Protein 3ON2 (pdb70)

Secondary structure (DSSP, 8-state):
---TT-PPPHHHHHHHHHHHHHHHH-GGG--HHHHHHHT----SSSSHHHHHHHHHHHHHHHHHHHHHHHHHHS-SSHHHHHHHHHHHHHHHHHHSHHHHH--TTTTSTT--HHHHHHHHH--HHHHHHHHHHHTTSB--S-HHHHHHHHHHHHHHHHHHHHT--TT--HHHHHHHHHHHHHHHHB-/---TT-PPPHHHHHHHHHHHHHHHH-GGG--HHHHHTTTT-BTTB---SSSSHHHHHHHHHHHHHHHHHHHHHHHHHHS-SSHHHHHHHHHHHHHHHHHHSHHHHH--HHHHSTT--HHHHHHHHH--HHHHHHHHHHHTTSB-SS-HHHHHHHHHHHHHHHHHHHHT--TT--HHHHHHHHHHHHHHHHB-/--TTS---HHHHHHHHHHHHHHHHTGGG--HHHHHHHTT--SSS---SSSSHHHHHHHHHHHHHHHHHHHHHHHHHHS-SSHHHHHHHHHHHHHHHHHHSHHHHH--HHHHSTT--HHHHHHHHH--HHHHHHHHHHHTTSS--S-HHHHHHHHHHHHHHHHHHHHT--TT--HHHHHHHHHHHHHHHH--/---TTS---HHHHHHHHHHHHHHHH-GGG--HHHHHHHTT-BTTB---SSSSHHHHHHHHHHHHHHHHHHHHHHHHHHS-SSHHHHHHHHHHHHHHHHHHSHHHHH--HHHHSTT--HHHHHHHHH--HHHHHHHHHHHTTSS--S-HHHHHHHHHHHHHHHHHHHHT--TT--HHHHHHHHHHHHHHHHH-

Structure (mmCIF, N/CA/C/O backbone):
data_3ON2
#
_entry.id   3ON2
#
_cell.length_a   37.889
_cell.length_b   86.863
_cell.length_c   115.255
_cell.angle_alpha   90.00
_cell.angle_beta   95.51
_cell.angle_gamma   90.00
#
_symmetry.space_group_name_H-M   'P 1 21 1'
#
loop_
_entity.id
_entity.type
_entity.pdbx_description
1 polymer 'Probable transcriptional regulator'
2 non-polymer 'SULFATE ION'
3 non-polymer 1-(2-METHOXY-ETHOXY)-2-{2-[2-(2-METHOXY-ETHOXY]-ETHOXY}-ETHANE
4 water water
#
loop_
_atom_site.group_PDB
_atom_site.id
_atom_site.type_symbol
_atom_site.label_atom_id
_atom_site.label_alt_id
_atom_site.label_comp_id
_atom_site.label_asym_id
_atom_site.label_entity_id
_atom_site.label_seq_id
_atom_site.pdbx_PDB_ins_code
_atom_site.Cartn_x
_atom_site.Cartn_y
_atom_site.Cartn_z
_atom_site.occupancy
_atom_site.B_iso_or_equiv
_atom_site.auth_seq_id
_atom_site.auth_comp_id
_atom_site.auth_asym_id
_atom_site.auth_atom_id
_atom_site.pdbx_PDB_model_num
ATOM 1 N N . ALA A 1 4 ? 35.990 -5.606 -82.234 1.00 47.15 4 ALA A N 1
ATOM 2 C CA . ALA A 1 4 ? 35.320 -5.233 -83.520 1.00 46.99 4 ALA A CA 1
ATOM 3 C C . ALA A 1 4 ? 34.025 -4.436 -83.288 1.00 46.57 4 ALA A C 1
ATOM 4 O O . ALA A 1 4 ? 34.052 -3.393 -82.620 1.00 46.79 4 ALA A O 1
ATOM 6 N N . GLU A 1 5 ? 32.913 -4.913 -83.860 1.00 45.63 5 GLU A N 1
ATOM 7 C CA . GLU A 1 5 ? 31.581 -4.335 -83.627 1.00 44.28 5 GLU A CA 1
ATOM 8 C C . GLU A 1 5 ? 31.255 -4.366 -82.135 1.00 42.49 5 GLU A C 1
ATOM 9 O O . GLU A 1 5 ? 30.908 -3.331 -81.543 1.00 42.63 5 GLU A O 1
ATOM 15 N N A GLN A 1 6 ? 31.366 -5.572 -81.577 0.50 41.27 6 GLN A N 1
ATOM 16 N N B GLN A 1 6 ? 31.400 -5.537 -81.510 0.50 41.23 6 GLN A N 1
ATOM 17 C CA A GLN A 1 6 ? 31.166 -5.855 -80.156 0.50 39.51 6 GLN A CA 1
ATOM 18 C CA B GLN A 1 6 ? 31.171 -5.702 -80.059 0.50 39.42 6 GLN A CA 1
ATOM 19 C C A GLN A 1 6 ? 29.833 -5.325 -79.604 0.50 38.37 6 GLN A C 1
ATOM 20 C C B GLN A 1 6 ? 29.781 -5.254 -79.589 0.50 38.30 6 GLN A C 1
ATOM 21 O O A GLN A 1 6 ? 29.815 -4.419 -78.766 0.50 38.19 6 GLN A O 1
ATOM 22 O O B GLN A 1 6 ? 29.679 -4.333 -78.775 0.50 38.12 6 GLN A O 1
ATOM 33 N N . PRO A 1 7 ? 28.718 -5.929 -80.058 1.00 37.44 7 PRO A N 1
ATOM 34 C CA . PRO A 1 7 ? 27.348 -5.447 -79.798 1.00 36.52 7 PRO A CA 1
ATOM 35 C C . PRO A 1 7 ? 26.902 -5.407 -78.317 1.00 35.29 7 PRO A C 1
ATOM 36 O O . PRO A 1 7 ? 25.885 -4.777 -78.010 1.00 35.44 7 PRO A O 1
ATOM 40 N N . TYR A 1 8 ? 27.648 -6.064 -77.426 1.00 33.69 8 TYR A N 1
ATOM 41 C CA . TYR A 1 8 ? 27.282 -6.173 -76.004 1.00 32.50 8 TYR A CA 1
ATOM 42 C C . TYR A 1 8 ? 28.381 -5.674 -75.058 1.00 32.09 8 TYR A C 1
ATOM 43 O O . TYR A 1 8 ? 28.410 -6.038 -73.877 1.00 31.56 8 TYR A O 1
ATOM 52 N N . HIS A 1 9 ? 29.271 -4.826 -75.574 1.00 31.83 9 HIS A N 1
ATOM 53 C CA . HIS A 1 9 ? 30.288 -4.182 -74.749 1.00 32.04 9 HIS A CA 1
ATOM 54 C C . HIS A 1 9 ? 30.237 -2.678 -74.851 1.00 32.22 9 HIS A C 1
ATOM 55 O O . HIS A 1 9 ? 31.284 -2.004 -74.786 1.00 32.95 9 HIS A O 1
ATOM 62 N N . HIS A 1 10 ? 29.019 -2.154 -75.000 1.00 31.58 10 HIS A N 1
ATOM 63 C CA . HIS A 1 10 ? 28.813 -0.707 -75.098 1.00 31.45 10 HIS A CA 1
ATOM 64 C C . HIS A 1 10 ? 28.336 -0.146 -73.769 1.00 29.90 10 HIS A C 1
ATOM 65 O O . HIS A 1 10 ? 27.432 -0.713 -73.174 1.00 29.39 10 HIS A O 1
ATOM 72 N N . GLY A 1 11 ? 28.942 0.955 -73.312 1.00 29.16 11 GLY A N 1
ATOM 73 C CA . GLY A 1 11 ? 28.346 1.787 -72.241 1.00 27.83 11 GLY A CA 1
ATOM 74 C C . GLY A 1 11 ? 27.133 2.563 -72.766 1.00 27.02 11 GLY A C 1
ATOM 75 O O . GLY A 1 11 ? 26.929 2.643 -73.983 1.00 26.85 11 GLY A O 1
ATOM 76 N N . SER A 1 12 ? 26.324 3.154 -71.885 1.00 25.96 12 SER A N 1
ATOM 77 C CA . SER A 1 12 ? 25.188 3.957 -72.383 1.00 24.87 12 SER A CA 1
ATOM 78 C C . SER A 1 12 ? 25.716 5.219 -73.054 1.00 24.47 12 SER A C 1
ATOM 79 O O . SER A 1 12 ? 26.714 5.780 -72.606 1.00 24.02 12 SER A O 1
ATOM 82 N N . LEU A 1 13 ? 25.052 5.648 -74.123 1.00 24.30 13 LEU A N 1
ATOM 83 C CA . LEU A 1 13 ? 25.406 6.906 -74.790 1.00 24.42 13 LEU A CA 1
ATOM 84 C C . LEU A 1 13 ? 25.402 8.087 -73.810 1.00 23.22 13 LEU A C 1
ATOM 85 O O . LEU A 1 13 ? 26.279 8.940 -73.846 1.00 22.88 13 LEU A O 1
ATOM 90 N N . ARG A 1 14 ? 24.411 8.119 -72.924 1.00 22.34 14 ARG A N 1
ATOM 91 C CA . ARG A 1 14 ? 24.317 9.189 -71.950 1.00 21.30 14 ARG A CA 1
ATOM 92 C C . ARG A 1 14 ? 25.584 9.278 -71.106 1.00 21.30 14 ARG A C 1
ATOM 93 O O . ARG A 1 14 ? 26.174 10.349 -70.958 1.00 20.23 14 ARG A O 1
ATOM 101 N N A ARG A 1 15 ? 25.996 8.153 -70.534 0.50 21.09 15 ARG A N 1
ATOM 102 N N B ARG A 1 15 ? 25.986 8.135 -70.563 0.50 21.19 15 ARG A N 1
ATOM 103 C CA A ARG A 1 15 ? 27.162 8.159 -69.653 0.50 21.22 15 ARG A CA 1
ATOM 104 C CA B ARG A 1 15 ? 27.130 8.054 -69.662 0.50 21.47 15 ARG A CA 1
ATOM 105 C C A ARG A 1 15 ? 28.439 8.482 -70.422 0.50 20.58 15 ARG A C 1
ATOM 106 C C B ARG A 1 15 ? 28.438 8.398 -70.383 0.50 20.72 15 ARG A C 1
ATOM 107 O O A ARG A 1 15 ? 29.245 9.289 -69.971 0.50 19.84 15 ARG A O 1
ATOM 108 O O B ARG A 1 15 ? 29.260 9.142 -69.865 0.50 20.06 15 ARG A O 1
ATOM 123 N N . VAL A 1 16 ? 28.603 7.860 -71.589 1.00 20.37 16 VAL A N 1
ATOM 124 C CA . VAL A 1 16 ? 29.821 8.046 -72.387 1.00 21.02 16 VAL A CA 1
ATOM 125 C C . VAL A 1 16 ? 29.933 9.516 -72.796 1.00 20.24 16 VAL A C 1
ATOM 126 O O . VAL A 1 16 ? 30.981 10.121 -72.660 1.00 19.62 16 VAL A O 1
ATOM 130 N N . LEU A 1 17 ? 28.833 10.073 -73.304 1.00 20.10 17 LEU A N 1
ATOM 131 C CA . LEU A 1 17 ? 28.829 11.485 -73.731 1.00 20.22 17 LEU A CA 1
ATOM 132 C C . LEU A 1 17 ? 29.080 12.444 -72.592 1.00 19.50 17 LEU A C 1
ATOM 133 O O . LEU A 1 17 ? 29.794 13.412 -72.774 1.00 19.66 17 LEU A O 1
ATOM 138 N N . LEU A 1 18 ? 28.512 12.168 -71.422 1.00 19.07 18 LEU A N 1
ATOM 139 C CA . LEU A 1 18 ? 28.746 13.027 -70.265 1.00 18.94 18 LEU A CA 1
ATOM 140 C C . LEU A 1 18 ? 30.204 12.989 -69.803 1.00 18.61 18 LEU A C 1
ATOM 141 O O . LEU A 1 18 ? 30.748 14.022 -69.417 1.00 17.40 18 LEU A O 1
ATOM 146 N N . ALA A 1 19 ? 30.831 11.818 -69.825 1.00 19.31 19 ALA A N 1
ATOM 147 C CA . ALA A 1 19 ? 32.252 11.733 -69.431 1.00 20.45 19 ALA A CA 1
ATOM 148 C C . ALA A 1 19 ? 33.179 12.498 -70.416 1.00 21.23 19 ALA A C 1
ATOM 149 O O . ALA A 1 19 ? 34.094 13.231 -70.016 1.00 21.54 19 ALA A O 1
ATOM 151 N N . ARG A 1 20 ? 32.932 12.315 -71.706 1.00 21.71 20 ARG A N 1
ATOM 152 C CA . ARG A 1 20 ? 33.636 13.074 -72.746 1.00 22.76 20 ARG A CA 1
ATOM 153 C C . ARG A 1 20 ? 33.392 14.591 -72.646 1.00 22.01 20 ARG A C 1
ATOM 154 O O . ARG A 1 20 ? 34.342 15.381 -72.753 1.00 21.73 20 ARG A O 1
ATOM 162 N N . ALA A 1 21 ? 32.128 15.001 -72.442 1.00 20.77 21 ALA A N 1
ATOM 163 C CA . ALA A 1 21 ? 31.785 16.425 -72.333 1.00 20.21 21 ALA A CA 1
ATOM 164 C C . ALA A 1 21 ? 32.510 17.082 -71.184 1.00 20.51 21 ALA A C 1
ATOM 165 O O . ALA A 1 21 ? 33.002 18.209 -71.322 1.00 19.51 21 ALA A O 1
ATOM 167 N N . GLU A 1 22 ? 32.581 16.373 -70.053 1.00 20.90 22 GLU A N 1
ATOM 168 C CA . GLU A 1 22 ? 33.248 16.911 -68.863 1.00 22.31 22 GLU A CA 1
ATOM 169 C C . GLU A 1 22 ? 34.734 17.082 -69.158 1.00 22.78 22 GLU A C 1
ATOM 170 O O . GLU A 1 22 ? 35.317 18.101 -68.795 1.00 23.30 22 GLU A O 1
ATOM 176 N N . SER A 1 23 ? 35.326 16.109 -69.852 1.00 22.71 23 SER A N 1
ATOM 177 C CA . SER A 1 23 ? 36.752 16.196 -70.211 1.00 23.98 23 SER A CA 1
ATOM 178 C C . SER A 1 23 ? 37.050 17.418 -71.118 1.00 23.74 23 SER A C 1
ATOM 179 O O . SER A 1 23 ? 38.001 18.153 -70.894 1.00 24.43 23 SER A O 1
ATOM 182 N N . THR A 1 24 ? 36.218 17.638 -72.126 1.00 23.36 24 THR A N 1
ATOM 183 C CA . THR A 1 24 ? 36.332 18.818 -72.972 1.00 23.49 24 THR A CA 1
ATOM 184 C C . THR A 1 24 ? 36.055 20.125 -72.219 1.00 23.38 24 THR A C 1
ATOM 185 O O . THR A 1 24 ? 36.742 21.141 -72.429 1.00 22.88 24 THR A O 1
ATOM 189 N N . LEU A 1 25 ? 35.053 20.103 -71.342 1.00 22.82 25 LEU A N 1
ATOM 190 C CA . LEU A 1 25 ? 34.721 21.278 -70.536 1.00 23.69 25 LEU A CA 1
ATOM 191 C C . LEU A 1 25 ? 35.952 21.736 -69.781 1.00 24.44 25 LEU A C 1
ATOM 192 O O . LEU A 1 25 ? 36.277 22.922 -69.789 1.00 24.64 25 LEU A O 1
ATOM 197 N N . GLU A 1 26 ? 36.627 20.791 -69.123 1.00 25.88 26 GLU A N 1
ATOM 198 C CA . GLU A 1 26 ? 37.758 21.131 -68.264 1.00 27.49 26 GLU A CA 1
ATOM 199 C C . GLU A 1 26 ? 38.964 21.577 -69.074 1.00 29.21 26 GLU A C 1
ATOM 200 O O . GLU A 1 26 ? 39.713 22.426 -68.619 1.00 29.91 26 GLU A O 1
ATOM 206 N N . LYS A 1 27 ? 39.132 21.033 -70.278 1.00 31.47 27 LYS A N 1
ATOM 207 C CA . LYS A 1 27 ? 40.205 21.478 -71.179 1.00 33.22 27 LYS A CA 1
ATOM 208 C C . LYS A 1 27 ? 39.923 22.795 -71.912 1.00 33.83 27 LYS A C 1
ATOM 209 O O . LYS A 1 27 ? 40.771 23.699 -71.924 1.00 33.91 27 LYS A O 1
ATOM 215 N N . ASP A 1 28 ? 38.738 22.905 -72.510 1.00 34.35 28 ASP A N 1
ATOM 216 C CA . ASP A 1 28 ? 38.446 23.980 -73.456 1.00 35.17 28 ASP A CA 1
ATOM 217 C C . ASP A 1 28 ? 37.391 24.989 -72.979 1.00 34.77 28 ASP A C 1
ATOM 218 O O . ASP A 1 28 ? 37.183 26.015 -73.626 1.00 35.15 28 ASP A O 1
ATOM 223 N N . GLY A 1 29 ? 36.713 24.710 -71.869 1.00 34.23 29 GLY A N 1
ATOM 224 C CA . GLY A 1 29 ? 35.619 25.573 -71.424 1.00 33.87 29 GLY A CA 1
ATOM 225 C C . GLY A 1 29 ? 34.274 25.256 -72.068 1.00 33.78 29 GLY A C 1
ATOM 226 O O . GLY A 1 29 ? 34.196 24.501 -73.034 1.00 33.36 29 GLY A O 1
ATOM 227 N N . VAL A 1 30 ? 33.206 25.837 -71.529 1.00 34.33 30 VAL A N 1
ATOM 228 C CA . VAL A 1 30 ? 31.833 25.567 -72.010 1.00 34.95 30 VAL A CA 1
ATOM 229 C C . VAL A 1 30 ? 31.622 25.872 -73.509 1.00 35.51 30 VAL A C 1
ATOM 230 O O . VAL A 1 30 ? 30.857 25.179 -74.189 1.00 35.70 30 VAL A O 1
ATOM 234 N N . ASP A 1 31 ? 32.324 26.873 -74.032 1.00 36.11 31 ASP A N 1
ATOM 235 C CA . ASP A 1 31 ? 32.214 27.226 -75.461 1.00 36.39 31 ASP A CA 1
ATOM 236 C C . ASP A 1 31 ? 32.922 26.214 -76.375 1.00 35.93 31 ASP A C 1
ATOM 237 O O . ASP A 1 31 ? 32.656 26.174 -77.579 1.00 36.23 31 ASP A O 1
ATOM 242 N N . GLY A 1 32 ? 33.802 25.390 -75.802 1.00 34.82 32 GLY A N 1
ATOM 243 C CA . GLY A 1 32 ? 34.372 24.255 -76.532 1.00 33.67 32 GLY A CA 1
ATOM 244 C C . GLY A 1 32 ? 33.470 23.019 -76.562 1.00 32.85 32 GLY A C 1
ATOM 245 O O . GLY A 1 32 ? 33.836 21.979 -77.135 1.00 33.11 32 GLY A O 1
ATOM 246 N N . LEU A 1 33 ? 32.292 23.119 -75.947 1.00 31.58 33 LEU A N 1
ATOM 247 C CA . LEU A 1 33 ? 31.358 21.992 -75.922 1.00 30.08 33 LEU A CA 1
ATOM 248 C C . LEU A 1 33 ? 30.437 21.971 -77.115 1.00 28.93 33 LEU A C 1
ATOM 249 O O . LEU A 1 33 ? 29.679 22.923 -77.355 1.00 29.23 33 LEU A O 1
ATOM 254 N N . SER A 1 34 ? 30.476 20.858 -77.839 1.00 26.52 34 SER A N 1
ATOM 255 C CA . SER A 1 34 ? 29.531 20.641 -78.918 1.00 24.79 34 SER A CA 1
ATOM 256 C C . SER A 1 34 ? 28.949 19.240 -78.843 1.00 22.99 34 SER A C 1
ATOM 257 O O . SER A 1 34 ? 29.689 18.253 -78.845 1.00 22.22 34 SER A O 1
ATOM 260 N N . LEU A 1 35 ? 27.627 19.149 -78.792 1.00 21.61 35 LEU A N 1
ATOM 261 C CA . LEU A 1 35 ? 26.979 17.838 -78.747 1.00 20.84 35 LEU A CA 1
ATOM 262 C C . LEU A 1 35 ? 27.282 17.062 -80.026 1.00 21.05 35 LEU A C 1
ATOM 263 O O . LEU A 1 35 ? 27.613 15.876 -79.992 1.00 20.73 35 LEU A O 1
ATOM 268 N N . ARG A 1 36 ? 27.213 17.752 -81.154 1.00 20.97 36 ARG A N 1
ATOM 269 C CA . ARG A 1 36 ? 27.507 17.121 -82.421 1.00 21.97 36 ARG A CA 1
ATOM 270 C C . ARG A 1 36 ? 28.938 16.599 -82.462 1.00 22.36 36 ARG A C 1
ATOM 271 O O . ARG A 1 36 ? 29.162 15.484 -82.883 1.00 22.61 36 ARG A O 1
ATOM 279 N N . GLN A 1 37 ? 29.911 17.376 -82.011 1.00 23.35 37 GLN A N 1
ATOM 280 C CA . GLN A 1 37 ? 31.281 16.874 -81.995 1.00 25.57 37 GLN A CA 1
ATOM 281 C C . GLN A 1 37 ? 31.463 15.683 -81.040 1.00 26.36 37 GLN A C 1
ATOM 282 O O . GLN A 1 37 ? 32.150 14.700 -81.364 1.00 26.44 37 GLN A O 1
ATOM 288 N N . LEU A 1 38 ? 30.842 15.765 -79.866 1.00 26.80 38 LEU A N 1
ATOM 289 C CA . LEU A 1 38 ? 31.040 14.735 -78.848 1.00 27.54 38 LEU A CA 1
ATOM 290 C C . LEU A 1 38 ? 30.475 13.421 -79.346 1.00 28.14 38 LEU A C 1
ATOM 291 O O . LEU A 1 38 ? 31.078 12.373 -79.149 1.00 27.84 38 LEU A O 1
ATOM 296 N N . ALA A 1 39 ? 29.333 13.495 -80.015 1.00 29.41 39 ALA A N 1
ATOM 297 C CA . ALA A 1 39 ? 28.700 12.319 -80.587 1.00 31.93 39 ALA A CA 1
ATOM 298 C C . ALA A 1 39 ? 29.587 11.639 -81.645 1.00 33.88 39 ALA A C 1
ATOM 299 O O . ALA A 1 39 ? 29.651 10.414 -81.694 1.00 33.95 39 ALA A O 1
ATOM 301 N N . ARG A 1 40 ? 30.271 12.422 -82.481 1.00 36.74 40 ARG A N 1
ATOM 302 C CA . ARG A 1 40 ? 31.116 11.832 -83.533 1.00 39.55 40 ARG A CA 1
ATOM 303 C C . ARG A 1 40 ? 32.377 11.264 -82.897 1.00 41.27 40 ARG A C 1
ATOM 304 O O . ARG A 1 40 ? 32.867 10.222 -83.309 1.00 41.96 40 ARG A O 1
ATOM 312 N N . GLU A 1 41 ? 32.900 11.974 -81.901 1.00 43.35 41 GLU A N 1
ATOM 313 C CA . GLU A 1 41 ? 34.056 11.527 -81.123 1.00 45.41 41 GLU A CA 1
ATOM 314 C C . GLU A 1 41 ? 33.809 10.200 -80.406 1.00 46.42 41 GLU A C 1
ATOM 315 O O . GLU A 1 41 ? 34.745 9.431 -80.203 1.00 46.82 41 GLU A O 1
ATOM 321 N N . ALA A 1 42 ? 32.552 9.936 -80.034 1.00 47.60 42 ALA A N 1
ATOM 322 C CA . ALA A 1 42 ? 32.167 8.674 -79.368 1.00 48.52 42 ALA A CA 1
ATOM 323 C C . ALA A 1 42 ? 31.756 7.585 -80.369 1.00 49.19 42 ALA A C 1
ATOM 324 O O . ALA A 1 42 ? 31.158 6.569 -79.984 1.00 49.41 42 ALA A O 1
ATOM 326 N N . GLY A 1 43 ? 32.084 7.814 -81.646 1.00 49.76 43 GLY A N 1
ATOM 327 C CA . GLY A 1 43 ? 31.908 6.829 -82.717 1.00 50.31 43 GLY A CA 1
ATOM 328 C C . GLY A 1 43 ? 30.487 6.318 -82.873 1.00 50.87 43 GLY A C 1
ATOM 329 O O . GLY A 1 43 ? 30.099 5.852 -83.948 1.00 51.07 43 GLY A O 1
ATOM 330 N N . PRO A 1 49 ? 22.591 6.828 -85.424 1.00 39.74 49 PRO A N 1
ATOM 331 C CA . PRO A 1 49 ? 22.816 8.286 -85.406 1.00 39.18 49 PRO A CA 1
ATOM 332 C C . PRO A 1 49 ? 22.542 9.016 -84.062 1.00 38.24 49 PRO A C 1
ATOM 333 O O . PRO A 1 49 ? 22.785 10.232 -83.971 1.00 38.46 49 PRO A O 1
ATOM 337 N N . SER A 1 50 ? 22.068 8.302 -83.033 1.00 36.66 50 SER A N 1
ATOM 338 C CA . SER A 1 50 ? 21.625 8.969 -81.794 1.00 34.60 50 SER A CA 1
ATOM 339 C C . SER A 1 50 ? 22.771 9.652 -81.020 1.00 32.62 50 SER A C 1
ATOM 340 O O . SER A 1 50 ? 23.877 9.107 -80.920 1.00 32.47 50 SER A O 1
ATOM 343 N N . LYS A 1 51 ? 22.478 10.857 -80.522 1.00 30.04 51 LYS A N 1
ATOM 344 C CA . LYS A 1 51 ? 23.365 11.646 -79.668 1.00 27.53 51 LYS A CA 1
ATOM 345 C C . LYS A 1 51 ? 22.859 11.529 -78.223 1.00 25.31 51 LYS A C 1
ATOM 346 O O . LYS A 1 51 ? 23.399 12.173 -77.326 1.00 24.12 51 LYS A O 1
ATOM 352 N N . HIS A 1 52 ? 21.825 10.702 -78.031 1.00 23.45 52 HIS A N 1
ATOM 353 C CA . HIS A 1 52 ? 21.039 10.584 -76.788 1.00 21.95 52 HIS A CA 1
ATOM 354 C C . HIS A 1 52 ? 20.292 11.855 -76.389 1.00 20.62 52 HIS A C 1
ATOM 355 O O . HIS A 1 52 ? 19.064 11.862 -76.319 1.00 19.83 52 HIS A O 1
ATOM 362 N N . PHE A 1 53 ? 21.041 12.920 -76.106 1.00 19.32 53 PHE A N 1
ATOM 363 C CA . PHE A 1 53 ? 20.467 14.178 -75.660 1.00 18.85 53 PHE A CA 1
ATOM 364 C C . PHE A 1 53 ? 19.691 14.857 -76.774 1.00 18.97 53 PHE A C 1
ATOM 365 O O . PHE A 1 53 ? 20.104 14.840 -77.915 1.00 18.99 53 PHE A O 1
ATOM 373 N N . ARG A 1 54 ? 18.570 15.460 -76.425 1.00 19.45 54 ARG A N 1
ATOM 374 C CA . ARG A 1 54 ? 17.674 16.114 -77.389 1.00 21.10 54 ARG A CA 1
ATOM 375 C C . ARG A 1 54 ? 18.373 17.306 -78.051 1.00 20.97 54 ARG A C 1
ATOM 376 O O . ARG A 1 54 ? 18.176 17.564 -79.233 1.00 21.91 54 ARG A O 1
ATOM 384 N N . ASP A 1 55 ? 19.169 18.040 -77.276 1.00 20.60 55 ASP A N 1
ATOM 385 C CA . ASP A 1 55 ? 19.894 19.213 -77.773 1.00 20.76 55 ASP A CA 1
ATOM 386 C C . ASP A 1 55 ? 21.015 19.561 -76.802 1.00 19.92 55 ASP A C 1
ATOM 387 O O . ASP A 1 55 ? 21.164 18.920 -75.750 1.00 19.30 55 ASP A O 1
ATOM 392 N N . ARG A 1 56 ? 21.801 20.567 -77.161 1.00 19.10 56 ARG A N 1
ATOM 393 C CA . ARG A 1 56 ? 22.919 21.005 -76.355 1.00 18.47 56 ARG A CA 1
ATOM 394 C C . ARG A 1 56 ? 22.481 21.347 -74.945 1.00 17.37 56 ARG A C 1
ATOM 395 O O . ARG A 1 56 ? 23.174 21.008 -73.985 1.00 17.01 56 ARG A O 1
ATOM 403 N N . GLN A 1 57 ? 21.370 22.070 -74.818 1.00 17.14 57 GLN A N 1
ATOM 404 C CA . GLN A 1 57 ? 20.901 22.458 -73.485 1.00 17.68 57 GLN A CA 1
ATOM 405 C C . GLN A 1 57 ? 20.611 21.244 -72.587 1.00 17.08 57 GLN A C 1
ATOM 406 O O . GLN A 1 57 ? 20.873 21.303 -71.406 1.00 17.22 57 GLN A O 1
ATOM 412 N N . ALA A 1 58 ? 20.097 20.148 -73.153 1.00 17.03 58 ALA A N 1
ATOM 413 C CA . ALA A 1 58 ? 19.849 18.951 -72.349 1.00 17.03 58 ALA A CA 1
ATOM 414 C C . ALA A 1 58 ? 21.183 18.375 -71.832 1.00 16.58 58 ALA A C 1
ATOM 415 O O . ALA A 1 58 ? 21.282 17.949 -70.688 1.00 16.81 58 ALA A O 1
ATOM 417 N N . LEU A 1 59 ? 22.209 18.391 -72.676 1.00 16.12 59 LEU A N 1
ATOM 418 C CA . LEU A 1 59 ? 23.557 18.011 -72.239 1.00 15.07 59 LEU A CA 1
ATOM 419 C C . LEU A 1 59 ? 24.100 18.883 -71.079 1.00 15.03 59 LEU A C 1
ATOM 420 O O . LEU A 1 59 ? 24.634 18.356 -70.061 1.00 13.96 59 LEU A O 1
ATOM 425 N N . LEU A 1 60 ? 23.961 20.202 -71.218 1.00 14.64 60 LEU A N 1
ATOM 426 C CA . LEU A 1 60 ? 24.499 21.122 -70.199 1.00 15.08 60 LEU A CA 1
ATOM 427 C C . LEU A 1 60 ? 23.758 20.973 -68.875 1.00 15.26 60 LEU A C 1
ATOM 428 O O . LEU A 1 60 ? 24.386 21.020 -67.804 1.00 13.64 60 LEU A O 1
ATOM 433 N N . ASP A 1 61 ? 22.430 20.810 -68.960 1.00 15.71 61 ASP A N 1
ATOM 434 C CA . ASP A 1 61 ? 21.587 20.595 -67.782 1.00 15.85 61 ASP A CA 1
ATOM 435 C C . ASP A 1 61 ? 22.020 19.303 -67.062 1.00 15.65 61 ASP A C 1
ATOM 436 O O . ASP A 1 61 ? 22.083 19.276 -65.834 1.00 14.84 61 ASP A O 1
ATOM 441 N N . ALA A 1 62 ? 22.300 18.248 -67.837 1.00 15.49 62 ALA A N 1
ATOM 442 C CA . ALA A 1 62 ? 22.769 16.963 -67.305 1.00 15.86 62 ALA A CA 1
ATOM 443 C C . ALA A 1 62 ? 24.128 17.076 -66.610 1.00 15.84 62 ALA A C 1
ATOM 444 O O . ALA A 1 62 ? 24.302 16.513 -65.535 1.00 15.84 62 ALA A O 1
ATOM 446 N N . LEU A 1 63 ? 25.068 17.807 -67.212 1.00 15.67 63 LEU A N 1
ATOM 447 C CA . LEU A 1 63 ? 26.380 18.069 -66.602 1.00 15.82 63 LEU A CA 1
ATOM 448 C C . LEU A 1 63 ? 26.264 18.846 -65.300 1.00 16.11 63 LEU A C 1
ATOM 449 O O . LEU A 1 63 ? 26.875 18.493 -64.280 1.00 15.65 63 LEU A O 1
ATOM 454 N N . ALA A 1 64 ? 25.436 19.887 -65.337 1.00 16.36 64 ALA A N 1
ATOM 455 C CA . ALA A 1 64 ? 25.182 20.725 -64.160 1.00 16.94 64 ALA A CA 1
ATOM 456 C C . ALA A 1 64 ? 24.532 19.905 -63.038 1.00 17.35 64 ALA A C 1
ATOM 457 O O . ALA A 1 64 ? 24.950 19.988 -61.880 1.00 17.20 64 ALA A O 1
ATOM 459 N N . GLU A 1 65 ? 23.505 19.129 -63.369 1.00 18.19 65 GLU A N 1
ATOM 460 C CA . GLU A 1 65 ? 22.835 18.266 -62.373 1.00 18.94 65 GLU A CA 1
ATOM 461 C C . GLU A 1 65 ? 23.807 17.258 -61.754 1.00 18.93 65 GLU A C 1
ATOM 462 O O . GLU A 1 65 ? 23.880 17.116 -60.533 1.00 19.00 65 GLU A O 1
ATOM 468 N N . SER A 1 66 ? 24.570 16.592 -62.613 1.00 18.69 66 SER A N 1
ATOM 469 C CA . SER A 1 66 ? 25.586 15.647 -62.187 1.00 19.50 66 SER A CA 1
ATOM 470 C C . SER A 1 66 ? 26.650 16.291 -61.281 1.00 18.35 66 SER A C 1
ATOM 471 O O . SER A 1 66 ? 27.130 15.652 -60.325 1.00 17.65 66 SER A O 1
ATOM 474 N N . GLY A 1 67 ? 27.032 17.524 -61.606 1.00 16.64 67 GLY A N 1
ATOM 475 C CA . GLY A 1 67 ? 27.967 18.285 -60.788 1.00 15.85 67 GLY A CA 1
ATOM 476 C C . GLY A 1 67 ? 27.478 18.520 -59.365 1.00 15.61 67 GLY A C 1
ATOM 477 O O . GLY A 1 67 ? 28.210 18.314 -58.403 1.00 14.94 67 GLY A O 1
ATOM 478 N N . PHE A 1 68 ? 26.234 18.954 -59.225 1.00 15.65 68 PHE A N 1
ATOM 479 C CA . PHE A 1 68 ? 25.659 19.131 -57.906 1.00 16.25 68 PHE A CA 1
ATOM 480 C C . PHE A 1 68 ? 25.527 17.819 -57.166 1.00 16.23 68 PHE A C 1
ATOM 481 O O . PHE A 1 68 ? 25.870 17.741 -55.986 1.00 15.73 68 PHE A O 1
ATOM 489 N N . LEU A 1 69 ? 25.059 16.776 -57.855 1.00 17.32 69 LEU A N 1
ATOM 490 C CA . LEU A 1 69 ? 24.919 15.455 -57.209 1.00 17.64 69 LEU A CA 1
ATOM 491 C C . LEU A 1 69 ? 26.256 14.997 -56.627 1.00 17.62 69 LEU A C 1
ATOM 492 O O . LEU A 1 69 ? 26.335 14.514 -55.472 1.00 18.12 69 LEU A O 1
ATOM 497 N N . ARG A 1 70 ? 27.314 15.188 -57.405 1.00 16.80 70 ARG A N 1
ATOM 498 C CA . ARG A 1 70 ? 28.668 14.821 -56.993 1.00 17.27 70 ARG A CA 1
ATOM 499 C C . ARG A 1 70 ? 29.219 15.710 -55.887 1.00 16.49 70 ARG A C 1
ATOM 500 O O . ARG A 1 70 ? 29.951 15.226 -55.012 1.00 16.44 70 ARG A O 1
ATOM 508 N N . LEU A 1 71 ? 28.872 16.996 -55.916 1.00 16.09 71 LEU A N 1
ATOM 509 C CA . LEU A 1 71 ? 29.277 17.898 -54.834 1.00 15.98 71 LEU A CA 1
ATOM 510 C C . LEU A 1 71 ? 28.605 17.495 -53.523 1.00 16.26 71 LEU A C 1
ATOM 511 O O . LEU A 1 71 ? 29.258 17.448 -52.472 1.00 14.69 71 LEU A O 1
ATOM 516 N N . THR A 1 72 ? 27.303 17.211 -53.582 1.00 16.60 72 THR A N 1
ATOM 517 C CA . THR A 1 72 ? 26.605 16.708 -52.400 1.00 17.56 72 THR A CA 1
ATOM 518 C C . THR A 1 72 ? 27.254 15.408 -51.877 1.00 17.29 72 THR A C 1
ATOM 519 O O . THR A 1 72 ? 27.524 15.277 -50.686 1.00 17.84 72 THR A O 1
ATOM 523 N N . ALA A 1 73 ? 27.510 14.457 -52.773 1.00 16.87 73 ALA A N 1
ATOM 524 C CA . ALA A 1 73 ? 28.206 13.226 -52.423 1.00 16.53 73 ALA A CA 1
ATOM 525 C C . ALA A 1 73 ? 29.541 13.499 -51.691 1.00 15.87 73 ALA A C 1
ATOM 526 O O . ALA A 1 73 ? 29.807 12.897 -50.651 1.00 15.71 73 ALA A O 1
ATOM 528 N N . ALA A 1 74 ? 30.338 14.443 -52.197 1.00 14.86 74 ALA A N 1
ATOM 529 C CA . ALA A 1 74 ? 31.621 14.808 -51.606 1.00 14.74 74 ALA A CA 1
ATOM 530 C C . ALA A 1 74 ? 31.486 15.420 -50.215 1.00 15.06 74 ALA A C 1
ATOM 531 O O . ALA A 1 74 ? 32.273 15.108 -49.306 1.00 15.38 74 ALA A O 1
ATOM 533 N N . LEU A 1 75 ? 30.504 16.292 -50.040 1.00 14.77 75 LEU A N 1
ATOM 534 C CA . LEU A 1 75 ? 30.249 16.866 -48.706 1.00 14.98 75 LEU A CA 1
ATOM 535 C C . LEU A 1 75 ? 29.801 15.767 -47.711 1.00 14.97 75 LEU A C 1
ATOM 536 O O . LEU A 1 75 ? 30.260 15.722 -46.572 1.00 14.33 75 LEU A O 1
ATOM 541 N N . GLU A 1 76 ? 28.906 14.885 -48.142 1.00 15.60 76 GLU A N 1
ATOM 542 C CA . GLU A 1 76 ? 28.447 13.774 -47.259 1.00 17.27 76 GLU A CA 1
ATOM 543 C C . GLU A 1 76 ? 29.601 12.843 -46.838 1.00 17.37 76 GLU A C 1
ATOM 544 O O . GLU A 1 76 ? 29.670 12.404 -45.679 1.00 18.15 76 GLU A O 1
ATOM 550 N N A ARG A 1 77 ? 30.504 12.542 -47.764 0.50 16.68 77 ARG A N 1
ATOM 551 N N B ARG A 1 77 ? 30.496 12.543 -47.773 0.50 17.13 77 ARG A N 1
ATOM 552 C CA A ARG A 1 77 ? 31.696 11.762 -47.419 0.50 16.81 77 ARG A CA 1
ATOM 553 C CA B ARG A 1 77 ? 31.697 11.760 -47.461 0.50 17.72 77 ARG A CA 1
ATOM 554 C C A ARG A 1 77 ? 32.608 12.490 -46.431 0.50 16.84 77 ARG A C 1
ATOM 555 C C B ARG A 1 77 ? 32.633 12.480 -46.473 0.50 17.37 77 ARG A C 1
ATOM 556 O O A ARG A 1 77 ? 33.176 11.881 -45.510 0.50 16.84 77 ARG A O 1
ATOM 557 O O B ARG A 1 77 ? 33.234 11.852 -45.587 0.50 17.41 77 ARG A O 1
ATOM 572 N N . ALA A 1 78 ? 32.744 13.794 -46.616 1.00 17.06 78 ALA A N 1
ATOM 573 C CA . ALA A 1 78 ? 33.550 14.584 -45.711 1.00 17.61 78 ALA A CA 1
ATOM 574 C C . ALA A 1 78 ? 32.996 14.484 -44.293 1.00 18.02 78 ALA A C 1
ATOM 575 O O . ALA A 1 78 ? 33.753 14.330 -43.338 1.00 17.98 78 ALA A O 1
ATOM 577 N N . VAL A 1 79 ? 31.679 14.606 -44.163 1.00 18.90 79 VAL A N 1
ATOM 578 C CA . VAL A 1 79 ? 31.012 14.448 -42.862 1.00 20.80 79 VAL A CA 1
ATOM 579 C C . VAL A 1 79 ? 31.247 13.032 -42.265 1.00 21.88 79 VAL A C 1
ATOM 580 O O . VAL A 1 79 ? 31.687 12.896 -41.126 1.00 23.07 79 VAL A O 1
ATOM 584 N N . GLU A 1 80 ? 31.002 11.992 -43.052 1.00 22.44 80 GLU A N 1
ATOM 585 C CA . GLU A 1 80 ? 31.291 10.615 -42.637 1.00 23.36 80 GLU A CA 1
ATOM 586 C C . GLU A 1 80 ? 32.745 10.364 -42.196 1.00 22.42 80 GLU A C 1
ATOM 587 O O . GLU A 1 80 ? 32.989 9.585 -41.275 1.00 21.92 80 GLU A O 1
ATOM 593 N N . GLU A 1 81 ? 33.712 10.966 -42.889 1.00 21.64 81 GLU A N 1
ATOM 594 C CA . GLU A 1 81 ? 35.130 10.780 -42.552 1.00 20.56 81 GLU A CA 1
ATOM 595 C C . GLU A 1 81 ? 35.474 11.399 -41.184 1.00 20.59 81 GLU A C 1
ATOM 596 O O . GLU A 1 81 ? 36.325 10.887 -40.453 1.00 19.93 81 GLU A O 1
ATOM 602 N N . ALA A 1 82 ? 34.828 12.524 -40.872 1.00 20.81 82 ALA A N 1
ATOM 603 C CA . ALA A 1 82 ? 35.192 13.359 -39.740 1.00 21.06 82 ALA A CA 1
ATOM 604 C C . ALA A 1 82 ? 34.543 12.864 -38.458 1.00 21.72 82 ALA A C 1
ATOM 605 O O . ALA A 1 82 ? 33.537 12.137 -38.474 1.00 21.14 82 ALA A O 1
ATOM 607 N N . GLU A 1 83 ? 35.131 13.276 -37.348 1.00 23.47 83 GLU A N 1
ATOM 608 C CA . GLU A 1 83 ? 34.520 13.094 -36.037 1.00 25.33 83 GLU A CA 1
ATOM 609 C C . GLU A 1 83 ? 33.078 13.599 -35.996 1.00 26.14 83 GLU A C 1
ATOM 610 O O . GLU A 1 83 ? 32.689 14.477 -36.773 1.00 25.00 83 GLU A O 1
ATOM 616 N N . SER A 1 84 ? 32.295 12.990 -35.104 1.00 27.86 84 SER A N 1
ATOM 617 C CA . SER A 1 84 ? 30.885 13.320 -34.892 1.00 29.47 84 SER A CA 1
ATOM 618 C C . SER A 1 84 ? 30.759 14.417 -33.864 1.00 29.44 84 SER A C 1
ATOM 619 O O . SER A 1 84 ? 30.161 14.207 -32.794 1.00 31.04 84 SER A O 1
ATOM 622 N N . HIS A 1 85 ? 31.350 15.566 -34.149 1.00 28.12 85 HIS A N 1
ATOM 623 C CA . HIS A 1 85 ? 31.072 16.761 -33.389 1.00 27.55 85 HIS A CA 1
ATOM 624 C C . HIS A 1 85 ? 31.103 17.945 -34.357 1.00 26.08 85 HIS A C 1
ATOM 625 O O . HIS A 1 85 ? 31.792 17.893 -35.373 1.00 24.80 85 HIS A O 1
ATOM 632 N N . ALA A 1 86 ? 30.313 18.974 -34.049 1.00 24.55 86 ALA A N 1
ATOM 633 C CA . ALA A 1 86 ? 30.063 20.080 -34.977 1.00 24.06 86 ALA A CA 1
ATOM 634 C C . ALA A 1 86 ? 31.330 20.772 -35.468 1.00 23.66 86 ALA A C 1
ATOM 635 O O . ALA A 1 86 ? 31.462 21.026 -36.670 1.00 23.60 86 ALA A O 1
ATOM 637 N N . ARG A 1 87 ? 32.264 21.071 -34.567 1.00 23.24 87 ARG A N 1
ATOM 638 C CA . ARG A 1 87 ? 33.465 21.801 -34.985 1.00 22.84 87 ARG A CA 1
ATOM 639 C C . ARG A 1 87 ? 34.232 21.046 -36.068 1.00 21.83 87 ARG A C 1
ATOM 640 O O . ARG A 1 87 ? 34.681 21.651 -37.046 1.00 21.83 87 ARG A O 1
ATOM 648 N N . ALA A 1 88 ? 34.349 19.727 -35.902 1.00 21.20 88 ALA A N 1
ATOM 649 C CA . ALA A 1 88 ? 34.991 18.838 -36.901 1.00 20.14 88 ALA A CA 1
ATOM 650 C C . ALA A 1 88 ? 34.233 18.775 -38.228 1.00 20.07 88 ALA A C 1
ATOM 651 O O . ALA A 1 88 ? 34.846 18.773 -39.296 1.00 19.44 88 ALA A O 1
ATOM 653 N N . ARG A 1 89 ? 32.906 18.724 -38.150 1.00 19.83 89 ARG A N 1
ATOM 654 C CA . ARG A 1 89 ? 32.085 18.665 -39.351 1.00 19.87 89 ARG A CA 1
ATOM 655 C C . ARG A 1 89 ? 32.168 19.952 -40.145 1.00 18.92 89 ARG A C 1
ATOM 656 O O . ARG A 1 89 ? 32.207 19.909 -41.368 1.00 18.94 89 ARG A O 1
ATOM 664 N N . PHE A 1 90 ? 32.132 21.092 -39.453 1.00 18.18 90 PHE A N 1
ATOM 665 C CA . PHE A 1 90 ? 32.235 22.403 -40.120 1.00 17.80 90 PHE A CA 1
ATOM 666 C C . PHE A 1 90 ? 33.559 22.496 -40.845 1.00 17.16 90 PHE A C 1
ATOM 667 O O . PHE A 1 90 ? 33.601 22.883 -42.003 1.00 17.07 90 PHE A O 1
ATOM 675 N N . ALA A 1 91 ? 34.639 22.137 -40.152 1.00 17.12 91 ALA A N 1
ATOM 676 C CA . ALA A 1 91 ? 35.968 22.104 -40.750 1.00 17.56 91 ALA A CA 1
ATOM 677 C C . ALA A 1 91 ? 36.054 21.149 -41.951 1.00 17.19 91 ALA A C 1
ATOM 678 O O . ALA A 1 91 ? 36.622 21.501 -42.993 1.00 17.32 91 ALA A O 1
ATOM 680 N N . ALA A 1 92 ? 35.488 19.953 -41.825 1.00 16.53 92 ALA A N 1
ATOM 681 C CA . ALA A 1 92 ? 35.539 18.991 -42.929 1.00 15.84 92 ALA A CA 1
ATOM 682 C C . ALA A 1 92 ? 34.753 19.447 -44.153 1.00 15.52 92 ALA A C 1
ATOM 683 O O . ALA A 1 92 ? 35.208 19.241 -45.283 1.00 15.25 92 ALA A O 1
ATOM 685 N N . LEU A 1 93 ? 33.569 20.026 -43.940 1.00 15.21 93 LEU A N 1
ATOM 686 C CA . LEU A 1 93 ? 32.764 20.517 -45.056 1.00 15.05 93 LEU A CA 1
ATOM 687 C C . LEU A 1 93 ? 33.494 21.612 -45.810 1.00 15.20 93 LEU A C 1
ATOM 688 O O . LEU A 1 93 ? 33.446 21.642 -47.028 1.00 16.19 93 LEU A O 1
ATOM 693 N N . ALA A 1 94 ? 34.138 22.526 -45.088 1.00 14.02 94 ALA A N 1
ATOM 694 C CA . ALA A 1 94 ? 34.826 23.646 -45.740 1.00 14.91 94 ALA A CA 1
ATOM 695 C C . ALA A 1 94 ? 35.945 23.156 -46.623 1.00 14.87 94 ALA A C 1
ATOM 696 O O . ALA A 1 94 ? 36.029 23.542 -47.773 1.00 15.36 94 ALA A O 1
ATOM 698 N N . GLY A 1 95 ? 36.822 22.337 -46.056 1.00 14.86 95 GLY A N 1
ATOM 699 C CA . GLY A 1 95 ? 37.939 21.745 -46.790 1.00 14.13 95 GLY A CA 1
ATOM 700 C C . GLY A 1 95 ? 37.482 20.946 -48.002 1.00 13.74 95 GLY A C 1
ATOM 701 O O . GLY A 1 95 ? 38.078 21.066 -49.074 1.00 13.51 95 GLY A O 1
ATOM 702 N N . ALA A 1 96 ? 36.420 20.147 -47.846 1.00 13.44 96 ALA A N 1
ATOM 703 C CA . ALA A 1 96 ? 35.855 19.396 -48.980 1.00 13.13 96 ALA A CA 1
ATOM 704 C C . ALA A 1 96 ? 35.273 20.290 -50.069 1.00 13.07 96 ALA A C 1
ATOM 705 O O . ALA A 1 96 ? 35.391 19.987 -51.264 1.00 13.31 96 ALA A O 1
ATOM 707 N N . TYR A 1 97 ? 34.604 21.362 -49.679 1.00 12.26 97 TYR A N 1
ATOM 708 C CA . TYR A 1 97 ? 34.092 22.293 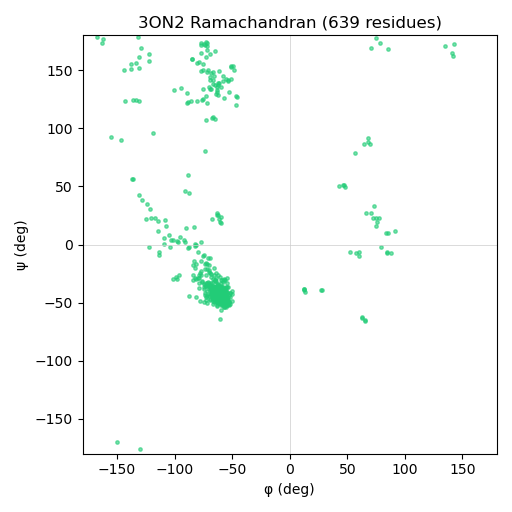-50.695 1.00 12.27 97 TYR A CA 1
ATOM 709 C C . TYR A 1 97 ? 35.212 22.915 -51.550 1.00 12.39 97 TYR A C 1
ATOM 710 O O . TYR A 1 97 ? 35.125 22.964 -52.783 1.00 11.88 97 TYR A O 1
ATOM 719 N N . VAL A 1 98 ? 36.230 23.448 -50.879 1.00 12.83 98 VAL A N 1
ATOM 720 C CA . VAL A 1 98 ? 37.325 24.114 -51.580 1.00 13.52 98 VAL A CA 1
ATOM 721 C C . VAL A 1 98 ? 38.060 23.115 -52.480 1.00 13.93 98 VAL A C 1
ATOM 722 O O . VAL A 1 98 ? 38.335 23.423 -53.642 1.00 14.18 98 VAL A O 1
ATOM 726 N N . SER A 1 99 ? 38.334 21.915 -51.979 1.00 14.77 99 SER A N 1
ATOM 727 C CA . SER A 1 99 ? 38.953 20.875 -52.825 1.00 15.79 99 SER A CA 1
ATOM 728 C C . SER A 1 99 ? 38.128 20.523 -54.053 1.00 15.50 99 SER A C 1
ATOM 729 O O . SER A 1 99 ? 38.697 20.334 -55.152 1.00 15.35 99 SER A O 1
ATOM 732 N N . PHE A 1 100 ? 36.807 20.411 -53.869 1.00 14.87 100 PHE A N 1
ATOM 733 C CA . PHE A 1 100 ? 35.924 20.136 -55.004 1.00 15.29 100 PHE A CA 1
ATOM 734 C C . PHE A 1 100 ? 36.009 21.226 -56.076 1.00 15.36 100 PHE A C 1
ATOM 735 O O . PHE A 1 100 ? 36.125 20.941 -57.281 1.00 14.93 100 PHE A O 1
ATOM 743 N N . ALA A 1 101 ? 35.884 22.469 -55.616 1.00 15.71 101 ALA A N 1
ATOM 744 C CA . ALA A 1 101 ? 35.919 23.644 -56.466 1.00 16.20 101 ALA A CA 1
ATOM 745 C C . ALA A 1 101 ? 37.213 23.699 -57.279 1.00 17.04 101 ALA A C 1
ATOM 746 O O . ALA A 1 101 ? 37.189 23.960 -58.495 1.00 16.78 101 ALA A O 1
ATOM 748 N N . LEU A 1 102 ? 38.346 23.430 -56.627 1.00 17.47 102 LEU A N 1
ATOM 749 C CA . LEU A 1 102 ? 39.622 23.544 -57.310 1.00 18.64 102 LEU A CA 1
ATOM 750 C C . LEU A 1 102 ? 39.898 22.352 -58.233 1.00 18.89 102 LEU A C 1
ATOM 751 O O . LEU A 1 102 ? 40.593 22.487 -59.247 1.00 18.99 102 LEU A O 1
ATOM 756 N N . ALA A 1 103 ? 39.302 21.200 -57.927 1.00 18.17 103 ALA A N 1
ATOM 757 C CA . ALA A 1 103 ? 39.412 20.043 -58.806 1.00 18.35 103 ALA A CA 1
ATOM 758 C C . ALA A 1 103 ? 38.454 20.061 -59.988 1.00 18.01 103 ALA A C 1
ATOM 759 O O . ALA A 1 103 ? 38.650 19.292 -60.930 1.00 18.16 103 ALA A O 1
ATOM 761 N N . HIS A 1 104 ? 37.411 20.887 -59.934 1.00 17.57 104 HIS A N 1
ATOM 762 C CA . HIS A 1 104 ? 36.370 20.885 -60.961 1.00 17.42 104 HIS A CA 1
ATOM 763 C C . HIS A 1 104 ? 35.979 22.318 -61.303 1.00 17.45 104 HIS A C 1
ATOM 764 O O . HIS A 1 104 ? 34.802 22.694 -61.223 1.00 17.21 104 HIS A O 1
ATOM 771 N N A ARG A 1 105 ? 36.964 23.111 -61.699 0.50 17.34 105 ARG A N 1
ATOM 772 N N B ARG A 1 105 ? 36.979 23.114 -61.680 0.50 17.54 105 ARG A N 1
ATOM 773 C CA A ARG A 1 105 ? 36.759 24.552 -61.881 0.50 16.93 105 ARG A CA 1
ATOM 774 C CA B ARG A 1 105 ? 36.796 24.561 -61.897 0.50 17.34 105 ARG A CA 1
ATOM 775 C C A ARG A 1 105 ? 35.765 24.917 -62.975 0.50 16.79 105 ARG A C 1
ATOM 776 C C B ARG A 1 105 ? 35.747 24.874 -62.956 0.50 17.05 105 ARG A C 1
ATOM 777 O O A ARG A 1 105 ? 34.873 25.732 -62.742 0.50 16.46 105 ARG A O 1
ATOM 778 O O B ARG A 1 105 ? 34.800 25.606 -62.679 0.50 16.76 105 ARG A O 1
ATOM 793 N N . GLU A 1 106 ? 35.922 24.338 -64.165 1.00 16.72 106 GLU A N 1
ATOM 794 C CA . GLU A 1 106 ? 34.972 24.604 -65.270 1.00 17.19 106 GLU A CA 1
ATOM 795 C C . GLU A 1 106 ? 33.589 23.974 -64.999 1.00 15.86 106 GLU A C 1
ATOM 796 O O . GLU A 1 106 ? 32.562 24.557 -65.346 1.00 16.08 106 GLU A O 1
ATOM 802 N N A LEU A 1 107 ? 33.555 22.796 -64.380 0.50 15.24 107 LEU A N 1
ATOM 803 N N B LEU A 1 107 ? 33.580 22.803 -64.367 0.50 15.80 107 LEU A N 1
ATOM 804 C CA A LEU A 1 107 ? 32.258 22.189 -64.054 0.50 14.50 107 LEU A CA 1
ATOM 805 C CA B LEU A 1 107 ? 32.325 22.127 -64.020 0.50 15.60 107 LEU A CA 1
ATOM 806 C C A LEU A 1 107 ? 31.510 23.045 -63.030 0.50 14.70 107 LEU A C 1
ATOM 807 C C B LEU A 1 107 ? 31.528 22.945 -62.988 0.50 15.37 107 LEU A C 1
ATOM 808 O O A LEU A 1 107 ? 30.319 23.297 -63.176 0.50 14.11 107 LEU A O 1
ATOM 809 O O B LEU A 1 107 ? 30.318 23.087 -63.101 0.50 14.90 107 LEU A O 1
ATOM 818 N N . LEU A 1 108 ? 32.228 23.527 -62.018 1.00 15.06 108 LEU A N 1
ATOM 819 C CA . LEU A 1 108 ? 31.603 24.348 -61.004 1.00 15.35 108 LEU A CA 1
ATOM 820 C C . LEU A 1 108 ? 31.041 25.670 -61.579 1.00 15.72 108 LEU A C 1
ATOM 821 O O . LEU A 1 108 ? 29.890 26.063 -61.258 1.00 15.17 108 LEU A O 1
ATOM 826 N N . ALA A 1 109 ? 31.823 26.344 -62.437 1.00 16.10 109 ALA A N 1
ATOM 827 C CA . ALA A 1 109 ? 31.302 27.516 -63.174 1.00 16.72 109 ALA A CA 1
ATOM 828 C C . ALA A 1 109 ? 30.008 27.184 -63.939 1.00 16.89 109 ALA A C 1
ATOM 829 O O . ALA A 1 109 ? 29.031 27.967 -63.890 1.00 17.52 109 ALA A O 1
ATOM 831 N N . LEU A 1 110 ? 29.990 26.039 -64.636 1.00 16.76 110 LEU A N 1
ATOM 832 C CA . LEU A 1 110 ? 28.800 25.609 -65.363 1.00 16.86 110 LEU A CA 1
ATOM 833 C C . LEU A 1 110 ? 27.617 25.357 -64.409 1.00 17.30 110 LEU A C 1
ATOM 834 O O . LEU A 1 110 ? 26.494 25.800 -64.666 1.00 17.26 110 LEU A O 1
ATOM 847 N N . TYR A 1 112 ? 26.922 26.596 -61.400 1.00 18.83 112 TYR A N 1
ATOM 848 C CA . TYR A 1 112 ? 26.358 27.847 -60.906 1.00 19.34 112 TYR A CA 1
ATOM 849 C C . TYR A 1 112 ? 25.715 28.727 -61.988 1.00 20.09 112 TYR A C 1
ATOM 850 O O . TYR A 1 112 ? 24.676 29.323 -61.745 1.00 20.52 112 TYR A O 1
ATOM 859 N N . GLY A 1 113 ? 26.319 28.778 -63.172 1.00 20.60 113 GLY A N 1
ATOM 860 C CA . GLY A 1 113 ? 25.802 29.567 -64.290 1.00 21.51 113 GLY A CA 1
ATOM 861 C C . GLY A 1 113 ? 24.486 29.000 -64.790 1.00 22.40 113 GLY A C 1
ATOM 862 O O . GLY A 1 113 ? 23.575 29.744 -65.141 1.00 23.13 113 GLY A O 1
ATOM 863 N N . ASN A 1 114 ? 24.392 27.676 -64.805 1.00 22.91 114 ASN A N 1
ATOM 864 C CA . ASN A 1 114 ? 23.234 26.981 -65.342 1.00 23.55 114 ASN A CA 1
ATOM 865 C C . ASN A 1 114 ? 22.083 27.106 -64.350 1.00 24.25 114 ASN A C 1
ATOM 866 O O . ASN A 1 114 ? 20.973 27.502 -64.726 1.00 24.21 114 ASN A O 1
ATOM 871 N N . LYS A 1 115 ? 22.375 26.793 -63.083 1.00 24.90 115 LYS A N 1
ATOM 872 C CA . LYS A 1 115 ? 21.397 26.830 -61.997 1.00 26.60 115 LYS A CA 1
ATOM 873 C C . LYS A 1 115 ? 20.673 28.165 -61.876 1.00 28.08 115 LYS A C 1
ATOM 874 O O . LYS A 1 115 ? 19.481 28.189 -61.535 1.00 28.38 115 LYS A O 1
ATOM 880 N N . HIS A 1 116 ? 21.382 29.269 -62.125 1.00 29.46 116 HIS A N 1
ATOM 881 C CA . HIS A 1 116 ? 20.768 30.595 -61.986 1.00 30.90 116 HIS A CA 1
ATOM 882 C C . HIS A 1 116 ? 20.474 31.312 -63.311 1.00 31.70 116 HIS A C 1
ATOM 883 O O . HIS A 1 116 ? 20.229 32.523 -63.316 1.00 32.41 116 HIS A O 1
ATOM 890 N N . ALA A 1 117 ? 20.487 30.584 -64.429 1.00 31.96 117 ALA A N 1
ATOM 891 C CA . ALA A 1 117 ? 20.070 31.174 -65.708 1.00 32.38 117 ALA A CA 1
ATOM 892 C C . ALA A 1 117 ? 18.539 31.249 -65.741 1.00 32.87 117 ALA A C 1
ATOM 893 O O . ALA A 1 117 ? 17.863 30.416 -65.102 1.00 33.05 117 ALA A O 1
ATOM 895 N N . PRO A 1 118 ? 17.988 32.262 -66.458 0.70 33.07 118 PRO A N 1
ATOM 896 C CA . PRO A 1 118 ? 16.551 32.342 -66.726 0.70 33.06 118 PRO A CA 1
ATOM 897 C C . PRO A 1 118 ? 16.045 30.993 -67.204 0.70 32.85 118 PRO A C 1
ATOM 898 O O . PRO A 1 118 ? 16.628 30.427 -68.125 0.70 32.96 118 PRO A O 1
ATOM 902 N N . GLY A 1 119 ? 14.998 30.472 -66.570 1.00 32.86 119 GLY A N 1
ATOM 903 C CA . GLY A 1 119 ? 14.367 29.225 -67.024 1.00 32.57 119 GLY A CA 1
ATOM 904 C C . GLY A 1 119 ? 15.149 27.953 -66.721 1.00 32.67 119 GLY A C 1
ATOM 905 O O . GLY A 1 119 ? 14.941 26.923 -67.375 1.00 33.23 119 GLY A O 1
ATOM 906 N N . ALA A 1 120 ? 16.030 28.008 -65.717 1.00 32.04 120 ALA A N 1
ATOM 907 C CA . ALA A 1 120 ? 16.881 26.872 -65.348 1.00 31.39 120 ALA A CA 1
ATOM 908 C C . ALA A 1 120 ? 16.045 25.618 -65.096 1.00 31.00 120 ALA A C 1
ATOM 909 O O . ALA A 1 120 ? 14.960 25.701 -64.528 1.00 30.66 120 ALA A O 1
ATOM 911 N N . ALA A 1 121 ? 16.532 24.456 -65.521 1.00 30.62 121 ALA A N 1
ATOM 912 C CA . ALA A 1 121 ? 15.749 23.236 -65.330 1.00 30.47 121 ALA A CA 1
ATOM 913 C C . ALA A 1 121 ? 15.573 22.887 -63.844 1.00 30.12 121 ALA A C 1
ATOM 914 O O . ALA A 1 121 ? 16.504 23.003 -63.038 1.00 29.96 121 ALA A O 1
ATOM 916 N N . SER A 1 122 ? 14.356 22.480 -63.496 1.00 30.05 122 SER A N 1
ATOM 917 C CA . SER A 1 122 ? 14.004 22.121 -62.118 1.00 29.82 122 SER A CA 1
ATOM 918 C C . SER A 1 122 ? 14.918 21.045 -61.501 1.00 28.78 122 SER A C 1
ATOM 919 O O . SER A 1 122 ? 15.234 21.112 -60.311 1.00 28.19 122 SER A O 1
ATOM 922 N N . GLN A 1 123 ? 15.358 20.065 -62.295 1.00 27.69 123 GLN A N 1
ATOM 923 C CA . GLN A 1 123 ? 16.220 19.022 -61.729 1.00 26.97 123 GLN A CA 1
ATOM 924 C C . GLN A 1 123 ? 17.592 19.581 -61.338 1.00 26.62 123 GLN A C 1
ATOM 925 O O . GLN A 1 123 ? 18.183 19.128 -60.350 1.00 26.59 123 GLN A O 1
ATOM 931 N N . VAL A 1 124 ? 18.076 20.576 -62.094 1.00 25.90 124 VAL A N 1
ATOM 932 C CA . VAL A 1 124 ? 19.307 21.288 -61.722 1.00 25.14 124 VAL A CA 1
ATOM 933 C C . VAL A 1 124 ? 19.070 22.093 -60.437 1.00 26.03 124 VAL A C 1
ATOM 934 O O . VAL A 1 124 ? 19.866 22.002 -59.477 1.00 25.93 124 VAL A O 1
ATOM 938 N N . VAL A 1 125 ? 17.996 22.890 -60.429 1.00 26.34 125 VAL A N 1
ATOM 939 C CA . VAL A 1 125 ? 17.647 23.697 -59.252 1.00 27.11 125 VAL A CA 1
ATOM 940 C C . VAL A 1 125 ? 17.562 22.817 -57.996 1.00 27.51 125 VAL A C 1
ATOM 941 O O . VAL A 1 125 ? 18.150 23.163 -56.968 1.00 27.69 125 VAL A O 1
ATOM 945 N N . GLU A 1 126 ? 16.862 21.678 -58.093 1.00 27.85 126 GLU A N 1
ATOM 946 C CA . GLU A 1 126 ? 16.685 20.746 -56.946 1.00 28.30 126 GLU A CA 1
ATOM 947 C C . GLU A 1 126 ? 17.991 20.122 -56.449 1.00 27.31 126 GLU A C 1
ATOM 948 O O . GLU A 1 126 ? 18.208 19.982 -55.241 1.00 26.62 126 GLU A O 1
ATOM 954 N N . ALA A 1 127 ? 18.840 19.720 -57.393 1.00 26.55 127 ALA A N 1
ATOM 955 C CA . ALA A 1 127 ? 20.162 19.184 -57.081 1.00 25.84 127 ALA A CA 1
ATOM 956 C C . ALA A 1 127 ? 21.030 20.222 -56.337 1.00 25.82 127 ALA A C 1
ATOM 957 O O . ALA A 1 127 ? 21.697 19.874 -55.363 1.00 25.59 127 ALA A O 1
ATOM 959 N N . GLY A 1 128 ? 21.008 21.480 -56.792 1.00 25.66 128 GLY A N 1
ATOM 960 C CA . GLY A 1 128 ? 21.754 22.581 -56.151 1.00 26.07 128 GLY A CA 1
ATOM 961 C C . GLY A 1 128 ? 21.270 22.863 -54.729 1.00 26.98 128 GLY A C 1
ATOM 962 O O . GLY A 1 128 ? 22.080 23.091 -53.788 1.00 27.00 128 GLY A O 1
ATOM 963 N N A HIS A 1 129 ? 19.954 22.827 -54.546 0.50 26.77 129 HIS A N 1
ATOM 964 N N B HIS A 1 129 ? 19.947 22.834 -54.592 0.50 26.89 129 HIS A N 1
ATOM 965 C CA A HIS A 1 129 ? 19.364 23.021 -53.221 0.50 27.25 129 HIS A CA 1
ATOM 966 C CA B HIS A 1 129 ? 19.247 22.941 -53.318 0.50 27.49 129 HIS A CA 1
ATOM 967 C C A HIS A 1 129 ? 19.722 21.901 -52.242 0.50 26.94 129 HIS A C 1
ATOM 968 C C B HIS A 1 129 ? 19.770 21.930 -52.300 0.50 27.06 129 HIS A C 1
ATOM 969 O O A HIS A 1 129 ? 19.809 22.142 -51.039 0.50 27.17 129 HIS A O 1
ATOM 970 O O B HIS A 1 129 ? 20.015 22.277 -51.144 0.50 27.21 129 HIS A O 1
ATOM 983 N N . ALA A 1 130 ? 19.961 20.693 -52.751 1.00 26.69 130 ALA A N 1
ATOM 984 C CA . ALA A 1 130 ? 20.378 19.571 -51.884 1.00 26.22 130 ALA A CA 1
ATOM 985 C C . ALA A 1 130 ? 21.736 19.759 -51.203 1.00 25.64 130 ALA A C 1
ATOM 986 O O . ALA A 1 130 ? 21.889 19.418 -50.023 1.00 25.20 130 ALA A O 1
ATOM 988 N N . SER A 1 131 ? 22.715 20.285 -51.950 1.00 25.13 131 SER A N 1
ATOM 989 C CA . SER A 1 131 ? 24.044 20.565 -51.410 1.00 25.07 131 SER A CA 1
ATOM 990 C C . SER A 1 131 ? 23.890 21.566 -50.254 1.00 24.36 131 SER A C 1
ATOM 991 O O . SER A 1 131 ? 24.473 21.398 -49.173 1.00 23.93 131 SER A O 1
ATOM 1002 N N . ASP A 1 133 ? 21.051 22.311 -48.479 1.00 25.06 133 ASP A N 1
ATOM 1003 C CA . ASP A 1 133 ? 20.253 21.654 -47.412 1.00 24.92 133 ASP A CA 1
ATOM 1004 C C . ASP A 1 133 ? 21.103 20.836 -46.451 1.00 23.95 133 ASP A C 1
ATOM 1005 O O . ASP A 1 133 ? 20.926 20.917 -45.229 1.00 23.00 133 ASP A O 1
ATOM 1010 N N A LEU A 1 134 ? 22.027 20.057 -47.016 0.50 23.51 134 LEU A N 1
ATOM 1011 N N B LEU A 1 134 ? 22.031 20.051 -46.995 0.50 23.84 134 LEU A N 1
ATOM 1012 C CA A LEU A 1 134 ? 23.029 19.306 -46.250 0.50 23.28 134 LEU A CA 1
ATOM 1013 C CA B LEU A 1 134 ? 22.979 19.293 -46.171 0.50 23.86 134 LEU A CA 1
ATOM 1014 C C A LEU A 1 134 ? 23.742 20.210 -45.232 0.50 23.10 134 LEU A C 1
ATOM 1015 C C B LEU A 1 134 ? 23.685 20.185 -45.141 0.50 23.77 134 LEU A C 1
ATOM 1016 O O A LEU A 1 134 ? 23.782 19.921 -44.034 0.50 22.99 134 LEU A O 1
ATOM 1017 O O B LEU A 1 134 ? 23.687 19.901 -43.942 0.50 23.67 134 LEU A O 1
ATOM 1026 N N A THR A 1 135 ? 24.279 21.322 -45.720 0.50 22.86 135 THR A N 1
ATOM 1027 N N B THR A 1 135 ? 24.267 21.279 -45.614 0.50 23.67 135 THR A N 1
ATOM 1028 C CA A THR A 1 135 ? 24.975 22.283 -44.876 0.50 22.28 135 THR A CA 1
ATOM 1029 C CA B THR A 1 135 ? 24.988 22.182 -44.732 0.50 23.25 135 THR A CA 1
ATOM 1030 C C A THR A 1 135 ? 24.065 22.863 -43.798 0.50 22.66 135 THR A C 1
ATOM 1031 C C B THR A 1 135 ? 24.057 22.883 -43.748 0.50 23.19 135 THR A C 1
ATOM 1032 O O A THR A 1 135 ? 24.459 22.958 -42.638 0.50 22.26 135 THR A O 1
ATOM 1033 O O B THR A 1 135 ? 24.429 23.078 -42.593 0.50 22.77 135 THR A O 1
ATOM 1040 N N . VAL A 1 136 ? 22.858 23.267 -44.199 1.00 23.14 136 VAL A N 1
ATOM 1041 C CA . VAL A 1 136 ? 21.864 23.872 -43.282 1.00 24.19 136 VAL A CA 1
ATOM 1042 C C . VAL A 1 136 ? 21.522 22.876 -42.147 1.00 25.02 136 VAL A C 1
ATOM 1043 O O . VAL A 1 136 ? 21.405 23.270 -40.987 1.00 24.88 136 VAL A O 1
ATOM 1047 N N . ARG A 1 137 ? 21.399 21.589 -42.492 1.00 25.98 137 ARG A N 1
ATOM 1048 C CA . ARG A 1 137 ? 21.096 20.514 -41.518 1.00 27.00 137 ARG A CA 1
ATOM 1049 C C . ARG A 1 137 ? 22.219 20.342 -40.494 1.00 26.50 137 ARG A C 1
ATOM 1050 O O . ARG A 1 137 ? 21.941 20.252 -39.309 1.00 26.90 137 ARG A O 1
ATOM 1058 N N . ILE A 1 138 ? 23.474 20.366 -40.952 1.00 25.98 138 ILE A N 1
ATOM 1059 C CA . ILE A 1 138 ? 24.661 20.296 -40.093 1.00 25.20 138 ILE A CA 1
ATOM 1060 C C . ILE A 1 138 ? 24.737 21.490 -39.125 1.00 24.65 138 ILE A C 1
ATOM 1061 O O . ILE A 1 138 ? 25.112 21.319 -37.963 1.00 24.23 138 ILE A O 1
ATOM 1066 N N . VAL A 1 139 ? 24.414 22.690 -39.617 1.00 23.84 139 VAL A N 1
ATOM 1067 C CA . VAL A 1 139 ? 24.332 23.903 -38.764 1.00 23.11 139 VAL A CA 1
ATOM 1068 C C . VAL A 1 139 ? 23.192 23.748 -37.735 1.00 24.08 139 VAL A C 1
ATOM 1069 O O . VAL A 1 139 ? 23.393 24.007 -36.552 1.00 23.32 139 VAL A O 1
ATOM 1073 N N . THR A 1 140 ? 22.010 23.326 -38.196 1.00 25.41 140 THR A N 1
ATOM 1074 C CA . THR A 1 140 ? 20.835 23.124 -37.315 1.00 27.08 140 THR A CA 1
ATOM 1075 C C . THR A 1 140 ? 21.156 22.112 -36.221 1.00 28.14 140 THR A C 1
ATOM 1076 O O . THR A 1 140 ? 20.869 22.364 -35.050 1.00 29.21 140 THR A O 1
ATOM 1080 N N . GLU A 1 141 ? 21.777 20.995 -36.595 1.00 29.37 141 GLU A N 1
ATOM 1081 C CA . GLU A 1 141 ? 22.212 19.967 -35.632 1.00 30.61 141 GLU A CA 1
ATOM 1082 C C . GLU A 1 141 ? 23.210 20.535 -34.639 1.00 29.82 141 GLU A C 1
ATOM 1083 O O . GLU A 1 141 ? 23.193 20.172 -33.462 1.00 29.84 141 GLU A O 1
ATOM 1089 N N . ALA A 1 142 ? 24.074 21.433 -35.102 1.00 29.26 142 ALA A N 1
ATOM 1090 C CA . ALA A 1 142 ? 25.054 22.083 -34.217 1.00 28.48 142 ALA A CA 1
ATOM 1091 C C . ALA A 1 142 ? 24.368 22.986 -33.207 1.00 28.56 142 ALA A C 1
ATOM 1092 O O . ALA A 1 142 ? 24.806 23.108 -32.055 1.00 28.31 142 ALA A O 1
ATOM 1094 N N . GLN A 1 143 ? 23.291 23.630 -33.639 1.00 28.73 143 GLN A N 1
ATOM 1095 C CA . GLN A 1 143 ? 22.523 24.476 -32.732 1.00 29.49 143 GLN A CA 1
ATOM 1096 C C . GLN A 1 143 ? 21.730 23.638 -31.735 1.00 30.46 143 GLN A C 1
ATOM 1097 O O . GLN A 1 143 ? 21.524 24.073 -30.614 1.00 31.30 143 GLN A O 1
ATOM 1103 N N . ALA A 1 144 ? 21.270 22.459 -32.155 1.00 31.61 144 ALA A N 1
ATOM 1104 C CA . ALA A 1 144 ? 20.540 21.537 -31.271 1.00 32.43 144 ALA A CA 1
ATOM 1105 C C . ALA A 1 144 ? 21.470 20.873 -30.263 1.00 33.09 144 ALA A C 1
ATOM 1106 O O . ALA A 1 144 ? 21.089 20.634 -29.115 1.00 33.46 144 ALA A O 1
ATOM 1108 N N . ALA A 1 145 ? 22.699 20.582 -30.678 1.00 33.58 145 ALA A N 1
ATOM 1109 C CA . ALA A 1 145 ? 23.710 20.100 -29.742 1.00 34.18 145 ALA A CA 1
ATOM 1110 C C . ALA A 1 145 ? 24.183 21.205 -28.781 1.00 34.56 145 ALA A C 1
ATOM 1111 O O . ALA A 1 145 ? 24.877 20.920 -27.797 1.00 35.35 145 ALA A O 1
ATOM 1113 N N . GLY A 1 146 ? 23.813 22.456 -29.059 1.00 34.13 146 GLY A N 1
ATOM 1114 C CA . GLY A 1 146 ? 24.219 23.579 -28.216 1.00 33.41 146 GLY A CA 1
ATOM 1115 C C . GLY A 1 146 ? 25.663 24.017 -28.383 1.00 33.14 146 GLY A C 1
ATOM 1116 O O . GLY A 1 146 ? 26.210 24.690 -27.507 1.00 32.77 146 GLY A O 1
ATOM 1117 N N . ASP A 1 147 ? 26.288 23.645 -29.505 1.00 33.18 147 ASP A N 1
ATOM 1118 C CA . ASP A 1 147 ? 27.699 24.003 -29.769 1.00 33.08 147 ASP A CA 1
ATOM 1119 C C . ASP A 1 147 ? 27.830 25.445 -30.257 1.00 32.02 147 ASP A C 1
ATOM 1120 O O . ASP A 1 147 ? 28.820 26.131 -29.975 1.00 31.93 147 ASP A O 1
ATOM 1125 N N . ILE A 1 148 ? 26.824 25.899 -30.993 1.00 30.95 148 ILE A N 1
ATOM 1126 C CA . ILE A 1 148 ? 26.811 27.262 -31.484 1.00 30.09 148 ILE A CA 1
ATOM 1127 C C . ILE A 1 148 ? 25.567 28.006 -31.011 1.00 29.82 148 ILE A C 1
ATOM 1128 O O . ILE A 1 148 ? 24.589 27.387 -30.592 1.00 30.23 148 ILE A O 1
ATOM 1133 N N . GLY A 1 149 ? 25.607 29.329 -31.106 1.00 29.14 149 GLY A N 1
ATOM 1134 C CA . GLY A 1 149 ? 24.504 30.188 -30.672 1.00 29.60 149 GLY A CA 1
ATOM 1135 C C . GLY A 1 149 ? 23.319 30.237 -31.617 1.00 29.56 149 GLY A C 1
ATOM 1136 O O . GLY A 1 149 ? 23.372 29.696 -32.723 1.00 29.56 149 GLY A O 1
ATOM 1137 N N . PRO A 1 150 ? 22.234 30.897 -31.186 1.00 29.78 150 PRO A N 1
ATOM 1138 C CA . PRO A 1 150 ? 20.950 30.935 -31.909 1.00 29.58 150 PRO A CA 1
ATOM 1139 C C . PRO A 1 150 ? 21.040 31.732 -33.196 1.00 28.53 150 PRO A C 1
ATOM 1140 O O . PRO A 1 150 ? 21.986 32.504 -33.388 1.00 29.19 150 PRO A O 1
ATOM 1144 N N . GLY A 1 151 ? 20.063 31.559 -34.072 1.00 27.16 151 GLY A N 1
ATOM 1145 C CA . GLY A 1 151 ? 20.087 32.259 -35.336 1.00 25.60 151 GLY A CA 1
ATOM 1146 C C . GLY A 1 151 ? 19.594 31.447 -36.506 1.00 24.32 151 GLY A C 1
ATOM 1147 O O . GLY A 1 151 ? 19.518 30.232 -36.435 1.00 24.47 151 GLY A O 1
ATOM 1148 N N . ASP A 1 152 ? 19.257 32.141 -37.584 1.00 23.02 152 ASP A N 1
ATOM 1149 C CA . ASP A 1 152 ? 18.744 31.497 -38.783 1.00 22.62 152 ASP A CA 1
ATOM 1150 C C . ASP A 1 152 ? 19.821 30.637 -39.425 1.00 21.90 152 ASP A C 1
ATOM 1151 O O . ASP A 1 152 ? 20.793 31.147 -39.985 1.00 21.16 152 ASP A O 1
ATOM 1156 N N . ALA A 1 153 ? 19.636 29.324 -39.348 1.00 21.87 153 ALA A N 1
ATOM 1157 C CA . ALA A 1 153 ? 20.646 28.393 -39.824 1.00 21.35 153 ALA A CA 1
ATOM 1158 C C . ALA A 1 153 ? 20.943 28.568 -41.316 1.00 21.33 153 ALA A C 1
ATOM 1159 O O . ALA A 1 153 ? 22.045 28.258 -41.766 1.00 20.12 153 ALA A O 1
ATOM 1161 N N . SER A 1 154 ? 19.968 29.044 -42.086 1.00 21.54 154 SER A N 1
ATOM 1162 C CA . SER A 1 154 ? 20.199 29.217 -43.529 1.00 21.42 154 SER A CA 1
ATOM 1163 C C . SER A 1 154 ? 21.061 30.452 -43.831 1.00 20.15 154 SER A C 1
ATOM 1164 O O . SER A 1 154 ? 21.842 30.445 -44.787 1.00 19.77 154 SER A O 1
ATOM 1167 N N . ARG A 1 155 ? 20.958 31.493 -43.006 1.00 19.51 155 ARG A N 1
ATOM 1168 C CA . ARG A 1 155 ? 21.871 32.641 -43.107 1.00 19.00 155 ARG A CA 1
ATOM 1169 C C . ARG A 1 155 ? 23.296 32.263 -42.663 1.00 18.76 155 ARG A C 1
ATOM 1170 O O . ARG A 1 155 ? 24.288 32.729 -43.272 1.00 18.86 155 ARG A O 1
ATOM 1178 N N . ILE A 1 156 ? 23.390 31.436 -41.614 1.00 18.01 156 ILE A N 1
ATOM 1179 C CA . ILE A 1 156 ? 24.682 30.945 -41.114 1.00 17.40 156 ILE A CA 1
ATOM 1180 C C . ILE A 1 156 ? 25.351 30.125 -42.215 1.00 17.13 156 ILE A C 1
ATOM 1181 O O . ILE A 1 156 ? 26.524 30.343 -42.558 1.00 17.42 156 ILE A O 1
ATOM 1186 N N . ALA A 1 157 ? 24.594 29.201 -42.787 1.00 16.24 157 ALA A N 1
ATOM 1187 C CA . ALA A 1 157 ? 25.093 28.382 -43.882 1.00 16.20 157 ALA A CA 1
ATOM 1188 C C . ALA A 1 157 ? 25.520 29.237 -45.080 1.00 15.81 157 ALA A C 1
ATOM 1189 O O . ALA A 1 157 ? 26.527 28.936 -45.729 1.00 15.59 157 ALA A O 1
ATOM 1191 N N . LEU A 1 158 ? 24.757 30.293 -45.366 1.00 15.36 158 LEU A N 1
ATOM 1192 C CA . LEU A 1 158 ? 25.034 31.188 -46.472 1.00 16.08 158 LEU A CA 1
ATOM 1193 C C . LEU A 1 158 ? 26.342 31.973 -46.264 1.00 16.29 158 LEU A C 1
ATOM 1194 O O . LEU A 1 158 ? 27.131 32.147 -47.213 1.00 16.77 158 LEU A O 1
ATOM 1199 N N . VAL A 1 159 ? 26.589 32.423 -45.032 1.00 15.98 159 VAL A N 1
ATOM 1200 C CA . VAL A 1 159 ? 27.847 33.104 -44.736 1.00 15.48 159 VAL A CA 1
ATOM 1201 C C . VAL A 1 159 ? 29.014 32.130 -44.927 1.00 15.33 159 VAL A C 1
ATOM 1202 O O . VAL A 1 159 ? 30.040 32.498 -45.518 1.00 15.49 159 VAL A O 1
ATOM 1206 N N . ALA A 1 160 ? 28.835 30.885 -44.475 1.00 14.87 160 ALA A N 1
ATOM 1207 C CA . ALA A 1 160 ? 29.866 29.852 -44.674 1.00 14.83 160 ALA A CA 1
ATOM 1208 C C . ALA A 1 160 ? 30.156 29.602 -46.167 1.00 14.34 160 ALA A C 1
ATOM 1209 O O . ALA A 1 160 ? 31.323 29.505 -46.579 1.00 14.48 160 ALA A O 1
ATOM 1211 N N . PHE A 1 161 ? 29.099 29.469 -46.965 1.00 13.52 161 PHE A N 1
ATOM 1212 C CA . PHE A 1 161 ? 29.239 29.258 -48.413 1.00 13.37 161 PHE A CA 1
ATOM 1213 C C . PHE A 1 161 ? 29.989 30.415 -49.085 1.00 12.63 161 PHE A C 1
ATOM 1214 O O . PHE A 1 161 ? 30.901 30.171 -49.857 1.00 11.96 161 PHE A O 1
ATOM 1222 N N . ALA A 1 162 ? 29.631 31.652 -48.741 1.00 11.98 162 ALA A N 1
ATOM 1223 C CA . ALA A 1 162 ? 30.287 32.831 -49.297 1.00 12.79 162 ALA A CA 1
ATOM 1224 C C . ALA A 1 162 ? 31.759 32.828 -48.914 1.00 12.97 162 ALA A C 1
ATOM 1225 O O . ALA A 1 162 ? 32.623 33.141 -49.750 1.00 13.69 162 ALA A O 1
ATOM 1227 N N . THR A 1 163 ? 32.029 32.513 -47.654 1.00 11.94 163 THR A N 1
ATOM 1228 C CA . THR A 1 163 ? 33.404 32.448 -47.173 1.00 12.35 163 THR A CA 1
ATOM 1229 C C . THR A 1 163 ? 34.245 31.462 -47.972 1.00 12.01 163 THR A C 1
ATOM 1230 O O . THR A 1 163 ? 35.314 31.834 -48.489 1.00 12.11 163 THR A O 1
ATOM 1234 N N . PHE A 1 164 ? 33.781 30.223 -48.081 1.00 11.79 164 PHE A N 1
ATOM 1235 C CA . PHE A 1 164 ? 34.608 29.198 -48.731 1.00 12.02 164 PHE A CA 1
ATOM 1236 C C . PHE A 1 164 ? 34.545 29.235 -50.258 1.00 11.53 164 PHE A C 1
ATOM 1237 O O . PHE A 1 164 ? 35.545 28.910 -50.925 1.00 11.57 164 PHE A O 1
ATOM 1245 N N . HIS A 1 165 ? 33.419 29.668 -50.827 1.00 10.59 165 HIS A N 1
ATOM 1246 C CA . HIS A 1 165 ? 33.436 29.991 -52.248 1.00 11.41 165 HIS A CA 1
ATOM 1247 C C . HIS A 1 165 ? 34.356 31.191 -52.546 1.00 11.04 165 HIS A C 1
ATOM 1248 O O . HIS A 1 165 ? 34.983 31.239 -53.603 1.00 11.46 165 HIS A O 1
ATOM 1255 N N . GLY A 1 166 ? 34.393 32.171 -51.647 1.00 10.44 166 GLY A N 1
ATOM 1256 C CA . GLY A 1 166 ? 35.340 33.290 -51.772 1.00 11.14 166 GLY A CA 1
ATOM 1257 C C . GLY A 1 166 ? 36.797 32.831 -51.773 1.00 11.36 166 GLY A C 1
ATOM 1258 O O . GLY A 1 166 ? 37.562 33.247 -52.620 1.00 12.18 166 GLY A O 1
ATOM 1259 N N . ILE A 1 167 ? 37.166 31.954 -50.837 1.00 11.65 167 ILE A N 1
ATOM 1260 C CA . ILE A 1 167 ? 38.503 31.349 -50.827 1.00 12.19 167 ILE A CA 1
ATOM 1261 C C . ILE A 1 167 ? 38.822 30.605 -52.151 1.00 12.61 167 ILE A C 1
ATOM 1262 O O . ILE A 1 167 ? 39.884 30.840 -52.769 1.00 13.41 167 ILE A O 1
ATOM 1267 N N . ALA A 1 168 ? 37.921 29.729 -52.595 1.00 12.81 168 ALA A N 1
ATOM 1268 C CA . ALA A 1 168 ? 38.116 29.002 -53.858 1.00 13.51 168 ALA A CA 1
ATOM 1269 C C . ALA A 1 168 ? 38.267 29.966 -55.063 1.00 13.92 168 ALA A C 1
ATOM 1270 O O . ALA A 1 168 ? 39.114 29.754 -55.949 1.00 13.84 168 ALA A O 1
ATOM 1272 N N . THR A 1 169 ? 37.467 31.035 -55.069 1.00 13.64 169 THR A N 1
ATOM 1273 C CA . THR A 1 169 ? 37.528 32.065 -56.099 1.00 14.06 169 THR A CA 1
ATOM 1274 C C . THR A 1 169 ? 38.896 32.798 -56.094 1.00 14.29 169 THR A C 1
ATOM 1275 O O . THR A 1 169 ? 39.540 32.970 -57.164 1.00 14.59 169 THR A O 1
ATOM 1279 N N . LEU A 1 170 ? 39.374 33.172 -54.906 1.00 13.86 170 LEU A N 1
ATOM 1280 C CA . LEU A 1 170 ? 40.681 33.811 -54.792 1.00 14.84 170 LEU A CA 1
ATOM 1281 C C . LEU A 1 170 ? 41.772 32.864 -55.280 1.00 15.49 170 LEU A C 1
ATOM 1282 O O . LEU A 1 170 ? 42.700 33.289 -55.990 1.00 16.21 170 LEU A O 1
ATOM 1287 N N . ALA A 1 171 ? 41.662 31.594 -54.903 1.00 15.41 171 ALA A N 1
ATOM 1288 C CA . ALA A 1 171 ? 42.671 30.606 -55.255 1.00 17.38 171 ALA A CA 1
ATOM 1289 C C . ALA A 1 171 ? 42.695 30.416 -56.772 1.00 18.91 171 ALA A C 1
ATOM 1290 O O . ALA A 1 171 ? 43.763 30.479 -57.398 1.00 19.39 171 ALA A O 1
ATOM 1292 N N . ALA A 1 172 ? 41.518 30.271 -57.384 1.00 19.70 172 ALA A N 1
ATOM 1293 C CA . ALA A 1 172 ? 41.445 30.093 -58.839 1.00 21.14 172 ALA A CA 1
ATOM 1294 C C . ALA A 1 172 ? 41.962 31.328 -59.588 1.00 22.00 172 ALA A C 1
ATOM 1295 O O . ALA A 1 172 ? 42.417 31.214 -60.744 1.00 22.47 172 ALA A O 1
ATOM 1297 N N . GLY A 1 173 ? 41.911 32.490 -58.933 1.00 21.63 173 GLY A N 1
ATOM 1298 C CA . GLY A 1 173 ? 42.281 33.747 -59.563 1.00 22.55 173 GLY A CA 1
ATOM 1299 C C . GLY A 1 173 ? 43.705 34.185 -59.282 1.00 22.94 173 GLY A C 1
ATOM 1300 O O . GLY A 1 173 ? 44.119 35.258 -59.701 1.00 22.96 173 GLY A O 1
ATOM 1301 N N . GLY A 1 174 ? 44.441 33.360 -58.543 1.00 23.73 174 GLY A N 1
ATOM 1302 C CA . GLY A 1 174 ? 45.808 33.649 -58.164 1.00 23.40 174 GLY A CA 1
ATOM 1303 C C . GLY A 1 174 ? 45.940 34.780 -57.169 1.00 24.23 174 GLY A C 1
ATOM 1304 O O . GLY A 1 174 ? 46.951 35.468 -57.169 1.00 24.22 174 GLY A O 1
ATOM 1321 N N . LEU A 1 176 ? 45.786 34.667 -53.679 1.00 23.75 176 LEU A N 1
ATOM 1322 C CA . LEU A 1 176 ? 46.173 34.310 -52.309 1.00 23.90 176 LEU A CA 1
ATOM 1323 C C . LEU A 1 176 ? 47.572 34.802 -51.969 1.00 24.18 176 LEU A C 1
ATOM 1324 O O . LEU A 1 176 ? 47.988 34.735 -50.818 1.00 23.56 176 LEU A O 1
ATOM 1329 N N . ASP A 1 177 ? 48.281 35.282 -52.990 1.00 25.17 177 ASP A N 1
ATOM 1330 C CA . ASP A 1 177 ? 49.639 35.819 -52.869 1.00 25.66 177 ASP A CA 1
ATOM 1331 C C . ASP A 1 177 ? 50.586 34.929 -52.078 1.00 25.14 177 ASP A C 1
ATOM 1332 O O . ASP A 1 177 ? 51.248 35.392 -51.157 1.00 25.07 177 ASP A O 1
ATOM 1337 N N . GLY A 1 178 ? 50.628 33.648 -52.424 1.00 24.77 178 GLY A N 1
ATOM 1338 C CA . GLY A 1 178 ? 51.502 32.698 -51.746 1.00 24.58 178 GLY A CA 1
ATOM 1339 C C . GLY A 1 178 ? 51.012 32.056 -50.447 1.00 24.82 178 GLY A C 1
ATOM 1340 O O . GLY A 1 178 ? 51.698 31.178 -49.913 1.00 24.16 178 GLY A O 1
ATOM 1341 N N . ALA A 1 179 ? 49.853 32.482 -49.915 1.00 23.96 179 ALA A N 1
ATOM 1342 C CA . ALA A 1 179 ? 49.309 31.831 -48.715 1.00 23.83 179 ALA A CA 1
ATOM 1343 C C . ALA A 1 179 ? 48.722 30.485 -49.146 1.00 23.97 179 ALA A C 1
ATOM 1344 O O . ALA A 1 179 ? 47.918 30.440 -50.087 1.00 23.57 179 ALA A O 1
ATOM 1346 N N . PRO A 1 180 ? 49.169 29.383 -48.511 1.00 23.60 180 PRO A N 1
ATOM 1347 C CA . PRO A 1 180 ? 48.723 28.078 -48.961 1.00 23.35 180 PRO A CA 1
ATOM 1348 C C . PRO A 1 180 ? 47.198 27.986 -48.758 1.00 22.65 180 PRO A C 1
ATOM 1349 O O . PRO A 1 180 ? 46.684 28.366 -47.704 1.00 22.57 180 PRO A O 1
ATOM 1353 N N . VAL A 1 181 ? 46.468 27.552 -49.770 1.00 21.88 181 VAL A N 1
ATOM 1354 C CA . VAL A 1 181 ? 45.004 27.517 -49.637 1.00 21.57 181 VAL A CA 1
ATOM 1355 C C . VAL A 1 181 ? 44.542 26.784 -48.358 1.00 21.07 181 VAL A C 1
ATOM 1356 O O . VAL A 1 181 ? 43.623 27.242 -47.677 1.00 20.22 181 VAL A O 1
ATOM 1360 N N . ASP A 1 182 ? 45.180 25.662 -48.041 1.00 20.40 182 ASP A N 1
ATOM 1361 C CA . ASP A 1 182 ? 44.807 24.859 -46.868 1.00 21.09 182 ASP A CA 1
ATOM 1362 C C . ASP A 1 182 ? 44.872 25.694 -45.571 1.00 20.01 182 ASP A C 1
ATOM 1363 O O . ASP A 1 182 ? 43.996 25.575 -44.701 1.00 18.71 182 ASP A O 1
ATOM 1368 N N . GLU A 1 183 ? 45.893 26.550 -45.456 1.00 19.49 183 GLU A N 1
ATOM 1369 C CA . GLU A 1 183 ? 46.058 27.430 -44.286 1.00 18.49 183 GLU A CA 1
ATOM 1370 C C . GLU A 1 183 ? 44.993 28.522 -44.222 1.00 17.40 183 GLU A C 1
ATOM 1371 O O . GLU A 1 183 ? 44.570 28.908 -43.145 1.00 17.62 183 GLU A O 1
ATOM 1377 N N . VAL A 1 184 ? 44.567 29.019 -45.376 1.00 16.04 184 VAL A N 1
ATOM 1378 C CA . VAL A 1 184 ? 43.554 30.085 -45.431 1.00 14.91 184 VAL A CA 1
ATOM 1379 C C . VAL A 1 184 ? 42.180 29.493 -45.093 1.00 14.81 184 VAL A C 1
ATOM 1380 O O . VAL A 1 184 ? 41.421 30.087 -44.327 1.00 14.62 184 VAL A O 1
ATOM 1384 N N . VAL A 1 185 ? 41.868 28.328 -45.653 1.00 13.76 185 VAL A N 1
ATOM 1385 C CA . VAL A 1 185 ? 40.633 27.603 -45.280 1.00 14.58 185 VAL A CA 1
ATOM 1386 C C . VAL A 1 185 ? 40.545 27.386 -43.754 1.00 14.95 185 VAL A C 1
ATOM 1387 O O . VAL A 1 185 ? 39.523 27.689 -43.123 1.00 14.31 185 VAL A O 1
ATOM 1391 N N . THR A 1 186 ? 41.634 26.900 -43.167 1.00 15.53 186 THR A N 1
ATOM 1392 C CA . THR A 1 186 ? 41.679 26.620 -41.713 1.00 16.24 186 THR A CA 1
ATOM 1393 C C . THR A 1 186 ? 41.503 27.875 -40.889 1.00 15.58 186 THR A C 1
ATOM 1394 O O . THR A 1 186 ? 40.718 27.872 -39.938 1.00 14.85 186 THR A O 1
ATOM 1398 N N . ALA A 1 187 ? 42.172 28.968 -41.286 1.00 15.43 187 ALA A N 1
ATOM 1399 C CA . ALA A 1 187 ? 42.026 30.216 -40.541 1.00 14.79 187 ALA A CA 1
ATOM 1400 C C . ALA A 1 187 ? 40.573 30.701 -40.635 1.00 14.52 187 ALA A C 1
ATOM 1401 O O . ALA A 1 187 ? 39.982 31.120 -39.631 1.00 15.03 187 ALA A O 1
ATOM 1403 N N . ALA A 1 188 ? 39.994 30.627 -41.830 1.00 13.40 188 ALA A N 1
ATOM 1404 C CA . ALA A 1 188 ? 38.593 31.026 -42.029 1.00 13.79 188 ALA A CA 1
ATOM 1405 C C . ALA A 1 188 ? 37.623 30.142 -41.201 1.00 13.91 188 ALA A C 1
ATOM 1406 O O . ALA A 1 188 ? 36.656 30.649 -40.600 1.00 13.66 188 ALA A O 1
ATOM 1408 N N . SER A 1 189 ? 37.880 28.838 -41.172 1.00 14.73 189 SER A N 1
ATOM 1409 C CA . SER A 1 189 ? 37.080 27.898 -40.337 1.00 15.88 189 SER A CA 1
ATOM 1410 C C . SER A 1 189 ? 37.155 28.168 -38.850 1.00 16.86 189 SER A C 1
ATOM 1411 O O . SER A 1 189 ? 36.112 28.146 -38.183 1.00 17.78 189 SER A O 1
ATOM 1414 N N . ASP A 1 190 ? 38.366 28.403 -38.328 1.00 17.04 190 ASP A N 1
ATOM 1415 C CA . ASP A 1 190 ? 38.543 28.737 -36.903 1.00 17.99 190 ASP A CA 1
ATOM 1416 C C . ASP A 1 190 ? 37.847 30.049 -36.524 1.00 17.70 190 ASP A C 1
ATOM 1417 O O . ASP A 1 190 ? 37.208 30.148 -35.473 1.00 17.57 190 ASP A O 1
ATOM 1422 N N . THR A 1 191 ? 37.960 31.057 -37.385 1.00 16.85 191 THR A N 1
ATOM 1423 C CA . THR A 1 191 ? 37.386 32.359 -37.084 1.00 17.24 191 THR A CA 1
ATOM 1424 C C . THR A 1 191 ? 35.849 32.279 -37.141 1.00 16.68 191 THR A C 1
ATOM 1425 O O . THR A 1 191 ? 35.161 32.820 -36.270 1.00 17.16 191 THR A O 1
ATOM 1429 N N . PHE A 1 192 ? 35.329 31.611 -38.170 1.00 15.99 192 PHE A N 1
ATOM 1430 C CA . PHE A 1 192 ? 33.898 31.334 -38.305 1.00 16.67 192 PHE A CA 1
ATOM 1431 C C . PHE A 1 192 ? 33.391 30.588 -37.063 1.00 16.88 192 PHE A C 1
ATOM 1432 O O . PHE A 1 192 ? 32.416 31.003 -36.437 1.00 17.43 192 PHE A O 1
ATOM 1440 N N . TRP A 1 193 ? 34.075 29.516 -36.684 1.00 17.59 193 TRP A N 1
ATOM 1441 C CA . TRP A 1 193 ? 33.609 28.695 -35.545 1.00 18.56 193 TRP A CA 1
ATOM 1442 C C . TRP A 1 193 ? 33.534 29.567 -34.284 1.00 18.77 193 TRP A C 1
ATOM 1443 O O . TRP A 1 193 ? 32.508 29.580 -33.571 1.00 18.97 193 TRP A O 1
ATOM 1454 N N . ARG A 1 194 ? 34.606 30.313 -34.023 1.00 18.62 194 ARG A N 1
ATOM 1455 C CA . ARG A 1 194 ? 34.656 31.238 -32.875 1.00 19.34 194 ARG A CA 1
ATOM 1456 C C . ARG A 1 194 ? 33.550 32.293 -32.887 1.00 19.14 194 ARG A C 1
ATOM 1457 O O . ARG A 1 194 ? 32.971 32.623 -31.833 1.00 18.85 194 ARG A O 1
ATOM 1465 N N . GLY A 1 195 ? 33.246 32.816 -34.069 1.00 18.75 195 GLY A N 1
ATOM 1466 C CA . GLY A 1 195 ? 32.205 33.838 -34.204 1.00 19.23 195 GLY A CA 1
ATOM 1467 C C . GLY A 1 195 ? 30.800 33.298 -33.980 1.00 20.44 195 GLY A C 1
ATOM 1468 O O . GLY A 1 195 ? 29.881 34.059 -33.668 1.00 20.07 195 GLY A O 1
ATOM 1469 N N . LEU A 1 196 ? 30.627 31.986 -34.148 1.00 21.12 196 LEU A N 1
ATOM 1470 C CA . LEU A 1 196 ? 29.332 31.361 -33.888 1.00 23.29 196 LEU A CA 1
ATOM 1471 C C . LEU A 1 196 ? 29.242 30.697 -32.529 1.00 25.44 196 LEU A C 1
ATOM 1472 O O . LEU A 1 196 ? 28.148 30.590 -32.006 1.00 26.34 196 LEU A O 1
ATOM 1477 N N . ALA A 1 197 ? 30.374 30.246 -31.986 1.00 28.12 197 ALA A N 1
ATOM 1478 C CA . ALA A 1 197 ? 30.411 29.315 -30.846 1.00 31.34 197 ALA A CA 1
ATOM 1479 C C . ALA A 1 197 ? 29.767 29.878 -29.580 1.00 33.59 197 ALA A C 1
ATOM 1480 O O . ALA A 1 197 ? 29.779 31.092 -29.356 1.00 33.99 197 ALA A O 1
ATOM 1482 N N . GLN A 1 198 ? 29.194 28.978 -28.774 1.00 36.32 198 GLN A N 1
ATOM 1483 C CA . GLN A 1 198 ? 28.644 29.323 -27.460 1.00 38.32 198 GLN A CA 1
ATOM 1484 C C . GLN A 1 198 ? 29.726 29.119 -26.396 1.00 39.05 198 GLN A C 1
ATOM 1485 O O . GLN A 1 198 ? 30.489 28.145 -26.452 1.00 39.94 198 GLN A O 1
ATOM 1491 N N . ALA B 1 4 ? 28.066 67.995 -29.589 1.00 43.51 4 ALA B N 1
ATOM 1492 C CA . ALA B 1 4 ? 29.087 68.925 -28.999 1.00 43.20 4 ALA B CA 1
ATOM 1493 C C . ALA B 1 4 ? 29.489 68.559 -27.551 1.00 42.90 4 ALA B C 1
ATOM 1494 O O . ALA B 1 4 ? 28.753 67.854 -26.831 1.00 42.81 4 ALA B O 1
ATOM 1496 N N A GLU B 1 5 ? 30.656 69.033 -27.123 0.50 42.49 5 GLU B N 1
ATOM 1497 N N B GLU B 1 5 ? 30.664 69.040 -27.156 0.50 42.49 5 GLU B N 1
ATOM 1498 C CA A GLU B 1 5 ? 31.091 68.806 -25.747 0.50 42.18 5 GLU B CA 1
ATOM 1499 C CA B GLU B 1 5 ? 31.156 68.887 -25.797 0.50 42.19 5 GLU B CA 1
ATOM 1500 C C A GLU B 1 5 ? 31.403 70.114 -25.030 0.50 41.51 5 GLU B C 1
ATOM 1501 C C B GLU B 1 5 ? 31.113 70.240 -25.095 0.50 41.47 5 GLU B C 1
ATOM 1502 O O A GLU B 1 5 ? 32.003 71.025 -25.608 0.50 41.72 5 GLU B O 1
ATOM 1503 O O B GLU B 1 5 ? 31.186 71.290 -25.739 0.50 41.56 5 GLU B O 1
ATOM 1514 N N . GLN B 1 6 ? 30.969 70.203 -23.775 1.00 40.99 6 GLN B N 1
ATOM 1515 C CA . GLN B 1 6 ? 31.223 71.375 -22.939 1.00 39.25 6 GLN B CA 1
ATOM 1516 C C . GLN B 1 6 ? 32.567 71.123 -22.231 1.00 37.30 6 GLN B C 1
ATOM 1517 O O . GLN B 1 6 ? 32.641 70.338 -21.256 1.00 36.95 6 GLN B O 1
ATOM 1523 N N . PRO B 1 7 ? 33.628 71.798 -22.720 1.00 35.69 7 PRO B N 1
ATOM 1524 C CA . PRO B 1 7 ? 35.037 71.467 -22.446 1.00 34.66 7 PRO B CA 1
ATOM 1525 C C . PRO B 1 7 ? 35.419 71.383 -20.966 1.00 33.61 7 PRO B C 1
ATOM 1526 O O . PRO B 1 7 ? 36.341 70.640 -20.623 1.00 33.39 7 PRO B O 1
ATOM 1530 N N . TYR B 1 8 ? 34.731 72.133 -20.109 1.00 32.13 8 TYR B N 1
ATOM 1531 C CA . TYR B 1 8 ? 35.095 72.209 -18.691 1.00 31.98 8 TYR B CA 1
ATOM 1532 C C . TYR B 1 8 ? 34.007 71.684 -17.753 1.00 31.67 8 TYR B C 1
ATOM 1533 O O . TYR B 1 8 ? 33.971 72.038 -16.585 1.00 31.18 8 TYR B O 1
ATOM 1542 N N . HIS B 1 9 ? 33.124 70.834 -18.273 1.00 32.07 9 HIS B N 1
ATOM 1543 C CA . HIS B 1 9 ? 32.132 70.148 -17.432 1.00 32.86 9 HIS B CA 1
ATOM 1544 C C . HIS B 1 9 ? 32.202 68.616 -17.498 1.00 32.71 9 HIS B C 1
ATOM 1545 O O . HIS B 1 9 ? 31.177 67.940 -17.332 1.00 33.30 9 HIS B O 1
ATOM 1552 N N . HIS B 1 10 ? 33.405 68.086 -17.732 1.00 32.03 10 HIS B N 1
ATOM 1553 C CA . HIS B 1 10 ? 33.642 66.632 -17.790 1.00 31.18 10 HIS B CA 1
ATOM 1554 C C . HIS B 1 10 ? 34.102 66.096 -16.432 1.00 29.44 10 HIS B C 1
ATOM 1555 O O . HIS B 1 10 ? 34.973 66.688 -15.809 1.00 27.49 10 HIS B O 1
ATOM 1562 N N . GLY B 1 11 ? 33.524 64.973 -15.984 1.00 28.45 11 GLY B N 1
ATOM 1563 C CA . GLY B 1 11 ? 34.131 64.173 -14.902 1.00 26.65 11 GLY B CA 1
ATOM 1564 C C . GLY B 1 11 ? 35.367 63.457 -15.443 1.00 25.78 11 GLY B C 1
ATOM 1565 O O . GLY B 1 11 ? 35.609 63.460 -16.665 1.00 25.71 11 GLY B O 1
ATOM 1566 N N . SER B 1 12 ? 36.157 62.830 -14.568 1.00 24.53 12 SER B N 1
ATOM 1567 C CA . SER B 1 12 ? 37.294 62.037 -15.058 1.00 23.87 12 SER B CA 1
ATOM 1568 C C . SER B 1 12 ? 36.788 60.797 -15.808 1.00 23.97 12 SER B C 1
ATOM 1569 O O . SER B 1 12 ? 35.737 60.250 -15.463 1.00 23.37 12 SER B O 1
ATOM 1572 N N . LEU B 1 13 ? 37.529 60.353 -16.822 1.00 24.36 13 LEU B N 1
ATOM 1573 C CA . LEU B 1 13 ? 37.158 59.111 -17.510 1.00 25.01 13 LEU B CA 1
ATOM 1574 C C . LEU B 1 13 ? 37.086 57.933 -16.536 1.00 24.51 13 LEU B C 1
ATOM 1575 O O . LEU B 1 13 ? 36.156 57.130 -16.583 1.00 24.53 13 LEU B O 1
ATOM 1580 N N . ARG B 1 14 ? 38.067 57.854 -15.639 1.00 24.16 14 ARG B N 1
ATOM 1581 C CA . ARG B 1 14 ? 38.131 56.775 -14.658 1.00 23.92 14 ARG B CA 1
ATOM 1582 C C . ARG B 1 14 ? 36.839 56.686 -13.851 1.00 24.02 14 ARG B C 1
ATOM 1583 O O . ARG B 1 14 ? 36.234 55.615 -13.719 1.00 23.32 14 ARG B O 1
ATOM 1591 N N . ARG B 1 15 ? 36.425 57.821 -13.307 1.00 24.42 15 ARG B N 1
ATOM 1592 C CA . ARG B 1 15 ? 35.299 57.844 -12.388 1.00 24.86 15 ARG B CA 1
ATOM 1593 C C . ARG B 1 15 ? 33.977 57.603 -13.118 1.00 23.90 15 ARG B C 1
ATOM 1594 O O . ARG B 1 15 ? 33.071 56.933 -12.578 1.00 22.83 15 ARG B O 1
ATOM 1602 N N A VAL B 1 16 ? 33.846 58.130 -14.332 0.50 23.63 16 VAL B N 1
ATOM 1603 N N B VAL B 1 16 ? 33.884 58.149 -14.330 0.50 23.37 16 VAL B N 1
ATOM 1604 C CA A VAL B 1 16 ? 32.589 57.932 -15.064 0.50 23.77 16 VAL B CA 1
ATOM 1605 C CA B VAL B 1 16 ? 32.699 57.995 -15.181 0.50 23.36 16 VAL B CA 1
ATOM 1606 C C A VAL B 1 16 ? 32.472 56.483 -15.591 0.50 23.04 16 VAL B C 1
ATOM 1607 C C B VAL B 1 16 ? 32.514 56.511 -15.538 0.50 22.82 16 VAL B C 1
ATOM 1608 O O A VAL B 1 16 ? 31.386 55.907 -15.588 0.50 22.82 16 VAL B O 1
ATOM 1609 O O B VAL B 1 16 ? 31.438 55.943 -15.360 0.50 22.65 16 VAL B O 1
ATOM 1616 N N . LEU B 1 17 ? 33.593 55.898 -16.014 1.00 22.66 17 LEU B N 1
ATOM 1617 C CA . LEU B 1 17 ? 33.606 54.494 -16.457 1.00 21.97 17 LEU B CA 1
ATOM 1618 C C . LEU B 1 17 ? 33.315 53.537 -15.316 1.00 21.71 17 LEU B C 1
ATOM 1619 O O . LEU B 1 17 ? 32.594 52.564 -15.519 1.00 21.42 17 LEU B O 1
ATOM 1624 N N . LEU B 1 18 ? 33.861 53.821 -14.124 1.00 21.34 18 LEU B N 1
ATOM 1625 C CA . LEU B 1 18 ? 33.620 52.970 -12.944 1.00 20.79 18 LEU B CA 1
ATOM 1626 C C . LEU B 1 18 ? 32.160 52.979 -12.502 1.00 20.35 18 LEU B C 1
ATOM 1627 O O . LEU B 1 18 ? 31.643 51.960 -12.069 1.00 19.47 18 LEU B O 1
ATOM 1632 N N . ALA B 1 19 ? 31.494 54.126 -12.611 1.00 20.70 19 ALA B N 1
ATOM 1633 C CA . ALA B 1 19 ? 30.099 54.210 -12.176 1.00 21.62 19 ALA B CA 1
ATOM 1634 C C . ALA B 1 19 ? 29.201 53.494 -13.193 1.00 21.91 19 ALA B C 1
ATOM 1635 O O . ALA B 1 19 ? 28.200 52.851 -12.847 1.00 21.47 19 ALA B O 1
ATOM 1637 N N . ARG B 1 20 ? 29.574 53.622 -14.456 1.00 22.16 20 ARG B N 1
ATOM 1638 C CA . ARG B 1 20 ? 28.864 52.949 -15.524 1.00 22.77 20 ARG B CA 1
ATOM 1639 C C . ARG B 1 20 ? 29.112 51.441 -15.448 1.00 22.35 20 ARG B C 1
ATOM 1640 O O . ARG B 1 20 ? 28.179 50.656 -15.611 1.00 22.01 20 ARG B O 1
ATOM 1648 N N . ALA B 1 21 ? 30.361 51.047 -15.192 1.00 21.52 21 ALA B N 1
ATOM 1649 C CA . ALA B 1 21 ? 30.691 49.640 -14.994 1.00 21.84 21 ALA B CA 1
ATOM 1650 C C . ALA B 1 21 ? 29.880 48.998 -13.864 1.00 22.26 21 ALA B C 1
ATOM 1651 O O . ALA B 1 21 ? 29.342 47.884 -14.025 1.00 22.35 21 ALA B O 1
ATOM 1653 N N . GLU B 1 22 ? 29.805 49.684 -12.723 1.00 22.52 22 GLU B N 1
ATOM 1654 C CA . GLU B 1 22 ? 29.130 49.126 -11.553 1.00 23.22 22 GLU B CA 1
ATOM 1655 C C . GLU B 1 22 ? 27.635 48.955 -11.824 1.00 23.83 22 GLU B C 1
ATOM 1656 O O . GLU B 1 22 ? 27.008 47.973 -11.385 1.00 23.81 22 GLU B O 1
ATOM 1662 N N . SER B 1 23 ? 27.077 49.914 -12.556 1.00 23.50 23 SER B N 1
ATOM 1663 C CA . SER B 1 23 ? 25.688 49.852 -12.960 1.00 24.52 23 SER B CA 1
ATOM 1664 C C . SER B 1 23 ? 25.395 48.627 -13.847 1.00 24.27 23 SER B C 1
ATOM 1665 O O . SER B 1 23 ? 24.456 47.889 -13.594 1.00 24.03 23 SER B O 1
ATOM 1668 N N . THR B 1 24 ? 26.211 48.421 -14.873 1.00 24.12 24 THR B N 1
ATOM 1669 C CA . THR B 1 24 ? 26.111 47.249 -15.734 1.00 24.20 24 THR B CA 1
ATOM 1670 C C . THR B 1 24 ? 26.413 45.953 -14.961 1.00 23.81 24 THR B C 1
ATOM 1671 O O . THR B 1 24 ? 25.740 44.930 -15.163 1.00 23.63 24 THR B O 1
ATOM 1675 N N . LEU B 1 25 ? 27.411 45.984 -14.085 1.00 22.96 25 LEU B N 1
ATOM 1676 C CA . LEU B 1 25 ? 27.759 44.806 -13.276 1.00 23.14 25 LEU B CA 1
ATOM 1677 C C . LEU B 1 25 ? 26.536 44.289 -12.533 1.00 23.82 25 LEU B C 1
ATOM 1678 O O . LEU B 1 25 ? 26.225 43.098 -12.597 1.00 24.00 25 LEU B O 1
ATOM 1683 N N . GLU B 1 26 ? 25.854 45.186 -11.821 1.00 25.20 26 GLU B N 1
ATOM 1684 C CA . GLU B 1 26 ? 24.680 44.817 -11.016 1.00 26.97 26 GLU B CA 1
ATOM 1685 C C . GLU B 1 26 ? 23.444 44.404 -11.850 1.00 28.42 26 GLU B C 1
ATOM 1686 O O . GLU B 1 26 ? 22.600 43.664 -11.365 1.00 29.05 26 GLU B O 1
ATOM 1692 N N . LYS B 1 27 ? 23.351 44.876 -13.093 1.00 30.21 27 LYS B N 1
ATOM 1693 C CA . LYS B 1 27 ? 22.289 44.461 -14.022 1.00 31.79 27 LYS B CA 1
ATOM 1694 C C . LYS B 1 27 ? 22.596 43.132 -14.705 1.00 32.27 27 LYS B C 1
ATOM 1695 O O . LYS B 1 27 ? 21.724 42.257 -14.812 1.00 32.49 27 LYS B O 1
ATOM 1701 N N . ASP B 1 28 ? 23.834 42.990 -15.174 1.00 32.47 28 ASP B N 1
ATOM 1702 C CA . ASP B 1 28 ? 24.183 41.980 -16.178 1.00 32.86 28 ASP B CA 1
ATOM 1703 C C . ASP B 1 28 ? 25.268 40.987 -15.782 1.00 32.42 28 ASP B C 1
ATOM 1704 O O . ASP B 1 28 ? 25.588 40.074 -16.550 1.00 32.70 28 ASP B O 1
ATOM 1709 N N . GLY B 1 29 ? 25.831 41.156 -14.594 1.00 31.63 29 GLY B N 1
ATOM 1710 C CA . GLY B 1 29 ? 26.910 40.287 -14.162 1.00 31.03 29 GLY B CA 1
ATOM 1711 C C . GLY B 1 29 ? 28.238 40.670 -14.785 1.00 30.48 29 GLY B C 1
ATOM 1712 O O . GLY B 1 29 ? 28.303 41.533 -15.661 1.00 29.59 29 GLY B O 1
ATOM 1713 N N . VAL B 1 30 ? 29.293 40.012 -14.332 1.00 30.64 30 VAL B N 1
ATOM 1714 C CA . VAL B 1 30 ? 30.661 40.326 -14.755 1.00 31.55 30 VAL B CA 1
ATOM 1715 C C . VAL B 1 30 ? 30.922 40.122 -16.257 1.00 32.09 30 VAL B C 1
ATOM 1716 O O . VAL B 1 30 ? 31.669 40.878 -16.857 1.00 32.18 30 VAL B O 1
ATOM 1720 N N . ASP B 1 31 ? 30.284 39.118 -16.850 1.00 32.83 31 ASP B N 1
ATOM 1721 C CA . ASP B 1 31 ? 30.369 38.859 -18.292 1.00 33.75 31 ASP B CA 1
ATOM 1722 C C . ASP B 1 31 ? 29.617 39.898 -19.136 1.00 33.46 31 ASP B C 1
ATOM 1723 O O . ASP B 1 31 ? 29.842 40.002 -20.340 1.00 33.96 31 ASP B O 1
ATOM 1728 N N . GLY B 1 32 ? 28.725 40.663 -18.505 1.00 32.59 32 GLY B N 1
ATOM 1729 C CA . GLY B 1 32 ? 28.088 41.805 -19.161 1.00 31.78 32 GLY B CA 1
ATOM 1730 C C . GLY B 1 32 ? 28.992 43.025 -19.297 1.00 31.24 32 GLY B C 1
ATOM 1731 O O . GLY B 1 32 ? 28.641 43.986 -19.991 1.00 31.40 32 GLY B O 1
ATOM 1732 N N . LEU B 1 33 ? 30.154 42.994 -18.640 1.00 30.56 33 LEU B N 1
ATOM 1733 C CA . LEU B 1 33 ? 31.090 44.120 -18.675 1.00 29.40 33 LEU B CA 1
ATOM 1734 C C . LEU B 1 33 ? 32.030 44.099 -19.863 1.00 29.09 33 LEU B C 1
ATOM 1735 O O . LEU B 1 33 ? 32.780 43.140 -20.049 1.00 29.72 33 LEU B O 1
ATOM 1740 N N . SER B 1 34 ? 32.013 45.189 -20.631 1.00 28.08 34 SER B N 1
ATOM 1741 C CA . SER B 1 34 ? 32.975 45.415 -21.705 1.00 27.79 34 SER B CA 1
ATOM 1742 C C . SER B 1 34 ? 33.597 46.820 -21.617 1.00 27.01 34 SER B C 1
ATOM 1743 O O . SER B 1 34 ? 32.883 47.818 -21.605 1.00 26.33 34 SER B O 1
ATOM 1746 N N . LEU B 1 35 ? 34.921 46.894 -21.549 1.00 27.04 35 LEU B N 1
ATOM 1747 C CA . LEU B 1 35 ? 35.586 48.196 -21.431 1.00 28.05 35 LEU B CA 1
ATOM 1748 C C . LEU B 1 35 ? 35.284 49.074 -22.661 1.00 29.23 35 LEU B C 1
ATOM 1749 O O . LEU B 1 35 ? 34.917 50.250 -22.522 1.00 28.69 35 LEU B O 1
ATOM 1754 N N . ARG B 1 36 ? 35.390 48.491 -23.852 1.00 30.78 36 ARG B N 1
ATOM 1755 C CA . ARG B 1 36 ? 35.111 49.236 -25.085 1.00 32.93 36 ARG B CA 1
ATOM 1756 C C . ARG B 1 36 ? 33.660 49.706 -25.206 1.00 33.50 36 ARG B C 1
ATOM 1757 O O . ARG B 1 36 ? 33.407 50.851 -25.602 1.00 34.33 36 ARG B O 1
ATOM 1765 N N A GLN B 1 37 ? 32.712 48.849 -24.838 0.50 33.81 37 GLN B N 1
ATOM 1766 N N B GLN B 1 37 ? 32.719 48.829 -24.864 0.50 33.75 37 GLN B N 1
ATOM 1767 C CA A GLN B 1 37 ? 31.297 49.209 -24.906 0.50 34.29 37 GLN B CA 1
ATOM 1768 C CA B GLN B 1 37 ? 31.300 49.170 -24.871 0.50 34.22 37 GLN B CA 1
ATOM 1769 C C A GLN B 1 37 ? 30.927 50.284 -23.872 0.50 34.55 37 GLN B C 1
ATOM 1770 C C B GLN B 1 37 ? 30.993 50.312 -23.901 0.50 34.48 37 GLN B C 1
ATOM 1771 O O A GLN B 1 37 ? 30.120 51.173 -24.164 0.50 34.52 37 GLN B O 1
ATOM 1772 O O B GLN B 1 37 ? 30.298 51.271 -24.262 0.50 34.40 37 GLN B O 1
ATOM 1783 N N . LEU B 1 38 ? 31.528 50.205 -22.681 1.00 34.50 38 LEU B N 1
ATOM 1784 C CA . LEU B 1 38 ? 31.360 51.239 -21.632 1.00 35.05 38 LEU B CA 1
ATOM 1785 C C . LEU B 1 38 ? 31.953 52.596 -22.020 1.00 35.75 38 LEU B C 1
ATOM 1786 O O . LEU B 1 38 ? 31.345 53.642 -21.754 1.00 35.22 38 LEU B O 1
ATOM 1791 N N . ALA B 1 39 ? 33.154 52.552 -22.602 1.00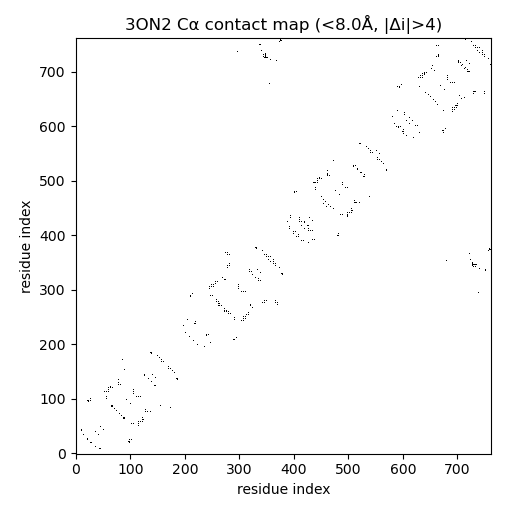 37.23 39 ALA B N 1
ATOM 1792 C CA . ALA B 1 39 ? 33.832 53.723 -23.142 1.00 39.50 39 ALA B CA 1
ATOM 1793 C C . ALA B 1 39 ? 32.976 54.400 -24.216 1.00 41.10 39 ALA B C 1
ATOM 1794 O O . ALA B 1 39 ? 32.769 55.623 -24.171 1.00 41.50 39 ALA B O 1
ATOM 1796 N N A ARG B 1 40 ? 32.457 53.602 -25.151 0.50 41.87 40 ARG B N 1
ATOM 1797 N N B ARG B 1 40 ? 32.485 53.606 -25.166 0.50 41.82 40 ARG B N 1
ATOM 1798 C CA A ARG B 1 40 ? 31.644 54.114 -26.254 0.50 42.95 40 ARG B CA 1
ATOM 1799 C CA B ARG B 1 40 ? 31.655 54.113 -26.251 0.50 42.84 40 ARG B CA 1
ATOM 1800 C C A ARG B 1 40 ? 30.141 54.144 -25.957 0.50 43.83 40 ARG B C 1
ATOM 1801 C C B ARG B 1 40 ? 30.359 54.738 -25.738 0.50 43.65 40 ARG B C 1
ATOM 1802 O O A ARG B 1 40 ? 29.321 54.111 -26.875 0.50 43.95 40 ARG B O 1
ATOM 1803 O O B ARG B 1 40 ? 29.894 55.735 -26.287 0.50 43.58 40 ARG B O 1
ATOM 1818 N N . GLU B 1 41 ? 29.806 54.166 -24.668 1.00 44.69 41 GLU B N 1
ATOM 1819 C CA . GLU B 1 41 ? 28.488 54.563 -24.153 1.00 46.37 41 GLU B CA 1
ATOM 1820 C C . GLU B 1 41 ? 28.629 55.932 -23.511 1.00 47.80 41 GLU B C 1
ATOM 1821 O O . GLU B 1 41 ? 27.695 56.741 -23.524 1.00 48.12 41 GLU B O 1
ATOM 1827 N N . ALA B 1 42 ? 29.821 56.182 -22.965 1.00 49.12 42 ALA B N 1
ATOM 1828 C CA . ALA B 1 42 ? 30.177 57.459 -22.345 1.00 50.50 42 ALA B CA 1
ATOM 1829 C C . ALA B 1 42 ? 30.633 58.493 -23.388 1.00 51.53 42 ALA B C 1
ATOM 1830 O O . ALA B 1 42 ? 31.239 59.511 -23.039 1.00 51.58 42 ALA B O 1
ATOM 1832 N N . GLY B 1 43 ? 30.347 58.215 -24.662 1.00 52.74 43 GLY B N 1
ATOM 1833 C CA . GLY B 1 43 ? 30.669 59.118 -25.768 1.00 54.16 43 GLY B CA 1
ATOM 1834 C C . GLY B 1 43 ? 32.140 59.236 -26.164 1.00 55.23 43 GLY B C 1
ATOM 1835 O O . GLY B 1 43 ? 32.539 60.245 -26.758 1.00 55.38 43 GLY B O 1
ATOM 1836 N N . VAL B 1 44 ? 32.953 58.224 -25.840 1.00 56.08 44 VAL B N 1
ATOM 1837 C CA . VAL B 1 44 ? 34.349 58.159 -26.330 1.00 56.79 44 VAL B CA 1
ATOM 1838 C C . VAL B 1 44 ? 34.381 58.021 -27.878 1.00 57.14 44 VAL B C 1
ATOM 1839 O O . VAL B 1 44 ? 33.695 57.161 -28.452 1.00 56.92 44 VAL B O 1
ATOM 1843 N N . SER B 1 45 ? 35.176 58.878 -28.530 1.00 57.55 45 SER B N 1
ATOM 1844 C CA . SER B 1 45 ? 35.121 59.067 -29.994 1.00 57.73 45 SER B CA 1
ATOM 1845 C C . SER B 1 45 ? 36.481 59.476 -30.620 1.00 57.55 45 SER B C 1
ATOM 1846 O O . SER B 1 45 ? 37.506 59.424 -29.931 1.00 57.63 45 SER B O 1
ATOM 1849 N N . HIS B 1 46 ? 36.481 59.875 -31.904 1.00 57.05 46 HIS B N 1
ATOM 1850 C CA . HIS B 1 46 ? 37.727 60.213 -32.651 1.00 56.81 46 HIS B CA 1
ATOM 1851 C C . HIS B 1 46 ? 38.588 61.316 -32.016 1.00 56.13 46 HIS B C 1
ATOM 1852 O O . HIS B 1 46 ? 39.824 61.219 -32.030 1.00 56.29 46 HIS B O 1
ATOM 1859 N N . ALA B 1 47 ? 37.937 62.348 -31.471 1.00 55.15 47 ALA B N 1
ATOM 1860 C CA . ALA B 1 47 ? 38.639 63.533 -30.931 1.00 54.04 47 ALA B CA 1
ATOM 1861 C C . ALA B 1 47 ? 39.364 63.319 -29.590 1.00 53.02 47 ALA B C 1
ATOM 1862 O O . ALA B 1 47 ? 40.270 64.088 -29.238 1.00 53.20 47 ALA B O 1
ATOM 1864 N N . ALA B 1 48 ? 38.950 62.282 -28.855 1.00 51.31 48 ALA B N 1
ATOM 1865 C CA . ALA B 1 48 ? 39.652 61.802 -27.660 1.00 49.60 48 ALA B CA 1
ATOM 1866 C C . ALA B 1 48 ? 39.314 60.315 -27.441 1.00 47.87 48 ALA B C 1
ATOM 1867 O O . ALA B 1 48 ? 38.303 59.990 -26.809 1.00 47.79 48 ALA B O 1
ATOM 1869 N N . PRO B 1 49 ? 40.154 59.411 -27.985 1.00 45.96 49 PRO B N 1
ATOM 1870 C CA . PRO B 1 49 ? 39.855 57.966 -28.051 1.00 44.28 49 PRO B CA 1
ATOM 1871 C C . PRO B 1 49 ? 40.153 57.143 -26.782 1.00 42.27 49 PRO B C 1
ATOM 1872 O O . PRO B 1 49 ? 39.892 55.931 -26.775 1.00 42.28 49 PRO B O 1
ATOM 1876 N N . SER B 1 50 ? 40.680 57.782 -25.732 1.00 39.34 50 SER B N 1
ATOM 1877 C CA . SER B 1 50 ? 41.083 57.068 -24.510 1.00 36.41 50 SER B CA 1
ATOM 1878 C C . SER B 1 50 ? 39.932 56.361 -23.769 1.00 34.19 50 SER B C 1
ATOM 1879 O O . SER B 1 50 ? 38.827 56.887 -23.664 1.00 33.79 50 SER B O 1
ATOM 1882 N N . LYS B 1 51 ? 40.214 55.154 -23.291 1.00 31.81 51 LYS B N 1
ATOM 1883 C CA . LYS B 1 51 ? 39.313 54.410 -22.404 1.00 29.79 51 LYS B CA 1
ATOM 1884 C C . LYS B 1 51 ? 39.842 54.457 -20.963 1.00 27.68 51 LYS B C 1
ATOM 1885 O O . LYS B 1 51 ? 39.321 53.768 -20.081 1.00 27.26 51 LYS B O 1
ATOM 1891 N N . HIS B 1 52 ? 40.872 55.274 -20.745 1.00 25.54 52 HIS B N 1
ATOM 1892 C CA . HIS B 1 52 ? 41.584 55.389 -19.465 1.00 23.63 52 HIS B CA 1
ATOM 1893 C C . HIS B 1 52 ? 42.271 54.107 -19.031 1.00 22.25 52 HIS B C 1
ATOM 1894 O O . HIS B 1 52 ? 43.474 54.077 -18.886 1.00 21.96 52 HIS B O 1
ATOM 1901 N N . PHE B 1 53 ? 41.492 53.061 -18.799 1.00 21.41 53 PHE B N 1
ATOM 1902 C CA . PHE B 1 53 ? 42.022 51.765 -18.371 1.00 20.70 53 PHE B CA 1
ATOM 1903 C C . PHE B 1 53 ? 42.820 51.081 -19.472 1.00 21.32 53 PHE B C 1
ATOM 1904 O O . PHE B 1 53 ? 42.396 51.059 -20.613 1.00 21.45 53 PHE B O 1
ATOM 1912 N N . ARG B 1 54 ? 43.989 50.562 -19.117 1.00 22.31 54 ARG B N 1
ATOM 1913 C CA . ARG B 1 54 ? 44.854 49.779 -20.006 1.00 24.12 54 ARG B CA 1
ATOM 1914 C C . ARG B 1 54 ? 44.076 48.634 -20.677 1.00 24.02 54 ARG B C 1
ATOM 1915 O O . ARG B 1 54 ? 44.264 48.348 -21.856 1.00 24.24 54 ARG B O 1
ATOM 1923 N N . ASP B 1 55 ? 43.223 47.968 -19.907 1.00 23.31 55 ASP B N 1
ATOM 1924 C CA . ASP B 1 55 ? 42.465 46.822 -20.408 1.00 23.46 55 ASP B CA 1
ATOM 1925 C C . ASP B 1 55 ? 41.356 46.467 -19.423 1.00 22.73 55 ASP B C 1
ATOM 1926 O O . ASP B 1 55 ? 41.201 47.098 -18.364 1.00 21.72 55 ASP B O 1
ATOM 1931 N N . ARG B 1 56 ? 40.588 45.452 -19.797 1.00 22.28 56 ARG B N 1
ATOM 1932 C CA . ARG B 1 56 ? 39.497 44.972 -19.000 1.00 22.07 56 ARG B CA 1
ATOM 1933 C C . ARG B 1 56 ? 39.958 44.599 -17.594 1.00 21.20 56 ARG B C 1
ATOM 1934 O O . ARG B 1 56 ? 39.315 44.976 -16.625 1.00 20.33 56 ARG B O 1
ATOM 1942 N N . GLN B 1 57 ? 41.059 43.865 -17.466 1.00 21.05 57 GLN B N 1
ATOM 1943 C CA . GLN B 1 57 ? 41.506 43.491 -16.127 1.00 20.76 57 GLN B CA 1
ATOM 1944 C C . GLN B 1 57 ? 41.796 44.701 -15.236 1.00 20.08 57 GLN B C 1
ATOM 1945 O O . GLN B 1 57 ? 41.578 44.639 -14.037 1.00 19.13 57 GLN B O 1
ATOM 1951 N N . ALA B 1 58 ? 42.268 45.803 -15.816 1.00 19.02 58 ALA B N 1
ATOM 1952 C CA . ALA B 1 58 ? 42.550 46.993 -15.002 1.00 18.96 58 ALA B CA 1
ATOM 1953 C C . ALA B 1 58 ? 41.236 47.609 -14.508 1.00 18.17 58 ALA B C 1
ATOM 1954 O O . ALA B 1 58 ? 41.167 48.144 -13.414 1.00 17.86 58 ALA B O 1
ATOM 1956 N N . LEU B 1 59 ? 40.194 47.504 -15.322 1.00 18.12 59 LEU B N 1
ATOM 1957 C CA . LEU B 1 59 ? 38.861 47.945 -14.915 1.00 17.85 59 LEU B CA 1
ATOM 1958 C C . LEU B 1 59 ? 38.290 47.072 -13.781 1.00 17.68 59 LEU B C 1
ATOM 1959 O O . LEU B 1 59 ? 37.772 47.611 -12.775 1.00 16.83 59 LEU B O 1
ATOM 1964 N N . LEU B 1 60 ? 38.404 45.751 -13.935 1.00 17.11 60 LEU B N 1
ATOM 1965 C CA . LEU B 1 60 ? 37.888 44.807 -12.928 1.00 17.49 60 LEU B CA 1
ATOM 1966 C C . LEU B 1 60 ? 38.618 44.967 -11.587 1.00 17.29 60 LEU B C 1
ATOM 1967 O O . LEU B 1 60 ? 37.991 44.915 -10.533 1.00 16.63 60 LEU B O 1
ATOM 1972 N N . ASP B 1 61 ? 39.937 45.166 -11.644 1.00 17.41 61 ASP B N 1
ATOM 1973 C CA . ASP B 1 61 ? 40.735 45.415 -10.445 1.00 17.61 61 ASP B CA 1
ATOM 1974 C C . ASP B 1 61 ? 40.330 46.714 -9.738 1.00 16.67 61 ASP B C 1
ATOM 1975 O O . ASP B 1 61 ? 40.291 46.746 -8.504 1.00 15.30 61 ASP B O 1
ATOM 1980 N N . ALA B 1 62 ? 40.052 47.781 -10.500 1.00 16.25 62 ALA B N 1
ATOM 1981 C CA . ALA B 1 62 ? 39.700 49.066 -9.873 1.00 15.94 62 ALA B CA 1
ATOM 1982 C C . ALA B 1 62 ? 38.304 48.978 -9.239 1.00 16.01 62 ALA B C 1
ATOM 1983 O O . ALA B 1 62 ? 38.058 49.560 -8.200 1.00 15.86 62 ALA B O 1
ATOM 1985 N N A LEU B 1 63 ? 37.426 48.193 -9.857 0.50 16.16 63 LEU B N 1
ATOM 1986 N N B LEU B 1 63 ? 37.403 48.219 -9.860 0.50 15.82 63 LEU B N 1
ATOM 1987 C CA A LEU B 1 63 ? 36.079 47.959 -9.352 0.50 16.69 63 LEU B CA 1
ATOM 1988 C CA B LEU B 1 63 ? 36.083 47.967 -9.283 0.50 16.03 63 LEU B CA 1
ATOM 1989 C C A LEU B 1 63 ? 36.100 47.114 -8.049 0.50 16.68 63 LEU B C 1
ATOM 1990 C C B LEU B 1 63 ? 36.192 47.182 -7.969 0.50 16.31 63 LEU B C 1
ATOM 1991 O O A LEU B 1 63 ? 35.361 47.396 -7.107 0.50 16.74 63 LEU B O 1
ATOM 1992 O O B LEU B 1 63 ? 35.597 47.548 -6.955 0.50 16.33 63 LEU B O 1
ATOM 2001 N N . ALA B 1 64 ? 36.974 46.109 -7.995 1.00 16.82 64 ALA B N 1
ATOM 2002 C CA . ALA B 1 64 ? 37.146 45.259 -6.815 1.00 17.05 64 ALA B CA 1
ATOM 2003 C C . ALA B 1 64 ? 37.772 46.112 -5.700 1.00 17.18 64 ALA B C 1
ATOM 2004 O O . ALA B 1 64 ? 37.302 46.080 -4.552 1.00 17.14 64 ALA B O 1
ATOM 2006 N N . GLU B 1 65 ? 38.787 46.905 -6.045 1.00 17.09 65 GLU B N 1
ATOM 2007 C CA . GLU B 1 65 ? 39.460 47.789 -5.052 1.00 17.56 65 GLU B CA 1
ATOM 2008 C C . GLU B 1 65 ? 38.502 48.831 -4.471 1.00 17.60 65 GLU B C 1
ATOM 2009 O O . GLU B 1 65 ? 38.466 49.062 -3.257 1.00 17.74 65 GLU B O 1
ATOM 2015 N N . SER B 1 66 ? 37.715 49.451 -5.335 1.00 17.75 66 SER B N 1
ATOM 2016 C CA . SER B 1 66 ? 36.693 50.404 -4.900 1.00 18.88 66 SER B CA 1
ATOM 2017 C C . SER B 1 66 ? 35.694 49.763 -3.922 1.00 18.30 66 SER B C 1
ATOM 2018 O O . SER B 1 66 ? 35.287 50.396 -2.927 1.00 18.22 66 SER B O 1
ATOM 2021 N N . GLY B 1 67 ? 35.296 48.525 -4.226 1.00 16.92 67 GLY B N 1
ATOM 2022 C CA . GLY B 1 67 ? 34.346 47.774 -3.389 1.00 16.15 67 GLY B CA 1
ATOM 2023 C C . GLY B 1 67 ? 34.873 47.538 -1.983 1.00 15.83 67 GLY B C 1
ATOM 2024 O O . GLY B 1 67 ? 34.142 47.691 -0.994 1.00 14.84 67 GLY B O 1
ATOM 2025 N N . PHE B 1 68 ? 36.139 47.159 -1.878 1.00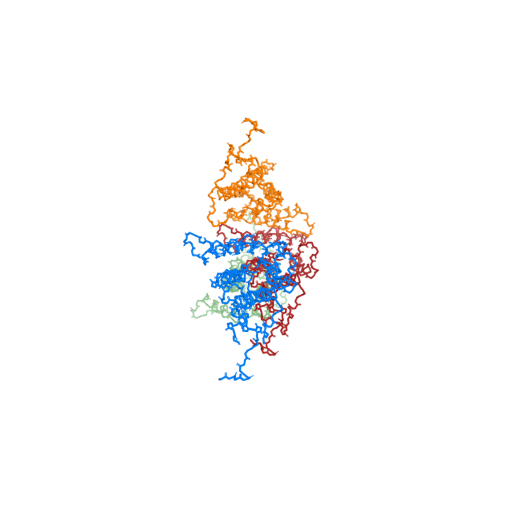 15.76 68 PHE B N 1
ATOM 2026 C CA . PHE B 1 68 ? 36.714 46.930 -0.546 1.00 16.88 68 PHE B CA 1
ATOM 2027 C C . PHE B 1 68 ? 36.842 48.212 0.239 1.00 16.90 68 PHE B C 1
ATOM 2028 O O . PHE B 1 68 ? 36.563 48.231 1.435 1.00 16.81 68 PHE B O 1
ATOM 2036 N N . LEU B 1 69 ? 37.238 49.297 -0.430 1.00 17.74 69 LEU B N 1
ATOM 2037 C CA . LEU B 1 69 ? 37.316 50.619 0.236 1.00 17.91 69 LEU B CA 1
ATOM 2038 C C . LEU B 1 69 ? 35.943 51.061 0.764 1.00 18.00 69 LEU B C 1
ATOM 2039 O O . LEU B 1 69 ? 35.821 51.521 1.907 1.00 18.16 69 LEU B O 1
ATOM 2044 N N . ARG B 1 70 ? 34.908 50.860 -0.034 1.00 17.12 70 ARG B N 1
ATOM 2045 C CA . ARG B 1 70 ? 33.538 51.207 0.377 1.00 17.64 70 ARG B CA 1
ATOM 2046 C C . ARG B 1 70 ? 32.990 50.331 1.509 1.00 17.12 70 ARG B C 1
ATOM 2047 O O . ARG B 1 70 ? 32.311 50.838 2.415 1.00 16.64 70 ARG B O 1
ATOM 2055 N N . LEU B 1 71 ? 33.311 49.036 1.471 1.00 16.61 71 LEU B N 1
ATOM 2056 C CA . LEU B 1 71 ? 32.959 48.147 2.566 1.00 16.31 71 LEU B CA 1
ATOM 2057 C C . LEU B 1 71 ? 33.662 48.574 3.865 1.00 16.25 71 LEU B C 1
ATOM 2058 O O . LEU B 1 71 ? 33.037 48.651 4.907 1.00 15.48 71 LEU B O 1
ATOM 2063 N N . THR B 1 72 ? 34.957 48.865 3.798 1.00 16.41 72 THR B N 1
ATOM 2064 C CA . THR B 1 72 ? 35.657 49.329 4.990 1.00 17.03 72 THR B CA 1
ATOM 2065 C C . THR B 1 72 ? 35.014 50.600 5.503 1.00 16.64 72 THR B C 1
ATOM 2066 O O . THR B 1 72 ? 34.785 50.745 6.696 1.00 17.61 72 THR B O 1
ATOM 2070 N N . ALA B 1 73 ? 34.683 51.511 4.595 1.00 16.93 73 ALA B N 1
ATOM 2071 C CA . ALA B 1 73 ? 34.021 52.732 4.998 1.00 17.24 73 ALA B CA 1
ATOM 2072 C C . ALA B 1 73 ? 32.669 52.460 5.682 1.00 16.73 73 ALA B C 1
ATOM 2073 O O . ALA B 1 73 ? 32.379 53.079 6.717 1.00 16.94 73 ALA B O 1
ATOM 2075 N N . ALA B 1 74 ? 31.869 51.526 5.142 1.00 16.09 74 ALA B N 1
ATOM 2076 C CA . ALA B 1 74 ? 30.568 51.157 5.742 1.00 15.82 74 ALA B CA 1
ATOM 2077 C C . ALA B 1 74 ? 30.743 50.528 7.115 1.00 15.98 74 ALA B C 1
ATOM 2078 O O . ALA B 1 74 ? 29.950 50.795 8.021 1.00 16.29 74 ALA B O 1
ATOM 2080 N N . LEU B 1 75 ? 31.761 49.685 7.267 1.00 14.86 75 LEU B N 1
ATOM 2081 C CA . LEU B 1 75 ? 32.049 49.093 8.586 1.00 15.29 75 LEU B CA 1
ATOM 2082 C C . LEU B 1 75 ? 32.482 50.165 9.611 1.00 15.54 75 LEU B C 1
ATOM 2083 O O . LEU B 1 75 ? 32.021 50.160 10.753 1.00 14.79 75 LEU B O 1
ATOM 2088 N N . GLU B 1 76 ? 33.377 51.069 9.201 1.00 16.39 76 GLU B N 1
ATOM 2089 C CA . GLU B 1 76 ? 33.798 52.203 10.069 1.00 17.51 76 GLU B CA 1
ATOM 2090 C C . GLU B 1 76 ? 32.616 53.065 10.522 1.00 17.47 76 GLU B C 1
ATOM 2091 O O . GLU B 1 76 ? 32.543 53.451 11.692 1.00 17.37 76 GLU B O 1
ATOM 2097 N N A ARG B 1 77 ? 31.690 53.365 9.614 0.50 17.40 77 ARG B N 1
ATOM 2098 N N B ARG B 1 77 ? 31.700 53.362 9.597 0.50 17.39 77 ARG B N 1
ATOM 2099 C CA A ARG B 1 77 ? 30.527 54.194 9.975 0.50 17.54 77 ARG B CA 1
ATOM 2100 C CA B ARG B 1 77 ? 30.502 54.154 9.920 0.50 17.56 77 ARG B CA 1
ATOM 2101 C C A ARG B 1 77 ? 29.547 53.462 10.908 0.50 17.21 77 ARG B C 1
ATOM 2102 C C B ARG B 1 77 ? 29.648 53.441 10.965 0.50 17.15 77 ARG B C 1
ATOM 2103 O O A ARG B 1 77 ? 28.883 54.093 11.743 0.50 17.23 77 ARG B O 1
ATOM 2104 O O B ARG B 1 77 ? 29.185 54.055 11.936 0.50 17.19 77 ARG B O 1
ATOM 2119 N N . ALA B 1 78 ? 29.440 52.144 10.758 1.00 16.86 78 ALA B N 1
ATOM 2120 C CA . ALA B 1 78 ? 28.646 51.335 11.677 1.00 17.05 78 ALA B CA 1
ATOM 2121 C C . ALA B 1 78 ? 29.232 51.408 13.092 1.00 17.32 78 ALA B C 1
ATOM 2122 O O . ALA B 1 78 ? 28.490 51.539 14.080 1.00 16.77 78 ALA B O 1
ATOM 2124 N N . VAL B 1 79 ? 30.557 51.308 13.185 1.00 18.02 79 VAL B N 1
ATOM 2125 C CA . VAL B 1 79 ? 31.230 51.409 14.493 1.00 19.50 79 VAL B CA 1
ATOM 2126 C C . VAL B 1 79 ? 30.998 52.805 15.098 1.00 20.09 79 VAL B C 1
ATOM 2127 O O . VAL B 1 79 ? 30.699 52.920 16.299 1.00 20.84 79 VAL B O 1
ATOM 2131 N N A GLU B 1 80 ? 31.122 53.861 14.286 0.50 19.99 80 GLU B N 1
ATOM 2132 N N B GLU B 1 80 ? 31.092 53.837 14.264 0.50 20.02 80 GLU B N 1
ATOM 2133 C CA A GLU B 1 80 ? 30.908 55.239 14.773 0.50 20.15 80 GLU B CA 1
ATOM 2134 C CA B GLU B 1 80 ? 30.936 55.216 14.719 0.50 20.21 80 GLU B CA 1
ATOM 2135 C C A GLU B 1 80 ? 29.486 55.467 15.293 0.50 19.47 80 GLU B C 1
ATOM 2136 C C B GLU B 1 80 ? 29.497 55.549 15.187 0.50 19.56 80 GLU B C 1
ATOM 2137 O O A GLU B 1 80 ? 29.275 56.235 16.232 0.50 19.16 80 GLU B O 1
ATOM 2138 O O B GLU B 1 80 ? 29.293 56.427 16.030 0.50 19.14 80 GLU B O 1
ATOM 2149 N N . GLU B 1 81 ? 28.517 54.832 14.640 1.00 19.17 81 GLU B N 1
ATOM 2150 C CA . GLU B 1 81 ? 27.098 55.027 14.944 1.00 18.41 81 GLU B CA 1
ATOM 2151 C C . GLU B 1 81 ? 26.720 54.399 16.304 1.00 18.01 81 GLU B C 1
ATOM 2152 O O . GLU B 1 81 ? 25.862 54.901 17.006 1.00 17.82 81 GLU B O 1
ATOM 2158 N N . ALA B 1 82 ? 27.370 53.298 16.656 1.00 17.97 82 ALA B N 1
ATOM 2159 C CA . ALA B 1 82 ? 26.982 52.466 17.786 1.00 19.01 82 ALA B CA 1
ATOM 2160 C C . ALA B 1 82 ? 27.575 52.989 19.096 1.00 19.81 82 ALA B C 1
ATOM 2161 O O . ALA B 1 82 ? 28.580 53.704 19.093 1.00 19.59 82 ALA B O 1
ATOM 2163 N N . GLU B 1 83 ? 26.968 52.576 20.208 1.00 21.18 83 GLU B N 1
ATOM 2164 C CA . GLU B 1 83 ? 27.552 52.742 21.533 1.00 22.23 83 GLU B CA 1
ATOM 2165 C C . GLU B 1 83 ? 28.997 52.249 21.481 1.00 23.23 83 GLU B C 1
ATOM 2166 O O . GLU B 1 83 ? 29.320 51.364 20.697 1.00 22.63 83 GLU B O 1
ATOM 2172 N N . SER B 1 84 ? 29.851 52.839 22.307 1.00 24.36 84 SER B N 1
ATOM 2173 C CA . SER B 1 84 ? 31.287 52.653 22.214 1.00 26.55 84 SER B CA 1
ATOM 2174 C C . SER B 1 84 ? 31.731 51.503 23.076 1.00 26.57 84 SER B C 1
ATOM 2175 O O . SER B 1 84 ? 32.652 51.674 23.856 1.00 28.22 84 SER B O 1
ATOM 2178 N N . HIS B 1 85 ? 31.038 50.372 23.009 1.00 25.57 85 HIS B N 1
ATOM 2179 C CA . HIS B 1 85 ? 31.471 49.174 23.709 1.00 24.95 85 HIS B CA 1
ATOM 2180 C C . HIS B 1 85 ? 31.294 47.967 22.797 1.00 24.01 85 HIS B C 1
ATOM 2181 O O . HIS B 1 85 ? 30.474 47.993 21.854 1.00 22.83 85 HIS B O 1
ATOM 2188 N N . ALA B 1 86 ? 32.083 46.939 23.085 1.00 22.44 86 ALA B N 1
ATOM 2189 C CA . ALA B 1 86 ? 32.247 45.777 22.217 1.00 21.55 86 ALA B CA 1
ATOM 2190 C C . ALA B 1 86 ? 30.940 45.112 21.767 1.00 20.54 86 ALA B C 1
ATOM 2191 O O . ALA B 1 86 ? 30.755 44.877 20.579 1.00 20.17 86 ALA B O 1
ATOM 2193 N N . ARG B 1 87 ? 30.047 44.790 22.700 1.00 20.19 87 ARG B N 1
ATOM 2194 C CA . ARG B 1 87 ? 28.817 44.086 22.325 1.00 19.61 87 ARG B CA 1
ATOM 2195 C C . ARG B 1 87 ? 28.023 44.896 21.285 1.00 18.80 87 ARG B C 1
ATOM 2196 O O . ARG B 1 87 ? 27.586 44.324 20.288 1.00 18.69 87 ARG B O 1
ATOM 2204 N N . ALA B 1 88 ? 27.878 46.215 21.493 1.00 18.06 88 ALA B N 1
ATOM 2205 C CA . ALA B 1 88 ? 27.213 47.107 20.511 1.00 18.19 88 ALA B CA 1
ATOM 2206 C C . ALA B 1 88 ? 27.934 47.170 19.146 1.00 18.43 88 ALA B C 1
ATOM 2207 O O . ALA B 1 88 ? 27.298 47.127 18.090 1.00 18.25 88 ALA B O 1
ATOM 2209 N N . ARG B 1 89 ? 29.257 47.278 19.183 1.00 18.74 89 ARG B N 1
ATOM 2210 C CA . ARG B 1 89 ? 30.071 47.325 17.968 1.00 18.47 89 ARG B CA 1
ATOM 2211 C C . ARG B 1 89 ? 30.011 46.013 17.194 1.00 17.43 89 ARG B C 1
ATOM 2212 O O . ARG B 1 89 ? 29.932 46.038 15.966 1.00 17.19 89 ARG B O 1
ATOM 2220 N N . PHE B 1 90 ? 30.064 44.873 17.892 1.00 16.59 90 PHE B N 1
ATOM 2221 C CA . PHE B 1 90 ? 29.954 43.551 17.223 1.00 16.84 90 PHE B CA 1
ATOM 2222 C C . PHE B 1 90 ? 28.641 43.420 16.447 1.00 16.51 90 PHE B C 1
ATOM 2223 O O . PHE B 1 90 ? 28.623 42.943 15.316 1.00 16.58 90 PHE B O 1
ATOM 2231 N N . ALA B 1 91 ? 27.544 43.836 17.077 1.00 17.08 91 ALA B N 1
ATOM 2232 C CA . ALA B 1 91 ? 26.226 43.767 16.479 1.00 17.74 91 ALA B CA 1
ATOM 2233 C C . ALA B 1 91 ? 26.154 44.713 15.283 1.00 17.45 91 ALA B C 1
ATOM 2234 O O . ALA B 1 91 ? 25.564 44.379 14.253 1.00 17.00 91 ALA B O 1
ATOM 2236 N N . ALA B 1 92 ? 26.721 45.911 15.436 1.00 16.73 92 ALA B N 1
ATOM 2237 C CA . ALA B 1 92 ? 26.642 46.897 14.351 1.00 15.14 92 ALA B CA 1
ATOM 2238 C C . ALA B 1 92 ? 27.425 46.456 13.130 1.00 14.43 92 ALA B C 1
ATOM 2239 O O . ALA B 1 92 ? 26.989 46.701 11.998 1.00 13.89 92 ALA B O 1
ATOM 2241 N N . LEU B 1 93 ? 28.583 45.832 13.358 1.00 14.20 93 LEU B N 1
ATOM 2242 C CA . LEU B 1 93 ? 29.449 45.369 12.272 1.00 14.73 93 LEU B CA 1
ATOM 2243 C C . LEU B 1 93 ? 28.746 44.278 11.462 1.00 14.41 93 LEU B C 1
ATOM 2244 O O . LEU B 1 93 ? 28.747 44.315 10.226 1.00 15.03 93 LEU B O 1
ATOM 2249 N N . ALA B 1 94 ? 28.109 43.332 12.153 1.00 14.07 94 ALA B N 1
ATOM 2250 C CA . ALA B 1 94 ? 27.444 42.199 11.482 1.00 13.98 94 ALA B CA 1
ATOM 2251 C C . ALA B 1 94 ? 26.316 42.728 10.621 1.00 13.72 94 ALA B C 1
ATOM 2252 O O . ALA B 1 94 ? 26.212 42.391 9.448 1.00 14.17 94 ALA B O 1
ATOM 2254 N N . GLY B 1 95 ? 25.476 43.578 11.217 1.00 13.48 95 GLY B N 1
ATOM 2255 C CA . GLY B 1 95 ? 24.352 44.179 10.500 1.00 13.76 95 GLY B CA 1
ATOM 2256 C C . GLY B 1 95 ? 24.807 44.945 9.276 1.00 13.28 95 GLY B C 1
ATOM 2257 O O . GLY B 1 95 ? 24.212 44.802 8.190 1.00 13.71 95 GLY B O 1
ATOM 2258 N N . ALA B 1 96 ? 25.860 45.742 9.439 1.00 12.93 96 ALA B N 1
ATOM 2259 C CA . ALA B 1 96 ? 26.395 46.531 8.327 1.00 13.10 96 ALA B CA 1
ATOM 2260 C C . ALA B 1 96 ? 26.989 45.654 7.235 1.00 12.82 96 ALA B C 1
ATOM 2261 O O . ALA B 1 96 ? 26.830 45.955 6.062 1.00 12.53 96 ALA B O 1
ATOM 2263 N N . TYR B 1 97 ? 27.736 44.621 7.617 1.00 12.43 97 TYR B N 1
ATOM 2264 C CA . TYR B 1 97 ? 28.236 43.661 6.623 1.00 11.91 97 TYR B CA 1
ATOM 2265 C C . TYR B 1 97 ? 27.124 43.044 5.771 1.00 12.77 97 TYR B C 1
ATOM 2266 O O . TYR B 1 97 ? 27.189 43.055 4.520 1.00 13.08 97 TYR B O 1
ATOM 2275 N N . VAL B 1 98 ? 26.119 42.469 6.442 1.00 12.43 98 VAL B N 1
ATOM 2276 C CA . VAL B 1 98 ? 25.009 41.853 5.725 1.00 13.70 98 VAL B CA 1
ATOM 2277 C C . VAL B 1 98 ? 24.287 42.865 4.806 1.00 13.93 98 VAL B C 1
ATOM 2278 O O . VAL B 1 98 ? 23.979 42.543 3.665 1.00 14.00 98 VAL B O 1
ATOM 2282 N N . SER B 1 99 ? 24.038 44.074 5.295 1.00 14.39 99 SER B N 1
ATOM 2283 C CA . SER B 1 99 ? 23.373 45.110 4.491 1.00 15.61 99 SER B CA 1
ATOM 2284 C C . SER B 1 99 ? 24.189 45.485 3.263 1.00 15.38 99 SER B C 1
ATOM 2285 O O . SER B 1 99 ? 23.635 45.658 2.169 1.00 15.31 99 SER B O 1
ATOM 2288 N N . PHE B 1 100 ? 25.501 45.605 3.440 1.00 14.87 100 PHE B N 1
ATOM 2289 C CA . PHE B 1 100 ? 26.373 45.864 2.298 1.00 14.98 100 PHE B CA 1
ATOM 2290 C C . PHE B 1 100 ? 26.317 44.742 1.236 1.00 15.09 100 PHE B C 1
ATOM 2291 O O . PHE B 1 100 ? 26.190 45.008 0.035 1.00 14.36 100 PHE B O 1
ATOM 2299 N N . ALA B 1 101 ? 26.451 43.493 1.705 1.00 14.81 101 ALA B N 1
ATOM 2300 C CA . ALA B 1 101 ? 26.424 42.306 0.858 1.00 15.04 101 ALA B CA 1
ATOM 2301 C C . ALA B 1 101 ? 25.126 42.243 0.069 1.00 16.10 101 ALA B C 1
ATOM 2302 O O . ALA B 1 101 ? 25.144 41.998 -1.146 1.00 17.55 101 ALA B O 1
ATOM 2304 N N . LEU B 1 102 ? 24.002 42.527 0.725 1.00 16.44 102 LEU B N 1
ATOM 2305 C CA . LEU B 1 102 ? 22.723 42.408 0.045 1.00 17.91 102 LEU B CA 1
ATOM 2306 C C . LEU B 1 102 ? 22.459 43.586 -0.876 1.00 18.10 102 LEU B C 1
ATOM 2307 O O . LEU B 1 102 ? 21.746 43.443 -1.874 1.00 19.05 102 LEU B O 1
ATOM 2312 N N . ALA B 1 103 ? 23.087 44.725 -0.590 1.00 17.75 103 ALA B N 1
ATOM 2313 C CA . ALA B 1 103 ? 22.974 45.904 -1.446 1.00 18.28 103 ALA B CA 1
ATOM 2314 C C . ALA B 1 103 ? 23.902 45.924 -2.667 1.00 18.30 103 ALA B C 1
ATOM 2315 O O . ALA B 1 103 ? 23.637 46.681 -3.619 1.00 19.19 103 ALA B O 1
ATOM 2317 N N . HIS B 1 104 ? 24.980 45.135 -2.642 1.00 17.69 104 HIS B N 1
ATOM 2318 C CA . HIS B 1 104 ? 25.994 45.144 -3.707 1.00 17.76 104 HIS B CA 1
ATOM 2319 C C . HIS B 1 104 ? 26.390 43.716 -4.100 1.00 17.89 104 HIS B C 1
ATOM 2320 O O . HIS B 1 104 ? 27.569 43.339 -4.018 1.00 17.41 104 HIS B O 1
ATOM 2327 N N A ARG B 1 105 ? 25.406 42.930 -4.535 0.50 17.73 105 ARG B N 1
ATOM 2328 N N B ARG B 1 105 ? 25.404 42.934 -4.533 0.50 18.10 105 ARG B N 1
ATOM 2329 C CA A ARG B 1 105 ? 25.587 41.482 -4.698 0.50 18.05 105 ARG B CA 1
ATOM 2330 C CA B ARG B 1 105 ? 25.586 41.493 -4.697 0.50 18.80 105 ARG B CA 1
ATOM 2331 C C A ARG B 1 105 ? 26.603 41.093 -5.766 0.50 18.17 105 ARG B C 1
ATOM 2332 C C B ARG B 1 105 ? 26.621 41.121 -5.753 0.50 18.61 105 ARG B C 1
ATOM 2333 O O A ARG B 1 105 ? 27.473 40.257 -5.507 0.50 18.44 105 ARG B O 1
ATOM 2334 O O B ARG B 1 105 ? 27.518 40.321 -5.474 0.50 18.87 105 ARG B O 1
ATOM 2349 N N . GLU B 1 106 ? 26.501 41.687 -6.956 1.00 18.30 106 GLU B N 1
ATOM 2350 C CA . GLU B 1 106 ? 27.480 41.394 -8.030 1.00 18.81 106 GLU B CA 1
ATOM 2351 C C . GLU B 1 106 ? 28.849 42.006 -7.732 1.00 18.04 106 GLU B C 1
ATOM 2352 O O . GLU B 1 106 ? 29.891 41.391 -8.026 1.00 18.10 106 GLU B O 1
ATOM 2358 N N . LEU B 1 107 ? 28.851 43.209 -7.150 1.00 16.97 107 LEU B N 1
ATOM 2359 C CA . LEU B 1 107 ? 30.109 43.832 -6.754 1.00 16.86 107 LEU B CA 1
ATOM 2360 C C . LEU B 1 107 ? 30.848 42.992 -5.701 1.00 16.52 107 LEU B C 1
ATOM 2361 O O . LEU B 1 107 ? 32.044 42.769 -5.806 1.00 15.71 107 LEU B O 1
ATOM 2366 N N . LEU B 1 108 ? 30.135 42.525 -4.685 1.00 16.91 108 LEU B N 1
ATOM 2367 C CA . LEU B 1 108 ? 30.774 41.646 -3.689 1.00 17.19 108 LEU B CA 1
ATOM 2368 C C . LEU B 1 108 ? 31.317 40.338 -4.288 1.00 16.95 108 LEU B C 1
ATOM 2369 O O . LEU B 1 108 ? 32.405 39.870 -3.907 1.00 17.28 108 LEU B O 1
ATOM 2374 N N . ALA B 1 109 ? 30.563 39.735 -5.200 1.00 17.18 109 ALA B N 1
ATOM 2375 C CA . ALA B 1 109 ? 31.049 38.544 -5.910 1.00 17.56 109 ALA B CA 1
ATOM 2376 C C . ALA B 1 109 ? 32.368 38.848 -6.659 1.00 17.60 109 ALA B C 1
ATOM 2377 O O . ALA B 1 109 ? 33.356 38.066 -6.594 1.00 17.73 109 ALA B O 1
ATOM 2379 N N . LEU B 1 110 ? 32.399 39.984 -7.354 1.00 17.27 110 LEU B N 1
ATOM 2380 C CA . LEU B 1 110 ? 33.629 40.419 -8.044 1.00 17.68 110 LEU B CA 1
ATOM 2381 C C . LEU B 1 110 ? 34.804 40.694 -7.073 1.00 17.67 110 LEU B C 1
ATOM 2382 O O . LEU B 1 110 ? 35.960 40.257 -7.296 1.00 17.12 110 LEU B O 1
ATOM 2395 N N . TYR B 1 112 ? 35.441 39.436 -4.089 1.00 17.85 112 TYR B N 1
ATOM 2396 C CA . TYR B 1 112 ? 35.996 38.204 -3.525 1.00 19.25 112 TYR B CA 1
ATOM 2397 C C . TYR B 1 112 ? 36.667 37.327 -4.562 1.00 20.06 112 TYR B C 1
ATOM 2398 O O . TYR B 1 112 ? 37.709 36.758 -4.287 1.00 21.49 112 TYR B O 1
ATOM 2407 N N . GLY B 1 113 ? 36.068 37.245 -5.749 1.00 20.93 113 GLY B N 1
ATOM 2408 C CA . GLY B 1 113 ? 36.618 36.503 -6.872 1.00 22.97 113 GLY B CA 1
ATOM 2409 C C . GLY B 1 113 ? 37.957 37.052 -7.344 1.00 24.22 113 GLY B C 1
ATOM 2410 O O . GLY B 1 113 ? 38.929 36.301 -7.526 1.00 24.77 113 GLY B O 1
ATOM 2411 N N . ASN B 1 114 ? 38.000 38.364 -7.538 1.00 25.01 114 ASN B N 1
ATOM 2412 C CA . ASN B 1 114 ? 39.196 39.071 -7.952 1.00 25.53 114 ASN B CA 1
ATOM 2413 C C . ASN B 1 114 ? 40.293 38.942 -6.885 1.00 26.63 114 ASN B C 1
ATOM 2414 O O . ASN B 1 114 ? 41.414 38.521 -7.194 1.00 26.49 114 ASN B O 1
ATOM 2419 N N . LYS B 1 115 ? 39.963 39.268 -5.632 1.00 27.78 115 LYS B N 1
ATOM 2420 C CA . LYS B 1 115 ? 40.959 39.267 -4.550 1.00 29.49 115 LYS B CA 1
ATOM 2421 C C . LYS B 1 115 ? 41.673 37.923 -4.395 1.00 30.79 115 LYS B C 1
ATOM 2422 O O . LYS B 1 115 ? 42.829 37.885 -3.972 1.00 30.92 115 LYS B O 1
ATOM 2428 N N . HIS B 1 116 ? 40.991 36.826 -4.722 1.00 32.19 116 HIS B N 1
ATOM 2429 C CA . HIS B 1 116 ? 41.582 35.511 -4.485 1.00 33.89 116 HIS B CA 1
ATOM 2430 C C . HIS B 1 116 ? 42.000 34.744 -5.750 1.00 34.85 116 HIS B C 1
ATOM 2431 O O . HIS B 1 116 ? 42.450 33.594 -5.665 1.00 35.24 116 HIS B O 1
ATOM 2438 N N . ALA B 1 117 ? 41.888 35.393 -6.911 1.00 35.72 117 ALA B N 1
ATOM 2439 C CA . ALA B 1 117 ? 42.375 34.814 -8.168 1.00 36.85 117 ALA B CA 1
ATOM 2440 C C . ALA B 1 117 ? 43.906 34.710 -8.136 1.00 37.98 117 ALA B C 1
ATOM 2441 O O . ALA B 1 117 ? 44.569 35.538 -7.488 1.00 38.17 117 ALA B O 1
ATOM 2443 N N . PRO B 1 118 ? 44.468 33.683 -8.819 1.00 38.97 118 PRO B N 1
ATOM 2444 C CA . PRO B 1 118 ? 45.913 33.568 -9.027 1.00 39.48 118 PRO B CA 1
ATOM 2445 C C . PRO B 1 118 ? 46.525 34.897 -9.490 1.00 39.57 118 PRO B C 1
ATOM 2446 O O . PRO B 1 118 ? 46.131 35.424 -10.536 1.00 40.22 118 PRO B O 1
ATOM 2450 N N . GLY B 1 119 ? 47.459 35.442 -8.714 1.00 39.65 119 GLY B N 1
ATOM 2451 C CA . GLY B 1 119 ? 48.142 36.690 -9.096 1.00 39.34 119 GLY B CA 1
ATOM 2452 C C . GLY B 1 119 ? 47.299 37.951 -8.967 1.00 39.11 119 GLY B C 1
ATOM 2453 O O . GLY B 1 119 ? 47.450 38.899 -9.750 1.00 38.91 119 GLY B O 1
ATOM 2454 N N . ALA B 1 120 ? 46.412 37.969 -7.972 1.00 38.80 120 ALA B N 1
ATOM 2455 C CA . ALA B 1 120 ? 45.585 39.148 -7.678 1.00 38.16 120 ALA B CA 1
ATOM 2456 C C . ALA B 1 120 ? 46.451 40.398 -7.497 1.00 37.74 120 ALA B C 1
ATOM 2457 O O . ALA B 1 120 ? 47.552 40.336 -6.924 1.00 37.61 120 ALA B O 1
ATOM 2459 N N . ALA B 1 121 ? 45.969 41.530 -8.000 1.00 37.21 121 ALA B N 1
ATOM 2460 C CA . ALA B 1 121 ? 46.733 42.773 -7.893 1.00 36.68 121 ALA B CA 1
ATOM 2461 C C . ALA B 1 121 ? 46.854 43.230 -6.435 1.00 36.21 121 ALA B C 1
ATOM 2462 O O . ALA B 1 121 ? 45.902 43.118 -5.652 1.00 35.71 121 ALA B O 1
ATOM 2464 N N . SER B 1 122 ? 48.035 43.751 -6.099 1.00 35.65 122 SER B N 1
ATOM 2465 C CA . SER B 1 122 ? 48.394 44.137 -4.731 1.00 34.77 122 SER B CA 1
ATOM 2466 C C . SER B 1 122 ? 47.444 45.161 -4.080 1.00 34.08 122 SER B C 1
ATOM 2467 O O . SER B 1 122 ? 47.155 45.032 -2.885 1.00 33.77 122 SER B O 1
ATOM 2470 N N . GLN B 1 123 ? 46.954 46.150 -4.847 1.00 33.31 123 GLN B N 1
ATOM 2471 C CA . GLN B 1 123 ? 45.931 47.116 -4.338 1.00 32.69 123 GLN B CA 1
ATOM 2472 C C . GLN B 1 123 ? 44.651 46.432 -3.868 1.00 31.53 123 GLN B C 1
ATOM 2473 O O . GLN B 1 123 ? 44.030 46.871 -2.894 1.00 31.62 123 GLN B O 1
ATOM 2479 N N . VAL B 1 124 ? 44.211 45.416 -4.614 1.00 29.96 124 VAL B N 1
ATOM 2480 C CA . VAL B 1 124 ? 42.965 44.715 -4.280 1.00 28.53 124 VAL B CA 1
ATOM 2481 C C . VAL B 1 124 ? 43.192 43.921 -2.989 1.00 28.16 124 VAL B C 1
ATOM 2482 O O . VAL B 1 124 ? 42.380 43.961 -2.063 1.00 27.53 124 VAL B O 1
ATOM 2486 N N . VAL B 1 125 ? 44.307 43.204 -2.958 1.00 27.79 125 VAL B N 1
ATOM 2487 C CA . VAL B 1 125 ? 44.711 42.433 -1.792 1.00 27.93 125 VAL B CA 1
ATOM 2488 C C . VAL B 1 125 ? 44.785 43.292 -0.528 1.00 27.56 125 VAL B C 1
ATOM 2489 O O . VAL B 1 125 ? 44.204 42.921 0.484 1.00 27.64 125 VAL B O 1
ATOM 2493 N N A GLU B 1 126 ? 45.476 44.428 -0.594 0.50 27.67 126 GLU B N 1
ATOM 2494 N N B GLU B 1 126 ? 45.481 44.433 -0.612 0.50 27.77 126 GLU B N 1
ATOM 2495 C CA A GLU B 1 126 ? 45.652 45.306 0.577 0.50 27.57 126 GLU B CA 1
ATOM 2496 C CA B GLU B 1 126 ? 45.673 45.360 0.529 0.50 27.72 126 GLU B CA 1
ATOM 2497 C C A GLU B 1 126 ? 44.344 45.953 1.067 0.50 27.39 126 GLU B C 1
ATOM 2498 C C B GLU B 1 126 ? 44.361 45.967 1.053 0.50 27.47 126 GLU B C 1
ATOM 2499 O O A GLU B 1 126 ? 44.125 46.088 2.278 0.50 27.23 126 GLU B O 1
ATOM 2500 O O B GLU B 1 126 ? 44.155 46.078 2.268 0.50 27.33 126 GLU B O 1
ATOM 2511 N N . ALA B 1 127 ? 43.476 46.329 0.128 1.00 27.33 127 ALA B N 1
ATOM 2512 C CA . ALA B 1 127 ? 42.155 46.870 0.460 1.00 26.60 127 ALA B CA 1
ATOM 2513 C C . ALA B 1 127 ? 41.255 45.818 1.133 1.00 26.32 127 ALA B C 1
ATOM 2514 O O . ALA B 1 127 ? 40.557 46.137 2.076 1.00 25.79 127 ALA B O 1
ATOM 2516 N N . GLY B 1 128 ? 41.277 44.576 0.650 1.00 26.13 128 GLY B N 1
ATOM 2517 C CA . GLY B 1 128 ? 40.550 43.472 1.310 1.00 26.72 128 GLY B CA 1
ATOM 2518 C C . GLY B 1 128 ? 41.023 43.226 2.743 1.00 27.04 128 GLY B C 1
ATOM 2519 O O . GLY B 1 128 ? 40.198 43.001 3.680 1.00 26.83 128 GLY B O 1
ATOM 2520 N N A HIS B 1 129 ? 42.342 43.277 2.928 0.50 26.59 129 HIS B N 1
ATOM 2521 N N B HIS B 1 129 ? 42.345 43.286 2.894 0.50 26.70 129 HIS B N 1
ATOM 2522 C CA A HIS B 1 129 ? 42.957 43.132 4.247 0.50 26.49 129 HIS B CA 1
ATOM 2523 C CA B HIS B 1 129 ? 43.055 43.201 4.164 0.50 26.75 129 HIS B CA 1
ATOM 2524 C C A HIS B 1 129 ? 42.479 44.192 5.225 0.50 25.96 129 HIS B C 1
ATOM 2525 C C B HIS B 1 129 ? 42.530 44.192 5.189 0.50 26.13 129 HIS B C 1
ATOM 2526 O O A HIS B 1 129 ? 42.299 43.902 6.412 0.50 25.56 129 HIS B O 1
ATOM 2527 O O B HIS B 1 129 ? 42.357 43.851 6.363 0.50 25.78 129 HIS B O 1
ATOM 2540 N N . ALA B 1 130 ? 42.262 45.415 4.737 1.00 25.80 130 ALA B N 1
ATOM 2541 C CA . ALA B 1 130 ? 41.852 46.511 5.629 1.00 24.83 130 ALA B CA 1
ATOM 2542 C C . ALA B 1 130 ? 40.488 46.306 6.275 1.00 23.94 130 ALA B C 1
ATOM 2543 O O . ALA B 1 130 ? 40.314 46.619 7.449 1.00 22.71 130 ALA B O 1
ATOM 2545 N N . SER B 1 131 ? 39.537 45.744 5.526 1.00 24.03 131 SER B N 1
ATOM 2546 C CA . SER B 1 131 ? 38.216 45.443 6.083 1.00 24.13 131 SER B CA 1
ATOM 2547 C C . SER B 1 131 ? 38.393 44.433 7.231 1.00 23.36 131 SER B C 1
ATOM 2548 O O . SER B 1 131 ? 37.822 44.598 8.309 1.00 22.64 131 SER B O 1
ATOM 2559 N N . ASP B 1 133 ? 41.130 43.805 9.023 1.00 22.83 133 ASP B N 1
ATOM 2560 C CA . ASP B 1 133 ? 41.927 44.444 10.072 1.00 22.69 133 ASP B CA 1
ATOM 2561 C C . ASP B 1 133 ? 41.095 45.217 11.048 1.00 21.82 133 ASP B C 1
ATOM 2562 O O . ASP B 1 133 ? 41.322 45.154 12.253 1.00 22.15 133 ASP B O 1
ATOM 2567 N N A LEU B 1 134 ? 40.140 45.983 10.539 0.50 21.66 134 LEU B N 1
ATOM 2568 N N B LEU B 1 134 ? 40.132 45.957 10.505 0.50 21.62 134 LEU B N 1
ATOM 2569 C CA A LEU B 1 134 ? 39.238 46.728 11.405 0.50 21.36 134 LEU B CA 1
ATOM 2570 C CA B LEU B 1 134 ? 39.158 46.714 11.282 0.50 21.29 134 LEU B CA 1
ATOM 2571 C C A LEU B 1 134 ? 38.501 45.748 12.322 0.50 21.22 134 LEU B C 1
ATOM 2572 C C B LEU B 1 134 ? 38.431 45.789 12.256 0.50 21.30 134 LEU B C 1
ATOM 2573 O O A LEU B 1 134 ? 38.422 45.950 13.535 0.50 20.99 134 LEU B O 1
ATOM 2574 O O B LEU B 1 134 ? 38.311 46.097 13.444 0.50 21.18 134 LEU B O 1
ATOM 2583 N N A THR B 1 135 ? 37.9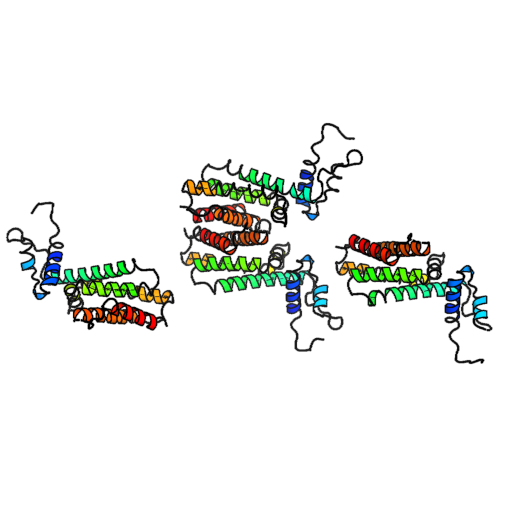92 44.664 11.738 0.50 20.74 135 THR B N 1
ATOM 2584 N N B THR B 1 135 ? 37.970 44.640 11.760 0.50 20.91 135 THR B N 1
ATOM 2585 C CA A THR B 1 135 ? 37.275 43.668 12.514 0.50 20.27 135 THR B CA 1
ATOM 2586 C CA B THR B 1 135 ? 37.246 43.713 12.618 0.50 20.58 135 THR B CA 1
ATOM 2587 C C A THR B 1 135 ? 38.148 43.108 13.628 0.50 20.31 135 THR B C 1
ATOM 2588 C C B THR B 1 135 ? 38.150 43.079 13.667 0.50 20.47 135 THR B C 1
ATOM 2589 O O A THR B 1 135 ? 37.728 43.058 14.776 0.50 20.30 135 THR B O 1
ATOM 2590 O O B THR B 1 135 ? 37.754 42.952 14.818 0.50 20.49 135 THR B O 1
ATOM 2597 N N . VAL B 1 136 ? 39.366 42.706 13.272 1.00 20.22 136 VAL B N 1
ATOM 2598 C CA . VAL B 1 136 ? 40.339 42.142 14.214 1.00 20.83 136 VAL B CA 1
ATOM 2599 C C . VAL B 1 136 ? 40.643 43.123 15.357 1.00 22.11 136 VAL B C 1
ATOM 2600 O O . VAL B 1 136 ? 40.725 42.694 16.521 1.00 22.17 136 VAL B O 1
ATOM 2604 N N A ARG B 1 137 ? 40.769 44.409 15.015 0.50 22.44 137 ARG B N 1
ATOM 2605 N N B ARG B 1 137 ? 40.790 44.418 15.046 0.50 22.47 137 ARG B N 1
ATOM 2606 C CA A ARG B 1 137 ? 41.034 45.481 15.992 0.50 23.23 137 ARG B CA 1
ATOM 2607 C CA B ARG B 1 137 ? 41.059 45.421 16.104 0.50 23.22 137 ARG B CA 1
ATOM 2608 C C A ARG B 1 137 ? 39.894 45.623 16.993 0.50 23.07 137 ARG B C 1
ATOM 2609 C C B ARG B 1 137 ? 39.875 45.567 17.045 0.50 23.07 137 ARG B C 1
ATOM 2610 O O A ARG B 1 137 ? 40.131 45.785 18.186 0.50 23.39 137 ARG B O 1
ATOM 2611 O O B ARG B 1 137 ? 40.062 45.692 18.253 0.50 23.34 137 ARG B O 1
ATOM 2626 N N . ILE B 1 138 ? 38.662 45.547 16.491 1.00 23.04 138 ILE B N 1
ATOM 2627 C CA . ILE B 1 138 ? 37.447 45.600 17.318 1.00 22.84 138 ILE B CA 1
ATOM 2628 C C . ILE B 1 138 ? 37.410 44.409 18.304 1.00 21.94 138 ILE B C 1
ATOM 2629 O O . ILE B 1 138 ? 37.086 44.587 19.479 1.00 21.63 138 ILE B O 1
ATOM 2634 N N . VAL B 1 139 ? 37.788 43.220 17.828 1.00 21.70 139 VAL B N 1
ATOM 2635 C CA . VAL B 1 139 ? 37.859 42.003 18.673 1.00 20.93 139 VAL B CA 1
ATOM 2636 C C . VAL B 1 139 ? 38.959 42.170 19.734 1.00 21.76 139 VAL B C 1
ATOM 2637 O O . VAL B 1 139 ? 38.755 41.868 20.930 1.00 21.43 139 VAL B O 1
ATOM 2641 N N . THR B 1 140 ? 40.115 42.653 19.293 1.00 22.20 140 THR B N 1
ATOM 2642 C CA . THR B 1 140 ? 41.265 42.855 20.201 1.00 23.92 140 THR B CA 1
ATOM 2643 C C . THR B 1 140 ? 40.913 43.850 21.309 1.00 24.24 140 THR B C 1
ATOM 2644 O O . THR B 1 140 ? 41.218 43.607 22.461 1.00 24.66 140 THR B O 1
ATOM 2648 N N . GLU B 1 141 ? 40.254 44.949 20.961 1.00 25.58 141 GLU B N 1
ATOM 2649 C CA . GLU B 1 141 ? 39.782 45.923 21.966 1.00 26.74 141 GLU B CA 1
ATOM 2650 C C . GLU B 1 141 ? 38.755 45.342 22.928 1.00 26.06 141 GLU B C 1
ATOM 2651 O O . GLU B 1 141 ? 38.724 45.727 24.102 1.00 26.86 141 GLU B O 1
ATOM 2657 N N . ALA B 1 142 ? 37.918 44.433 22.434 1.00 25.22 142 ALA B N 1
ATOM 2658 C CA . ALA B 1 142 ? 36.967 43.698 23.264 1.00 24.95 142 ALA B CA 1
ATOM 2659 C C . ALA B 1 142 ? 37.652 42.805 24.294 1.00 24.90 142 ALA B C 1
ATOM 2660 O O . ALA B 1 142 ? 37.218 42.726 25.450 1.00 24.84 142 ALA B O 1
ATOM 2662 N N . GLN B 1 143 ? 38.704 42.110 23.866 1.00 25.02 143 GLN B N 1
ATOM 2663 C CA . GLN B 1 143 ? 39.501 41.292 24.787 1.00 25.55 143 GLN B CA 1
ATOM 2664 C C . GLN B 1 143 ? 40.224 42.174 25.809 1.00 26.69 143 GLN B C 1
ATOM 2665 O O . GLN B 1 143 ? 40.281 41.834 26.975 1.00 26.87 143 GLN B O 1
ATOM 2671 N N . ALA B 1 144 ? 40.756 43.308 25.353 1.00 28.05 144 ALA B N 1
ATOM 2672 C CA . ALA B 1 144 ? 41.435 44.288 26.221 1.00 28.72 144 ALA B CA 1
ATOM 2673 C C . ALA B 1 144 ? 40.515 44.923 27.260 1.00 29.18 144 ALA B C 1
ATOM 2674 O O . ALA B 1 144 ? 40.962 45.252 28.354 1.00 29.31 144 ALA B O 1
ATOM 2676 N N . ALA B 1 145 ? 39.238 45.078 26.917 1.00 29.55 145 ALA B N 1
ATOM 2677 C CA . ALA B 1 145 ? 38.224 45.587 27.843 1.00 29.87 145 ALA B CA 1
ATOM 2678 C C . ALA B 1 145 ? 37.734 44.504 28.814 1.00 29.62 145 ALA B C 1
ATOM 2679 O O . ALA B 1 145 ? 36.992 44.793 29.756 1.00 29.92 145 ALA B O 1
ATOM 2681 N N . GLY B 1 146 ? 38.176 43.268 28.590 1.00 29.09 146 GLY B N 1
ATOM 2682 C CA . GLY B 1 146 ? 37.759 42.106 29.386 1.00 28.61 146 GLY B CA 1
ATOM 2683 C C . GLY B 1 146 ? 36.347 41.629 29.079 1.00 28.32 146 GLY B C 1
ATOM 2684 O O . GLY B 1 146 ? 35.756 40.862 29.850 1.00 28.72 146 GLY B O 1
ATOM 2685 N N . ASP B 1 147 ? 35.799 42.072 27.950 1.00 27.57 147 ASP B N 1
ATOM 2686 C CA . ASP B 1 147 ? 34.414 41.766 27.605 1.00 26.88 147 ASP B CA 1
ATOM 2687 C C . ASP B 1 147 ? 34.262 40.349 27.056 1.00 25.76 147 ASP B C 1
ATOM 2688 O O . ASP B 1 147 ? 33.275 39.659 27.334 1.00 25.63 147 ASP B O 1
ATOM 2693 N N . ILE B 1 148 ? 35.253 39.920 26.288 1.00 24.70 148 ILE B N 1
ATOM 2694 C CA . ILE B 1 148 ? 35.297 38.548 25.759 1.00 23.75 148 ILE B CA 1
ATOM 2695 C C . ILE B 1 148 ? 36.580 37.863 26.208 1.00 23.15 148 ILE B C 1
ATOM 2696 O O . ILE B 1 148 ? 37.556 38.531 26.543 1.00 22.87 148 ILE B O 1
ATOM 2701 N N . GLY B 1 149 ? 36.578 36.540 26.209 1.00 22.79 149 GLY B N 1
ATOM 2702 C CA . GLY B 1 149 ? 37.719 35.779 26.709 1.00 24.05 149 GLY B CA 1
ATOM 2703 C C . GLY B 1 149 ? 38.954 35.818 25.817 1.00 24.47 149 GLY B C 1
ATOM 2704 O O . GLY B 1 149 ? 38.896 36.318 24.689 1.00 24.54 149 GLY B O 1
ATOM 2705 N N . PRO B 1 150 ? 40.075 35.251 26.306 1.00 25.19 150 PRO B N 1
ATOM 2706 C CA . PRO B 1 150 ? 41.339 35.188 25.561 1.00 25.29 150 PRO B CA 1
ATOM 2707 C C . PRO B 1 150 ? 41.267 34.328 24.301 1.00 25.26 150 PRO B C 1
ATOM 2708 O O . PRO B 1 150 ? 40.318 33.567 24.103 1.00 25.96 150 PRO B O 1
ATOM 2712 N N . GLY B 1 151 ? 42.275 34.465 23.451 1.00 24.87 151 GLY B N 1
ATOM 2713 C CA . GLY B 1 151 ? 42.343 33.705 22.223 1.00 24.49 151 GLY B CA 1
ATOM 2714 C C . GLY B 1 151 ? 42.729 34.569 21.035 1.00 23.70 151 GLY B C 1
ATOM 2715 O O . GLY B 1 151 ? 42.763 35.799 21.120 1.00 23.59 151 GLY B O 1
ATOM 2716 N N . ASP B 1 152 ? 43.001 33.903 19.920 1.00 22.76 152 ASP B N 1
ATOM 2717 C CA . ASP B 1 152 ? 43.508 34.552 18.729 1.00 22.20 152 ASP B CA 1
ATOM 2718 C C . ASP B 1 152 ? 42.407 35.383 18.048 1.00 21.56 152 ASP B C 1
ATOM 2719 O O . ASP B 1 152 ? 41.511 34.830 17.424 1.00 20.51 152 ASP B O 1
ATOM 2724 N N . ALA B 1 153 ? 42.511 36.709 18.154 1.00 21.69 153 ALA B N 1
ATOM 2725 C CA . ALA B 1 153 ? 41.553 37.647 17.550 1.00 21.39 153 ALA B CA 1
ATOM 2726 C C . ALA B 1 153 ? 41.332 37.450 16.051 1.00 21.30 153 ALA B C 1
ATOM 2727 O O . ALA B 1 153 ? 40.246 37.703 15.556 1.00 21.37 153 ALA B O 1
ATOM 2729 N N A SER B 1 154 ? 42.359 37.025 15.325 0.50 20.97 154 SER B N 1
ATOM 2730 N N B SER B 1 154 ? 42.361 37.029 15.333 0.50 20.89 154 SER B N 1
ATOM 2731 C CA A SER B 1 154 ? 42.190 36.812 13.887 0.50 20.96 154 SER B CA 1
ATOM 2732 C CA B SER B 1 154 ? 42.197 36.796 13.905 0.50 20.83 154 SER B CA 1
ATOM 2733 C C A SER B 1 154 ? 41.292 35.601 13.579 0.50 20.25 154 SER B C 1
ATOM 2734 C C B SER B 1 154 ? 41.253 35.627 13.617 0.50 20.18 154 SER B C 1
ATOM 2735 O O A SER B 1 154 ? 40.571 35.599 12.580 0.50 20.25 154 SER B O 1
ATOM 2736 O O B SER B 1 154 ? 40.455 35.686 12.684 0.50 20.24 154 SER B O 1
ATOM 2741 N N . ARG B 1 155 ? 41.336 34.582 14.435 1.00 19.94 155 ARG B N 1
ATOM 2742 C CA . ARG B 1 155 ? 40.457 33.424 14.299 1.00 19.12 155 ARG B CA 1
ATOM 2743 C C . ARG B 1 155 ? 39.018 33.733 14.734 1.00 18.52 155 ARG B C 1
ATOM 2744 O O . ARG B 1 155 ? 38.043 33.293 14.083 1.00 18.57 155 ARG B O 1
ATOM 2752 N N . ILE B 1 156 ? 38.882 34.470 15.835 1.00 17.46 156 ILE B N 1
ATOM 2753 C CA . ILE B 1 156 ? 37.573 34.968 16.269 1.00 16.10 156 ILE B CA 1
ATOM 2754 C C . ILE B 1 156 ? 36.943 35.807 15.160 1.00 16.25 156 ILE B C 1
ATOM 2755 O O . ILE B 1 156 ? 35.787 35.600 14.795 1.00 15.94 156 ILE B O 1
ATOM 2760 N N . ALA B 1 157 ? 37.693 36.769 14.631 1.00 16.16 157 ALA B N 1
ATOM 2761 C CA . ALA B 1 157 ? 37.181 37.581 13.529 1.00 15.70 157 ALA B CA 1
ATOM 2762 C C . ALA B 1 157 ? 36.820 36.735 12.292 1.00 15.56 157 ALA B C 1
ATOM 2763 O O . ALA B 1 157 ? 35.831 37.027 11.609 1.00 15.54 157 ALA B O 1
ATOM 2765 N N . LEU B 1 158 ? 37.620 35.703 11.990 1.00 14.36 158 LEU B N 1
ATOM 2766 C CA . LEU B 1 158 ? 37.318 34.817 10.859 1.00 14.49 158 LEU B CA 1
ATOM 2767 C C . LEU B 1 158 ? 35.992 34.024 11.029 1.00 14.57 158 LEU B C 1
ATOM 2768 O O . LEU B 1 158 ? 35.219 33.884 10.054 1.00 14.15 158 LEU B O 1
ATOM 2773 N N . VAL B 1 159 ? 35.729 33.518 12.247 1.00 13.66 159 VAL B N 1
ATOM 2774 C CA . VAL B 1 159 ? 34.451 32.836 12.533 1.00 13.83 159 VAL B CA 1
ATOM 2775 C C . VAL B 1 159 ? 33.272 33.827 12.348 1.00 14.07 159 VAL B C 1
ATOM 2776 O O . VAL B 1 159 ? 32.230 33.454 11.797 1.00 13.88 159 VAL B O 1
ATOM 2780 N N . ALA B 1 160 ? 33.446 35.078 12.796 1.00 13.56 160 ALA B N 1
ATOM 2781 C CA . ALA B 1 160 ? 32.411 36.085 12.627 1.00 13.34 160 ALA B CA 1
ATOM 2782 C C . ALA B 1 160 ? 32.168 36.332 11.142 1.00 13.10 160 ALA B C 1
ATOM 2783 O O . ALA B 1 160 ? 31.016 36.380 10.688 1.00 12.11 160 ALA B O 1
ATOM 2785 N N . PHE B 1 161 ? 33.252 36.474 10.377 1.00 12.65 161 PHE B N 1
ATOM 2786 C CA . PHE B 1 161 ? 33.122 36.713 8.932 1.00 13.62 161 PHE B CA 1
ATOM 2787 C C . PHE B 1 161 ? 32.395 35.558 8.245 1.00 13.35 161 PHE B C 1
ATOM 2788 O O . PHE B 1 161 ? 31.458 35.792 7.464 1.00 13.35 161 PHE B O 1
ATOM 2796 N N . ALA B 1 162 ? 32.774 34.326 8.586 1.00 13.01 162 ALA B N 1
ATOM 2797 C CA . ALA B 1 162 ? 32.123 33.150 8.040 1.00 13.14 162 ALA B CA 1
ATOM 2798 C C . ALA B 1 162 ? 30.607 33.152 8.348 1.00 13.21 162 ALA B C 1
ATOM 2799 O O . ALA B 1 162 ? 29.774 32.897 7.450 1.00 13.28 162 ALA B O 1
ATOM 2801 N N . THR B 1 163 ? 30.261 33.456 9.600 1.00 12.34 163 THR B N 1
ATOM 2802 C CA . THR B 1 163 ? 28.876 33.483 10.060 1.00 12.96 163 THR B CA 1
ATOM 2803 C C . THR B 1 163 ? 28.033 34.484 9.272 1.00 13.28 163 THR B C 1
ATOM 2804 O O . THR B 1 163 ? 26.979 34.130 8.734 1.00 13.42 163 THR B O 1
ATOM 2808 N N . PHE B 1 164 ? 28.504 35.729 9.184 1.00 12.87 164 PHE B N 1
ATOM 2809 C CA . PHE B 1 164 ? 27.722 36.780 8.541 1.00 12.49 164 PHE B CA 1
ATOM 2810 C C . PHE B 1 164 ? 27.773 36.739 7.016 1.00 11.62 164 PHE B C 1
ATOM 2811 O O . PHE B 1 164 ? 26.793 37.081 6.359 1.00 12.14 164 PHE B O 1
ATOM 2819 N N . HIS B 1 165 ? 28.874 36.243 6.456 1.00 10.95 165 HIS B N 1
ATOM 2820 C CA . HIS B 1 165 ? 28.895 35.947 5.037 1.00 10.90 165 HIS B CA 1
ATOM 2821 C C . HIS B 1 165 ? 28.005 34.753 4.722 1.00 10.38 165 HIS B C 1
ATOM 2822 O O . HIS B 1 165 ? 27.365 34.707 3.656 1.00 11.17 165 HIS B O 1
ATOM 2829 N N . GLY B 1 166 ? 27.962 33.792 5.637 1.00 10.04 166 GLY B N 1
ATOM 2830 C CA . GLY B 1 166 ? 27.022 32.665 5.526 1.00 10.16 166 GLY B CA 1
ATOM 2831 C C . GLY B 1 166 ? 25.583 33.156 5.470 1.00 10.80 166 GLY B C 1
ATOM 2832 O O . GLY B 1 166 ? 24.822 32.740 4.595 1.00 11.56 166 GLY B O 1
ATOM 2833 N N . ILE B 1 167 ? 25.209 34.036 6.406 1.00 10.81 167 ILE B N 1
ATOM 2834 C CA . ILE B 1 167 ? 23.850 34.610 6.399 1.00 11.43 167 ILE B CA 1
ATOM 2835 C C . ILE B 1 167 ? 23.559 35.388 5.108 1.00 10.74 167 ILE B C 1
ATOM 2836 O O . ILE B 1 167 ? 22.509 35.182 4.488 1.00 11.98 167 ILE B O 1
ATOM 2841 N N . ALA B 1 168 ? 24.461 36.280 4.694 1.00 10.69 168 ALA B N 1
ATOM 2842 C CA . ALA B 1 168 ? 24.294 36.986 3.402 1.00 11.78 168 ALA B CA 1
ATOM 2843 C C . ALA B 1 168 ? 24.158 36.013 2.195 1.00 12.05 168 ALA B C 1
ATOM 2844 O O . ALA B 1 168 ? 23.400 36.250 1.222 1.00 11.91 168 ALA B O 1
ATOM 2846 N N . THR B 1 169 ? 24.916 34.929 2.255 1.00 11.96 169 THR B N 1
ATOM 2847 C CA . THR B 1 169 ? 24.891 33.899 1.212 1.00 12.62 169 THR B CA 1
ATOM 2848 C C . THR B 1 169 ? 23.535 33.169 1.167 1.00 12.83 169 THR B C 1
ATOM 2849 O O . THR B 1 169 ? 22.964 32.972 0.080 1.00 12.99 169 THR B O 1
ATOM 2853 N N A LEU B 1 170 ? 23.024 32.769 2.328 0.50 12.77 170 LEU B N 1
ATOM 2854 N N B LEU B 1 170 ? 23.016 32.806 2.342 0.50 12.75 170 LEU B N 1
ATOM 2855 C CA A LEU B 1 170 ? 21.716 32.131 2.373 0.50 12.96 170 LEU B CA 1
ATOM 2856 C CA B LEU B 1 170 ? 21.718 32.134 2.450 0.50 12.89 170 LEU B CA 1
ATOM 2857 C C A LEU B 1 170 ? 20.658 33.097 1.837 0.50 13.96 170 LEU B C 1
ATOM 2858 C C B LEU B 1 170 ? 20.569 33.048 2.008 0.50 13.96 170 LEU B C 1
ATOM 2859 O O A LEU B 1 170 ? 19.869 32.725 0.957 0.50 13.85 170 LEU B O 1
ATOM 2860 O O B LEU B 1 170 ? 19.611 32.580 1.389 0.50 13.82 170 LEU B O 1
ATOM 2869 N N . ALA B 1 171 ? 20.665 34.335 2.344 1.00 14.55 171 ALA B N 1
ATOM 2870 C CA . ALA B 1 171 ? 19.641 35.334 1.939 1.00 16.88 171 ALA B CA 1
ATOM 2871 C C . ALA B 1 171 ? 19.664 35.529 0.436 1.00 18.38 171 ALA B C 1
ATOM 2872 O O . ALA B 1 171 ? 18.622 35.530 -0.224 1.00 19.09 171 ALA B O 1
ATOM 2874 N N . ALA B 1 172 ? 20.860 35.650 -0.126 1.00 19.45 172 ALA B N 1
ATOM 2875 C CA . ALA B 1 172 ? 20.964 35.839 -1.576 1.00 20.45 172 ALA B CA 1
ATOM 2876 C C . ALA B 1 172 ? 20.479 34.608 -2.354 1.00 21.13 172 ALA B C 1
ATOM 2877 O O . ALA B 1 172 ? 20.062 34.733 -3.511 1.00 22.15 172 ALA B O 1
ATOM 2879 N N . GLY B 1 173 ? 20.556 33.431 -1.732 1.00 21.35 173 GLY B N 1
ATOM 2880 C CA . GLY B 1 173 ? 20.186 32.169 -2.374 1.00 21.11 173 GLY B CA 1
ATOM 2881 C C . GLY B 1 173 ? 18.757 31.761 -2.065 1.00 21.32 173 GLY B C 1
ATOM 2882 O O . GLY B 1 173 ? 18.316 30.654 -2.421 1.00 21.10 173 GLY B O 1
ATOM 2883 N N . GLY B 1 174 ? 18.027 32.647 -1.391 1.00 21.65 174 GLY B N 1
ATOM 2884 C CA . GLY B 1 174 ? 16.641 32.375 -1.016 1.00 22.05 174 GLY B CA 1
ATOM 2885 C C . GLY B 1 174 ? 16.512 31.222 -0.029 1.00 22.34 174 GLY B C 1
ATOM 2886 O O . GLY B 1 174 ? 15.522 30.527 -0.028 1.00 22.39 174 GLY B O 1
ATOM 2903 N N . LEU B 1 176 ? 16.684 31.243 3.472 1.00 21.73 176 LEU B N 1
ATOM 2904 C CA . LEU B 1 176 ? 16.234 31.521 4.844 1.00 22.32 176 LEU B CA 1
ATOM 2905 C C . LEU B 1 176 ? 14.806 31.000 5.145 1.00 23.33 176 LEU B C 1
ATOM 2906 O O . LEU B 1 176 ? 14.354 31.055 6.285 1.00 22.86 176 LEU B O 1
ATOM 2911 N N . ASP B 1 177 ? 14.117 30.498 4.113 1.00 25.01 177 ASP B N 1
ATOM 2912 C CA . ASP B 1 177 ? 12.736 29.973 4.234 1.00 25.89 177 ASP B CA 1
ATOM 2913 C C . ASP B 1 177 ? 11.843 30.928 5.019 1.00 25.56 177 ASP B C 1
ATOM 2914 O O . ASP B 1 177 ? 11.201 30.530 5.998 1.00 25.39 177 ASP B O 1
ATOM 2919 N N . GLY B 1 178 ? 11.847 32.197 4.617 1.00 25.36 178 GLY B N 1
ATOM 2920 C CA . GLY B 1 178 ? 10.949 33.188 5.212 1.00 25.31 178 GLY B CA 1
ATOM 2921 C C . GLY B 1 178 ? 11.338 33.777 6.562 1.00 25.22 178 GLY B C 1
ATOM 2922 O O . GLY B 1 178 ? 10.620 34.636 7.077 1.00 25.59 178 GLY B O 1
ATOM 2923 N N . ALA B 1 179 ? 12.457 33.331 7.152 1.00 24.43 179 ALA B N 1
ATOM 2924 C CA . ALA B 1 179 ? 12.998 33.987 8.363 1.00 23.25 179 ALA B CA 1
ATOM 2925 C C . ALA B 1 179 ? 13.585 35.341 7.974 1.00 22.76 179 ALA B C 1
ATOM 2926 O O . ALA B 1 179 ? 14.475 35.401 7.129 1.00 21.51 179 ALA B O 1
ATOM 2928 N N . PRO B 1 180 ? 13.081 36.428 8.577 1.00 22.50 180 PRO B N 1
ATOM 2929 C CA . PRO B 1 180 ? 13.556 37.750 8.224 1.00 21.90 180 PRO B CA 1
ATOM 2930 C C . PRO B 1 180 ? 15.086 37.818 8.439 1.00 21.12 180 PRO B C 1
ATOM 2931 O O . PRO B 1 180 ? 15.563 37.464 9.504 1.00 21.14 180 PRO B O 1
ATOM 2935 N N . VAL B 1 181 ? 15.843 38.223 7.424 1.00 20.24 181 VAL B N 1
ATOM 2936 C CA . VAL B 1 181 ? 17.324 38.305 7.544 1.00 19.05 181 VAL B CA 1
ATOM 2937 C C . VAL B 1 181 ? 17.792 39.066 8.797 1.00 18.46 181 VAL B C 1
ATOM 2938 O O . VAL B 1 181 ? 18.712 38.637 9.482 1.00 17.60 181 VAL B O 1
ATOM 2942 N N . ASP B 1 182 ? 17.143 40.176 9.111 1.00 17.84 182 ASP B N 1
ATOM 2943 C CA . ASP B 1 182 ? 17.486 40.972 10.300 1.00 18.29 182 ASP B CA 1
ATOM 2944 C C . ASP B 1 182 ? 17.342 40.122 11.572 1.00 17.13 182 ASP B C 1
ATOM 2945 O O . ASP B 1 182 ? 18.150 40.240 12.493 1.00 16.85 182 ASP B O 1
ATOM 2950 N N . GLU B 1 183 ? 16.343 39.243 11.620 1.00 15.75 183 GLU B N 1
ATOM 2951 C CA . GLU B 1 183 ? 16.168 38.373 12.801 1.00 16.16 183 GLU B CA 1
ATOM 2952 C C . GLU B 1 183 ? 17.245 37.284 12.865 1.00 14.82 183 GLU B C 1
ATOM 2953 O O . GLU B 1 183 ? 17.694 36.924 13.942 1.00 13.89 183 GLU B O 1
ATOM 2959 N N . VAL B 1 184 ? 17.662 36.764 11.709 1.00 14.16 184 VAL B N 1
ATOM 2960 C CA . VAL B 1 184 ? 18.765 35.759 11.664 1.00 13.49 184 VAL B CA 1
ATOM 2961 C C . VAL B 1 184 ? 20.117 36.388 12.098 1.00 13.67 184 VAL B C 1
ATOM 2962 O O . VAL B 1 184 ? 20.861 35.818 12.898 1.00 12.59 184 VAL B O 1
ATOM 2966 N N . VAL B 1 185 ? 20.428 37.558 11.555 1.00 13.93 185 VAL B N 1
ATOM 2967 C CA . VAL B 1 185 ? 21.636 38.303 11.958 1.00 14.34 185 VAL B CA 1
ATOM 2968 C C . VAL B 1 185 ? 21.702 38.491 13.486 1.00 14.88 185 VAL B C 1
ATOM 2969 O O . VAL B 1 185 ? 22.728 38.210 14.115 1.00 15.18 185 VAL B O 1
ATOM 2973 N N . THR B 1 186 ? 20.606 38.962 14.075 1.00 15.48 186 THR B N 1
ATOM 2974 C CA . THR B 1 186 ? 20.550 39.233 15.522 1.00 16.45 186 THR B CA 1
ATOM 2975 C C . THR B 1 186 ? 20.742 37.975 16.346 1.00 15.49 186 THR B C 1
ATOM 2976 O O . THR B 1 186 ? 21.515 37.983 17.294 1.00 14.67 186 THR B O 1
ATOM 2980 N N . ALA B 1 187 ? 20.043 36.890 15.991 1.00 14.80 187 ALA B N 1
ATOM 2981 C CA . ALA B 1 187 ? 20.238 35.627 16.698 1.00 14.85 187 ALA B CA 1
ATOM 2982 C C . ALA B 1 187 ? 21.687 35.145 16.592 1.00 14.11 187 ALA B C 1
ATOM 2983 O O . ALA B 1 187 ? 22.266 34.723 17.581 1.00 14.57 187 ALA B O 1
ATOM 2985 N N . ALA B 1 188 ? 22.256 35.187 15.393 1.00 13.29 188 ALA B N 1
ATOM 2986 C CA . ALA B 1 188 ? 23.673 34.841 15.223 1.00 13.50 188 ALA B CA 1
ATOM 2987 C C . ALA B 1 188 ? 24.598 35.762 16.032 1.00 13.58 188 ALA B C 1
ATOM 2988 O O . ALA B 1 188 ? 25.579 35.288 16.620 1.00 13.47 188 ALA B O 1
ATOM 2990 N N . SER B 1 189 ? 24.313 37.068 16.063 1.00 13.83 189 SER B N 1
ATOM 2991 C CA . SER B 1 189 ? 25.158 37.981 16.875 1.00 14.13 189 SER B CA 1
ATOM 2992 C C . SER B 1 189 ? 25.072 37.688 18.347 1.00 15.09 189 SER B C 1
ATOM 2993 O O . SER B 1 189 ? 26.110 37.688 19.027 1.00 15.61 189 SER B O 1
ATOM 2996 N N . ASP B 1 190 ? 23.851 37.523 18.865 1.00 15.54 190 ASP B N 1
ATOM 2997 C CA . ASP B 1 190 ? 23.664 37.188 20.292 1.00 16.60 190 ASP B CA 1
ATOM 2998 C C . ASP B 1 190 ? 24.371 35.889 20.669 1.00 15.87 190 ASP B C 1
ATOM 2999 O O . ASP B 1 190 ? 25.013 35.820 21.711 1.00 15.09 190 ASP B O 1
ATOM 3004 N N . THR B 1 191 ? 24.224 34.856 19.836 1.00 15.22 191 THR B N 1
ATOM 3005 C CA . THR B 1 191 ? 24.828 33.547 20.131 1.00 15.15 191 THR B CA 1
ATOM 3006 C C . THR B 1 191 ? 26.357 33.626 20.091 1.00 14.09 191 THR B C 1
ATOM 3007 O O . THR B 1 191 ? 27.027 33.128 20.994 1.00 13.77 191 THR B O 1
ATOM 3011 N N . PHE B 1 192 ? 26.893 34.266 19.055 1.00 13.82 192 PHE B N 1
ATOM 3012 C CA . PHE B 1 192 ? 28.323 34.560 18.945 1.00 13.51 192 PHE B CA 1
ATOM 3013 C C . PHE B 1 192 ? 28.834 35.314 20.191 1.00 14.02 192 PHE B C 1
ATOM 3014 O O . PHE B 1 192 ? 29.838 34.924 20.802 1.00 13.97 192 PHE B O 1
ATOM 3022 N N . TRP B 1 193 ? 28.149 36.392 20.559 1.00 14.46 193 TRP B N 1
ATOM 3023 C CA . TRP B 1 193 ? 28.560 37.177 21.732 1.00 15.88 193 TRP B CA 1
ATOM 3024 C C . TRP B 1 193 ? 28.600 36.312 23.001 1.00 16.92 193 TRP B C 1
ATOM 3025 O O . TRP B 1 193 ? 29.577 36.335 23.754 1.00 18.45 193 TRP B O 1
ATOM 3036 N N . ARG B 1 194 ? 27.525 35.571 23.245 1.00 17.62 194 ARG B N 1
ATOM 3037 C CA . ARG B 1 194 ? 27.456 34.689 24.426 1.00 18.60 194 ARG B CA 1
ATOM 3038 C C . ARG B 1 194 ? 28.562 33.646 24.405 1.00 17.62 194 ARG B C 1
ATOM 3039 O O . ARG B 1 194 ? 29.137 33.319 25.455 1.00 17.79 194 ARG B O 1
ATOM 3047 N N . GLY B 1 195 ? 28.869 33.123 23.221 1.00 16.93 195 GLY B N 1
ATOM 3048 C CA . GLY B 1 195 ? 29.910 32.092 23.110 1.00 17.84 195 GLY B CA 1
ATOM 3049 C C . GLY B 1 195 ? 31.328 32.613 23.309 1.00 18.85 195 GLY B C 1
ATOM 3050 O O . GLY B 1 195 ? 32.228 31.842 23.619 1.00 19.08 195 GLY B O 1
ATOM 3051 N N . LEU B 1 196 ? 31.530 33.912 23.121 1.00 19.16 196 LEU B N 1
ATOM 3052 C CA . LEU B 1 196 ? 32.828 34.519 23.417 1.00 21.11 196 LEU B CA 1
ATOM 3053 C C . LEU B 1 196 ? 32.911 35.165 24.803 1.00 23.46 196 LEU B C 1
ATOM 3054 O O . LEU B 1 196 ? 34.011 35.284 25.355 1.00 24.40 196 LEU B O 1
ATOM 3059 N N . ALA B 1 197 ? 31.765 35.588 25.331 1.00 25.43 197 ALA B N 1
ATOM 3060 C CA . ALA B 1 197 ? 31.695 36.459 26.514 1.00 28.26 197 ALA B CA 1
ATOM 3061 C C . ALA B 1 197 ? 32.362 35.892 27.756 1.00 30.17 197 ALA B C 1
ATOM 3062 O O . ALA B 1 197 ? 32.324 34.685 28.013 1.00 30.12 197 ALA B O 1
ATOM 3064 N N . GLN B 1 198 ? 32.948 36.813 28.524 1.00 32.77 198 GLN B N 1
ATOM 3065 C CA . GLN B 1 198 ? 33.625 36.551 29.787 1.00 34.60 198 GLN B CA 1
ATOM 3066 C C . GLN B 1 198 ? 32.878 37.269 30.916 1.00 35.63 198 GLN B C 1
ATOM 3067 O O . GLN B 1 198 ? 32.416 38.415 30.745 1.00 37.06 198 GLN B O 1
ATOM 3073 N N . GLU C 1 5 ? 40.153 26.984 83.301 1.00 44.25 5 GLU C N 1
ATOM 3074 C CA . GLU C 1 5 ? 39.594 27.218 81.932 1.00 44.30 5 GLU C CA 1
ATOM 3075 C C . GLU C 1 5 ? 39.313 28.705 81.713 1.00 43.11 5 GLU C C 1
ATOM 3076 O O . GLU C 1 5 ? 38.883 29.396 82.638 1.00 43.39 5 GLU C O 1
ATOM 3082 N N . GLN C 1 6 ? 39.587 29.202 80.506 1.00 41.84 6 GLN C N 1
ATOM 3083 C CA . GLN C 1 6 ? 39.232 30.584 80.145 1.00 40.09 6 GLN C CA 1
ATOM 3084 C C . GLN C 1 6 ? 37.826 30.593 79.554 1.00 38.21 6 GLN C C 1
ATOM 3085 O O . GLN C 1 6 ? 37.585 29.929 78.541 1.00 37.85 6 GLN C O 1
ATOM 3091 N N . PRO C 1 7 ? 36.903 31.363 80.164 1.00 36.70 7 PRO C N 1
ATOM 3092 C CA . PRO C 1 7 ? 35.470 31.169 79.916 1.00 35.94 7 PRO C CA 1
ATOM 3093 C C . PRO C 1 7 ? 35.057 31.119 78.430 1.00 35.18 7 PRO C C 1
ATOM 3094 O O . PRO C 1 7 ? 34.218 30.285 78.070 1.00 35.89 7 PRO C O 1
ATOM 3098 N N . TYR C 1 8 ? 35.649 31.958 77.579 1.00 33.48 8 TYR C N 1
ATOM 3099 C CA . TYR C 1 8 ? 35.271 32.004 76.148 1.00 32.16 8 TYR C CA 1
ATOM 3100 C C . TYR C 1 8 ? 36.340 31.417 75.211 1.00 31.57 8 TYR C C 1
ATOM 3101 O O . TYR C 1 8 ? 36.346 31.696 74.034 1.00 31.24 8 TYR C O 1
ATOM 3110 N N . HIS C 1 9 ? 37.229 30.584 75.742 1.00 31.76 9 HIS C N 1
ATOM 3111 C CA . HIS C 1 9 ? 38.328 30.017 74.948 1.00 32.41 9 HIS C CA 1
ATOM 3112 C C . HIS C 1 9 ? 38.482 28.514 75.090 1.00 32.85 9 HIS C C 1
ATOM 3113 O O . HIS C 1 9 ? 39.613 28.011 75.185 1.00 33.53 9 HIS C O 1
ATOM 3120 N N . HIS C 1 10 ? 37.368 27.786 75.077 1.00 32.51 10 HIS C N 1
ATOM 3121 C CA . HIS C 1 10 ? 37.452 26.327 75.067 1.00 32.63 10 HIS C CA 1
ATOM 3122 C C . HIS C 1 10 ? 36.467 25.659 74.121 1.00 31.43 10 HIS C C 1
ATOM 3123 O O . HIS C 1 10 ? 35.407 26.212 73.816 1.00 31.51 10 HIS C O 1
ATOM 3130 N N . GLY C 1 11 ? 36.869 24.490 73.635 1.00 30.29 11 GLY C N 1
ATOM 3131 C CA . GLY C 1 11 ? 36.116 23.694 72.667 1.00 29.05 11 GLY C CA 1
ATOM 3132 C C . GLY C 1 11 ? 34.957 22.962 73.311 1.00 28.07 11 GLY C C 1
ATOM 3133 O O . GLY C 1 11 ? 34.816 22.956 74.550 1.00 27.86 11 GLY C O 1
ATOM 3134 N N . SER C 1 12 ? 34.124 22.351 72.473 1.00 27.01 12 SER C N 1
ATOM 3135 C CA . SER C 1 12 ? 33.028 21.515 72.963 1.00 26.14 12 SER C CA 1
ATOM 3136 C C . SER C 1 12 ? 33.599 20.286 73.660 1.00 25.24 12 SER C C 1
ATOM 3137 O O . SER C 1 12 ? 34.645 19.769 73.257 1.00 24.17 12 SER C O 1
ATOM 3140 N N . LEU C 1 13 ? 32.925 19.835 74.712 1.00 24.73 13 LEU C N 1
ATOM 3141 C CA . LEU C 1 13 ? 33.293 18.571 75.315 1.00 24.16 13 LEU C CA 1
ATOM 3142 C C . LEU C 1 13 ? 33.300 17.441 74.288 1.00 22.87 13 LEU C C 1
ATOM 3143 O O . LEU C 1 13 ? 34.213 16.621 74.291 1.00 22.66 13 LEU C O 1
ATOM 3148 N N . ARG C 1 14 ? 32.305 17.411 73.408 1.00 21.85 14 ARG C N 1
ATOM 3149 C CA . ARG C 1 14 ? 32.224 16.339 72.404 1.00 21.50 14 ARG C CA 1
ATOM 3150 C C . ARG C 1 14 ? 33.494 16.296 71.553 1.00 21.74 14 ARG C C 1
ATOM 3151 O O . ARG C 1 14 ? 34.067 15.227 71.325 1.00 21.10 14 ARG C O 1
ATOM 3159 N N . ARG C 1 15 ? 33.929 17.456 71.082 1.00 22.66 15 ARG C N 1
ATOM 3160 C CA . ARG C 1 15 ? 35.110 17.533 70.230 1.00 24.05 15 ARG C CA 1
ATOM 3161 C C . ARG C 1 15 ? 36.389 17.131 70.974 1.00 23.64 15 ARG C C 1
ATOM 3162 O O . ARG C 1 15 ? 37.168 16.328 70.470 1.00 23.34 15 ARG C O 1
ATOM 3170 N N A VAL C 1 16 ? 36.588 17.661 72.179 0.50 23.72 16 VAL C N 1
ATOM 3171 N N B VAL C 1 16 ? 36.574 17.690 72.169 0.50 23.62 16 VAL C N 1
ATOM 3172 C CA A VAL C 1 16 ? 37.813 17.366 72.931 0.50 23.50 16 VAL C CA 1
ATOM 3173 C CA B VAL C 1 16 ? 37.736 17.402 73.011 0.50 23.36 16 VAL C CA 1
ATOM 3174 C C A VAL C 1 16 ? 37.879 15.905 73.429 0.50 23.14 16 VAL C C 1
ATOM 3175 C C B VAL C 1 16 ? 37.832 15.899 73.310 0.50 23.01 16 VAL C C 1
ATOM 3176 O O A VAL C 1 16 ? 38.955 15.309 73.436 0.50 22.91 16 VAL C O 1
ATOM 3177 O O B VAL C 1 16 ? 38.866 15.274 73.057 0.50 22.62 16 VAL C O 1
ATOM 3184 N N . LEU C 1 17 ? 36.735 15.326 73.809 1.00 22.88 17 LEU C N 1
ATOM 3185 C CA . LEU C 1 17 ? 36.692 13.904 74.186 1.00 22.49 17 LEU C CA 1
ATOM 3186 C C . LEU C 1 17 ? 36.942 12.978 73.006 1.00 21.97 17 LEU C C 1
ATOM 3187 O O . LEU C 1 17 ? 37.687 12.022 73.143 1.00 22.39 17 LEU C O 1
ATOM 3192 N N . LEU C 1 18 ? 36.335 13.263 71.855 1.00 21.32 18 LEU C N 1
ATOM 3193 C CA . LEU C 1 18 ? 36.561 12.447 70.658 1.00 21.15 18 LEU C CA 1
ATOM 3194 C C . LEU C 1 18 ? 38.023 12.467 70.227 1.00 21.36 18 LEU C C 1
ATOM 3195 O O . LEU C 1 18 ? 38.561 11.432 69.834 1.00 22.04 18 LEU C O 1
ATOM 3200 N N . ALA C 1 19 ? 38.681 13.618 70.311 1.00 21.43 19 ALA C N 1
ATOM 3201 C CA . ALA C 1 19 ? 40.089 13.687 69.902 1.00 22.19 19 ALA C CA 1
ATOM 3202 C C . ALA C 1 19 ? 40.974 12.854 70.857 1.00 22.46 19 ALA C C 1
ATOM 3203 O O . ALA C 1 19 ? 41.824 12.086 70.404 1.00 22.74 19 ALA C O 1
ATOM 3205 N N . ARG C 1 20 ? 40.758 13.000 72.165 1.00 23.06 20 ARG C N 1
ATOM 3206 C CA . ARG C 1 20 ? 41.468 12.184 73.154 1.00 23.91 20 ARG C CA 1
ATOM 3207 C C . ARG C 1 20 ? 41.153 10.691 73.056 1.00 23.74 20 ARG C C 1
ATOM 3208 O O . ARG C 1 20 ? 42.061 9.857 73.123 1.00 24.07 20 ARG C O 1
ATOM 3216 N N . ALA C 1 21 ? 39.872 10.353 72.902 1.00 23.09 21 ALA C N 1
ATOM 3217 C CA . ALA C 1 21 ? 39.479 8.961 72.691 1.00 22.58 21 ALA C CA 1
ATOM 3218 C C . ALA C 1 21 ? 40.229 8.349 71.511 1.00 22.75 21 ALA C C 1
ATOM 3219 O O . ALA C 1 21 ? 40.757 7.242 71.630 1.00 22.52 21 ALA C O 1
ATOM 3221 N N . GLU C 1 22 ? 40.289 9.060 70.382 1.00 22.79 22 GLU C N 1
ATOM 3222 C CA . GLU C 1 22 ? 40.963 8.509 69.205 1.00 23.61 22 GLU C CA 1
ATOM 3223 C C . GLU C 1 22 ? 42.459 8.317 69.478 1.00 24.02 22 GLU C C 1
ATOM 3224 O O . GLU C 1 22 ? 43.039 7.292 69.101 1.00 23.38 22 GLU C O 1
ATOM 3230 N N . SER C 1 23 ? 43.075 9.307 70.133 1.00 24.37 23 SER C N 1
ATOM 3231 C CA . SER C 1 23 ? 44.464 9.172 70.575 1.00 25.59 23 SER C CA 1
ATOM 3232 C C . SER C 1 23 ? 44.704 7.922 71.466 1.00 25.39 23 SER C C 1
ATOM 3233 O O . SER C 1 23 ? 45.644 7.160 71.255 1.00 25.47 23 SER C O 1
ATOM 3236 N N . THR C 1 24 ? 43.874 7.747 72.483 1.00 25.38 24 THR C N 1
ATOM 3237 C CA . THR C 1 24 ? 43.916 6.556 73.332 1.00 26.07 24 THR C CA 1
ATOM 3238 C C . THR C 1 24 ? 43.648 5.270 72.529 1.00 25.89 24 THR C C 1
ATOM 3239 O O . THR C 1 24 ? 44.342 4.259 72.704 1.00 25.23 24 THR C O 1
ATOM 3243 N N . LEU C 1 25 ? 42.665 5.322 71.636 1.00 25.69 25 LEU C N 1
ATOM 3244 C CA . LEU C 1 25 ? 42.342 4.174 70.776 1.00 26.77 25 LEU C CA 1
ATOM 3245 C C . LEU C 1 25 ? 43.575 3.697 70.022 1.00 27.03 25 LEU C C 1
ATOM 3246 O O . LEU C 1 25 ? 43.906 2.509 70.059 1.00 27.13 25 LEU C O 1
ATOM 3251 N N . GLU C 1 26 ? 44.254 4.621 69.340 1.00 28.30 26 GLU C N 1
ATOM 3252 C CA . GLU C 1 26 ? 45.399 4.246 68.502 1.00 29.62 26 GLU C CA 1
ATOM 3253 C C . GLU C 1 26 ? 46.597 3.722 69.321 1.00 31.07 26 GLU C C 1
ATOM 3254 O O . GLU C 1 26 ? 47.333 2.835 68.863 1.00 31.42 26 GLU C O 1
ATOM 3260 N N . LYS C 1 27 ? 46.767 4.235 70.539 1.00 32.22 27 LYS C N 1
ATOM 3261 C CA . LYS C 1 27 ? 47.865 3.792 71.382 1.00 33.62 27 LYS C CA 1
ATOM 3262 C C . LYS C 1 27 ? 47.523 2.554 72.224 1.00 34.19 27 LYS C C 1
ATOM 3263 O O . LYS C 1 27 ? 48.325 1.614 72.306 1.00 34.14 27 LYS C O 1
ATOM 3269 N N . ASP C 1 28 ? 46.337 2.552 72.831 1.00 34.41 28 ASP C N 1
ATOM 3270 C CA . ASP C 1 28 ? 45.963 1.553 73.853 1.00 34.98 28 ASP C CA 1
ATOM 3271 C C . ASP C 1 28 ? 44.898 0.518 73.420 1.00 34.43 28 ASP C C 1
ATOM 3272 O O . ASP C 1 28 ? 44.524 -0.364 74.212 1.00 34.50 28 ASP C O 1
ATOM 3277 N N . GLY C 1 29 ? 44.423 0.614 72.176 1.00 33.62 29 GLY C N 1
ATOM 3278 C CA . GLY C 1 29 ? 43.348 -0.255 71.689 1.00 32.85 29 GLY C CA 1
ATOM 3279 C C . GLY C 1 29 ? 42.014 0.086 72.328 1.00 32.68 29 GLY C C 1
ATOM 3280 O O . GLY C 1 29 ? 41.958 0.855 73.289 1.00 32.15 29 GLY C O 1
ATOM 3281 N N . VAL C 1 30 ? 40.936 -0.488 71.795 1.00 33.02 30 VAL C N 1
ATOM 3282 C CA . VAL C 1 30 ? 39.574 -0.237 72.286 1.00 33.44 30 VAL C CA 1
ATOM 3283 C C . VAL C 1 30 ? 39.386 -0.553 73.787 1.00 33.90 30 VAL C C 1
ATOM 3284 O O . VAL C 1 30 ? 38.578 0.083 74.470 1.00 33.29 30 VAL C O 1
ATOM 3288 N N . ASP C 1 31 ? 40.139 -1.526 74.290 1.00 34.45 31 ASP C N 1
ATOM 3289 C CA . ASP C 1 31 ? 40.112 -1.859 75.711 1.00 35.54 31 ASP C CA 1
ATOM 3290 C C . ASP C 1 31 ? 40.753 -0.782 76.594 1.00 35.34 31 ASP C C 1
ATOM 3291 O O . ASP C 1 31 ? 40.408 -0.650 77.762 1.00 35.82 31 ASP C O 1
ATOM 3296 N N . GLY C 1 32 ? 41.643 0.022 76.019 1.00 34.94 32 GLY C N 1
ATOM 3297 C CA . GLY C 1 32 ? 42.166 1.200 76.713 1.00 34.85 32 GLY C CA 1
ATOM 3298 C C . GLY C 1 32 ? 41.173 2.351 76.902 1.00 34.21 32 GLY C C 1
ATOM 3299 O O . GLY C 1 32 ? 41.406 3.236 77.726 1.00 35.14 32 GLY C O 1
ATOM 3300 N N . LEU C 1 33 ? 40.076 2.353 76.146 1.00 33.22 33 LEU C N 1
ATOM 3301 C CA . LEU C 1 33 ? 39.102 3.459 76.190 1.00 31.81 33 LEU C CA 1
ATOM 3302 C C . LEU C 1 33 ? 38.128 3.383 77.359 1.00 30.37 33 LEU C C 1
ATOM 3303 O O . LEU C 1 33 ? 37.399 2.409 77.503 1.00 30.85 33 LEU C O 1
ATOM 3308 N N . SER C 1 34 ? 38.088 4.439 78.163 1.00 28.36 34 SER C N 1
ATOM 3309 C CA . SER C 1 34 ? 37.082 4.583 79.207 1.00 26.50 34 SER C CA 1
ATOM 3310 C C . SER C 1 34 ? 36.585 6.024 79.159 1.00 25.74 34 SER C C 1
ATOM 3311 O O . SER C 1 34 ? 37.388 6.968 79.223 1.00 25.78 34 SER C O 1
ATOM 3314 N N . LEU C 1 35 ? 35.277 6.185 79.005 1.00 24.53 35 LEU C N 1
ATOM 3315 C CA . LEU C 1 35 ? 34.673 7.501 78.928 1.00 24.40 35 LEU C CA 1
ATOM 3316 C C . LEU C 1 35 ? 34.940 8.273 80.220 1.00 25.11 35 LEU C C 1
ATOM 3317 O O . LEU C 1 35 ? 35.377 9.427 80.190 1.00 23.97 35 LEU C O 1
ATOM 3322 N N . ARG C 1 36 ? 34.695 7.616 81.353 1.00 26.42 36 ARG C N 1
ATOM 3323 C CA . ARG C 1 36 ? 35.009 8.200 82.651 1.00 28.16 36 ARG C CA 1
ATOM 3324 C C . ARG C 1 36 ? 36.497 8.591 82.769 1.00 28.49 36 ARG C C 1
ATOM 3325 O O . ARG C 1 36 ? 36.809 9.704 83.175 1.00 29.15 36 ARG C O 1
ATOM 3333 N N . GLN C 1 37 ? 37.414 7.722 82.367 1.00 28.77 37 GLN C N 1
ATOM 3334 C CA . GLN C 1 37 ? 38.834 8.067 82.405 1.00 30.07 37 GLN C CA 1
ATOM 3335 C C . GLN C 1 37 ? 39.205 9.261 81.494 1.00 30.23 37 GLN C C 1
ATOM 3336 O O . GLN C 1 37 ? 39.912 10.182 81.940 1.00 30.28 37 GLN C O 1
ATOM 3342 N N . LEU C 1 38 ? 38.707 9.271 80.251 1.00 30.23 38 LEU C N 1
ATOM 3343 C CA . LEU C 1 38 ? 38.965 10.392 79.319 1.00 30.63 38 LEU C CA 1
ATOM 3344 C C . LEU C 1 38 ? 38.411 11.701 79.860 1.00 31.29 38 LEU C C 1
ATOM 3345 O O . LEU C 1 38 ? 39.032 12.769 79.698 1.00 31.32 38 LEU C O 1
ATOM 3350 N N . ALA C 1 39 ? 37.234 11.607 80.474 1.00 31.84 39 ALA C N 1
ATOM 3351 C CA . ALA C 1 39 ? 36.606 12.734 81.128 1.00 33.41 39 ALA C CA 1
ATOM 3352 C C . ALA C 1 39 ? 37.547 13.302 82.205 1.00 34.75 39 ALA C C 1
ATOM 3353 O O . ALA C 1 39 ? 37.823 14.502 82.196 1.00 34.89 39 ALA C O 1
ATOM 3355 N N A ARG C 1 40 ? 38.039 12.455 83.113 0.50 35.56 40 ARG C N 1
ATOM 3356 N N B ARG C 1 40 ? 38.049 12.432 83.087 0.50 35.57 40 ARG C N 1
ATOM 3357 C CA A ARG C 1 40 ? 38.960 12.923 84.159 0.50 36.51 40 ARG C CA 1
ATOM 3358 C CA B ARG C 1 40 ? 38.971 12.820 84.167 0.50 36.56 40 ARG C CA 1
ATOM 3359 C C A ARG C 1 40 ? 40.208 13.572 83.565 0.50 37.41 40 ARG C C 1
ATOM 3360 C C B ARG C 1 40 ? 40.245 13.485 83.631 0.50 37.47 40 ARG C C 1
ATOM 3361 O O A ARG C 1 40 ? 40.640 14.625 84.035 0.50 37.44 40 ARG C O 1
ATOM 3362 O O B ARG C 1 40 ? 40.727 14.460 84.206 0.50 37.57 40 ARG C O 1
ATOM 3377 N N . GLU C 1 41 ? 40.770 12.953 82.526 1.00 38.29 41 GLU C N 1
ATOM 3378 C CA . GLU C 1 41 ? 41.952 13.500 81.837 1.00 39.92 41 GLU C CA 1
ATOM 3379 C C . GLU C 1 41 ? 41.723 14.895 81.245 1.00 41.11 41 GLU C C 1
ATOM 3380 O O . GLU C 1 41 ? 42.630 15.739 81.231 1.00 41.10 41 GLU C O 1
ATOM 3386 N N . ALA C 1 42 ? 40.511 15.133 80.756 1.00 42.26 42 ALA C N 1
ATOM 3387 C CA . ALA C 1 42 ? 40.177 16.406 80.125 1.00 43.72 42 ALA C CA 1
ATOM 3388 C C . ALA C 1 42 ? 39.850 17.476 81.166 1.00 44.75 42 ALA C C 1
ATOM 3389 O O . ALA C 1 42 ? 39.538 18.618 80.825 1.00 44.84 42 ALA C O 1
ATOM 3391 N N . GLY C 1 43 ? 39.915 17.093 82.435 1.00 45.95 43 GLY C N 1
ATOM 3392 C CA . GLY C 1 43 ? 39.687 18.025 83.527 1.00 47.37 43 GLY C CA 1
ATOM 3393 C C . GLY C 1 43 ? 38.263 18.157 84.050 1.00 48.28 43 GLY C C 1
ATOM 3394 O O . GLY C 1 43 ? 37.984 19.080 84.832 1.00 48.79 43 GLY C O 1
ATOM 3395 N N . VAL C 1 44 ? 37.359 17.261 83.647 1.00 48.70 44 VAL C N 1
ATOM 3396 C CA . VAL C 1 44 ? 36.001 17.268 84.231 1.00 49.23 44 VAL C CA 1
ATOM 3397 C C . VAL C 1 44 ? 35.969 16.675 85.654 1.00 49.89 44 VAL C C 1
ATOM 3398 O O . VAL C 1 44 ? 36.564 15.626 85.922 1.00 49.79 44 VAL C O 1
ATOM 3402 N N . SER C 1 45 ? 35.277 17.379 86.552 1.00 50.66 45 SER C N 1
ATOM 3403 C CA . SER C 1 45 ? 35.368 17.132 87.997 1.00 51.13 45 SER C CA 1
ATOM 3404 C C . SER C 1 45 ? 33.998 17.044 88.669 1.00 51.21 45 SER C C 1
ATOM 3405 O O . SER C 1 45 ? 32.968 17.213 88.013 1.00 51.20 45 SER C O 1
ATOM 3408 N N . HIS C 1 46 ? 33.990 16.791 89.980 1.00 51.27 46 HIS C N 1
ATOM 3409 C CA . HIS C 1 46 ? 32.741 16.793 90.757 1.00 51.38 46 HIS C CA 1
ATOM 3410 C C . HIS C 1 46 ? 31.996 18.150 90.639 1.00 50.64 46 HIS C C 1
ATOM 3411 O O . HIS C 1 46 ? 30.761 18.187 90.680 1.00 50.51 46 HIS C O 1
ATOM 3418 N N . ALA C 1 47 ? 32.756 19.236 90.442 1.00 49.80 47 ALA C N 1
ATOM 3419 C CA . ALA C 1 47 ? 32.222 20.600 90.223 1.00 49.18 47 ALA C CA 1
ATOM 3420 C C . ALA C 1 47 ? 31.320 20.757 88.984 1.00 48.53 47 ALA C C 1
ATOM 3421 O O . ALA C 1 47 ? 30.136 21.085 89.118 1.00 48.62 47 ALA C O 1
ATOM 3423 N N . ALA C 1 48 ? 31.883 20.548 87.789 1.00 47.36 48 ALA C N 1
ATOM 3424 C CA . ALA C 1 48 ? 31.095 20.479 86.554 1.00 45.70 48 ALA C CA 1
ATOM 3425 C C . ALA C 1 48 ? 31.289 19.089 85.937 1.00 44.49 48 ALA C C 1
ATOM 3426 O O . ALA C 1 48 ? 32.267 18.859 85.226 1.00 44.54 48 ALA C O 1
ATOM 3428 N N . PRO C 1 49 ? 30.356 18.153 86.220 1.00 43.15 49 PRO C N 1
ATOM 3429 C CA . PRO C 1 49 ? 30.600 16.729 85.980 1.00 41.86 49 PRO C CA 1
ATOM 3430 C C . PRO C 1 49 ? 30.155 16.196 84.604 1.00 40.54 49 PRO C C 1
ATOM 3431 O O . PRO C 1 49 ? 30.273 14.993 84.356 1.00 40.18 49 PRO C O 1
ATOM 3435 N N . SER C 1 50 ? 29.673 17.067 83.717 1.00 38.88 50 SER C N 1
ATOM 3436 C CA . SER C 1 50 ? 29.237 16.613 82.387 1.00 37.29 50 SER C CA 1
ATOM 3437 C C . SER C 1 50 ? 30.386 16.017 81.549 1.00 35.71 50 SER C C 1
ATOM 3438 O O . SER C 1 50 ? 31.486 16.572 81.497 1.00 35.86 50 SER C O 1
ATOM 3441 N N . LYS C 1 51 ? 30.138 14.864 80.938 1.00 33.34 51 LYS C N 1
ATOM 3442 C CA . LYS C 1 51 ? 31.103 14.324 79.995 1.00 31.21 51 LYS C CA 1
ATOM 3443 C C . LYS C 1 51 ? 30.492 14.153 78.594 1.00 28.96 51 LYS C C 1
ATOM 3444 O O . LYS C 1 51 ? 30.973 13.381 77.776 1.00 28.21 51 LYS C O 1
ATOM 3450 N N . HIS C 1 52 ? 29.433 14.920 78.357 1.00 26.76 52 HIS C N 1
ATOM 3451 C CA . HIS C 1 52 ? 28.713 14.986 77.087 1.00 24.61 52 HIS C CA 1
ATOM 3452 C C . HIS C 1 52 ? 28.014 13.702 76.718 1.00 22.99 52 HIS C C 1
ATOM 3453 O O . HIS C 1 52 ? 26.798 13.688 76.609 1.00 23.05 52 HIS C O 1
ATOM 3460 N N . PHE C 1 53 ? 28.790 12.652 76.482 1.00 21.66 53 PHE C N 1
ATOM 3461 C CA . PHE C 1 53 ? 28.274 11.352 76.042 1.00 21.02 53 PHE C CA 1
ATOM 3462 C C . PHE C 1 53 ? 27.491 10.663 77.145 1.00 21.45 53 PHE C C 1
ATOM 3463 O O . PHE C 1 53 ? 27.932 10.630 78.292 1.00 21.11 53 PHE C O 1
ATOM 3471 N N . ARG C 1 54 ? 26.323 10.137 76.788 1.00 21.70 54 ARG C N 1
ATOM 3472 C CA . ARG C 1 54 ? 25.426 9.464 77.721 1.00 23.23 54 ARG C CA 1
ATOM 3473 C C . ARG C 1 54 ? 26.123 8.276 78.400 1.00 22.86 54 ARG C C 1
ATOM 3474 O O . ARG C 1 54 ? 25.930 8.027 79.586 1.00 23.01 54 ARG C O 1
ATOM 3482 N N . ASP C 1 55 ? 26.910 7.541 77.616 1.00 22.44 55 ASP C N 1
ATOM 3483 C CA . ASP C 1 55 ? 27.617 6.356 78.083 1.00 21.75 55 ASP C CA 1
ATOM 3484 C C . ASP C 1 55 ? 28.748 5.999 77.109 1.00 20.98 55 ASP C C 1
ATOM 3485 O O . ASP C 1 55 ? 28.927 6.670 76.062 1.00 19.82 55 ASP C O 1
ATOM 3490 N N A ARG C 1 56 ? 29.500 4.948 77.452 0.50 20.26 56 ARG C N 1
ATOM 3491 N N B ARG C 1 56 ? 29.495 4.956 77.468 0.50 20.27 56 ARG C N 1
ATOM 3492 C CA A ARG C 1 56 ? 30.605 4.442 76.637 0.50 19.89 56 ARG C CA 1
ATOM 3493 C CA B ARG C 1 56 ? 30.584 4.420 76.670 0.50 19.92 56 ARG C CA 1
ATOM 3494 C C A ARG C 1 56 ? 30.163 4.109 75.215 0.50 19.34 56 ARG C C 1
ATOM 3495 C C B ARG C 1 56 ? 30.161 4.108 75.236 0.50 19.35 56 ARG C C 1
ATOM 3496 O O A ARG C 1 56 ? 30.838 4.483 74.265 0.50 18.92 56 ARG C O 1
ATOM 3497 O O B ARG C 1 56 ? 30.844 4.497 74.298 0.50 18.92 56 ARG C O 1
ATOM 3512 N N . GLN C 1 57 ? 29.037 3.412 75.069 1.00 19.15 57 GLN C N 1
ATOM 3513 C CA . GLN C 1 57 ? 28.558 3.041 73.731 1.00 18.96 57 GLN C CA 1
ATOM 3514 C C . GLN C 1 57 ? 28.331 4.279 72.844 1.00 18.00 57 GLN C C 1
ATOM 3515 O O . GLN C 1 57 ? 28.659 4.238 71.673 1.00 16.66 57 GLN C O 1
ATOM 3521 N N . ALA C 1 58 ? 27.828 5.380 73.421 1.00 16.64 58 ALA C N 1
ATOM 3522 C CA . ALA C 1 58 ? 27.598 6.599 72.655 1.00 16.55 58 ALA C CA 1
ATOM 3523 C C . ALA C 1 58 ? 28.947 7.161 72.131 1.00 16.03 58 ALA C C 1
ATOM 3524 O O . ALA C 1 58 ? 29.045 7.650 71.016 1.00 14.93 58 ALA C O 1
ATOM 3526 N N . LEU C 1 59 ? 29.976 7.076 72.961 1.00 15.99 59 LEU C N 1
ATOM 3527 C CA . LEU C 1 59 ? 31.313 7.468 72.545 1.00 16.26 59 LEU C CA 1
ATOM 3528 C C . LEU C 1 59 ? 31.853 6.592 71.391 1.00 16.26 59 LEU C C 1
ATOM 3529 O O . LEU C 1 59 ? 32.342 7.113 70.363 1.00 16.02 59 LEU C O 1
ATOM 3534 N N . LEU C 1 60 ? 31.752 5.275 71.543 1.00 16.37 60 LEU C N 1
ATOM 3535 C CA . LEU C 1 60 ? 32.231 4.360 70.501 1.00 16.67 60 LEU C CA 1
ATOM 3536 C C . LEU C 1 60 ? 31.489 4.573 69.202 1.00 16.59 60 LEU C C 1
ATOM 3537 O O . LEU C 1 60 ? 32.099 4.536 68.132 1.00 15.97 60 LEU C O 1
ATOM 3542 N N . ASP C 1 61 ? 30.172 4.762 69.284 1.00 16.52 61 ASP C N 1
ATOM 3543 C CA . ASP C 1 61 ? 29.356 5.005 68.070 1.00 16.52 61 ASP C CA 1
ATOM 3544 C C . ASP C 1 61 ? 29.797 6.305 67.374 1.00 15.68 61 ASP C C 1
ATOM 3545 O O . ASP C 1 61 ? 29.846 6.366 66.145 1.00 14.70 61 ASP C O 1
ATOM 3550 N N . ALA C 1 62 ? 30.106 7.340 68.160 1.00 15.19 62 ALA C N 1
ATOM 3551 C CA . ALA C 1 62 ? 30.509 8.616 67.594 1.00 15.23 62 ALA C CA 1
ATOM 3552 C C . ALA C 1 62 ? 31.874 8.478 66.927 1.00 15.01 62 ALA C C 1
ATOM 3553 O O . ALA C 1 62 ? 32.104 9.056 65.858 1.00 14.94 62 ALA C O 1
ATOM 3555 N N . LEU C 1 63 ? 32.758 7.679 67.518 1.00 14.87 63 LEU C N 1
ATOM 3556 C CA . LEU C 1 63 ? 34.079 7.439 66.927 1.00 15.39 63 LEU C CA 1
ATOM 3557 C C . LEU C 1 63 ? 33.980 6.669 65.602 1.00 15.07 63 LEU C C 1
ATOM 3558 O O . LEU C 1 63 ? 34.638 7.013 64.621 1.00 14.64 63 LEU C O 1
ATOM 3563 N N . ALA C 1 64 ? 33.152 5.622 65.597 1.00 14.61 64 ALA C N 1
ATOM 3564 C CA . ALA C 1 64 ? 32.948 4.808 64.428 1.00 15.17 64 ALA C CA 1
ATOM 3565 C C . ALA C 1 64 ? 32.336 5.644 63.287 1.00 15.45 64 ALA C C 1
ATOM 3566 O O . ALA C 1 64 ? 32.757 5.534 62.128 1.00 14.34 64 ALA C O 1
ATOM 3568 N N . GLU C 1 65 ? 31.327 6.456 63.615 1.00 16.06 65 GLU C N 1
ATOM 3569 C CA . GLU C 1 65 ? 30.642 7.300 62.605 1.00 17.25 65 GLU C CA 1
ATOM 3570 C C . GLU C 1 65 ? 31.634 8.310 62.024 1.00 17.28 65 GLU C C 1
ATOM 3571 O O . GLU C 1 65 ? 31.745 8.461 60.804 1.00 17.29 65 GLU C O 1
ATOM 3577 N N . SER C 1 66 ? 32.391 8.948 62.910 1.00 17.61 66 SER C N 1
ATOM 3578 C CA . SER C 1 66 ? 33.435 9.896 62.519 1.00 17.94 66 SER C CA 1
ATOM 3579 C C . SER C 1 66 ? 34.464 9.272 61.568 1.00 17.45 66 SER C C 1
ATOM 3580 O O . SER C 1 66 ? 34.817 9.876 60.555 1.00 17.83 66 SER C O 1
ATOM 3583 N N . GLY C 1 67 ? 34.924 8.060 61.873 1.00 16.64 67 GLY C N 1
ATOM 3584 C CA . GLY C 1 67 ? 35.849 7.342 60.997 1.00 15.75 67 GLY C CA 1
ATOM 3585 C C . GLY C 1 67 ? 35.276 7.078 59.602 1.00 15.55 67 GLY C C 1
ATOM 3586 O O . GLY C 1 67 ? 35.961 7.281 58.607 1.00 14.17 67 GLY C O 1
ATOM 3587 N N . PHE C 1 68 ? 34.024 6.624 59.512 1.00 15.35 68 PHE C N 1
ATOM 3588 C CA . PHE C 1 68 ? 33.403 6.449 58.197 1.00 15.78 68 PHE C CA 1
ATOM 3589 C C . PHE C 1 68 ? 33.287 7.771 57.454 1.00 15.78 68 PHE C C 1
ATOM 3590 O O . PHE C 1 68 ? 33.600 7.840 56.256 1.00 15.54 68 PHE C O 1
ATOM 3598 N N . LEU C 1 69 ? 32.884 8.835 58.146 1.00 16.19 69 LEU C N 1
ATOM 3599 C CA . LEU C 1 69 ? 32.779 10.137 57.456 1.00 16.92 69 LEU C CA 1
ATOM 3600 C C . LEU C 1 69 ? 34.131 10.580 56.908 1.00 16.62 69 LEU C C 1
ATOM 3601 O O . LEU C 1 69 ? 34.210 11.162 55.817 1.00 17.46 69 LEU C O 1
ATOM 3606 N N . ARG C 1 70 ? 35.192 10.301 57.645 1.00 15.20 70 ARG C N 1
ATOM 3607 C CA . ARG C 1 70 ? 36.536 10.695 57.234 1.00 15.36 70 ARG C CA 1
ATOM 3608 C C . ARG C 1 70 ? 37.093 9.814 56.128 1.00 15.03 70 ARG C C 1
ATOM 3609 O O . ARG C 1 70 ? 37.846 10.288 55.272 1.00 15.14 70 ARG C O 1
ATOM 3617 N N . LEU C 1 71 ? 36.706 8.541 56.121 1.00 14.36 71 LEU C N 1
ATOM 3618 C CA . LEU C 1 71 ? 37.130 7.652 55.046 1.00 14.08 71 LEU C CA 1
ATOM 3619 C C . LEU C 1 71 ? 36.476 8.095 53.720 1.00 14.58 71 LEU C C 1
ATOM 3620 O O . LEU C 1 71 ? 37.137 8.176 52.659 1.00 14.13 71 LEU C O 1
ATOM 3625 N N . THR C 1 72 ? 35.178 8.397 53.785 1.00 14.76 72 THR C N 1
ATOM 3626 C CA . THR C 1 72 ? 34.443 8.847 52.601 1.00 15.04 72 THR C CA 1
ATOM 3627 C C . THR C 1 72 ? 35.084 10.131 52.076 1.00 15.33 72 THR C C 1
ATOM 3628 O O . THR C 1 72 ? 35.283 10.276 50.885 1.00 15.41 72 THR C O 1
ATOM 3632 N N . ALA C 1 73 ? 35.422 11.040 52.991 1.00 15.94 73 ALA C N 1
ATOM 3633 C CA . ALA C 1 73 ? 36.086 12.296 52.650 1.00 16.62 73 ALA C CA 1
ATOM 3634 C C . ALA C 1 73 ? 37.455 12.064 51.987 1.00 16.06 73 ALA C C 1
ATOM 3635 O O . ALA C 1 73 ? 37.800 12.727 51.003 1.00 16.09 73 ALA C O 1
ATOM 3637 N N . ALA C 1 74 ? 38.211 11.102 52.507 1.00 14.88 74 ALA C N 1
ATOM 3638 C CA . ALA C 1 74 ? 39.490 10.730 51.925 1.00 14.34 74 ALA C CA 1
ATOM 3639 C C . ALA C 1 74 ? 39.369 10.163 50.508 1.00 14.50 74 ALA C C 1
ATOM 3640 O O . ALA C 1 74 ? 40.179 10.485 49.611 1.00 14.55 74 ALA C O 1
ATOM 3642 N N . LEU C 1 75 ? 38.375 9.308 50.308 1.00 14.20 75 LEU C N 1
ATOM 3643 C CA . LEU C 1 75 ? 38.100 8.731 49.008 1.00 14.77 75 LEU C CA 1
ATOM 3644 C C . LEU C 1 75 ? 37.650 9.827 48.008 1.00 14.98 75 LEU C C 1
ATOM 3645 O O . LEU C 1 75 ? 38.081 9.841 46.851 1.00 14.48 75 LEU C O 1
ATOM 3650 N N . GLU C 1 76 ? 36.794 10.749 48.459 1.00 15.30 76 GLU C N 1
ATOM 3651 C CA . GLU C 1 76 ? 36.355 11.849 47.598 1.00 16.57 76 GLU C CA 1
ATOM 3652 C C . GLU C 1 76 ? 37.546 12.724 47.203 1.00 16.05 76 GLU C C 1
ATOM 3653 O O . GLU C 1 76 ? 37.697 13.085 46.032 1.00 15.79 76 GLU C O 1
ATOM 3659 N N . ARG C 1 77 ? 38.394 13.067 48.156 1.00 15.67 77 ARG C N 1
ATOM 3660 C CA . ARG C 1 77 ? 39.603 13.851 47.817 1.00 16.59 77 ARG C CA 1
ATOM 3661 C C . ARG C 1 77 ? 40.531 13.150 46.801 1.00 16.27 77 ARG C C 1
ATOM 3662 O O . ARG C 1 77 ? 41.079 13.796 45.891 1.00 16.24 77 ARG C O 1
ATOM 3670 N N . ALA C 1 78 ? 40.711 11.841 46.941 1.00 16.64 78 ALA C N 1
ATOM 3671 C CA . ALA C 1 78 ? 41.539 11.089 45.983 1.00 16.77 78 ALA C CA 1
ATOM 3672 C C . ALA C 1 78 ? 40.987 11.138 44.551 1.00 17.05 78 ALA C C 1
ATOM 3673 O O . ALA C 1 78 ? 41.741 11.262 43.588 1.00 17.06 78 ALA C O 1
ATOM 3675 N N . VAL C 1 79 ? 39.680 10.981 44.424 1.00 17.45 79 VAL C N 1
ATOM 3676 C CA . VAL C 1 79 ? 38.988 11.147 43.155 1.00 19.00 79 VAL C CA 1
ATOM 3677 C C . VAL C 1 79 ? 39.170 12.550 42.542 1.00 19.21 79 VAL C C 1
ATOM 3678 O O . VAL C 1 79 ? 39.482 1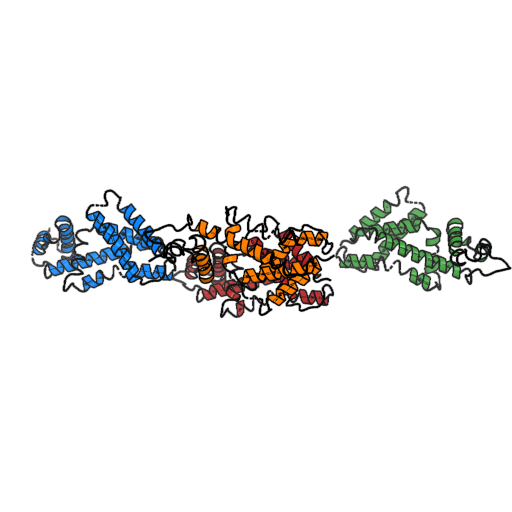2.675 41.348 1.00 19.98 79 VAL C O 1
ATOM 3682 N N A GLU C 1 80 ? 38.952 13.589 43.344 0.50 19.15 80 GLU C N 1
ATOM 3683 N N B GLU C 1 80 ? 38.998 13.584 43.361 0.50 19.33 80 GLU C N 1
ATOM 3684 C CA A GLU C 1 80 ? 39.158 14.972 42.896 0.50 19.09 80 GLU C CA 1
ATOM 3685 C CA B GLU C 1 80 ? 39.135 14.973 42.905 0.50 19.38 80 GLU C CA 1
ATOM 3686 C C A GLU C 1 80 ? 40.606 15.209 42.436 0.50 18.57 80 GLU C C 1
ATOM 3687 C C B GLU C 1 80 ? 40.598 15.406 42.659 0.50 18.87 80 GLU C C 1
ATOM 3688 O O A GLU C 1 80 ? 40.853 15.895 41.437 0.50 17.92 80 GLU C O 1
ATOM 3689 O O B GLU C 1 80 ? 40.844 16.425 42.014 0.50 18.70 80 GLU C O 1
ATOM 3700 N N . GLU C 1 81 ? 41.554 14.620 43.158 1.00 18.04 81 GLU C N 1
ATOM 3701 C CA . GLU C 1 81 ? 42.994 14.816 42.854 1.00 17.62 81 GLU C CA 1
ATOM 3702 C C . GLU C 1 81 ? 43.380 14.137 41.531 1.00 17.18 81 GLU C C 1
ATOM 3703 O O . GLU C 1 81 ? 44.231 14.628 40.794 1.00 17.33 81 GLU C O 1
ATOM 3709 N N . ALA C 1 82 ? 42.744 13.004 41.237 1.00 17.21 82 ALA C N 1
ATOM 3710 C CA . ALA C 1 82 ? 43.113 12.176 40.108 1.00 17.66 82 ALA C CA 1
ATOM 3711 C C . ALA C 1 82 ? 42.566 12.732 38.795 1.00 18.39 82 ALA C C 1
ATOM 3712 O O . ALA C 1 82 ? 41.580 13.465 38.779 1.00 17.50 82 ALA C O 1
ATOM 3714 N N . GLU C 1 83 ? 43.202 12.351 37.703 1.00 20.20 83 GLU C N 1
ATOM 3715 C CA . GLU C 1 83 ? 42.601 12.505 36.362 1.00 23.17 83 GLU C CA 1
ATOM 3716 C C . GLU C 1 83 ? 41.168 11.944 36.330 1.00 24.22 83 GLU C C 1
ATOM 3717 O O . GLU C 1 83 ? 40.821 11.063 37.112 1.00 24.18 83 GLU C O 1
ATOM 3723 N N . SER C 1 84 ? 40.356 12.482 35.421 1.00 25.86 84 SER C N 1
ATOM 3724 C CA . SER C 1 84 ? 38.933 12.158 35.321 1.00 27.98 84 SER C CA 1
ATOM 3725 C C . SER C 1 84 ? 38.538 10.740 34.951 1.00 28.20 84 SER C C 1
ATOM 3726 O O . SER C 1 84 ? 37.455 10.258 35.353 1.00 29.23 84 SER C O 1
ATOM 3729 N N . HIS C 1 85 ? 39.365 10.090 34.154 1.00 27.71 85 HIS C N 1
ATOM 3730 C CA . HIS C 1 85 ? 38.957 8.831 33.562 1.00 27.62 85 HIS C CA 1
ATOM 3731 C C . HIS C 1 85 ? 38.990 7.681 34.582 1.00 27.31 85 HIS C C 1
ATOM 3732 O O . HIS C 1 85 ? 39.710 7.732 35.597 1.00 26.59 85 HIS C O 1
ATOM 3739 N N . ALA C 1 86 ? 38.186 6.662 34.295 1.00 26.65 86 ALA C N 1
ATOM 3740 C CA . ALA C 1 86 ? 37.920 5.567 35.222 1.00 25.94 86 ALA C CA 1
ATOM 3741 C C . ALA C 1 86 ? 39.172 4.817 35.670 1.00 25.43 86 ALA C C 1
ATOM 3742 O O . ALA C 1 86 ? 39.306 4.488 36.854 1.00 25.28 86 ALA C O 1
ATOM 3744 N N . ARG C 1 87 ? 40.111 4.569 34.761 1.00 25.04 87 ARG C N 1
ATOM 3745 C CA . ARG C 1 87 ? 41.312 3.833 35.176 1.00 24.50 87 ARG C CA 1
ATOM 3746 C C . ARG C 1 87 ? 42.052 4.590 36.289 1.00 23.11 87 ARG C C 1
ATOM 3747 O O . ARG C 1 87 ? 42.442 3.989 37.293 1.00 22.75 87 ARG C O 1
ATOM 3755 N N . ALA C 1 88 ? 42.219 5.902 36.115 1.00 22.02 88 ALA C N 1
ATOM 3756 C CA . ALA C 1 88 ? 42.902 6.734 37.110 1.00 21.26 88 ALA C CA 1
ATOM 3757 C C . ALA C 1 88 ? 42.100 6.840 38.422 1.00 20.70 88 ALA C C 1
ATOM 3758 O O . ALA C 1 88 ? 42.666 6.796 39.522 1.00 20.47 88 ALA C O 1
ATOM 3760 N N A ARG C 1 89 ? 40.786 6.974 38.303 0.50 20.21 89 ARG C N 1
ATOM 3761 N N B ARG C 1 89 ? 40.785 6.963 38.277 0.50 20.46 89 ARG C N 1
ATOM 3762 C CA A ARG C 1 89 ? 39.936 7.045 39.480 0.50 19.97 89 ARG C CA 1
ATOM 3763 C CA B ARG C 1 89 ? 39.869 7.021 39.404 0.50 20.49 89 ARG C CA 1
ATOM 3764 C C A ARG C 1 89 ? 39.942 5.739 40.282 0.50 19.34 89 ARG C C 1
ATOM 3765 C C B ARG C 1 89 ? 39.946 5.751 40.255 0.50 19.64 89 ARG C C 1
ATOM 3766 O O A ARG C 1 89 ? 39.959 5.785 41.510 0.50 18.80 89 ARG C O 1
ATOM 3767 O O B ARG C 1 89 ? 40.015 5.835 41.480 0.50 19.06 89 ARG C O 1
ATOM 3782 N N . PHE C 1 90 ? 39.930 4.592 39.590 1.00 19.06 90 PHE C N 1
ATOM 3783 C CA . PHE C 1 90 ? 40.023 3.261 40.264 1.00 18.72 90 PHE C CA 1
ATOM 3784 C C . PHE C 1 90 ? 41.339 3.113 41.022 1.00 17.92 90 PHE C C 1
ATOM 3785 O O . PHE C 1 90 ? 41.341 2.675 42.144 1.00 18.22 90 PHE C O 1
ATOM 3793 N N . ALA C 1 91 ? 42.450 3.492 40.395 1.00 17.67 91 ALA C N 1
ATOM 3794 C CA . ALA C 1 91 ? 43.755 3.422 41.034 1.00 18.08 91 ALA C CA 1
ATOM 3795 C C . ALA C 1 91 ? 43.868 4.356 42.245 1.00 18.03 91 ALA C C 1
ATOM 3796 O O . ALA C 1 91 ? 44.512 4.025 43.243 1.00 18.32 91 ALA C O 1
ATOM 3798 N N . ALA C 1 92 ? 43.251 5.529 42.144 1.00 17.64 92 ALA C N 1
ATOM 3799 C CA . ALA C 1 92 ? 43.338 6.532 43.196 1.00 16.54 92 ALA C CA 1
ATOM 3800 C C . ALA C 1 92 ? 42.536 6.094 44.392 1.00 15.72 92 ALA C C 1
ATOM 3801 O O . ALA C 1 92 ? 42.949 6.330 45.514 1.00 15.61 92 ALA C O 1
ATOM 3803 N N . LEU C 1 93 ? 41.363 5.503 44.150 1.00 16.15 93 LEU C N 1
ATOM 3804 C CA . LEU C 1 93 ? 40.538 4.973 45.244 1.00 15.43 93 LEU C CA 1
ATOM 3805 C C . LEU C 1 93 ? 41.249 3.885 46.040 1.00 15.09 93 LEU C C 1
ATOM 3806 O O . LEU C 1 93 ? 41.219 3.905 47.289 1.00 14.50 93 LEU C O 1
ATOM 3811 N N . ALA C 1 94 ? 41.869 2.938 45.324 1.00 14.27 94 ALA C N 1
ATOM 3812 C CA . ALA C 1 94 ? 42.579 1.819 45.958 1.00 13.96 94 ALA C CA 1
ATOM 3813 C C . ALA C 1 94 ? 43.715 2.331 46.812 1.00 13.78 94 ALA C C 1
ATOM 3814 O O . ALA C 1 94 ? 43.881 1.907 47.943 1.00 14.01 94 ALA C O 1
ATOM 3816 N N . GLY C 1 95 ? 44.492 3.250 46.254 1.00 13.31 95 GLY C N 1
ATOM 3817 C CA . GLY C 1 95 ? 45.614 3.836 46.976 1.00 12.98 95 GLY C CA 1
ATOM 3818 C C . GLY C 1 95 ? 45.168 4.570 48.225 1.00 13.40 95 GLY C C 1
ATOM 3819 O O . GLY C 1 95 ? 45.781 4.407 49.313 1.00 13.55 95 GLY C O 1
ATOM 3820 N N . ALA C 1 96 ? 44.099 5.366 48.090 1.00 12.95 96 ALA C N 1
ATOM 3821 C CA . ALA C 1 96 ? 43.583 6.149 49.243 1.00 12.18 96 ALA C CA 1
ATOM 3822 C C . ALA C 1 96 ? 43.006 5.262 50.314 1.00 12.00 96 ALA C C 1
ATOM 3823 O O . ALA C 1 96 ? 43.161 5.569 51.503 1.00 12.46 96 ALA C O 1
ATOM 3825 N N . TYR C 1 97 ? 42.282 4.213 49.911 1.00 11.20 97 TYR C N 1
ATOM 3826 C CA . TYR C 1 97 ? 41.749 3.242 50.886 1.00 11.30 97 TYR C CA 1
ATOM 3827 C C . TYR C 1 97 ? 42.876 2.626 51.732 1.00 11.86 97 TYR C C 1
ATOM 3828 O O . TYR C 1 97 ? 42.827 2.619 52.977 1.00 11.71 97 TYR C O 1
ATOM 3837 N N . VAL C 1 98 ? 43.869 2.080 51.038 1.00 12.47 98 VAL C N 1
ATOM 3838 C CA . VAL C 1 98 ? 45.008 1.433 51.691 1.00 13.96 98 VAL C CA 1
ATOM 3839 C C . VAL C 1 98 ? 45.801 2.388 52.596 1.00 13.81 98 VAL C C 1
ATOM 3840 O O . VAL C 1 98 ? 46.107 2.029 53.739 1.00 14.02 98 VAL C O 1
ATOM 3844 N N . SER C 1 99 ? 46.096 3.590 52.119 1.00 13.75 99 SER C N 1
ATOM 3845 C CA . SER C 1 99 ? 46.720 4.615 52.978 1.00 15.07 99 SER C CA 1
ATOM 3846 C C . SER C 1 99 ? 45.895 4.954 54.222 1.00 14.95 99 SER C C 1
ATOM 3847 O O . SER C 1 99 ? 46.451 5.074 55.314 1.00 15.07 99 SER C O 1
ATOM 3850 N N . PHE C 1 100 ? 44.585 5.120 54.057 1.00 14.61 100 PHE C N 1
ATOM 3851 C CA . PHE C 1 100 ? 43.717 5.375 55.209 1.00 14.95 100 PHE C CA 1
ATOM 3852 C C . PHE C 1 100 ? 43.786 4.226 56.227 1.00 15.08 100 PHE C C 1
ATOM 3853 O O . PHE C 1 100 ? 43.951 4.456 57.436 1.00 14.43 100 PHE C O 1
ATOM 3861 N N . ALA C 1 101 ? 43.643 2.994 55.731 1.00 15.32 101 ALA C N 1
ATOM 3862 C CA . ALA C 1 101 ? 43.603 1.821 56.591 1.00 16.50 101 ALA C CA 1
ATOM 3863 C C . ALA C 1 101 ? 44.867 1.735 57.413 1.00 17.55 101 ALA C C 1
ATOM 3864 O O . ALA C 1 101 ? 44.804 1.468 58.598 1.00 18.10 101 ALA C O 1
ATOM 3866 N N . LEU C 1 102 ? 46.009 2.027 56.786 1.00 18.67 102 LEU C N 1
ATOM 3867 C CA . LEU C 1 102 ? 47.274 1.922 57.471 1.00 19.60 102 LEU C CA 1
ATOM 3868 C C . LEU C 1 102 ? 47.565 3.102 58.393 1.00 19.66 102 LEU C C 1
ATOM 3869 O O . LEU C 1 102 ? 48.271 2.935 59.384 1.00 19.86 102 LEU C O 1
ATOM 3874 N N . ALA C 1 103 ? 46.998 4.278 58.115 1.00 19.06 103 ALA C N 1
ATOM 3875 C CA . ALA C 1 103 ? 47.209 5.421 59.005 1.00 18.94 103 ALA C CA 1
ATOM 3876 C C . ALA C 1 103 ? 46.271 5.416 60.202 1.00 18.89 103 ALA C C 1
ATOM 3877 O O . ALA C 1 103 ? 46.508 6.145 61.155 1.00 19.86 103 ALA C O 1
ATOM 3879 N N . HIS C 1 104 ? 45.223 4.594 60.159 1.00 18.46 104 HIS C N 1
ATOM 3880 C CA . HIS C 1 104 ? 44.186 4.592 61.182 1.00 18.30 104 HIS C CA 1
ATOM 3881 C C . HIS C 1 104 ? 43.781 3.163 61.575 1.00 18.52 104 HIS C C 1
ATOM 3882 O O . HIS C 1 104 ? 42.601 2.782 61.493 1.00 17.82 104 HIS C O 1
ATOM 3889 N N . ARG C 1 105 ? 44.752 2.371 61.993 1.00 18.66 105 ARG C N 1
ATOM 3890 C CA . ARG C 1 105 ? 44.493 0.927 62.160 1.00 20.09 105 ARG C CA 1
ATOM 3891 C C . ARG C 1 105 ? 43.450 0.576 63.220 1.00 19.51 105 ARG C C 1
ATOM 3892 O O . ARG C 1 105 ? 42.545 -0.214 62.938 1.00 19.35 105 ARG C O 1
ATOM 3900 N N . GLU C 1 106 ? 43.563 1.136 64.429 1.00 18.76 106 GLU C N 1
ATOM 3901 C CA . GLU C 1 106 ? 42.597 0.773 65.481 1.00 18.82 106 GLU C CA 1
ATOM 3902 C C . GLU C 1 106 ? 41.225 1.398 65.229 1.00 18.08 106 GLU C C 1
ATOM 3903 O O . GLU C 1 106 ? 40.179 0.800 65.526 1.00 17.70 106 GLU C O 1
ATOM 3909 N N . LEU C 1 107 ? 41.232 2.604 64.666 1.00 17.19 107 LEU C N 1
ATOM 3910 C CA . LEU C 1 107 ? 39.988 3.265 64.279 1.00 17.20 107 LEU C CA 1
ATOM 3911 C C . LEU C 1 107 ? 39.229 2.439 63.227 1.00 17.16 107 LEU C C 1
ATOM 3912 O O . LEU C 1 107 ? 38.017 2.255 63.326 1.00 15.96 107 LEU C O 1
ATOM 3917 N N . LEU C 1 108 ? 39.951 1.940 62.230 1.00 17.50 108 LEU C N 1
ATOM 3918 C CA . LEU C 1 108 ? 39.319 1.091 61.208 1.00 18.41 108 LEU C CA 1
ATOM 3919 C C . LEU C 1 108 ? 38.718 -0.205 61.788 1.00 18.18 108 LEU C C 1
ATOM 3920 O O . LEU C 1 108 ? 37.586 -0.581 61.441 1.00 17.57 108 LEU C O 1
ATOM 3925 N N . ALA C 1 109 ? 39.468 -0.868 62.668 1.00 18.53 109 ALA C N 1
ATOM 3926 C CA . ALA C 1 109 ? 38.955 -2.062 63.356 1.00 18.73 109 ALA C CA 1
ATOM 3927 C C . ALA C 1 109 ? 37.655 -1.724 64.118 1.00 18.63 109 ALA C C 1
ATOM 3928 O O . ALA C 1 109 ? 36.671 -2.475 64.059 1.00 18.40 109 ALA C O 1
ATOM 3930 N N . LEU C 1 110 ? 37.662 -0.590 64.824 1.00 18.21 110 LEU C N 1
ATOM 3931 C CA . LEU C 1 110 ? 36.485 -0.160 65.571 1.00 17.95 110 LEU C CA 1
ATOM 3932 C C . LEU C 1 110 ? 35.296 0.104 64.629 1.00 17.30 110 LEU C C 1
ATOM 3933 O O . LEU C 1 110 ? 34.174 -0.319 64.912 1.00 16.54 110 LEU C O 1
ATOM 3946 N N . TYR C 1 112 ? 34.560 -1.091 61.663 1.00 16.41 112 TYR C N 1
ATOM 3947 C CA . TYR C 1 112 ? 33.994 -2.305 61.086 1.00 17.25 112 TYR C CA 1
ATOM 3948 C C . TYR C 1 112 ? 33.364 -3.180 62.139 1.00 17.79 112 TYR C C 1
ATOM 3949 O O . TYR C 1 112 ? 32.320 -3.773 61.884 1.00 19.20 112 TYR C O 1
ATOM 3958 N N . GLY C 1 113 ? 33.983 -3.256 63.320 1.00 17.90 113 GLY C N 1
ATOM 3959 C CA . GLY C 1 113 ? 33.401 -4.017 64.430 1.00 18.80 113 GLY C CA 1
ATOM 3960 C C . GLY C 1 113 ? 32.049 -3.425 64.846 1.00 19.40 113 GLY C C 1
ATOM 3961 O O . GLY C 1 113 ? 31.042 -4.127 65.011 1.00 19.75 113 GLY C O 1
ATOM 3962 N N . ASN C 1 114 ? 32.027 -2.110 64.984 1.00 19.79 114 ASN C N 1
ATOM 3963 C CA . ASN C 1 114 ? 30.854 -1.413 65.482 1.00 20.74 114 ASN C CA 1
ATOM 3964 C C . ASN C 1 114 ? 29.698 -1.551 64.474 1.00 21.91 114 ASN C C 1
ATOM 3965 O O . ASN C 1 114 ? 28.570 -1.931 64.844 1.00 23.03 114 ASN C O 1
ATOM 3970 N N . LYS C 1 115 ? 29.989 -1.259 63.206 1.00 22.35 115 LYS C N 1
ATOM 3971 C CA . LYS C 1 115 ? 28.978 -1.289 62.135 1.00 23.42 115 LYS C CA 1
ATOM 3972 C C . LYS C 1 115 ? 28.273 -2.643 62.045 1.00 24.44 115 LYS C C 1
ATOM 3973 O O . LYS C 1 115 ? 27.067 -2.718 61.794 1.00 24.13 115 LYS C O 1
ATOM 3979 N N . HIS C 1 116 ? 29.022 -3.714 62.273 1.00 25.40 116 HIS C N 1
ATOM 3980 C CA . HIS C 1 116 ? 28.466 -5.038 62.063 1.00 26.94 116 HIS C CA 1
ATOM 3981 C C . HIS C 1 116 ? 28.026 -5.774 63.322 1.00 27.80 116 HIS C C 1
ATOM 3982 O O . HIS C 1 116 ? 27.578 -6.914 63.249 1.00 28.13 116 HIS C O 1
ATOM 3989 N N . ALA C 1 117 ? 28.127 -5.097 64.460 1.00 27.97 117 ALA C N 1
ATOM 3990 C CA . ALA C 1 117 ? 27.703 -5.663 65.725 1.00 29.01 117 ALA C CA 1
ATOM 3991 C C . ALA C 1 117 ? 26.173 -5.648 65.802 1.00 29.94 117 ALA C C 1
ATOM 3992 O O . ALA C 1 117 ? 25.531 -4.786 65.194 1.00 29.30 117 ALA C O 1
ATOM 3994 N N . PRO C 1 118 ? 25.586 -6.621 66.539 1.00 31.11 118 PRO C N 1
ATOM 3995 C CA . PRO C 1 118 ? 24.143 -6.690 66.819 1.00 31.62 118 PRO C CA 1
ATOM 3996 C C . PRO C 1 118 ? 23.577 -5.347 67.255 1.00 31.46 118 PRO C C 1
ATOM 3997 O O . PRO C 1 118 ? 24.107 -4.751 68.194 1.00 32.38 118 PRO C O 1
ATOM 4001 N N . GLY C 1 119 ? 22.516 -4.879 66.600 1.00 31.11 119 GLY C N 1
ATOM 4002 C CA . GLY C 1 119 ? 21.867 -3.617 66.989 1.00 30.42 119 GLY C CA 1
ATOM 4003 C C . GLY C 1 119 ? 22.699 -2.347 66.805 1.00 30.05 119 GLY C C 1
ATOM 4004 O O . GLY C 1 119 ? 22.487 -1.351 67.515 1.00 29.89 119 GLY C O 1
ATOM 4005 N N . ALA C 1 120 ? 23.637 -2.371 65.852 1.00 28.97 120 ALA C N 1
ATOM 4006 C CA . ALA C 1 120 ? 24.488 -1.207 65.529 1.00 28.45 120 ALA C CA 1
ATOM 4007 C C . ALA C 1 120 ? 23.664 0.064 65.284 1.00 27.95 120 ALA C C 1
ATOM 4008 O O . ALA C 1 120 ? 22.574 0.008 64.708 1.00 27.94 120 ALA C O 1
ATOM 4010 N N . ALA C 1 121 ? 24.174 1.202 65.738 1.00 27.36 121 ALA C N 1
ATOM 4011 C CA . ALA C 1 121 ? 23.460 2.471 65.594 1.00 27.40 121 ALA C CA 1
ATOM 4012 C C . ALA C 1 121 ? 23.258 2.842 64.112 1.00 27.37 121 ALA C C 1
ATOM 4013 O O . ALA C 1 121 ? 24.169 2.671 63.295 1.00 27.58 121 ALA C O 1
ATOM 4015 N N . SER C 1 122 ? 22.062 3.323 63.773 1.00 27.19 122 SER C N 1
ATOM 4016 C CA . SER C 1 122 ? 21.708 3.649 62.391 1.00 26.79 122 SER C CA 1
ATOM 4017 C C . SER C 1 122 ? 22.650 4.650 61.698 1.00 26.54 122 SER C C 1
ATOM 4018 O O . SER C 1 122 ? 22.956 4.490 60.505 1.00 26.15 122 SER C O 1
ATOM 4021 N N . GLN C 1 123 ? 23.102 5.680 62.426 1.00 25.70 123 GLN C N 1
ATOM 4022 C CA . GLN C 1 123 ? 24.042 6.657 61.853 1.00 25.48 123 GLN C CA 1
ATOM 4023 C C . GLN C 1 123 ? 25.411 6.055 61.493 1.00 24.64 123 GLN C C 1
ATOM 4024 O O . GLN C 1 123 ? 26.060 6.521 60.559 1.00 24.66 123 GLN C O 1
ATOM 4030 N N . VAL C 1 124 ? 25.844 5.029 62.226 1.00 24.05 124 VAL C N 1
ATOM 4031 C CA . VAL C 1 124 ? 27.093 4.332 61.886 1.00 23.69 124 VAL C CA 1
ATOM 4032 C C . VAL C 1 124 ? 26.856 3.499 60.631 1.00 24.30 124 VAL C C 1
ATOM 4033 O O . VAL C 1 124 ? 27.648 3.535 59.692 1.00 24.44 124 VAL C O 1
ATOM 4037 N N . VAL C 1 125 ? 25.762 2.748 60.612 1.00 24.52 125 VAL C N 1
ATOM 4038 C CA . VAL C 1 125 ? 25.422 1.962 59.424 1.00 25.28 125 VAL C CA 1
ATOM 4039 C C . VAL C 1 125 ? 25.303 2.854 58.170 1.00 25.38 125 VAL C C 1
ATOM 4040 O O . VAL C 1 125 ? 25.827 2.516 57.109 1.00 25.78 125 VAL C O 1
ATOM 4044 N N . GLU C 1 126 ? 24.597 3.973 58.322 1.00 25.42 126 GLU C N 1
ATOM 4045 C CA . GLU C 1 126 ? 24.404 5.001 57.304 1.00 26.09 126 GLU C CA 1
ATOM 4046 C C . GLU C 1 126 ? 25.710 5.590 56.751 1.00 25.34 126 GLU C C 1
ATOM 4047 O O . GLU C 1 126 ? 25.928 5.650 55.517 1.00 24.59 126 GLU C O 1
ATOM 4053 N N . ALA C 1 127 ? 26.558 6.052 57.666 1.00 24.65 127 ALA C N 1
ATOM 4054 C CA . ALA C 1 127 ? 27.888 6.586 57.313 1.00 24.46 127 ALA C CA 1
ATOM 4055 C C . ALA C 1 127 ? 28.717 5.544 56.578 1.00 24.23 127 ALA C C 1
ATOM 4056 O O . ALA C 1 127 ? 29.383 5.874 55.605 1.00 24.05 127 ALA C O 1
ATOM 4058 N N . GLY C 1 128 ? 28.668 4.294 57.049 1.00 24.34 128 GLY C N 1
ATOM 4059 C CA . GLY C 1 128 ? 29.353 3.155 56.398 1.00 25.41 128 GLY C CA 1
ATOM 4060 C C . GLY C 1 128 ? 28.953 2.893 54.943 1.00 25.89 128 GLY C C 1
ATOM 4061 O O . GLY C 1 128 ? 29.828 2.628 54.057 1.00 26.95 128 GLY C O 1
ATOM 4062 N N A HIS C 1 129 ? 27.655 2.973 54.667 0.50 25.37 129 HIS C N 1
ATOM 4063 N N B HIS C 1 129 ? 27.646 2.994 54.702 0.50 25.47 129 HIS C N 1
ATOM 4064 C CA A HIS C 1 129 ? 27.148 2.734 53.315 0.50 25.15 129 HIS C CA 1
ATOM 4065 C CA B HIS C 1 129 ? 27.008 2.819 53.393 0.50 25.32 129 HIS C CA 1
ATOM 4066 C C A HIS C 1 129 ? 27.581 3.815 52.323 0.50 24.31 129 HIS C C 1
ATOM 4067 C C B HIS C 1 129 ? 27.548 3.811 52.363 0.50 24.43 129 HIS C C 1
ATOM 4068 O O A HIS C 1 129 ? 27.705 3.546 51.133 0.50 23.89 129 HIS C O 1
ATOM 4069 O O B HIS C 1 129 ? 27.719 3.473 51.195 0.50 23.97 129 HIS C O 1
ATOM 4082 N N . ALA C 1 130 ? 27.836 5.025 52.819 1.00 23.88 130 ALA C N 1
ATOM 4083 C CA . ALA C 1 130 ? 28.305 6.124 51.966 1.00 23.12 130 ALA C CA 1
ATOM 4084 C C . ALA C 1 130 ? 29.645 5.890 51.243 1.00 22.56 130 ALA C C 1
ATOM 4085 O O . ALA C 1 130 ? 29.789 6.270 50.098 1.00 21.46 130 ALA C O 1
ATOM 4087 N N . SER C 1 131 ? 30.607 5.256 51.922 1.00 22.58 131 SER C N 1
ATOM 4088 C CA . SER C 1 131 ? 31.919 4.982 51.356 1.00 22.93 131 SER C CA 1
ATOM 4089 C C . SER C 1 131 ? 31.713 3.964 50.235 1.00 21.98 131 SER C C 1
ATOM 4090 O O . SER C 1 131 ? 32.225 4.132 49.127 1.00 22.06 131 SER C O 1
ATOM 4101 N N . ASP C 1 133 ? 28.871 3.389 48.571 1.00 21.34 133 ASP C N 1
ATOM 4102 C CA . ASP C 1 133 ? 28.089 4.014 47.490 1.00 21.75 133 ASP C CA 1
ATOM 4103 C C . ASP C 1 133 ? 28.927 4.831 46.536 1.00 21.13 133 ASP C C 1
ATOM 4104 O O . ASP C 1 133 ? 28.660 4.864 45.339 1.00 21.55 133 ASP C O 1
ATOM 4109 N N . LEU C 1 134 ? 29.903 5.538 47.067 1.00 20.96 134 LEU C N 1
ATOM 4110 C CA . LEU C 1 134 ? 30.802 6.328 46.224 1.00 21.48 134 LEU C CA 1
ATOM 4111 C C . LEU C 1 134 ? 31.505 5.422 45.202 1.00 21.17 134 LEU C C 1
ATOM 4112 O O . LEU C 1 134 ? 31.564 5.744 44.020 1.00 21.92 134 LEU C O 1
ATOM 4117 N N A THR C 1 135 ? 32.023 4.287 45.672 0.50 21.21 135 THR C N 1
ATOM 4118 N N B THR C 1 135 ? 32.027 4.296 45.694 0.50 20.75 135 THR C N 1
ATOM 4119 C CA A THR C 1 135 ? 32.764 3.351 44.827 0.50 21.05 135 THR C CA 1
ATOM 4120 C CA B THR C 1 135 ? 32.742 3.300 44.899 0.50 20.15 135 THR C CA 1
ATOM 4121 C C A THR C 1 135 ? 31.870 2.675 43.781 0.50 20.95 135 THR C C 1
ATOM 4122 C C B THR C 1 135 ? 31.863 2.706 43.801 0.50 20.45 135 THR C C 1
ATOM 4123 O O A THR C 1 135 ? 32.269 2.523 42.629 0.50 20.66 135 THR C O 1
ATOM 4124 O O B THR C 1 135 ? 32.263 2.635 42.642 0.50 20.16 135 THR C O 1
ATOM 4131 N N . VAL C 1 136 ? 30.669 2.266 44.192 1.00 20.74 136 VAL C N 1
ATOM 4132 C CA . VAL C 1 136 ? 29.668 1.748 43.256 1.00 21.71 136 VAL C CA 1
ATOM 4133 C C . VAL C 1 136 ? 29.334 2.823 42.205 1.00 22.66 136 VAL C C 1
ATOM 4134 O O . VAL C 1 136 ? 29.259 2.512 41.014 1.00 22.66 136 VAL C O 1
ATOM 4138 N N . ARG C 1 137 ? 29.173 4.083 42.634 1.00 23.20 137 ARG C N 1
ATOM 4139 C CA . ARG C 1 137 ? 28.877 5.170 41.687 1.00 24.72 137 ARG C CA 1
ATOM 4140 C C . ARG C 1 137 ? 29.999 5.312 40.664 1.00 24.76 137 ARG C C 1
ATOM 4141 O O . ARG C 1 137 ? 29.731 5.431 39.479 1.00 25.11 137 ARG C O 1
ATOM 4149 N N . ILE C 1 138 ? 31.246 5.266 41.131 1.00 24.60 138 ILE C N 1
ATOM 4150 C CA . ILE C 1 138 ? 32.426 5.319 40.264 1.00 24.89 138 ILE C CA 1
ATOM 4151 C C . ILE C 1 138 ? 32.456 4.130 39.267 1.00 24.35 138 ILE C C 1
ATOM 4152 O O . ILE C 1 138 ? 32.766 4.328 38.088 1.00 24.27 138 ILE C O 1
ATOM 4157 N N . VAL C 1 139 ? 32.119 2.917 39.727 1.00 23.39 139 VAL C N 1
ATOM 4158 C CA . VAL C 1 139 ? 32.092 1.745 38.833 1.00 22.61 139 VAL C CA 1
ATOM 4159 C C . VAL C 1 139 ? 30.993 1.926 37.762 1.00 23.26 139 VAL C C 1
ATOM 4160 O O . VAL C 1 139 ? 31.216 1.671 36.577 1.00 22.92 139 VAL C O 1
ATOM 4164 N N . THR C 1 140 ? 29.820 2.382 38.193 1.00 24.12 140 THR C N 1
ATOM 4165 C CA . THR C 1 140 ? 28.659 2.609 37.308 1.00 25.73 140 THR C CA 1
ATOM 4166 C C . THR C 1 140 ? 28.936 3.673 36.236 1.00 26.39 140 THR C C 1
ATOM 4167 O O . THR C 1 140 ? 28.572 3.492 35.083 1.00 27.15 140 THR C O 1
ATOM 4171 N N . GLU C 1 141 ? 29.567 4.776 36.621 1.00 27.52 141 GLU C N 1
ATOM 4172 C CA . GLU C 1 141 ? 30.063 5.761 35.652 1.00 28.48 141 GLU C CA 1
ATOM 4173 C C . GLU C 1 141 ? 31.083 5.166 34.653 1.00 28.30 141 GLU C C 1
ATOM 4174 O O . GLU C 1 141 ? 31.038 5.488 33.458 1.00 28.44 141 GLU C O 1
ATOM 4180 N N . ALA C 1 142 ? 31.970 4.288 35.122 1.00 27.90 142 ALA C N 1
ATOM 4181 C CA . ALA C 1 142 ? 32.921 3.607 34.240 1.00 28.13 142 ALA C CA 1
ATOM 4182 C C . ALA C 1 142 ? 32.188 2.729 33.234 1.00 28.69 142 ALA C C 1
ATOM 4183 O O . ALA C 1 142 ? 32.562 2.664 32.061 1.00 28.87 142 ALA C O 1
ATOM 4185 N N . GLN C 1 143 ? 31.132 2.057 33.682 1.00 29.27 143 GLN C N 1
ATOM 4186 C CA . GLN C 1 143 ? 30.374 1.201 32.783 1.00 30.10 143 GLN C CA 1
ATOM 4187 C C . GLN C 1 143 ? 29.607 2.063 31.791 1.00 31.33 143 GLN C C 1
ATOM 4188 O O . GLN C 1 143 ? 29.484 1.701 30.620 1.00 31.48 143 GLN C O 1
ATOM 4194 N N . ALA C 1 144 ? 29.114 3.211 32.263 1.00 32.41 144 ALA C N 1
ATOM 4195 C CA . ALA C 1 144 ? 28.386 4.156 31.410 1.00 33.53 144 ALA C CA 1
ATOM 4196 C C . ALA C 1 144 ? 29.276 4.751 30.333 1.00 34.01 144 ALA C C 1
ATOM 4197 O O . ALA C 1 144 ? 28.847 4.889 29.191 1.00 35.08 144 ALA C O 1
ATOM 4199 N N . ALA C 1 145 ? 30.508 5.098 30.692 1.00 34.40 145 ALA C N 1
ATOM 4200 C CA . ALA C 1 145 ? 31.493 5.626 29.735 1.00 34.37 145 ALA C CA 1
ATOM 4201 C C . ALA C 1 145 ? 31.970 4.554 28.745 1.00 34.43 145 ALA C C 1
ATOM 4202 O O . ALA C 1 145 ? 32.620 4.874 27.754 1.00 34.48 145 ALA C O 1
ATOM 4204 N N . GLY C 1 146 ? 31.641 3.291 29.027 1.00 34.38 146 GLY C N 1
ATOM 4205 C CA . GLY C 1 146 ? 32.047 2.157 28.205 1.00 33.55 146 GLY C CA 1
ATOM 4206 C C . GLY C 1 146 ? 33.486 1.790 28.468 1.00 33.32 146 GLY C C 1
ATOM 4207 O O . GLY C 1 146 ? 34.135 1.181 27.630 1.00 33.57 146 GLY C O 1
ATOM 4208 N N . ASP C 1 147 ? 33.994 2.169 29.636 1.00 32.82 147 ASP C N 1
ATOM 4209 C CA . ASP C 1 147 ? 35.400 1.956 29.950 1.00 32.47 147 ASP C CA 1
ATOM 4210 C C . ASP C 1 147 ? 35.647 0.554 30.473 1.00 31.29 147 ASP C C 1
ATOM 4211 O O . ASP C 1 147 ? 36.721 0.001 30.291 1.00 31.13 147 ASP C O 1
ATOM 4216 N N . ILE C 1 148 ? 34.651 -0.021 31.137 1.00 30.10 148 ILE C N 1
ATOM 4217 C CA . ILE C 1 148 ? 34.729 -1.417 31.539 1.00 28.74 148 ILE C CA 1
ATOM 4218 C C . ILE C 1 148 ? 33.478 -2.131 31.088 1.00 28.66 148 ILE C C 1
ATOM 4219 O O . ILE C 1 148 ? 32.506 -1.494 30.684 1.00 28.33 148 ILE C O 1
ATOM 4224 N N . GLY C 1 149 ? 33.494 -3.453 31.182 1.00 28.29 149 GLY C N 1
ATOM 4225 C CA . GLY C 1 149 ? 32.374 -4.254 30.711 1.00 28.98 149 GLY C CA 1
ATOM 4226 C C . GLY C 1 149 ? 31.136 -4.209 31.596 1.00 28.98 149 GLY C C 1
ATOM 4227 O O . GLY C 1 149 ? 31.165 -3.646 32.703 1.00 28.39 149 GLY C O 1
ATOM 4228 N N . PRO C 1 150 ? 30.030 -4.799 31.101 1.00 29.38 150 PRO C N 1
ATOM 4229 C CA . PRO C 1 150 ? 28.765 -4.826 31.835 1.00 29.01 150 PRO C CA 1
ATOM 4230 C C . PRO C 1 150 ? 28.826 -5.790 33.024 1.00 28.77 150 PRO C C 1
ATOM 4231 O O . PRO C 1 150 ? 29.702 -6.668 33.083 1.00 29.36 150 PRO C O 1
ATOM 4235 N N . GLY C 1 151 ? 27.900 -5.606 33.959 1.00 27.54 151 GLY C N 1
ATOM 4236 C CA . GLY C 1 151 ? 27.764 -6.473 35.097 1.00 26.32 151 GLY C CA 1
ATOM 4237 C C . GLY C 1 151 ? 27.399 -5.675 36.328 1.00 25.25 151 GLY C C 1
ATOM 4238 O O . GLY C 1 151 ? 27.404 -4.431 36.313 1.00 25.73 151 GLY C O 1
ATOM 4239 N N . ASP C 1 152 ? 27.091 -6.391 37.397 1.00 23.98 152 ASP C N 1
ATOM 4240 C CA . ASP C 1 152 ? 26.591 -5.782 38.614 1.00 23.26 152 ASP C CA 1
ATOM 4241 C C . ASP C 1 152 ? 27.660 -4.925 39.289 1.00 22.31 152 ASP C C 1
ATOM 4242 O O . ASP C 1 152 ? 28.594 -5.454 39.880 1.00 21.10 152 ASP C O 1
ATOM 4247 N N . ALA C 1 153 ? 27.482 -3.603 39.235 1.00 22.08 153 ALA C N 1
ATOM 4248 C CA . ALA C 1 153 ? 28.450 -2.664 39.821 1.00 20.97 153 ALA C CA 1
ATOM 4249 C C . ALA C 1 153 ? 28.649 -2.875 41.311 1.00 20.50 153 ALA C C 1
ATOM 4250 O O . ALA C 1 153 ? 29.743 -2.607 41.836 1.00 20.56 153 ALA C O 1
ATOM 4252 N N A SER C 1 154 ? 27.621 -3.356 42.006 0.50 19.81 154 SER C N 1
ATOM 4253 N N B SER C 1 154 ? 27.617 -3.355 41.998 0.50 19.63 154 SER C N 1
ATOM 4254 C CA A SER C 1 154 ? 27.766 -3.591 43.441 0.50 19.51 154 SER C CA 1
ATOM 4255 C CA B SER C 1 154 ? 27.748 -3.622 43.424 0.50 19.20 154 SER C CA 1
ATOM 4256 C C A SER C 1 154 ? 28.641 -4.818 43.740 0.50 19.11 154 SER C C 1
ATOM 4257 C C B SER C 1 154 ? 28.694 -4.785 43.693 0.50 18.88 154 SER C C 1
ATOM 4258 O O A SER C 1 154 ? 29.319 -4.841 44.766 0.50 19.23 154 SER C O 1
ATOM 4259 O O B SER C 1 154 ? 29.477 -4.727 44.640 0.50 18.91 154 SER C O 1
ATOM 4264 N N . ARG C 1 155 ? 28.637 -5.819 42.854 1.00 18.42 155 ARG C N 1
ATOM 4265 C CA . ARG C 1 155 ? 29.551 -6.968 43.003 1.00 17.95 155 ARG C CA 1
ATOM 4266 C C . ARG C 1 155 ? 30.977 -6.612 42.599 1.00 17.12 155 ARG C C 1
ATOM 4267 O O . ARG C 1 155 ? 31.937 -7.079 43.234 1.00 17.32 155 ARG C O 1
ATOM 4275 N N . ILE C 1 156 ? 31.105 -5.797 41.553 1.00 15.74 156 ILE C N 1
ATOM 4276 C CA . ILE C 1 156 ? 32.405 -5.302 41.111 1.00 15.45 156 ILE C CA 1
ATOM 4277 C C . ILE C 1 156 ? 33.063 -4.502 42.237 1.00 14.99 156 ILE C C 1
ATOM 4278 O O . ILE C 1 156 ? 34.213 -4.770 42.595 1.00 15.08 156 ILE C O 1
ATOM 4283 N N . ALA C 1 157 ? 32.320 -3.559 42.830 1.00 14.17 157 ALA C N 1
ATOM 4284 C CA . ALA C 1 157 ? 32.820 -2.771 43.941 1.00 13.65 157 ALA C CA 1
ATOM 4285 C C . ALA C 1 157 ? 33.172 -3.625 45.161 1.00 13.47 157 ALA C C 1
ATOM 4286 O O . ALA C 1 157 ? 34.145 -3.329 45.843 1.00 13.97 157 ALA C O 1
ATOM 4288 N N . LEU C 1 158 ? 32.386 -4.665 45.442 1.00 13.51 158 LEU C N 1
ATOM 4289 C CA . LEU C 1 158 ? 32.705 -5.597 46.527 1.00 13.83 158 LEU C CA 1
ATOM 4290 C C . LEU C 1 158 ? 34.007 -6.381 46.323 1.00 13.55 158 LEU C C 1
ATOM 4291 O O . LEU C 1 158 ? 34.806 -6.545 47.264 1.00 13.44 158 LEU C O 1
ATOM 4296 N N . VAL C 1 159 ? 34.239 -6.876 45.108 1.00 13.87 159 VAL C N 1
ATOM 4297 C CA . VAL C 1 159 ? 35.508 -7.551 44.804 1.00 13.99 159 VAL C CA 1
ATOM 4298 C C . VAL C 1 159 ? 36.689 -6.573 45.002 1.00 13.76 159 VAL C C 1
ATOM 4299 O O . VAL C 1 159 ? 37.727 -6.951 45.571 1.00 13.84 159 VAL C O 1
ATOM 4303 N N . ALA C 1 160 ? 36.522 -5.330 44.545 1.00 12.99 160 ALA C N 1
ATOM 4304 C CA . ALA C 1 160 ? 37.532 -4.280 44.754 1.00 12.66 160 ALA C CA 1
ATOM 4305 C C . ALA C 1 160 ? 37.801 -4.076 46.242 1.00 12.76 160 ALA C C 1
ATOM 4306 O O . ALA C 1 160 ? 38.965 -4.044 46.684 1.00 12.44 160 ALA C O 1
ATOM 4308 N N . PHE C 1 161 ? 36.728 -3.958 47.027 1.00 12.89 161 PHE C N 1
ATOM 4309 C CA . PHE C 1 161 ? 36.870 -3.734 48.479 1.00 13.00 161 PHE C CA 1
ATOM 4310 C C . PHE C 1 161 ? 37.616 -4.905 49.103 1.00 12.41 161 PHE C C 1
ATOM 4311 O O . PHE C 1 161 ? 38.552 -4.689 49.890 1.00 11.95 161 PHE C O 1
ATOM 4319 N N . ALA C 1 162 ? 37.242 -6.136 48.721 1.00 12.00 162 ALA C N 1
ATOM 4320 C CA . ALA C 1 162 ? 37.890 -7.337 49.234 1.00 12.15 162 ALA C CA 1
ATOM 4321 C C . ALA C 1 162 ? 39.393 -7.302 48.910 1.00 12.35 162 ALA C C 1
ATOM 4322 O O . ALA C 1 162 ? 40.242 -7.484 49.799 1.00 13.29 162 ALA C O 1
ATOM 4324 N N . THR C 1 163 ? 39.725 -7.053 47.651 1.00 12.64 163 THR C N 1
ATOM 4325 C CA . THR C 1 163 ? 41.124 -6.960 47.231 1.00 12.49 163 THR C CA 1
ATOM 4326 C C . THR C 1 163 ? 41.929 -5.972 48.070 1.00 12.82 163 THR C C 1
ATOM 4327 O O . THR C 1 163 ? 42.977 -6.346 48.600 1.00 12.15 163 THR C O 1
ATOM 4331 N N . PHE C 1 164 ? 41.437 -4.734 48.221 1.00 12.51 164 PHE C N 1
ATOM 4332 C CA . PHE C 1 164 ? 42.240 -3.687 48.862 1.00 12.55 164 PHE C CA 1
ATOM 4333 C C . PHE C 1 164 ? 42.214 -3.699 50.371 1.00 12.23 164 PHE C C 1
ATOM 4334 O O . PHE C 1 164 ? 43.233 -3.379 51.010 1.00 12.38 164 PHE C O 1
ATOM 4342 N N . HIS C 1 165 ? 41.107 -4.172 50.936 1.00 11.47 165 HIS C N 1
ATOM 4343 C CA . HIS C 1 165 ? 41.090 -4.514 52.345 1.00 11.42 165 HIS C CA 1
ATOM 4344 C C . HIS C 1 165 ? 41.996 -5.707 52.625 1.00 11.16 165 HIS C C 1
ATOM 4345 O O . HIS C 1 165 ? 42.656 -5.764 53.667 1.00 11.94 165 HIS C O 1
ATOM 4352 N N . GLY C 1 166 ? 42.033 -6.660 51.703 1.00 10.46 166 GLY C N 1
ATOM 4353 C CA . GLY C 1 166 ? 42.971 -7.783 51.818 1.00 10.61 166 GLY C CA 1
ATOM 4354 C C . GLY C 1 166 ? 44.407 -7.304 51.865 1.00 10.76 166 GLY C C 1
ATOM 4355 O O . GLY C 1 166 ? 45.157 -7.695 52.753 1.00 11.05 166 GLY C O 1
ATOM 4356 N N . ILE C 1 167 ? 44.774 -6.418 50.937 1.00 11.22 167 ILE C N 1
ATOM 4357 C CA . ILE C 1 167 ? 46.132 -5.828 50.936 1.00 11.63 167 ILE C CA 1
ATOM 4358 C C . ILE C 1 167 ? 46.426 -5.069 52.251 1.00 11.56 167 ILE C C 1
ATOM 4359 O O . ILE C 1 167 ? 47.499 -5.235 52.864 1.00 11.93 167 ILE C O 1
ATOM 4364 N N . ALA C 1 168 ? 45.478 -4.260 52.703 1.00 11.29 168 ALA C N 1
ATOM 4365 C CA . ALA C 1 168 ? 45.652 -3.522 53.950 1.00 13.22 168 ALA C CA 1
ATOM 4366 C C . ALA C 1 168 ? 45.847 -4.482 55.154 1.00 13.44 168 ALA C C 1
ATOM 4367 O O . ALA C 1 168 ? 46.674 -4.244 56.039 1.00 13.70 168 ALA C O 1
ATOM 4369 N N . THR C 1 169 ? 45.070 -5.551 55.171 1.00 13.91 169 THR C N 1
ATOM 4370 C CA . THR C 1 169 ? 45.121 -6.582 56.216 1.00 13.64 169 THR C CA 1
ATOM 4371 C C . THR C 1 169 ? 46.471 -7.299 56.233 1.00 14.06 169 THR C C 1
ATOM 4372 O O . THR C 1 169 ? 47.080 -7.475 57.298 1.00 13.98 169 THR C O 1
ATOM 4376 N N . LEU C 1 170 ? 46.950 -7.672 55.047 1.00 15.01 170 LEU C N 1
ATOM 4377 C CA . LEU C 1 170 ? 48.276 -8.264 54.889 1.00 15.94 170 LEU C CA 1
ATOM 4378 C C . LEU C 1 170 ? 49.400 -7.330 55.360 1.00 16.71 170 LEU C C 1
ATOM 4379 O O . LEU C 1 170 ? 50.279 -7.739 56.123 1.00 15.45 170 LEU C O 1
ATOM 4384 N N . ALA C 1 171 ? 49.354 -6.074 54.941 1.00 17.69 171 ALA C N 1
ATOM 4385 C CA . ALA C 1 171 ? 50.394 -5.123 55.306 1.00 19.25 171 ALA C CA 1
ATOM 4386 C C . ALA C 1 171 ? 50.374 -4.895 56.818 1.00 20.56 171 ALA C C 1
ATOM 4387 O O . ALA C 1 171 ? 51.406 -4.857 57.455 1.00 20.61 171 ALA C O 1
ATOM 4389 N N . ALA C 1 172 ? 49.185 -4.804 57.393 1.00 21.49 172 ALA C N 1
ATOM 4390 C CA . ALA C 1 172 ? 49.056 -4.649 58.849 1.00 23.00 172 ALA C CA 1
ATOM 4391 C C . ALA C 1 172 ? 49.583 -5.884 59.611 1.00 23.57 172 ALA C C 1
ATOM 4392 O O . ALA C 1 172 ? 50.099 -5.756 60.747 1.00 23.77 172 ALA C O 1
ATOM 4394 N N . GLY C 1 173 ? 49.472 -7.057 58.985 1.00 22.99 173 GLY C N 1
ATOM 4395 C CA . GLY C 1 173 ? 49.868 -8.321 59.612 1.00 23.45 173 GLY C CA 1
ATOM 4396 C C . GLY C 1 173 ? 51.315 -8.723 59.346 1.00 23.91 173 GLY C C 1
ATOM 4397 O O . GLY C 1 173 ? 51.754 -9.800 59.765 1.00 23.30 173 GLY C O 1
ATOM 4398 N N . GLY C 1 174 ? 52.048 -7.871 58.626 1.00 24.36 174 GLY C N 1
ATOM 4399 C CA . GLY C 1 174 ? 53.433 -8.163 58.250 1.00 24.98 174 GLY C CA 1
ATOM 4400 C C . GLY C 1 174 ? 53.553 -9.313 57.252 1.00 25.22 174 GLY C C 1
ATOM 4401 O O . GLY C 1 174 ? 54.539 -10.031 57.262 1.00 25.70 174 GLY C O 1
ATOM 4418 N N . LEU C 1 176 ? 53.443 -9.168 53.772 1.00 24.07 176 LEU C N 1
ATOM 4419 C CA . LEU C 1 176 ? 53.842 -8.825 52.397 1.00 24.20 176 LEU C CA 1
ATOM 4420 C C . LEU C 1 176 ? 55.250 -9.327 52.066 1.00 24.61 176 LEU C C 1
ATOM 4421 O O . LEU C 1 176 ? 55.682 -9.249 50.925 1.00 24.35 176 LEU C O 1
ATOM 4426 N N . ASP C 1 177 ? 55.941 -9.837 53.078 1.00 25.52 177 ASP C N 1
ATOM 4427 C CA . ASP C 1 177 ? 57.311 -10.341 52.952 1.00 26.77 177 ASP C CA 1
ATOM 4428 C C . ASP C 1 177 ? 58.254 -9.435 52.177 1.00 26.53 177 ASP C C 1
ATOM 4429 O O . ASP C 1 177 ? 58.933 -9.875 51.257 1.00 27.24 177 ASP C O 1
ATOM 4434 N N . GLY C 1 178 ? 58.293 -8.171 52.561 1.00 25.95 178 GLY C N 1
ATOM 4435 C CA . GLY C 1 178 ? 59.204 -7.220 51.956 1.00 26.35 178 GLY C CA 1
ATOM 4436 C C . GLY C 1 178 ? 58.746 -6.565 50.674 1.00 26.65 178 GLY C C 1
ATOM 4437 O O . GLY C 1 178 ? 59.425 -5.661 50.162 1.00 26.89 178 GLY C O 1
ATOM 4438 N N . ALA C 1 179 ? 57.620 -7.022 50.121 1.00 26.28 179 ALA C N 1
ATOM 4439 C CA . ALA C 1 179 ? 57.072 -6.385 48.929 1.00 25.73 179 ALA C CA 1
ATOM 4440 C C . ALA C 1 179 ? 56.487 -5.054 49.381 1.00 25.37 179 ALA C C 1
ATOM 4441 O O . ALA C 1 179 ? 55.696 -5.026 50.337 1.00 25.96 179 ALA C O 1
ATOM 4443 N N . PRO C 1 180 ? 56.881 -3.947 48.725 1.00 24.84 180 PRO C N 1
ATOM 4444 C CA . PRO C 1 180 ? 56.356 -2.649 49.111 1.00 24.07 180 PRO C CA 1
ATOM 4445 C C . PRO C 1 180 ? 54.838 -2.615 48.906 1.00 23.12 180 PRO C C 1
ATOM 4446 O O . PRO C 1 180 ? 54.353 -2.982 47.841 1.00 22.86 180 PRO C O 1
ATOM 4450 N N . VAL C 1 181 ? 54.105 -2.209 49.937 1.00 22.55 181 VAL C N 1
ATOM 4451 C CA . VAL C 1 181 ? 52.651 -2.072 49.852 1.00 21.45 181 VAL C CA 1
ATOM 4452 C C . VAL C 1 181 ? 52.199 -1.305 48.588 1.00 20.61 181 VAL C C 1
ATOM 4453 O O . VAL C 1 181 ? 51.276 -1.747 47.906 1.00 19.77 181 VAL C O 1
ATOM 4457 N N A ASP C 1 182 ? 52.867 -0.194 48.278 0.50 19.89 182 ASP C N 1
ATOM 4458 N N B ASP C 1 182 ? 52.863 -0.185 48.283 0.50 20.38 182 ASP C N 1
ATOM 4459 C CA A ASP C 1 182 ? 52.527 0.666 47.129 0.50 19.39 182 ASP C CA 1
ATOM 4460 C CA B ASP C 1 182 ? 52.558 0.629 47.090 0.50 20.29 182 ASP C CA 1
ATOM 4461 C C A ASP C 1 182 ? 52.643 -0.109 45.808 0.50 19.23 182 ASP C C 1
ATOM 4462 C C B ASP C 1 182 ? 52.546 -0.236 45.859 0.50 19.73 182 ASP C C 1
ATOM 4463 O O A ASP C 1 182 ? 51.879 0.140 44.880 0.50 19.00 182 ASP C O 1
ATOM 4464 O O B ASP C 1 182 ? 51.643 -0.152 45.033 0.50 19.36 182 ASP C O 1
ATOM 4473 N N . GLU C 1 183 ? 53.585 -1.059 45.736 1.00 19.41 183 GLU C N 1
ATOM 4474 C CA . GLU C 1 183 ? 53.745 -1.927 44.566 1.00 19.04 183 GLU C CA 1
ATOM 4475 C C . GLU C 1 183 ? 52.686 -3.040 44.500 1.00 18.05 183 GLU C C 1
ATOM 4476 O O . GLU C 1 183 ? 52.295 -3.465 43.419 1.00 17.59 183 GLU C O 1
ATOM 4482 N N . VAL C 1 184 ? 52.223 -3.517 45.653 1.00 17.02 184 VAL C N 1
ATOM 4483 C CA . VAL C 1 184 ? 51.220 -4.593 45.647 1.00 16.01 184 VAL C CA 1
ATOM 4484 C C . VAL C 1 184 ? 49.868 -4.001 45.216 1.00 15.69 184 VAL C C 1
ATOM 4485 O O . VAL C 1 184 ? 49.138 -4.595 44.418 1.00 15.01 184 VAL C O 1
ATOM 4489 N N . VAL C 1 185 ? 49.575 -2.817 45.742 1.00 15.39 185 VAL C N 1
ATOM 4490 C CA . VAL C 1 185 ? 48.355 -2.083 45.435 1.00 15.31 185 VAL C CA 1
ATOM 4491 C C . VAL C 1 185 ? 48.292 -1.805 43.928 1.00 15.47 185 VAL C C 1
ATOM 4492 O O . VAL C 1 185 ? 47.285 -2.033 43.290 1.00 15.25 185 VAL C O 1
ATOM 4496 N N . THR C 1 186 ? 49.389 -1.313 43.364 1.00 16.10 186 THR C N 1
ATOM 4497 C CA . THR C 1 186 ? 49.480 -1.043 41.914 1.00 17.54 186 THR C CA 1
ATOM 4498 C C . THR C 1 186 ? 49.267 -2.296 41.047 1.00 17.06 186 THR C C 1
ATOM 4499 O O . THR C 1 186 ? 48.466 -2.300 40.102 1.00 16.85 186 THR C O 1
ATOM 4503 N N . ALA C 1 187 ? 49.964 -3.369 41.389 1.00 17.16 187 ALA C N 1
ATOM 4504 C CA . ALA C 1 187 ? 49.788 -4.654 40.697 1.00 17.38 187 ALA C CA 1
ATOM 4505 C C . ALA C 1 187 ? 48.337 -5.135 40.769 1.00 16.50 187 ALA C C 1
ATOM 4506 O O . ALA C 1 187 ? 47.784 -5.560 39.776 1.00 16.65 187 ALA C O 1
ATOM 4508 N N . ALA C 1 188 ? 47.736 -5.078 41.952 1.00 15.40 188 ALA C N 1
ATOM 4509 C CA . ALA C 1 188 ? 46.322 -5.454 42.131 1.00 14.31 188 ALA C CA 1
ATOM 4510 C C . ALA C 1 188 ? 45.375 -4.553 41.338 1.00 14.04 188 ALA C C 1
ATOM 4511 O O . ALA C 1 188 ? 44.428 -5.057 40.700 1.00 12.70 188 ALA C O 1
ATOM 4513 N N . SER C 1 189 ? 45.637 -3.239 41.357 1.00 13.82 189 SER C N 1
ATOM 4514 C CA . SER C 1 189 ? 44.842 -2.288 40.550 1.00 15.20 189 SER C CA 1
ATOM 4515 C C . SER C 1 189 ? 44.940 -2.565 39.069 1.00 15.79 189 SER C C 1
ATOM 4516 O O . SER C 1 189 ? 43.927 -2.544 38.382 1.00 16.24 189 SER C O 1
ATOM 4519 N N . ASP C 1 190 ? 46.154 -2.799 38.567 1.00 16.91 190 ASP C N 1
ATOM 4520 C CA . ASP C 1 190 ? 46.351 -3.089 37.122 1.00 17.53 190 ASP C CA 1
ATOM 4521 C C . ASP C 1 190 ? 45.652 -4.381 36.680 1.00 17.39 190 ASP C C 1
ATOM 4522 O O . ASP C 1 190 ? 45.002 -4.421 35.621 1.00 16.47 190 ASP C O 1
ATOM 4527 N N . THR C 1 191 ? 45.786 -5.434 37.496 1.00 17.04 191 THR C N 1
ATOM 4528 C CA . THR C 1 191 ? 45.157 -6.705 37.192 1.00 17.24 191 THR C CA 1
ATOM 4529 C C . THR C 1 191 ? 43.633 -6.596 37.228 1.00 16.28 191 THR C C 1
ATOM 4530 O O . THR C 1 191 ? 42.971 -7.106 36.325 1.00 16.77 191 THR C O 1
ATOM 4534 N N . PHE C 1 192 ? 43.103 -5.932 38.253 1.00 15.42 192 PHE C N 1
ATOM 4535 C CA . PHE C 1 192 ? 41.650 -5.682 38.413 1.00 16.47 192 PHE C CA 1
ATOM 4536 C C . PHE C 1 192 ? 41.110 -4.952 37.186 1.00 16.91 192 PHE C C 1
ATOM 4537 O O . PHE C 1 192 ? 40.130 -5.391 36.556 1.00 17.23 192 PHE C O 1
ATOM 4545 N N . TRP C 1 193 ? 41.782 -3.855 36.834 1.00 18.15 193 TRP C N 1
ATOM 4546 C CA . TRP C 1 193 ? 41.402 -3.055 35.655 1.00 19.42 193 TRP C CA 1
ATOM 4547 C C . TRP C 1 193 ? 41.362 -3.869 34.362 1.00 20.00 193 TRP C C 1
ATOM 4548 O O . TRP C 1 193 ? 40.399 -3.781 33.598 1.00 21.33 193 TRP C O 1
ATOM 4559 N N . ARG C 1 194 ? 42.414 -4.645 34.115 1.00 20.76 194 ARG C N 1
ATOM 4560 C CA . ARG C 1 194 ? 42.518 -5.468 32.908 1.00 21.44 194 ARG C CA 1
ATOM 4561 C C . ARG C 1 194 ? 41.416 -6.525 32.931 1.00 21.17 194 ARG C C 1
ATOM 4562 O O . ARG C 1 194 ? 40.829 -6.841 31.908 1.00 21.19 194 ARG C O 1
ATOM 4570 N N . GLY C 1 195 ? 41.117 -7.048 34.114 1.00 21.17 195 GLY C N 1
ATOM 4571 C CA . GLY C 1 195 ? 40.131 -8.099 34.233 1.00 21.60 195 GLY C CA 1
ATOM 4572 C C . GLY C 1 195 ? 38.700 -7.630 34.048 1.00 22.72 195 GLY C C 1
ATOM 4573 O O . GLY C 1 195 ? 37.820 -8.455 33.844 1.00 22.14 195 GLY C O 1
ATOM 4574 N N . LEU C 1 196 ? 38.458 -6.323 34.125 1.00 24.17 196 LEU C N 1
ATOM 4575 C CA . LEU C 1 196 ? 37.092 -5.790 33.968 1.00 26.65 196 LEU C CA 1
ATOM 4576 C C . LEU C 1 196 ? 36.842 -5.197 32.596 1.00 29.64 196 LEU C C 1
ATOM 4577 O O . LEU C 1 196 ? 35.700 -5.161 32.118 1.00 29.61 196 LEU C O 1
ATOM 4582 N N . ALA C 1 197 ? 37.911 -4.676 32.005 1.00 33.04 197 ALA C N 1
ATOM 4583 C CA . ALA C 1 197 ? 37.834 -3.954 30.752 1.00 36.13 197 ALA C CA 1
ATOM 4584 C C . ALA C 1 197 ? 37.601 -5.031 29.717 1.00 37.91 197 ALA C C 1
ATOM 4585 O O . ALA C 1 197 ? 38.531 -5.488 29.068 1.00 38.78 197 ALA C O 1
ATOM 4587 N N . GLN C 1 198 ? 36.343 -5.459 29.619 1.00 40.03 198 GLN C N 1
ATOM 4588 C CA . GLN C 1 198 ? 35.973 -6.642 28.864 1.00 42.22 198 GLN C CA 1
ATOM 4589 C C . GLN C 1 198 ? 35.099 -6.341 27.648 1.00 42.74 198 GLN C C 1
ATOM 4590 O O . GLN C 1 198 ? 35.208 -7.036 26.635 1.00 43.62 198 GLN C O 1
ATOM 4596 N N . ALA D 1 4 ? 30.173 -3.314 -26.930 1.00 44.92 4 ALA D N 1
ATOM 4597 C CA . ALA D 1 4 ? 29.161 -4.412 -27.083 1.00 44.87 4 ALA D CA 1
ATOM 4598 C C . ALA D 1 4 ? 28.698 -4.934 -25.712 1.00 44.41 4 ALA D C 1
ATOM 4599 O O . ALA D 1 4 ? 29.427 -5.688 -25.047 1.00 44.59 4 ALA D O 1
ATOM 4601 N N A GLU D 1 5 ? 27.502 -4.520 -25.292 0.50 44.05 5 GLU D N 1
ATOM 4602 N N B GLU D 1 5 ? 27.480 -4.570 -25.302 0.50 44.13 5 GLU D N 1
ATOM 4603 C CA A GLU D 1 5 ? 26.995 -4.904 -23.970 0.50 43.27 5 GLU D CA 1
ATOM 4604 C CA B GLU D 1 5 ? 26.999 -4.855 -23.930 0.50 43.43 5 GLU D CA 1
ATOM 4605 C C A GLU D 1 5 ? 26.389 -6.302 -23.987 0.50 42.71 5 GLU D C 1
ATOM 4606 C C B GLU D 1 5 ? 26.153 -6.131 -23.780 0.50 42.79 5 GLU D C 1
ATOM 4607 O O A GLU D 1 5 ? 25.765 -6.713 -24.974 0.50 42.78 5 GLU D O 1
ATOM 4608 O O B GLU D 1 5 ? 25.112 -6.275 -24.432 0.50 42.86 5 GLU D O 1
ATOM 4619 N N . GLN D 1 6 ? 26.596 -7.032 -22.893 1.00 42.03 6 GLN D N 1
ATOM 4620 C CA . GLN D 1 6 ? 25.968 -8.353 -22.710 1.00 40.27 6 GLN D CA 1
ATOM 4621 C C . GLN D 1 6 ? 24.568 -8.242 -22.089 1.00 38.04 6 GLN D C 1
ATOM 4622 O O . GLN D 1 6 ? 24.379 -7.511 -21.120 1.00 37.41 6 GLN D O 1
ATOM 4628 N N . PRO D 1 7 ? 23.608 -9.021 -22.614 1.00 36.33 7 PRO D N 1
ATOM 4629 C CA . PRO D 1 7 ? 22.183 -8.806 -22.379 1.00 35.20 7 PRO D CA 1
ATOM 4630 C C . PRO D 1 7 ? 21.750 -8.736 -20.912 1.00 33.91 7 PRO D C 1
ATOM 4631 O O . PRO D 1 7 ? 20.822 -7.976 -20.604 1.00 34.30 7 PRO D O 1
ATOM 4635 N N . TYR D 1 8 ? 22.408 -9.485 -20.025 1.00 31.81 8 TYR D N 1
ATOM 4636 C CA . TYR D 1 8 ? 22.025 -9.507 -18.609 1.00 30.57 8 TYR D CA 1
ATOM 4637 C C . TYR D 1 8 ? 23.077 -8.914 -17.666 1.00 29.60 8 TYR D C 1
ATOM 4638 O O . TYR D 1 8 ? 23.045 -9.173 -16.492 1.00 29.34 8 TYR D O 1
ATOM 4647 N N . HIS D 1 9 ? 23.994 -8.096 -18.177 1.00 30.16 9 HIS D N 1
ATOM 4648 C CA . HIS D 1 9 ? 25.077 -7.544 -17.345 1.00 30.30 9 HIS D CA 1
ATOM 4649 C C . HIS D 1 9 ? 25.259 -6.030 -17.390 1.00 31.00 9 HIS D C 1
ATOM 4650 O O . HIS D 1 9 ? 26.404 -5.513 -17.343 1.00 32.02 9 HIS D O 1
ATOM 4657 N N . HIS D 1 10 ? 24.163 -5.294 -17.438 1.00 30.36 10 HIS D N 1
ATOM 4658 C CA . HIS D 1 10 ? 24.324 -3.849 -17.339 1.00 30.39 10 HIS D CA 1
ATOM 4659 C C . HIS D 1 10 ? 23.371 -3.164 -16.368 1.00 29.01 10 HIS D C 1
ATOM 4660 O O . HIS D 1 10 ? 22.298 -3.687 -16.053 1.00 28.15 10 HIS D O 1
ATOM 4667 N N . GLY D 1 11 ? 23.806 -1.998 -15.897 1.00 27.97 11 GLY D N 1
ATOM 4668 C CA . GLY D 1 11 ? 23.067 -1.210 -14.923 1.00 26.52 11 GLY D CA 1
ATOM 4669 C C . GLY D 1 11 ? 21.872 -0.528 -15.541 1.00 25.67 11 GLY D C 1
ATOM 4670 O O . GLY D 1 11 ? 21.683 -0.543 -16.771 1.00 25.57 11 GLY D O 1
ATOM 4671 N N . SER D 1 12 ? 21.054 0.090 -14.701 1.00 24.31 12 SER D N 1
ATOM 4672 C CA . SER D 1 12 ? 19.921 0.814 -15.238 1.00 23.76 12 SER D CA 1
ATOM 4673 C C . SER D 1 12 ? 20.440 2.074 -15.917 1.00 23.02 12 SER D C 1
ATOM 4674 O O . SER D 1 12 ? 21.465 2.626 -15.530 1.00 22.21 12 SER D O 1
ATOM 4677 N N . LEU D 1 13 ? 19.736 2.487 -16.958 1.00 22.93 13 LEU D N 1
ATOM 4678 C CA . LEU D 1 13 ? 20.041 3.711 -17.661 1.00 22.96 13 LEU D CA 1
ATOM 4679 C C . LEU D 1 13 ? 20.000 4.906 -16.691 1.00 22.20 13 LEU D C 1
ATOM 4680 O O . LEU D 1 13 ? 20.876 5.766 -16.726 1.00 22.17 13 LEU D O 1
ATOM 4685 N N . ARG D 1 14 ? 19.000 4.950 -15.814 1.00 21.31 14 ARG D N 1
ATOM 4686 C CA . ARG D 1 14 ? 18.912 6.040 -14.850 1.00 21.16 14 ARG D CA 1
ATOM 4687 C C . ARG D 1 14 ? 20.219 6.145 -14.056 1.00 21.43 14 ARG D C 1
ATOM 4688 O O . ARG D 1 14 ? 20.812 7.223 -13.952 1.00 19.84 14 ARG D O 1
ATOM 4696 N N . ARG D 1 15 ? 20.651 5.015 -13.497 1.00 22.34 15 ARG D N 1
ATOM 4697 C CA . ARG D 1 15 ? 21.830 4.968 -12.630 1.00 23.55 15 ARG D CA 1
ATOM 4698 C C . ARG D 1 15 ? 23.125 5.314 -13.398 1.00 22.96 15 ARG D C 1
ATOM 4699 O O . ARG D 1 15 ? 23.961 6.105 -12.929 1.00 22.83 15 ARG D O 1
ATOM 4707 N N . VAL D 1 16 ? 23.267 4.754 -14.591 1.00 22.41 16 VAL D N 1
ATOM 4708 C CA . VAL D 1 16 ? 24.474 4.958 -15.389 1.00 22.31 16 VAL D CA 1
ATOM 4709 C C . VAL D 1 16 ? 24.584 6.441 -15.778 1.00 21.43 16 VAL D C 1
ATOM 4710 O O . VAL D 1 16 ? 25.633 7.075 -15.589 1.00 20.43 16 VAL D O 1
ATOM 4714 N N . LEU D 1 17 ? 23.479 6.995 -16.271 1.00 20.83 17 LEU D N 1
ATOM 4715 C CA . LEU D 1 17 ? 23.447 8.401 -16.678 1.00 21.13 17 LEU D CA 1
ATOM 4716 C C . LEU D 1 17 ? 23.697 9.364 -15.522 1.00 20.75 17 LEU D C 1
ATOM 4717 O O . LEU D 1 17 ? 24.425 10.338 -15.677 1.00 21.17 17 LEU D O 1
ATOM 4722 N N . LEU D 1 18 ? 23.112 9.092 -14.363 1.00 20.94 18 LEU D N 1
ATOM 4723 C CA . LEU D 1 18 ? 23.336 9.953 -13.195 1.00 20.75 18 LEU D CA 1
ATOM 4724 C C . LEU D 1 18 ? 24.796 9.935 -12.764 1.00 20.88 18 LEU D C 1
ATOM 4725 O O . LEU D 1 18 ? 25.324 10.965 -12.327 1.00 21.35 18 LEU D O 1
ATOM 4730 N N . ALA D 1 19 ? 25.461 8.791 -12.887 1.00 21.13 19 ALA D N 1
ATOM 4731 C CA . ALA D 1 19 ? 26.868 8.692 -12.468 1.00 22.20 19 ALA D CA 1
ATOM 4732 C C . ALA D 1 19 ? 27.772 9.502 -13.414 1.00 22.30 19 ALA D C 1
ATOM 4733 O O . ALA D 1 19 ? 28.621 10.266 -12.971 1.00 22.47 19 ALA D O 1
ATOM 4735 N N . ARG D 1 20 ? 27.566 9.333 -14.719 1.00 22.73 20 ARG D N 1
ATOM 4736 C CA . ARG D 1 20 ? 28.318 10.078 -15.728 1.00 23.19 20 ARG D CA 1
ATOM 4737 C C . ARG D 1 20 ? 28.044 11.565 -15.602 1.00 22.91 20 ARG D C 1
ATOM 4738 O O . ARG D 1 20 ? 28.976 12.374 -15.680 1.00 23.33 20 ARG D O 1
ATOM 4746 N N . ALA D 1 21 ? 26.772 11.910 -15.368 1.00 22.42 21 ALA D N 1
ATOM 4747 C CA . ALA D 1 21 ? 26.334 13.299 -15.251 1.00 21.99 21 ALA D CA 1
ATOM 4748 C C . ALA D 1 21 ? 27.063 14.003 -14.118 1.00 22.32 21 ALA D C 1
ATOM 4749 O O . ALA D 1 21 ? 27.498 15.149 -14.279 1.00 22.14 21 ALA D O 1
ATOM 4751 N N . GLU D 1 22 ? 27.196 13.308 -12.990 1.00 22.84 22 GLU D N 1
ATOM 4752 C CA . GLU D 1 22 ? 27.837 13.871 -11.816 1.00 24.74 22 GLU D CA 1
ATOM 4753 C C . GLU D 1 22 ? 29.319 14.099 -12.084 1.00 25.08 22 GLU D C 1
ATOM 4754 O O . GLU D 1 22 ? 29.870 15.144 -11.713 1.00 24.95 22 GLU D O 1
ATOM 4760 N N . SER D 1 23 ? 29.945 13.121 -12.738 1.00 25.22 23 SER D N 1
ATOM 4761 C CA . SER D 1 23 ? 31.348 13.227 -13.129 1.00 26.34 23 SER D CA 1
ATOM 4762 C C . SER D 1 23 ? 31.609 14.450 -14.054 1.00 26.15 23 SER D C 1
ATOM 4763 O O . SER D 1 23 ? 32.583 15.194 -13.870 1.00 26.67 23 SER D O 1
ATOM 4766 N N . THR D 1 24 ? 30.725 14.659 -15.030 1.00 25.78 24 THR D N 1
ATOM 4767 C CA . THR D 1 24 ? 30.801 15.823 -15.923 1.00 25.31 24 THR D CA 1
ATOM 4768 C C . THR D 1 24 ? 30.509 17.135 -15.186 1.00 25.26 24 THR D C 1
ATOM 4769 O O . THR D 1 24 ? 31.174 18.152 -15.416 1.00 24.46 24 THR D O 1
ATOM 4773 N N . LEU D 1 25 ? 29.525 17.098 -14.293 1.00 25.17 25 LEU D N 1
ATOM 4774 C CA . LEU D 1 25 ? 29.192 18.243 -13.451 1.00 26.12 25 LEU D CA 1
ATOM 4775 C C . LEU D 1 25 ? 30.422 18.779 -12.697 1.00 26.65 25 LEU D C 1
ATOM 4776 O O . LEU D 1 25 ? 30.708 19.978 -12.777 1.00 26.70 25 LEU D O 1
ATOM 4781 N N A GLU D 1 26 ? 31.140 17.896 -11.998 0.50 26.77 26 GLU D N 1
ATOM 4782 N N B GLU D 1 26 ? 31.145 17.919 -11.969 0.50 27.72 26 GLU D N 1
ATOM 4783 C CA A GLU D 1 26 ? 32.272 18.314 -11.159 0.50 27.18 26 GLU D CA 1
ATOM 4784 C CA B GLU D 1 26 ? 32.285 18.411 -11.165 0.50 28.99 26 GLU D CA 1
ATOM 4785 C C A GLU D 1 26 ? 33.495 18.792 -11.979 0.50 28.67 26 GLU D C 1
ATOM 4786 C C B GLU D 1 26 ? 33.494 18.852 -12.008 0.50 29.65 26 GLU D C 1
ATOM 4787 O O A GLU D 1 26 ? 34.289 19.618 -11.505 0.50 28.53 26 GLU D O 1
ATOM 4788 O O B GLU D 1 26 ? 34.285 19.703 -11.578 0.50 29.42 26 GLU D O 1
ATOM 4799 N N . LYS D 1 27 ? 33.619 18.296 -13.210 1.00 29.88 27 LYS D N 1
ATOM 4800 C CA . LYS D 1 27 ? 34.653 18.748 -14.148 1.00 31.90 27 LYS D CA 1
ATOM 4801 C C . LYS D 1 27 ? 34.300 20.040 -14.882 1.00 33.01 27 LYS D C 1
ATOM 4802 O O . LYS D 1 27 ? 35.115 20.962 -14.958 1.00 33.15 27 LYS D O 1
ATOM 4808 N N . ASP D 1 28 ? 33.081 20.098 -15.424 1.00 33.76 28 ASP D N 1
ATOM 4809 C CA . ASP D 1 28 ? 32.712 21.108 -16.418 1.00 34.82 28 ASP D CA 1
ATOM 4810 C C . ASP D 1 28 ? 31.660 22.107 -15.937 1.00 34.32 28 ASP D C 1
ATOM 4811 O O . ASP D 1 28 ? 31.348 23.081 -16.640 1.00 34.67 28 ASP D O 1
ATOM 4816 N N . GLY D 1 29 ? 31.116 21.873 -14.747 1.00 33.43 29 GLY D N 1
ATOM 4817 C CA . GLY D 1 29 ? 29.987 22.655 -14.267 1.00 32.71 29 GLY D CA 1
ATOM 4818 C C . GLY D 1 29 ? 28.689 22.257 -14.955 1.00 32.15 29 GLY D C 1
ATOM 4819 O O . GLY D 1 29 ? 28.677 21.402 -15.847 1.00 31.18 29 GLY D O 1
ATOM 4820 N N . VAL D 1 30 ? 27.598 22.890 -14.533 1.00 32.14 30 VAL D N 1
ATOM 4821 C CA . VAL D 1 30 ? 26.253 22.556 -14.999 1.00 32.38 30 VAL D CA 1
ATOM 4822 C C . VAL D 1 30 ? 26.061 22.787 -16.511 1.00 32.76 30 VAL D C 1
ATOM 4823 O O . VAL D 1 30 ? 25.374 22.002 -17.170 1.00 31.90 30 VAL D O 1
ATOM 4827 N N . ASP D 1 31 ? 26.697 23.834 -17.048 1.00 33.27 31 ASP D N 1
ATOM 4828 C CA . ASP D 1 31 ? 26.650 24.140 -18.487 1.00 33.97 31 ASP D CA 1
ATOM 4829 C C . ASP D 1 31 ? 27.337 23.074 -19.343 1.00 33.44 31 ASP D C 1
ATOM 4830 O O . ASP D 1 31 ? 27.061 22.970 -20.534 1.00 33.99 31 ASP D O 1
ATOM 4835 N N . GLY D 1 32 ? 28.214 22.276 -18.732 1.00 32.84 32 GLY D N 1
ATOM 4836 C CA . GLY D 1 32 ? 28.826 21.131 -19.413 1.00 32.19 32 GLY D CA 1
ATOM 4837 C C . GLY D 1 32 ? 27.901 19.926 -19.606 1.00 31.45 32 GLY D C 1
ATOM 4838 O O . GLY D 1 32 ? 28.256 18.970 -20.309 1.00 31.56 32 GLY D O 1
ATOM 4839 N N . LEU D 1 33 ? 26.715 19.961 -18.992 1.00 30.69 33 LEU D N 1
ATOM 4840 C CA . LEU D 1 33 ? 25.787 18.816 -19.022 1.00 29.45 33 LEU D CA 1
ATOM 4841 C C . LEU D 1 33 ? 24.853 18.848 -20.203 1.00 28.58 33 LEU D C 1
ATOM 4842 O O . LEU D 1 33 ? 24.205 19.864 -20.444 1.00 28.93 33 LEU D O 1
ATOM 4847 N N . SER D 1 34 ? 24.771 17.721 -20.907 1.00 26.82 34 SER D N 1
ATOM 4848 C CA . SER D 1 34 ? 23.833 17.537 -22.007 1.00 26.70 34 SER D CA 1
ATOM 4849 C C . SER D 1 34 ? 23.337 16.100 -21.963 1.00 26.14 34 SER D C 1
ATOM 4850 O O . SER D 1 34 ? 24.122 15.157 -21.962 1.00 25.75 34 SER D O 1
ATOM 4853 N N . LEU D 1 35 ? 22.034 15.927 -21.888 1.00 26.13 35 LEU D N 1
ATOM 4854 C CA . LEU D 1 35 ? 21.492 14.579 -21.816 1.00 26.58 35 LEU D CA 1
ATOM 4855 C C . LEU D 1 35 ? 21.930 13.762 -23.046 1.00 27.39 35 LEU D C 1
ATOM 4856 O O . LEU D 1 35 ? 22.417 12.629 -22.932 1.00 26.62 35 LEU D O 1
ATOM 4861 N N . ARG D 1 36 ? 21.813 14.371 -24.221 1.00 28.71 36 ARG D N 1
ATOM 4862 C CA . ARG D 1 36 ? 22.188 13.690 -25.450 1.00 30.16 36 ARG D CA 1
ATOM 4863 C C . ARG D 1 36 ? 23.657 13.257 -25.443 1.00 30.25 36 ARG D C 1
ATOM 4864 O O . ARG D 1 36 ? 23.985 12.139 -25.863 1.00 30.58 36 ARG D O 1
ATOM 4872 N N . GLN D 1 37 ? 24.538 14.130 -24.957 1.00 30.15 37 GLN D N 1
ATOM 4873 C CA . GLN D 1 37 ? 25.964 13.826 -24.939 1.00 30.76 37 GLN D CA 1
ATOM 4874 C C . GLN D 1 37 ? 26.256 12.689 -23.941 1.00 30.11 37 GLN D C 1
ATOM 4875 O O . GLN D 1 37 ? 27.035 11.781 -24.237 1.00 30.52 37 GLN D O 1
ATOM 4881 N N . LEU D 1 38 ? 25.616 12.737 -22.769 1.00 29.04 38 LEU D N 1
ATOM 4882 C CA . LEU D 1 38 ? 25.774 11.697 -21.749 1.00 27.97 38 LEU D CA 1
ATOM 4883 C C . LEU D 1 38 ? 25.291 10.340 -22.274 1.00 28.02 38 LEU D C 1
ATOM 4884 O O . LEU D 1 38 ? 25.931 9.304 -22.045 1.00 27.07 38 LEU D O 1
ATOM 4889 N N . ALA D 1 39 ? 24.172 10.357 -22.994 1.00 27.91 39 ALA D N 1
ATOM 4890 C CA . ALA D 1 39 ? 23.622 9.138 -23.561 1.00 29.61 39 ALA D CA 1
ATOM 4891 C C . ALA D 1 39 ? 24.609 8.484 -24.552 1.00 31.20 39 ALA D C 1
ATOM 4892 O O . ALA D 1 39 ? 24.902 7.285 -24.449 1.00 31.67 39 ALA D O 1
ATOM 4894 N N . ARG D 1 40 ? 25.120 9.284 -25.493 1.00 33.15 40 ARG D N 1
ATOM 4895 C CA . ARG D 1 40 ? 26.074 8.818 -26.497 1.00 34.90 40 ARG D CA 1
ATOM 4896 C C . ARG D 1 40 ? 27.364 8.317 -25.841 1.00 35.21 40 ARG D C 1
ATOM 4897 O O . ARG D 1 40 ? 27.882 7.271 -26.215 1.00 35.23 40 ARG D O 1
ATOM 4905 N N . GLU D 1 41 ? 27.862 9.051 -24.849 1.00 35.99 41 GLU D N 1
ATOM 4906 C CA . GLU D 1 41 ? 28.987 8.585 -24.036 1.00 36.73 41 GLU D CA 1
ATOM 4907 C C . GLU D 1 41 ? 28.703 7.239 -23.380 1.00 37.14 41 GLU D C 1
ATOM 4908 O O . GLU D 1 41 ? 29.565 6.358 -23.367 1.00 36.99 41 GLU D O 1
ATOM 4914 N N . ALA D 1 42 ? 27.489 7.063 -22.865 1.00 37.32 42 ALA D N 1
ATOM 4915 C CA . ALA D 1 42 ? 27.121 5.800 -22.200 1.00 38.17 42 ALA D CA 1
ATOM 4916 C C . ALA D 1 42 ? 26.815 4.647 -23.178 1.00 38.69 42 ALA D C 1
ATOM 4917 O O . ALA D 1 42 ? 26.449 3.549 -22.752 1.00 39.12 42 ALA D O 1
ATOM 4919 N N . GLY D 1 43 ? 26.949 4.899 -24.477 1.00 38.90 43 GLY D N 1
ATOM 4920 C CA . GLY D 1 43 ? 26.735 3.862 -25.478 1.00 39.36 43 GLY D CA 1
ATOM 4921 C C . GLY D 1 43 ? 25.304 3.584 -25.934 1.00 39.79 43 GLY D C 1
ATOM 4922 O O . GLY D 1 43 ? 25.076 2.597 -26.650 1.00 39.42 43 GLY D O 1
ATOM 4923 N N . VAL D 1 44 ? 24.336 4.428 -25.550 1.00 40.14 44 VAL D N 1
ATOM 4924 C CA . VAL D 1 44 ? 22.991 4.318 -26.140 1.00 40.62 44 VAL D CA 1
ATOM 4925 C C . VAL D 1 44 ? 23.098 4.593 -27.651 1.00 41.48 44 VAL D C 1
ATOM 4926 O O . VAL D 1 44 ? 23.814 5.508 -28.081 1.00 41.39 44 VAL D O 1
ATOM 4930 N N . SER D 1 45 ? 22.429 3.766 -28.448 1.00 42.34 45 SER D N 1
ATOM 4931 C CA . SER D 1 45 ? 22.591 3.793 -29.902 1.00 43.08 45 SER D CA 1
ATOM 4932 C C . SER D 1 45 ? 21.231 3.837 -30.570 1.00 43.39 45 SER D C 1
ATOM 4933 O O . SER D 1 45 ? 20.211 3.911 -29.873 1.00 43.82 45 SER D O 1
ATOM 4936 N N . HIS D 1 46 ? 21.210 3.787 -31.905 1.00 43.18 46 HIS D N 1
ATOM 4937 C CA . HIS D 1 46 ? 19.948 3.818 -32.658 1.00 43.29 46 HIS D CA 1
ATOM 4938 C C . HIS D 1 46 ? 19.074 2.591 -32.380 1.00 42.60 46 HIS D C 1
ATOM 4939 O O . HIS D 1 46 ? 17.844 2.697 -32.293 1.00 42.70 46 HIS D O 1
ATOM 4946 N N . ALA D 1 47 ? 19.731 1.441 -32.227 1.00 41.70 47 ALA D N 1
ATOM 4947 C CA . ALA D 1 47 ? 19.074 0.164 -31.978 1.00 41.01 47 ALA D CA 1
ATOM 4948 C C . ALA D 1 47 ? 18.303 0.074 -30.634 1.00 40.29 47 ALA D C 1
ATOM 4949 O O . ALA D 1 47 ? 17.325 -0.676 -30.524 1.00 40.67 47 ALA D O 1
ATOM 4951 N N . ALA D 1 48 ? 18.744 0.826 -29.624 1.00 38.86 48 ALA D N 1
ATOM 4952 C CA . ALA D 1 48 ? 17.943 1.034 -28.401 1.00 37.36 48 ALA D CA 1
ATOM 4953 C C . ALA D 1 48 ? 18.185 2.441 -27.839 1.00 35.56 48 ALA D C 1
ATOM 4954 O O . ALA D 1 48 ? 19.080 2.639 -27.011 1.00 35.33 48 ALA D O 1
ATOM 4956 N N . PRO D 1 49 ? 17.368 3.415 -28.288 1.00 33.73 49 PRO D N 1
ATOM 4957 C CA . PRO D 1 49 ? 17.638 4.843 -28.164 1.00 32.25 49 PRO D CA 1
ATOM 4958 C C . PRO D 1 49 ? 17.171 5.548 -26.870 1.00 30.75 49 PRO D C 1
ATOM 4959 O O . PRO D 1 49 ? 17.421 6.740 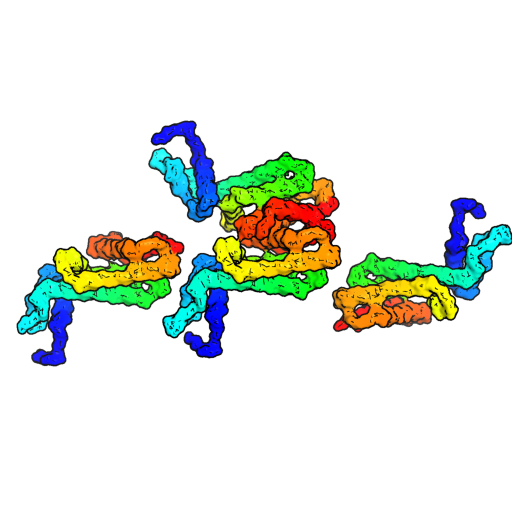-26.721 1.00 30.52 49 PRO D O 1
ATOM 4963 N N . SER D 1 50 ? 16.506 4.847 -25.952 1.00 29.19 50 SER D N 1
ATOM 4964 C CA . SER D 1 50 ? 16.050 5.505 -24.721 1.00 27.29 50 SER D CA 1
ATOM 4965 C C . SER D 1 50 ? 17.227 6.123 -23.960 1.00 26.14 50 SER D C 1
ATOM 4966 O O . SER D 1 50 ? 18.310 5.561 -23.924 1.00 25.90 50 SER D O 1
ATOM 4969 N N . LYS D 1 51 ? 16.995 7.305 -23.394 1.00 24.49 51 LYS D N 1
ATOM 4970 C CA . LYS D 1 51 ? 17.955 7.996 -22.557 1.00 23.38 51 LYS D CA 1
ATOM 4971 C C . LYS D 1 51 ? 17.385 8.067 -21.148 1.00 21.78 51 LYS D C 1
ATOM 4972 O O . LYS D 1 51 ? 17.891 8.812 -20.311 1.00 21.45 51 LYS D O 1
ATOM 4978 N N . HIS D 1 52 ? 16.318 7.310 -20.920 1.00 20.69 52 HIS D N 1
ATOM 4979 C CA . HIS D 1 52 ? 15.567 7.270 -19.648 1.00 19.58 52 HIS D CA 1
ATOM 4980 C C . HIS D 1 52 ? 14.871 8.587 -19.297 1.00 18.97 52 HIS D C 1
ATOM 4981 O O . HIS D 1 52 ? 13.647 8.641 -19.261 1.00 18.49 52 HIS D O 1
ATOM 4988 N N . PHE D 1 53 ? 15.648 9.637 -19.042 1.00 18.57 53 PHE D N 1
ATOM 4989 C CA . PHE D 1 53 ? 15.104 10.946 -18.655 1.00 18.55 53 PHE D CA 1
ATOM 4990 C C . PHE D 1 53 ? 14.396 11.598 -19.821 1.00 19.40 53 PHE D C 1
ATOM 4991 O O . PHE D 1 53 ? 14.919 11.618 -20.944 1.00 18.92 53 PHE D O 1
ATOM 4999 N N . ARG D 1 54 ? 13.220 12.154 -19.569 1.00 19.87 54 ARG D N 1
ATOM 5000 C CA . ARG D 1 54 ? 12.453 12.727 -20.668 1.00 22.18 54 ARG D CA 1
ATOM 5001 C C . ARG D 1 54 ? 13.109 13.990 -21.262 1.00 22.48 54 ARG D C 1
ATOM 5002 O O . ARG D 1 54 ? 12.933 14.290 -22.442 1.00 23.50 54 ARG D O 1
ATOM 5010 N N . ASP D 1 55 ? 13.873 14.707 -20.443 1.00 22.32 55 ASP D N 1
ATOM 5011 C CA . ASP D 1 55 ? 14.589 15.905 -20.885 1.00 22.40 55 ASP D CA 1
ATOM 5012 C C . ASP D 1 55 ? 15.698 16.295 -19.894 1.00 21.67 55 ASP D C 1
ATOM 5013 O O . ASP D 1 55 ? 15.823 15.678 -18.824 1.00 20.65 55 ASP D O 1
ATOM 5018 N N . ARG D 1 56 ? 16.507 17.295 -20.266 1.00 21.32 56 ARG D N 1
ATOM 5019 C CA . ARG D 1 56 ? 17.582 17.812 -19.412 1.00 21.58 56 ARG D CA 1
ATOM 5020 C C . ARG D 1 56 ? 17.117 18.208 -18.008 1.00 20.62 56 ARG D C 1
ATOM 5021 O O . ARG D 1 56 ? 17.796 17.898 -17.031 1.00 20.78 56 ARG D O 1
ATOM 5029 N N . GLN D 1 57 ? 15.977 18.890 -17.897 1.00 20.08 57 GLN D N 1
ATOM 5030 C CA . GLN D 1 57 ? 15.501 19.304 -16.582 1.00 19.47 57 GLN D CA 1
ATOM 5031 C C . GLN D 1 57 ? 15.195 18.108 -15.672 1.00 18.39 57 GLN D C 1
ATOM 5032 O O . GLN D 1 57 ? 15.438 18.190 -14.491 1.00 16.88 57 GLN D O 1
ATOM 5038 N N . ALA D 1 58 ? 14.706 16.997 -16.231 1.00 17.27 58 ALA D N 1
ATOM 5039 C CA . ALA D 1 58 ? 14.472 15.794 -15.424 1.00 17.75 58 ALA D CA 1
ATOM 5040 C C . ALA D 1 58 ? 15.808 15.246 -14.877 1.00 17.30 58 ALA D C 1
ATOM 5041 O O . ALA D 1 58 ? 15.890 14.817 -13.729 1.00 17.43 58 ALA D O 1
ATOM 5043 N N . LEU D 1 59 ? 16.841 15.287 -15.709 1.00 16.71 59 LEU D N 1
ATOM 5044 C CA . LEU D 1 59 ? 18.181 14.915 -15.290 1.00 17.36 59 LEU D CA 1
ATOM 5045 C C . LEU D 1 59 ? 18.693 15.813 -14.141 1.00 16.98 59 LEU D C 1
ATOM 5046 O O . LEU D 1 59 ? 19.167 15.296 -13.079 1.00 16.50 59 LEU D O 1
ATOM 5051 N N . LEU D 1 60 ? 18.580 17.131 -14.323 1.00 16.39 60 LEU D N 1
ATOM 5052 C CA . LEU D 1 60 ? 19.028 18.081 -13.273 1.00 16.65 60 LEU D CA 1
ATOM 5053 C C . LEU D 1 60 ? 18.253 17.896 -11.957 1.00 16.66 60 LEU D C 1
ATOM 5054 O O . LEU D 1 60 ? 18.847 17.909 -10.872 1.00 15.69 60 LEU D O 1
ATOM 5059 N N . ASP D 1 61 ? 16.932 17.711 -12.053 1.00 16.65 61 ASP D N 1
ATOM 5060 C CA . ASP D 1 61 ? 16.110 17.495 -10.853 1.00 16.51 61 ASP D CA 1
ATOM 5061 C C . ASP D 1 61 ? 16.543 16.193 -10.142 1.00 15.81 61 ASP D C 1
ATOM 5062 O O . ASP D 1 61 ? 16.619 16.143 -8.900 1.00 15.10 61 ASP D O 1
ATOM 5067 N N . ALA D 1 62 ? 16.825 15.153 -10.926 1.00 14.67 62 ALA D N 1
ATOM 5068 C CA . ALA D 1 62 ? 17.256 13.887 -10.336 1.00 15.10 62 ALA D CA 1
ATOM 5069 C C . ALA D 1 62 ? 18.612 14.010 -9.633 1.00 15.21 62 ALA D C 1
ATOM 5070 O O . ALA D 1 62 ? 18.828 13.420 -8.569 1.00 15.84 62 ALA D O 1
ATOM 5072 N N . LEU D 1 63 ? 19.515 14.781 -10.218 1.00 15.34 63 LEU D N 1
ATOM 5073 C CA . LEU D 1 63 ? 20.839 15.023 -9.646 1.00 15.97 63 LEU D CA 1
ATOM 5074 C C . LEU D 1 63 ? 20.711 15.809 -8.315 1.00 15.82 63 LEU D C 1
ATOM 5075 O O . LEU D 1 63 ? 21.320 15.450 -7.290 1.00 15.47 63 LEU D O 1
ATOM 5080 N N . ALA D 1 64 ? 19.884 16.855 -8.331 1.00 15.05 64 ALA D N 1
ATOM 5081 C CA . ALA D 1 64 ? 19.641 17.666 -7.153 1.00 15.98 64 ALA D CA 1
ATOM 5082 C C . ALA D 1 64 ? 19.047 16.840 -6.030 1.00 16.63 64 ALA D C 1
ATOM 5083 O O . ALA D 1 64 ? 19.527 16.902 -4.906 1.00 16.73 64 ALA D O 1
ATOM 5085 N N . GLU D 1 65 ? 17.998 16.069 -6.336 1.00 17.44 65 GLU D N 1
ATOM 5086 C CA . GLU D 1 65 ? 17.331 15.236 -5.327 1.00 18.15 65 GLU D CA 1
ATOM 5087 C C . GLU D 1 65 ? 18.305 14.210 -4.774 1.00 18.16 65 GLU D C 1
ATOM 5088 O O . GLU D 1 65 ? 18.392 14.007 -3.572 1.00 18.34 65 GLU D O 1
ATOM 5094 N N . SER D 1 66 ? 19.057 13.587 -5.667 1.00 18.60 66 SER D N 1
ATOM 5095 C CA . SER D 1 66 ? 20.100 12.653 -5.274 1.00 19.33 66 SER D CA 1
ATOM 5096 C C . SER D 1 66 ? 21.146 13.280 -4.316 1.00 18.64 66 SER D C 1
ATOM 5097 O O . SER D 1 66 ? 21.537 12.653 -3.300 1.00 19.23 66 SER D O 1
ATOM 5100 N N . GLY D 1 67 ? 21.599 14.495 -4.617 1.00 17.59 67 GLY D N 1
ATOM 5101 C CA . GLY D 1 67 ? 22.554 15.196 -3.738 1.00 17.05 67 GLY D CA 1
ATOM 5102 C C . GLY D 1 67 ? 21.998 15.470 -2.344 1.00 16.44 67 GLY D C 1
ATOM 5103 O O . GLY D 1 67 ? 22.683 15.233 -1.355 1.00 15.88 67 GLY D O 1
ATOM 5104 N N . PHE D 1 68 ? 20.748 15.940 -2.254 1.00 15.88 68 PHE D N 1
ATOM 5105 C CA . PHE D 1 68 ? 20.105 16.115 -0.945 1.00 16.07 68 PHE D CA 1
ATOM 5106 C C . PHE D 1 68 ? 19.980 14.818 -0.168 1.00 15.93 68 PHE D C 1
ATOM 5107 O O . PHE D 1 68 ? 20.336 14.774 1.000 1.00 14.61 68 PHE D O 1
ATOM 5115 N N . LEU D 1 69 ? 19.527 13.751 -0.836 1.00 16.24 69 LEU D N 1
ATOM 5116 C CA . LEU D 1 69 ? 19.418 12.429 -0.182 1.00 17.01 69 LEU D CA 1
ATOM 5117 C C . LEU D 1 69 ? 20.779 11.974 0.369 1.00 16.64 69 LEU D C 1
ATOM 5118 O O . LEU D 1 69 ? 20.869 11.440 1.468 1.00 17.93 69 LEU D O 1
ATOM 5123 N N . ARG D 1 70 ? 21.835 12.186 -0.391 1.00 16.61 70 ARG D N 1
ATOM 5124 C CA . ARG D 1 70 ? 23.180 11.797 0.031 1.00 16.31 70 ARG D CA 1
ATOM 5125 C C . ARG D 1 70 ? 23.728 12.683 1.143 1.00 16.12 70 ARG D C 1
ATOM 5126 O O . ARG D 1 70 ? 24.494 12.207 2.026 1.00 16.39 70 ARG D O 1
ATOM 5134 N N . LEU D 1 71 ? 23.350 13.958 1.125 1.00 14.85 71 LEU D N 1
ATOM 5135 C CA . LEU D 1 71 ? 23.743 14.855 2.210 1.00 15.22 71 LEU D CA 1
ATOM 5136 C C . LEU D 1 71 ? 23.047 14.399 3.489 1.00 15.47 71 LEU D C 1
ATOM 5137 O O . LEU D 1 71 ? 23.700 14.277 4.519 1.00 14.28 71 LEU D O 1
ATOM 5142 N N . THR D 1 72 ? 21.724 14.157 3.434 1.00 15.90 72 THR D N 1
ATOM 5143 C CA . THR D 1 72 ? 21.033 13.646 4.634 1.00 16.04 72 THR D CA 1
ATOM 5144 C C . THR D 1 72 ? 21.690 12.350 5.147 1.00 16.09 72 THR D C 1
ATOM 5145 O O . THR D 1 72 ? 21.887 12.199 6.344 1.00 16.76 72 THR D O 1
ATOM 5149 N N . ALA D 1 73 ? 21.992 11.417 4.245 1.00 16.48 73 ALA D N 1
ATOM 5150 C CA . ALA D 1 73 ? 22.680 10.161 4.590 1.00 16.56 73 ALA D CA 1
ATOM 5151 C C . ALA D 1 73 ? 24.033 10.409 5.297 1.00 16.15 73 ALA D C 1
ATOM 5152 O O . ALA D 1 73 ? 24.377 9.750 6.280 1.00 15.82 73 ALA D O 1
ATOM 5154 N N . ALA D 1 74 ? 24.797 11.370 4.794 1.00 15.68 74 ALA D N 1
ATOM 5155 C CA . ALA D 1 74 ? 26.092 11.694 5.364 1.00 15.09 74 ALA D CA 1
ATOM 5156 C C . ALA D 1 74 ? 25.960 12.304 6.772 1.00 15.06 74 ALA D C 1
ATOM 5157 O O . ALA D 1 74 ? 26.754 11.982 7.663 1.00 14.77 74 ALA D O 1
ATOM 5159 N N . LEU D 1 75 ? 24.972 13.180 6.968 1.00 14.38 75 LEU D N 1
ATOM 5160 C CA . LEU D 1 75 ? 24.704 13.775 8.288 1.00 14.69 75 LEU D CA 1
ATOM 5161 C C . LEU D 1 75 ? 24.215 12.702 9.285 1.00 15.11 75 LEU D C 1
ATOM 5162 O O . LEU D 1 75 ? 24.610 12.687 10.463 1.00 14.65 75 LEU D O 1
ATOM 5167 N N . GLU D 1 76 ? 23.351 11.806 8.817 1.00 15.80 76 GLU D N 1
ATOM 5168 C CA . GLU D 1 76 ? 22.918 10.689 9.677 1.00 17.12 76 GLU D CA 1
ATOM 5169 C C . GLU D 1 76 ? 24.114 9.822 10.063 1.00 16.47 76 GLU D C 1
ATOM 5170 O O . GLU D 1 76 ? 24.285 9.480 11.238 1.00 17.10 76 GLU D O 1
ATOM 5176 N N . ARG D 1 77 ? 24.950 9.469 9.096 1.00 16.25 77 ARG D N 1
ATOM 5177 C CA . ARG D 1 77 ? 26.173 8.711 9.415 1.00 17.12 77 ARG D CA 1
ATOM 5178 C C . ARG D 1 77 ? 27.066 9.410 10.443 1.00 17.23 77 ARG D C 1
ATOM 5179 O O . ARG D 1 77 ? 27.653 8.756 11.341 1.00 17.83 77 ARG D O 1
ATOM 5187 N N . ALA D 1 78 ? 27.163 10.730 10.337 1.00 16.70 78 ALA D N 1
ATOM 5188 C CA . ALA D 1 78 ? 27.978 11.479 11.285 1.00 17.01 78 ALA D CA 1
ATOM 5189 C C . ALA D 1 78 ? 27.424 11.395 12.718 1.00 17.24 78 ALA D C 1
ATOM 5190 O O . ALA D 1 78 ? 28.189 11.226 13.678 1.00 17.03 78 ALA D O 1
ATOM 5192 N N . VAL D 1 79 ? 26.107 11.531 12.856 1.00 18.16 79 VAL D N 1
ATOM 5193 C CA . VAL D 1 79 ? 25.418 11.353 14.147 1.00 19.04 79 VAL D CA 1
ATOM 5194 C C . VAL D 1 79 ? 25.612 9.949 14.728 1.00 19.58 79 VAL D C 1
ATOM 5195 O O . VAL D 1 79 ? 25.892 9.802 15.926 1.00 20.52 79 VAL D O 1
ATOM 5199 N N A GLU D 1 80 ? 25.476 8.926 13.894 0.50 19.57 80 GLU D N 1
ATOM 5200 N N B GLU D 1 80 ? 25.474 8.939 13.875 0.50 19.59 80 GLU D N 1
ATOM 5201 C CA A GLU D 1 80 ? 25.632 7.543 14.357 0.50 20.12 80 GLU D CA 1
ATOM 5202 C CA B GLU D 1 80 ? 25.640 7.533 14.262 0.50 20.21 80 GLU D CA 1
ATOM 5203 C C A GLU D 1 80 ? 27.077 7.207 14.755 0.50 20.04 80 GLU D C 1
ATOM 5204 C C B GLU D 1 80 ? 27.062 7.229 14.749 0.50 20.06 80 GLU D C 1
ATOM 5205 O O A GLU D 1 80 ? 27.297 6.362 15.619 0.50 19.82 80 GLU D O 1
ATOM 5206 O O B GLU D 1 80 ? 27.252 6.426 15.659 0.50 19.82 80 GLU D O 1
ATOM 5217 N N . GLU D 1 81 ? 28.049 7.874 14.129 1.00 19.86 81 GLU D N 1
ATOM 5218 C CA . GLU D 1 81 ? 29.473 7.700 14.469 1.00 19.78 81 GLU D CA 1
ATOM 5219 C C . GLU D 1 81 ? 29.824 8.351 15.816 1.00 19.59 81 GLU D C 1
ATOM 5220 O O . GLU D 1 81 ? 30.704 7.878 16.545 1.00 19.40 81 GLU D O 1
ATOM 5226 N N . ALA D 1 82 ? 29.146 9.450 16.122 1.00 19.44 82 ALA D N 1
ATOM 5227 C CA . ALA D 1 82 ? 29.502 10.302 17.245 1.00 20.08 82 ALA D CA 1
ATOM 5228 C C . ALA D 1 82 ? 28.963 9.729 18.540 1.00 20.32 82 ALA D C 1
ATOM 5229 O O . ALA D 1 82 ? 27.983 8.972 18.531 1.00 19.92 82 ALA D O 1
ATOM 5231 N N . GLU D 1 83 ? 29.596 10.106 19.641 1.00 21.75 83 GLU D N 1
ATOM 5232 C CA . GLU D 1 83 ? 29.033 9.879 20.993 1.00 24.05 83 GLU D CA 1
ATOM 5233 C C . GLU D 1 83 ? 27.591 10.399 21.068 1.00 24.58 83 GLU D C 1
ATOM 5234 O O . GLU D 1 83 ? 27.214 11.325 20.340 1.00 23.74 83 GLU D O 1
ATOM 5240 N N . SER D 1 84 ? 26.803 9.801 21.963 1.00 25.81 84 SER D N 1
ATOM 5241 C CA . SER D 1 84 ? 25.375 10.084 22.119 1.00 27.29 84 SER D CA 1
ATOM 5242 C C . SER D 1 84 ? 25.098 11.237 23.070 1.00 27.50 84 SER D C 1
ATOM 5243 O O . SER D 1 84 ? 24.253 11.098 23.965 1.00 29.18 84 SER D O 1
ATOM 5246 N N . HIS D 1 85 ? 25.839 12.323 22.951 1.00 26.40 85 HIS D N 1
ATOM 5247 C CA . HIS D 1 85 ? 25.428 13.551 23.582 1.00 26.21 85 HIS D CA 1
ATOM 5248 C C . HIS D 1 85 ? 25.487 14.716 22.599 1.00 24.75 85 HIS D C 1
ATOM 5249 O O . HIS D 1 85 ? 26.283 14.693 21.645 1.00 23.26 85 HIS D O 1
ATOM 5256 N N . ALA D 1 86 ? 24.625 15.708 22.853 1.00 23.20 86 ALA D N 1
ATOM 5257 C CA . ALA D 1 86 ? 24.410 16.850 21.962 1.00 22.36 86 ALA D CA 1
ATOM 5258 C C . ALA D 1 86 ? 25.691 17.546 21.519 1.00 22.02 86 ALA D C 1
ATOM 5259 O O . ALA D 1 86 ? 25.873 17.771 20.321 1.00 21.44 86 ALA D O 1
ATOM 5261 N N . ARG D 1 87 ? 26.593 17.859 22.457 1.00 21.10 87 ARG D N 1
ATOM 5262 C CA . ARG D 1 87 ? 27.827 18.585 22.069 1.00 20.77 87 ARG D CA 1
ATOM 5263 C C . ARG D 1 87 ? 28.599 17.843 20.977 1.00 20.06 87 ARG D C 1
ATOM 5264 O O . ARG D 1 87 ? 29.072 18.458 20.018 1.00 19.49 87 ARG D O 1
ATOM 5272 N N . ALA D 1 88 ? 28.713 16.521 21.124 1.00 19.21 88 ALA D N 1
ATOM 5273 C CA . ALA D 1 88 ? 29.441 15.692 20.160 1.00 18.77 88 ALA D CA 1
ATOM 5274 C C . ALA D 1 88 ? 28.699 15.647 18.833 1.00 18.48 88 ALA D C 1
ATOM 5275 O O . ALA D 1 88 ? 29.301 15.733 17.771 1.00 18.29 88 ALA D O 1
ATOM 5277 N N . ARG D 1 89 ? 27.388 15.509 18.912 1.00 18.32 89 ARG D N 1
ATOM 5278 C CA . ARG D 1 89 ? 26.561 15.488 17.727 1.00 18.80 89 ARG D CA 1
ATOM 5279 C C . ARG D 1 89 ? 26.634 16.785 16.960 1.00 17.53 89 ARG D C 1
ATOM 5280 O O . ARG D 1 89 ? 26.680 16.745 15.741 1.00 17.74 89 ARG D O 1
ATOM 5288 N N . PHE D 1 90 ? 26.611 17.922 17.660 1.00 16.80 90 PHE D N 1
ATOM 5289 C CA . PHE D 1 90 ? 26.612 19.258 16.982 1.00 16.04 90 PHE D CA 1
ATOM 5290 C C . PHE D 1 90 ? 27.916 19.394 16.232 1.00 15.88 90 PHE D C 1
ATOM 5291 O O . PHE D 1 90 ? 27.935 19.819 15.087 1.00 15.62 90 PHE D O 1
ATOM 5299 N N . ALA D 1 91 ? 29.006 18.999 16.891 1.00 15.87 91 ALA D N 1
ATOM 5300 C CA . ALA D 1 91 ? 30.314 19.076 16.299 1.00 16.65 91 ALA D CA 1
ATOM 5301 C C . ALA D 1 91 ? 30.413 18.133 15.105 1.00 16.39 91 ALA D C 1
ATOM 5302 O O . ALA D 1 91 ? 30.949 18.516 14.070 1.00 15.94 91 ALA D O 1
ATOM 5304 N N . ALA D 1 92 ? 29.876 16.911 15.239 1.00 16.49 92 ALA D N 1
ATOM 5305 C CA . ALA D 1 92 ? 29.941 15.945 14.146 1.00 15.36 92 ALA D CA 1
ATOM 5306 C C . ALA D 1 92 ? 29.153 16.408 12.933 1.00 15.22 92 ALA D C 1
ATOM 5307 O O . ALA D 1 92 ? 29.594 16.198 11.787 1.00 14.94 92 ALA D O 1
ATOM 5309 N N . LEU D 1 93 ? 27.985 17.014 13.169 1.00 14.42 93 LEU D N 1
ATOM 5310 C CA . LEU D 1 93 ? 27.155 17.503 12.054 1.00 14.09 93 LEU D CA 1
ATOM 5311 C C . LEU D 1 93 ? 27.866 18.617 11.289 1.00 14.17 93 LEU D C 1
ATOM 5312 O O . LEU D 1 93 ? 27.849 18.652 10.050 1.00 14.23 93 LEU D O 1
ATOM 5317 N N . ALA D 1 94 ? 28.529 19.506 12.019 1.00 14.04 94 ALA D N 1
ATOM 5318 C CA . ALA D 1 94 ? 29.208 20.640 11.381 1.00 13.67 94 ALA D CA 1
ATOM 5319 C C . ALA D 1 94 ? 30.320 20.125 10.503 1.00 14.14 94 ALA D C 1
ATOM 5320 O O . ALA D 1 94 ? 30.471 20.567 9.360 1.00 13.89 94 ALA D O 1
ATOM 5322 N N . GLY D 1 95 ? 31.124 19.207 11.043 1.00 14.40 95 GLY D N 1
ATOM 5323 C CA . GLY D 1 95 ? 32.256 18.647 10.278 1.00 13.40 95 GLY D CA 1
ATOM 5324 C C . GLY D 1 95 ? 31.803 17.969 9.009 1.00 13.93 95 GLY D C 1
ATOM 5325 O O . GLY D 1 95 ? 32.405 18.156 7.925 1.00 13.96 95 GLY D O 1
ATOM 5326 N N . ALA D 1 96 ? 30.745 17.169 9.145 1.00 13.73 96 ALA D N 1
ATOM 5327 C CA . ALA D 1 96 ? 30.245 16.373 8.040 1.00 13.54 96 ALA D CA 1
ATOM 5328 C C . ALA D 1 96 ? 29.635 17.255 6.962 1.00 12.95 96 ALA D C 1
ATOM 5329 O O . ALA D 1 96 ? 29.777 16.964 5.770 1.00 12.68 96 ALA D O 1
ATOM 5331 N N . TYR D 1 97 ? 28.956 18.327 7.360 1.00 12.57 97 TYR D N 1
ATOM 5332 C CA . TYR D 1 97 ? 28.433 19.282 6.360 1.00 12.46 97 TYR D CA 1
ATOM 5333 C C . TYR D 1 97 ? 29.556 19.892 5.506 1.00 12.13 97 TYR D C 1
ATOM 5334 O O . TYR D 1 97 ? 29.542 19.838 4.256 1.00 11.47 97 TYR D O 1
ATOM 5343 N N . VAL D 1 98 ? 30.511 20.506 6.189 1.00 12.42 98 VAL D N 1
ATOM 5344 C CA . VAL D 1 98 ? 31.652 21.155 5.521 1.00 13.31 98 VAL D CA 1
ATOM 5345 C C . VAL D 1 98 ? 32.455 20.181 4.611 1.00 13.72 98 VAL D C 1
ATOM 5346 O O . VAL D 1 98 ? 32.775 20.516 3.460 1.00 13.53 98 VAL D O 1
ATOM 5350 N N . SER D 1 99 ? 32.734 18.982 5.108 1.00 14.57 99 SER D N 1
ATOM 5351 C CA . SER D 1 99 ? 33.351 17.919 4.281 1.00 15.80 99 SER D CA 1
ATOM 5352 C C . SER D 1 99 ? 32.548 17.564 3.040 1.00 15.92 99 SER D C 1
ATOM 5353 O O . SER D 1 99 ? 33.117 17.405 1.954 1.00 16.85 99 SER D O 1
ATOM 5356 N N . PHE D 1 100 ? 31.237 17.406 3.201 1.00 15.24 100 PHE D N 1
ATOM 5357 C CA . PHE D 1 100 ? 30.376 17.130 2.063 1.00 15.31 100 PHE D CA 1
ATOM 5358 C C . PHE D 1 100 ? 30.451 18.252 1.005 1.00 15.40 100 PHE D C 1
ATOM 5359 O O . PHE D 1 100 ? 30.574 17.986 -0.201 1.00 15.02 100 PHE D O 1
ATOM 5367 N N . ALA D 1 101 ? 30.344 19.492 1.479 1.00 15.54 101 ALA D N 1
ATOM 5368 C CA . ALA D 1 101 ? 30.323 20.679 0.648 1.00 16.61 101 ALA D CA 1
ATOM 5369 C C . ALA D 1 101 ? 31.596 20.785 -0.189 1.00 17.66 101 ALA D C 1
ATOM 5370 O O . ALA D 1 101 ? 31.543 21.043 -1.389 1.00 18.36 101 ALA D O 1
ATOM 5372 N N . LEU D 1 102 ? 32.734 20.550 0.447 1.00 18.29 102 LEU D N 1
ATOM 5373 C CA . LEU D 1 102 ? 34.019 20.634 -0.227 1.00 19.20 102 LEU D CA 1
ATOM 5374 C C . LEU D 1 102 ? 34.349 19.420 -1.111 1.00 19.43 102 LEU D C 1
ATOM 5375 O O . LEU D 1 102 ? 35.111 19.533 -2.077 1.00 19.58 102 LEU D O 1
ATOM 5380 N N . ALA D 1 103 ? 33.732 18.276 -0.832 1.00 19.39 103 ALA D N 1
ATOM 5381 C CA . ALA D 1 103 ? 33.932 17.118 -1.678 1.00 19.54 103 ALA D CA 1
ATOM 5382 C C . ALA D 1 103 ? 33.018 17.129 -2.899 1.00 19.64 103 ALA D C 1
ATOM 5383 O O . ALA D 1 103 ? 33.282 16.405 -3.862 1.00 19.95 103 ALA D O 1
ATOM 5385 N N . HIS D 1 104 ? 31.956 17.937 -2.855 1.00 19.34 104 HIS D N 1
ATOM 5386 C CA . HIS D 1 104 ? 30.911 17.950 -3.891 1.00 19.32 104 HIS D CA 1
ATOM 5387 C C . HIS D 1 104 ? 30.491 19.367 -4.288 1.00 19.49 104 HIS D C 1
ATOM 5388 O O . HIS D 1 104 ? 29.309 19.720 -4.228 1.00 19.30 104 HIS D O 1
ATOM 5395 N N . ARG D 1 105 ? 31.461 20.169 -4.707 1.00 19.71 105 ARG D N 1
ATOM 5396 C CA . ARG D 1 105 ? 31.245 21.612 -4.877 1.00 19.80 105 ARG D CA 1
ATOM 5397 C C . ARG D 1 105 ? 30.204 21.946 -5.925 1.00 18.71 105 ARG D C 1
ATOM 5398 O O . ARG D 1 105 ? 29.295 22.724 -5.657 1.00 17.87 105 ARG D O 1
ATOM 5406 N N . GLU D 1 106 ? 30.326 21.360 -7.115 1.00 17.97 106 GLU D N 1
ATOM 5407 C CA . GLU D 1 106 ? 29.370 21.685 -8.179 1.00 17.78 106 GLU D CA 1
ATOM 5408 C C . GLU D 1 106 ? 27.986 21.061 -7.953 1.00 16.89 106 GLU D C 1
ATOM 5409 O O . GLU D 1 106 ? 26.969 21.658 -8.334 1.00 16.02 106 GLU D O 1
ATOM 5415 N N A LEU D 1 107 ? 27.954 19.863 -7.358 0.50 15.72 107 LEU D N 1
ATOM 5416 N N B LEU D 1 107 ? 27.961 19.869 -7.354 0.50 16.26 107 LEU D N 1
ATOM 5417 C CA A LEU D 1 107 ? 26.693 19.213 -6.994 0.50 15.42 107 LEU D CA 1
ATOM 5418 C CA B LEU D 1 107 ? 26.713 19.203 -7.002 0.50 16.43 107 LEU D CA 1
ATOM 5419 C C A LEU D 1 107 ? 25.956 20.062 -5.952 0.50 15.74 107 LEU D C 1
ATOM 5420 C C B LEU D 1 107 ? 25.958 20.015 -5.931 0.50 16.34 107 LEU D C 1
ATOM 5421 O O A LEU D 1 107 ? 24.765 20.315 -6.077 0.50 15.15 107 LEU D O 1
ATOM 5422 O O B LEU D 1 107 ? 24.754 20.215 -6.029 0.50 15.78 107 LEU D O 1
ATOM 5431 N N . LEU D 1 108 ? 26.683 20.522 -4.938 1.00 16.37 108 LEU D N 1
ATOM 5432 C CA . LEU D 1 108 ? 26.075 21.401 -3.923 1.00 17.01 108 LEU D CA 1
ATOM 5433 C C . LEU D 1 108 ? 25.507 22.708 -4.538 1.00 17.62 108 LEU D C 1
ATOM 5434 O O . LEU D 1 108 ? 24.377 23.114 -4.223 1.00 18.47 108 LEU D O 1
ATOM 5439 N N . ALA D 1 109 ? 26.254 23.352 -5.431 1.00 18.53 109 ALA D N 1
ATOM 5440 C CA . ALA D 1 109 ? 25.716 24.549 -6.119 1.00 18.88 109 ALA D CA 1
ATOM 5441 C C . ALA D 1 109 ? 24.433 24.205 -6.886 1.00 18.56 109 ALA D C 1
ATOM 5442 O O . ALA D 1 109 ? 23.447 24.957 -6.824 1.00 19.49 109 ALA D O 1
ATOM 5444 N N . LEU D 1 110 ? 24.447 23.068 -7.584 1.00 17.71 110 LEU D N 1
ATOM 5445 C CA . LEU D 1 110 ? 23.262 22.586 -8.304 1.00 17.48 110 LEU D CA 1
ATOM 5446 C C . LEU D 1 110 ? 22.073 22.341 -7.364 1.00 17.33 110 LEU D C 1
ATOM 5447 O O . LEU D 1 110 ? 20.954 22.785 -7.644 1.00 17.01 110 LEU D O 1
ATOM 5460 N N . TYR D 1 112 ? 21.310 23.582 -4.388 1.00 17.28 112 TYR D N 1
ATOM 5461 C CA . TYR D 1 112 ? 20.748 24.804 -3.842 1.00 17.99 112 TYR D CA 1
ATOM 5462 C C . TYR D 1 112 ? 20.102 25.690 -4.900 1.00 18.75 112 TYR D C 1
ATOM 5463 O O . TYR D 1 112 ? 19.033 26.253 -4.664 1.00 20.24 112 TYR D O 1
ATOM 5472 N N . GLY D 1 113 ? 20.732 25.807 -6.061 1.00 18.86 113 GLY D N 1
ATOM 5473 C CA . GLY D 1 113 ? 20.156 26.581 -7.161 1.00 19.93 113 GLY D CA 1
ATOM 5474 C C . GLY D 1 113 ? 18.859 25.963 -7.662 1.00 20.29 113 GLY D C 1
ATOM 5475 O O . GLY D 1 113 ? 17.904 26.662 -7.981 1.00 21.33 113 GLY D O 1
ATOM 5476 N N . ASN D 1 114 ? 18.817 24.644 -7.718 1.00 20.45 114 ASN D N 1
ATOM 5477 C CA . ASN D 1 114 ? 17.647 23.944 -8.231 1.00 20.70 114 ASN D CA 1
ATOM 5478 C C . ASN D 1 114 ? 16.479 24.058 -7.218 1.00 21.73 114 ASN D C 1
ATOM 5479 O O . ASN D 1 114 ? 15.355 24.429 -7.582 1.00 22.28 114 ASN D O 1
ATOM 5484 N N . LYS D 1 115 ? 16.746 23.751 -5.953 1.00 21.90 115 LYS D N 1
ATOM 5485 C CA . LYS D 1 115 ? 15.700 23.753 -4.922 1.00 23.79 115 LYS D CA 1
ATOM 5486 C C . LYS D 1 115 ? 15.028 25.130 -4.802 1.00 24.90 115 LYS D C 1
ATOM 5487 O O . LYS D 1 115 ? 13.855 25.226 -4.481 1.00 24.85 115 LYS D O 1
ATOM 5493 N N . HIS D 1 116 ? 15.780 26.188 -5.090 1.00 26.34 116 HIS D N 1
ATOM 5494 C CA . HIS D 1 116 ? 15.280 27.539 -4.894 1.00 27.68 116 HIS D CA 1
ATOM 5495 C C . HIS D 1 116 ? 14.851 28.288 -6.170 1.00 28.77 116 HIS D C 1
ATOM 5496 O O . HIS D 1 116 ? 14.342 29.413 -6.091 1.00 28.68 116 HIS D O 1
ATOM 5503 N N . ALA D 1 117 ? 15.014 27.658 -7.334 1.00 29.27 117 ALA D N 1
ATOM 5504 C CA . ALA D 1 117 ? 14.548 28.258 -8.592 1.00 30.19 117 ALA D CA 1
ATOM 5505 C C . ALA D 1 117 ? 13.010 28.241 -8.635 1.00 30.81 117 ALA D C 1
ATOM 5506 O O . ALA D 1 117 ? 12.386 27.369 -8.040 1.00 30.67 117 ALA D O 1
ATOM 5508 N N . PRO D 1 118 ? 12.390 29.221 -9.323 1.00 31.70 118 PRO D N 1
ATOM 5509 C CA . PRO D 1 118 ? 10.925 29.238 -9.470 1.00 31.82 118 PRO D CA 1
ATOM 5510 C C . PRO D 1 118 ? 10.373 27.930 -10.014 1.00 31.45 118 PRO D C 1
ATOM 5511 O O . PRO D 1 118 ? 10.905 27.415 -10.996 1.00 32.16 118 PRO D O 1
ATOM 5515 N N . GLY D 1 119 ? 9.342 27.392 -9.359 1.00 30.82 119 GLY D N 1
ATOM 5516 C CA . GLY D 1 119 ? 8.677 26.168 -9.812 1.00 30.18 119 GLY D CA 1
ATOM 5517 C C . GLY D 1 119 ? 9.519 24.900 -9.653 1.00 29.80 119 GLY D C 1
ATOM 5518 O O . GLY D 1 119 ? 9.329 23.938 -10.402 1.00 29.91 119 GLY D O 1
ATOM 5519 N N . ALA D 1 120 ? 10.444 24.905 -8.687 1.00 28.38 120 ALA D N 1
ATOM 5520 C CA . ALA D 1 120 ? 11.304 23.748 -8.385 1.00 27.87 120 ALA D CA 1
ATOM 5521 C C . ALA D 1 120 ? 10.487 22.488 -8.095 1.00 27.48 120 ALA D C 1
ATOM 5522 O O . ALA D 1 120 ? 9.417 22.561 -7.506 1.00 26.77 120 ALA D O 1
ATOM 5524 N N . ALA D 1 121 ? 10.984 21.337 -8.546 1.00 27.17 121 ALA D N 1
ATOM 5525 C CA . ALA D 1 121 ? 10.275 20.072 -8.406 1.00 27.02 121 ALA D CA 1
ATOM 5526 C C . ALA D 1 121 ? 10.051 19.735 -6.933 1.00 27.35 121 ALA D C 1
ATOM 5527 O O . ALA D 1 121 ? 10.933 19.940 -6.085 1.00 27.27 121 ALA D O 1
ATOM 5529 N N . SER D 1 122 ? 8.860 19.226 -6.638 1.00 27.51 122 SER D N 1
ATOM 5530 C CA . SER D 1 122 ? 8.439 18.999 -5.274 1.00 27.44 122 SER D CA 1
ATOM 5531 C C . SER D 1 122 ? 9.352 17.986 -4.561 1.00 26.80 122 SER D C 1
ATOM 5532 O O . SER D 1 122 ? 9.685 18.168 -3.388 1.00 26.44 122 SER D O 1
ATOM 5535 N N . GLN D 1 123 ? 9.816 16.957 -5.274 1.00 26.04 123 GLN D N 1
ATOM 5536 C CA . GLN D 1 123 ? 10.710 15.972 -4.654 1.00 25.45 123 GLN D CA 1
ATOM 5537 C C . GLN D 1 123 ? 12.107 16.526 -4.304 1.00 24.88 123 GLN D C 1
ATOM 5538 O O . GLN D 1 123 ? 12.778 15.981 -3.434 1.00 25.07 123 GLN D O 1
ATOM 5544 N N . VAL D 1 124 ? 12.565 17.570 -5.003 1.00 24.02 124 VAL D N 1
ATOM 5545 C CA . VAL D 1 124 ? 13.834 18.212 -4.643 1.00 23.04 124 VAL D CA 1
ATOM 5546 C C . VAL D 1 124 ? 13.587 18.983 -3.360 1.00 23.32 124 VAL D C 1
ATOM 5547 O O . VAL D 1 124 ? 14.374 18.914 -2.401 1.00 24.04 124 VAL D O 1
ATOM 5551 N N . VAL D 1 125 ? 12.474 19.696 -3.338 1.00 23.23 125 VAL D N 1
ATOM 5552 C CA . VAL D 1 125 ? 12.110 20.543 -2.194 1.00 23.80 125 VAL D CA 1
ATOM 5553 C C . VAL D 1 125 ? 11.995 19.698 -0.915 1.00 23.62 125 VAL D C 1
ATOM 5554 O O . VAL D 1 125 ? 12.517 20.089 0.146 1.00 23.41 125 VAL D O 1
ATOM 5558 N N A GLU D 1 126 ? 11.337 18.549 -1.019 0.50 23.79 126 GLU D N 1
ATOM 5559 N N B GLU D 1 126 ? 11.335 18.544 -1.037 0.50 23.71 126 GLU D N 1
ATOM 5560 C CA A GLU D 1 126 ? 11.190 17.640 0.118 0.50 24.12 126 GLU D CA 1
ATOM 5561 C CA B GLU D 1 126 ? 11.153 17.597 0.075 0.50 23.95 126 GLU D CA 1
ATOM 5562 C C A GLU D 1 126 ? 12.511 17.012 0.564 0.50 23.86 126 GLU D C 1
ATOM 5563 C C B GLU D 1 126 ? 12.462 16.938 0.542 0.50 23.78 126 GLU D C 1
ATOM 5564 O O A GLU D 1 126 ? 12.759 16.857 1.766 0.50 23.86 126 GLU D O 1
ATOM 5565 O O B GLU D 1 126 ? 12.651 16.692 1.737 0.50 23.89 126 GLU D O 1
ATOM 5576 N N . ALA D 1 127 ? 13.367 16.659 -0.395 1.00 23.75 127 ALA D N 1
ATOM 5577 C CA . ALA D 1 127 ? 14.668 16.074 -0.055 1.00 22.85 127 ALA D CA 1
ATOM 5578 C C . ALA D 1 127 ? 15.548 17.086 0.693 1.00 22.48 127 ALA D C 1
ATOM 5579 O O . ALA D 1 127 ? 16.204 16.721 1.672 1.00 21.08 127 ALA D O 1
ATOM 5581 N N . GLY D 1 128 ? 15.545 18.346 0.242 1.00 22.32 128 GLY D N 1
ATOM 5582 C CA . GLY D 1 128 ? 16.242 19.437 0.958 1.00 23.31 128 GLY D CA 1
ATOM 5583 C C . GLY D 1 128 ? 15.709 19.698 2.373 1.00 23.79 128 GLY D C 1
ATOM 5584 O O . GLY D 1 128 ? 16.493 19.971 3.340 1.00 23.67 128 GLY D O 1
ATOM 5585 N N A HIS D 1 129 ? 14.391 19.604 2.536 0.50 23.45 129 HIS D N 1
ATOM 5586 N N B HIS D 1 129 ? 14.390 19.578 2.499 0.50 23.41 129 HIS D N 1
ATOM 5587 C CA A HIS D 1 129 ? 13.787 19.861 3.846 0.50 23.60 129 HIS D CA 1
ATOM 5588 C CA B HIS D 1 129 ? 13.688 19.784 3.760 0.50 23.55 129 HIS D CA 1
ATOM 5589 C C A HIS D 1 129 ? 14.123 18.758 4.838 0.50 23.11 129 HIS D C 1
ATOM 5590 C C B HIS D 1 129 ? 14.183 18.783 4.784 0.50 23.05 129 HIS D C 1
ATOM 5591 O O A HIS D 1 129 ? 14.221 19.016 6.036 0.50 23.18 129 HIS D O 1
ATOM 5592 O O B HIS D 1 129 ? 14.446 19.137 5.935 0.50 23.03 129 HIS D O 1
ATOM 5605 N N . ALA D 1 130 ? 14.342 17.538 4.344 1.00 22.89 130 ALA D N 1
ATOM 5606 C CA . ALA D 1 130 ? 14.775 16.443 5.216 1.00 21.85 130 ALA D CA 1
ATOM 5607 C C . ALA D 1 130 ? 16.150 16.679 5.866 1.00 21.18 130 ALA D C 1
ATOM 5608 O O . ALA D 1 130 ? 16.332 16.355 7.042 1.00 19.72 130 ALA D O 1
ATOM 5610 N N . SER D 1 131 ? 17.105 17.245 5.110 1.00 20.28 131 SER D N 1
ATOM 5611 C CA . SER D 1 131 ? 18.431 17.553 5.652 1.00 20.61 131 SER D CA 1
ATOM 5612 C C . SER D 1 131 ? 18.256 18.542 6.812 1.00 19.69 131 SER D C 1
ATOM 5613 O O . SER D 1 131 ? 18.830 18.368 7.886 1.00 19.03 131 SER D O 1
ATOM 5624 N N . ASP D 1 133 ? 15.446 19.128 8.531 1.00 19.61 133 ASP D N 1
ATOM 5625 C CA . ASP D 1 133 ? 14.674 18.499 9.627 1.00 20.36 133 ASP D CA 1
ATOM 5626 C C . ASP D 1 133 ? 15.546 17.678 10.594 1.00 19.47 133 ASP D C 1
ATOM 5627 O O . ASP D 1 133 ? 15.317 17.684 11.815 1.00 18.25 133 ASP D O 1
ATOM 5632 N N . LEU D 1 134 ? 16.524 16.971 10.035 1.00 19.11 134 LEU D N 1
ATOM 5633 C CA . LEU D 1 134 ? 17.471 16.196 10.815 1.00 20.36 134 LEU D CA 1
ATOM 5634 C C . LEU D 1 134 ? 18.174 17.110 11.819 1.00 20.19 134 LEU D C 1
ATOM 5635 O O . LEU D 1 134 ? 18.234 16.821 13.024 1.00 20.56 134 LEU D O 1
ATOM 5640 N N . THR D 1 135 ? 18.677 18.229 11.310 1.00 19.11 135 THR D N 1
ATOM 5641 C CA . THR D 1 135 ? 19.372 19.210 12.134 1.00 18.46 135 THR D CA 1
ATOM 5642 C C . THR D 1 135 ? 18.459 19.797 13.213 1.00 17.67 135 THR D C 1
ATOM 5643 O O . THR D 1 135 ? 18.854 19.859 14.372 1.00 15.90 135 THR D O 1
ATOM 5647 N N . VAL D 1 136 ? 17.254 20.236 12.824 1.00 16.97 136 VAL D N 1
ATOM 5648 C CA . VAL D 1 136 ? 16.270 20.713 13.802 1.00 17.95 136 VAL D CA 1
ATOM 5649 C C . VAL D 1 136 ? 15.977 19.655 14.902 1.00 18.41 136 VAL D C 1
ATOM 5650 O O . VAL D 1 136 ? 15.907 19.996 16.086 1.00 18.50 136 VAL D O 1
ATOM 5654 N N A ARG D 1 137 ? 15.807 18.392 14.498 0.50 18.56 137 ARG D N 1
ATOM 5655 N N B ARG D 1 137 ? 15.840 18.392 14.511 0.50 18.61 137 ARG D N 1
ATOM 5656 C CA A ARG D 1 137 ? 15.559 17.285 15.445 0.50 19.16 137 ARG D CA 1
ATOM 5657 C CA B ARG D 1 137 ? 15.541 17.323 15.473 0.50 19.30 137 ARG D CA 1
ATOM 5658 C C A ARG D 1 137 ? 16.664 17.180 16.481 0.50 19.13 137 ARG D C 1
ATOM 5659 C C B ARG D 1 137 ? 16.669 17.086 16.472 0.50 19.18 137 ARG D C 1
ATOM 5660 O O A ARG D 1 137 ? 16.380 17.099 17.671 0.50 19.42 137 ARG D O 1
ATOM 5661 O O B ARG D 1 137 ? 16.406 16.802 17.629 0.50 19.57 137 ARG D O 1
ATOM 5676 N N . ILE D 1 138 ? 17.917 17.221 16.023 1.00 19.26 138 ILE D N 1
ATOM 5677 C CA . ILE D 1 138 ? 19.098 17.154 16.919 1.00 18.84 138 ILE D CA 1
ATOM 5678 C C . ILE D 1 138 ? 19.144 18.343 17.914 1.00 17.99 138 ILE D C 1
ATOM 5679 O O . ILE D 1 138 ? 19.507 18.164 19.083 1.00 17.49 138 ILE D O 1
ATOM 5684 N N . VAL D 1 139 ? 18.808 19.547 17.445 1.00 17.25 139 VAL D N 1
ATOM 5685 C CA . VAL D 1 139 ? 18.691 20.730 18.336 1.00 16.84 139 VAL D CA 1
ATOM 5686 C C . VAL D 1 139 ? 17.583 20.522 19.375 1.00 16.64 139 VAL D C 1
ATOM 5687 O O . VAL D 1 139 ? 17.788 20.770 20.563 1.00 16.38 139 VAL D O 1
ATOM 5691 N N . THR D 1 140 ? 16.420 20.056 18.925 1.00 16.94 140 THR D N 1
ATOM 5692 C CA . THR D 1 140 ? 15.272 19.802 19.816 1.00 17.74 140 THR D CA 1
ATOM 5693 C C . THR D 1 140 ? 15.644 18.759 20.880 1.00 17.62 140 THR D C 1
ATOM 5694 O O . THR D 1 140 ? 15.347 18.936 22.057 1.00 17.84 140 THR D O 1
ATOM 5698 N N . GLU D 1 141 ? 16.311 17.689 20.460 1.00 18.48 141 GLU D N 1
ATOM 5699 C CA . GLU D 1 141 ? 16.800 16.647 21.385 1.00 19.40 141 GLU D CA 1
ATOM 5700 C C . GLU D 1 141 ? 17.777 17.221 22.420 1.00 19.01 141 GLU D C 1
ATOM 5701 O O . GLU D 1 141 ? 17.781 16.808 23.587 1.00 19.56 141 GLU D O 1
ATOM 5707 N N . ALA D 1 142 ? 18.604 18.170 21.997 1.00 17.89 142 ALA D N 1
ATOM 5708 C CA . ALA D 1 142 ? 19.586 18.797 22.888 1.00 17.48 142 ALA D CA 1
ATOM 5709 C C . ALA D 1 142 ? 18.869 19.638 23.921 1.00 17.18 142 ALA D C 1
ATOM 5710 O O . ALA D 1 142 ? 19.279 19.691 25.073 1.00 18.29 142 ALA D O 1
ATOM 5712 N N . GLN D 1 143 ? 17.796 20.298 23.515 1.00 16.91 143 GLN D N 1
ATOM 5713 C CA . GLN D 1 143 ? 16.985 21.062 24.480 1.00 18.24 143 GLN D CA 1
ATOM 5714 C C . GLN D 1 143 ? 16.245 20.141 25.459 1.00 19.41 143 GLN D C 1
ATOM 5715 O O . GLN D 1 143 ? 16.151 20.452 26.652 1.00 20.84 143 GLN D O 1
ATOM 5721 N N . ALA D 1 144 ? 15.751 19.005 24.973 1.00 20.34 144 ALA D N 1
ATOM 5722 C CA . ALA D 1 144 ? 15.060 18.027 25.823 1.00 20.83 144 ALA D CA 1
ATOM 5723 C C . ALA D 1 144 ? 16.010 17.384 26.822 1.00 21.51 144 ALA D C 1
ATOM 5724 O O . ALA D 1 144 ? 15.592 17.019 27.922 1.00 22.29 144 ALA D O 1
ATOM 5726 N N . ALA D 1 145 ? 17.283 17.266 26.451 1.00 21.51 145 ALA D N 1
ATOM 5727 C CA . ALA D 1 145 ? 18.317 16.745 27.343 1.00 22.01 145 ALA D CA 1
ATOM 5728 C C . ALA D 1 145 ? 18.781 17.762 28.379 1.00 22.42 145 ALA D C 1
ATOM 5729 O O . ALA D 1 145 ? 19.454 17.401 29.365 1.00 23.29 145 ALA D O 1
ATOM 5731 N N . GLY D 1 146 ? 18.428 19.024 28.171 1.00 21.96 146 GLY D N 1
ATOM 5732 C CA . GLY D 1 146 ? 18.837 20.082 29.082 1.00 22.44 146 GLY D CA 1
ATOM 5733 C C . GLY D 1 146 ? 20.212 20.641 28.764 1.00 23.05 146 GLY D C 1
ATOM 5734 O O . GLY D 1 146 ? 20.748 21.410 29.548 1.00 22.58 146 GLY D O 1
ATOM 5735 N N . ASP D 1 147 ? 20.772 20.268 27.608 1.00 23.24 147 ASP D N 1
ATOM 5736 C CA . ASP D 1 147 ? 22.149 20.654 27.256 1.00 24.31 147 ASP D CA 1
ATOM 5737 C C . ASP D 1 147 ? 22.271 22.071 26.737 1.00 23.94 147 ASP D C 1
ATOM 5738 O O . ASP D 1 147 ? 23.316 22.718 26.885 1.00 24.53 147 ASP D O 1
ATOM 5743 N N . ILE D 1 148 ? 21.206 22.557 26.125 1.00 23.29 148 ILE D N 1
ATOM 5744 C CA . ILE D 1 148 ? 21.206 23.919 25.644 1.00 22.37 148 ILE D CA 1
ATOM 5745 C C . ILE D 1 148 ? 19.929 24.621 26.101 1.00 22.43 148 ILE D C 1
ATOM 5746 O O . ILE D 1 148 ? 18.953 23.967 26.483 1.00 21.38 148 ILE D O 1
ATOM 5751 N N . GLY D 1 149 ? 19.956 25.946 26.071 1.00 22.20 149 GLY D N 1
ATOM 5752 C CA . GLY D 1 149 ? 18.832 26.775 26.503 1.00 23.88 149 GLY D CA 1
ATOM 5753 C C . GLY D 1 149 ? 17.629 26.790 25.564 1.00 23.94 149 GLY D C 1
ATOM 5754 O O . GLY D 1 149 ? 17.670 26.227 24.459 1.00 24.18 149 GLY D O 1
ATOM 5755 N N . PRO D 1 150 ? 16.545 27.454 25.997 1.00 24.38 150 PRO D N 1
ATOM 5756 C CA . PRO D 1 150 ? 15.275 27.394 25.282 1.00 23.77 150 PRO D CA 1
ATOM 5757 C C . PRO D 1 150 ? 15.315 28.298 24.042 1.00 23.66 150 PRO D C 1
ATOM 5758 O O . PRO D 1 150 ? 16.191 29.157 23.928 1.00 24.25 150 PRO D O 1
ATOM 5762 N N . GLY D 1 151 ? 14.366 28.120 23.137 1.00 22.33 151 GLY D N 1
ATOM 5763 C CA . GLY D 1 151 ? 14.326 28.938 21.944 1.00 21.27 151 GLY D CA 1
ATOM 5764 C C . GLY D 1 151 ? 13.940 28.103 20.757 1.00 20.50 151 GLY D C 1
ATOM 5765 O O . GLY D 1 151 ? 14.000 26.866 20.815 1.00 20.53 151 GLY D O 1
ATOM 5766 N N . ASP D 1 152 ? 13.564 28.789 19.683 1.00 19.53 152 ASP D N 1
ATOM 5767 C CA . ASP D 1 152 ? 13.075 28.165 18.478 1.00 19.97 152 ASP D CA 1
ATOM 5768 C C . ASP D 1 152 ? 14.165 27.314 17.811 1.00 18.96 152 ASP D C 1
ATOM 5769 O O . ASP D 1 152 ? 15.118 27.852 17.234 1.00 17.51 152 ASP D O 1
ATOM 5774 N N . ALA D 1 153 ? 14.009 25.992 17.888 1.00 18.57 153 ALA D N 1
ATOM 5775 C CA . ALA D 1 153 ? 15.007 25.051 17.329 1.00 17.93 153 ALA D CA 1
ATOM 5776 C C . ALA D 1 153 ? 15.266 25.268 15.832 1.00 18.06 153 ALA D C 1
ATOM 5777 O O . ALA D 1 153 ? 16.404 25.095 15.377 1.00 18.76 153 ALA D O 1
ATOM 5779 N N A SER D 1 154 ? 14.227 25.641 15.089 0.50 17.49 154 SER D N 1
ATOM 5780 N N B SER D 1 154 ? 14.229 25.640 15.081 0.50 17.57 154 SER D N 1
ATOM 5781 C CA A SER D 1 154 ? 14.364 25.946 13.659 0.50 17.50 154 SER D CA 1
ATOM 5782 C CA B SER D 1 154 ? 14.386 25.929 13.645 0.50 17.60 154 SER D CA 1
ATOM 5783 C C A SER D 1 154 ? 15.306 27.126 13.409 0.50 16.91 154 SER D C 1
ATOM 5784 C C B SER D 1 154 ? 15.299 27.136 13.393 0.50 17.02 154 SER D C 1
ATOM 5785 O O A SER D 1 154 ? 16.104 27.096 12.481 0.50 17.05 154 SER D O 1
ATOM 5786 O O B SER D 1 154 ? 16.072 27.135 12.443 0.50 17.16 154 SER D O 1
ATOM 5791 N N . ARG D 1 155 ? 15.211 28.155 14.243 1.00 16.43 155 ARG D N 1
ATOM 5792 C CA . ARG D 1 155 ? 16.063 29.333 14.097 1.00 15.75 155 ARG D CA 1
ATOM 5793 C C . ARG D 1 155 ? 17.512 29.039 14.512 1.00 15.12 155 ARG D C 1
ATOM 5794 O O . ARG D 1 155 ? 18.462 29.488 13.857 1.00 14.17 155 ARG D O 1
ATOM 5802 N N . ILE D 1 156 ? 17.668 28.294 15.609 1.00 14.14 156 ILE D N 1
ATOM 5803 C CA . ILE D 1 156 ? 18.992 27.858 16.071 1.00 13.67 156 ILE D CA 1
ATOM 5804 C C . ILE D 1 156 ? 19.712 27.048 14.969 1.00 13.61 156 ILE D C 1
ATOM 5805 O O . ILE D 1 156 ? 20.909 27.266 14.683 1.00 13.16 156 ILE D O 1
ATOM 5810 N N . ALA D 1 157 ? 18.972 26.113 14.372 1.00 13.09 157 ALA D N 1
ATOM 5811 C CA . ALA D 1 157 ? 19.450 25.278 13.277 1.00 13.02 157 ALA D CA 1
ATOM 5812 C C . ALA D 1 157 ? 19.784 26.120 12.041 1.00 13.17 157 ALA D C 1
ATOM 5813 O O . ALA D 1 157 ? 20.727 25.812 11.310 1.00 12.80 157 ALA D O 1
ATOM 5815 N N . LEU D 1 158 ? 18.986 27.158 11.795 1.00 13.06 158 LEU D N 1
ATOM 5816 C CA . LEU D 1 158 ? 19.257 28.052 10.685 1.00 13.60 158 LEU D CA 1
ATOM 5817 C C . LEU D 1 158 ? 20.565 28.852 10.880 1.00 13.26 158 LEU D C 1
ATOM 5818 O O . LEU D 1 158 ? 21.346 29.017 9.939 1.00 13.40 158 LEU D O 1
ATOM 5823 N N . VAL D 1 159 ? 20.821 29.311 12.104 1.00 13.04 159 VAL D N 1
ATOM 5824 C CA . VAL D 1 159 ? 22.080 29.986 12.416 1.00 12.62 159 VAL D CA 1
ATOM 5825 C C . VAL D 1 159 ? 23.286 29.020 12.240 1.00 12.69 159 VAL D C 1
ATOM 5826 O O . VAL D 1 159 ? 24.340 29.413 11.715 1.00 12.54 159 VAL D O 1
ATOM 5830 N N . ALA D 1 160 ? 23.116 27.779 12.691 1.00 12.54 160 ALA D N 1
ATOM 5831 C CA . ALA D 1 160 ? 24.109 26.727 12.505 1.00 12.23 160 ALA D CA 1
ATOM 5832 C C . ALA D 1 160 ? 24.393 26.522 11.002 1.00 12.36 160 ALA D C 1
ATOM 5833 O O . ALA D 1 160 ? 25.546 26.544 10.573 1.00 12.37 160 ALA D O 1
ATOM 5835 N N . PHE D 1 161 ? 23.340 26.354 10.206 1.00 12.23 161 PHE D N 1
ATOM 5836 C CA . PHE D 1 161 ? 23.497 26.205 8.762 1.00 12.67 161 PHE D CA 1
ATOM 5837 C C . PHE D 1 161 ? 24.218 27.413 8.122 1.00 12.36 161 PHE D C 1
ATOM 5838 O O . PHE D 1 161 ? 25.151 27.233 7.335 1.00 11.56 161 PHE D O 1
ATOM 5846 N N . ALA D 1 162 ? 23.800 28.634 8.467 1.00 11.91 162 ALA D N 1
ATOM 5847 C CA . ALA D 1 162 ? 24.492 29.826 7.992 1.00 12.79 162 ALA D CA 1
ATOM 5848 C C . ALA D 1 162 ? 26.006 29.803 8.323 1.00 13.18 162 ALA D C 1
ATOM 5849 O O . ALA D 1 162 ? 26.837 30.088 7.449 1.00 14.68 162 ALA D O 1
ATOM 5851 N N . THR D 1 163 ? 26.354 29.451 9.561 1.00 12.92 163 THR D N 1
ATOM 5852 C CA . THR D 1 163 ? 27.736 29.416 10.019 1.00 13.14 163 THR D CA 1
ATOM 5853 C C . THR D 1 163 ? 28.571 28.470 9.173 1.00 13.22 163 THR D C 1
ATOM 5854 O O . THR D 1 163 ? 29.615 28.859 8.668 1.00 11.89 163 THR D O 1
ATOM 5858 N N . PHE D 1 164 ? 28.094 27.235 9.021 1.00 12.75 164 PHE D N 1
ATOM 5859 C CA . PHE D 1 164 ? 28.891 26.206 8.386 1.00 13.22 164 PHE D CA 1
ATOM 5860 C C . PHE D 1 164 ? 28.825 26.210 6.868 1.00 13.22 164 PHE D C 1
ATOM 5861 O O . PHE D 1 164 ? 29.802 25.845 6.199 1.00 13.39 164 PHE D O 1
ATOM 5869 N N . HIS D 1 165 ? 27.728 26.717 6.319 1.00 12.40 165 HIS D N 1
ATOM 5870 C CA . HIS D 1 165 ? 27.743 27.061 4.915 1.00 12.97 165 HIS D CA 1
ATOM 5871 C C . HIS D 1 165 ? 28.657 28.259 4.668 1.00 12.97 165 HIS D C 1
ATOM 5872 O O . HIS D 1 165 ? 29.330 28.302 3.638 1.00 14.02 165 HIS D O 1
ATOM 5879 N N . GLY D 1 166 ? 28.698 29.218 5.595 1.00 12.20 166 GLY D N 1
ATOM 5880 C CA . GLY D 1 166 ? 29.645 30.359 5.473 1.00 11.33 166 GLY D CA 1
ATOM 5881 C C . GLY D 1 166 ? 31.082 29.869 5.434 1.00 11.65 166 GLY D C 1
ATOM 5882 O O . GLY D 1 166 ? 31.877 30.282 4.583 1.00 11.22 166 GLY D O 1
ATOM 5883 N N . ILE D 1 167 ? 31.410 28.953 6.344 1.00 11.51 167 ILE D N 1
ATOM 5884 C CA . ILE D 1 167 ? 32.745 28.384 6.367 1.00 12.13 167 ILE D CA 1
ATOM 5885 C C . ILE D 1 167 ? 33.060 27.633 5.061 1.00 12.14 167 ILE D C 1
ATOM 5886 O O . ILE D 1 167 ? 34.114 27.834 4.472 1.00 13.55 167 ILE D O 1
ATOM 5891 N N . ALA D 1 168 ? 32.147 26.789 4.597 1.00 12.56 168 ALA D N 1
ATOM 5892 C CA . ALA D 1 168 ? 32.349 26.049 3.356 1.00 13.14 168 ALA D CA 1
ATOM 5893 C C . ALA D 1 168 ? 32.510 27.000 2.157 1.00 13.96 168 ALA D C 1
ATOM 5894 O O . ALA D 1 168 ? 33.330 26.760 1.249 1.00 13.98 168 ALA D O 1
ATOM 5896 N N . THR D 1 169 ? 31.700 28.057 2.155 1.00 14.03 169 THR D N 1
ATOM 5897 C CA . THR D 1 169 ? 31.751 29.096 1.129 1.00 13.63 169 THR D CA 1
ATOM 5898 C C . THR D 1 169 ? 33.106 29.821 1.107 1.00 14.32 169 THR D C 1
ATOM 5899 O O . THR D 1 169 ? 33.757 29.950 0.045 1.00 14.33 169 THR D O 1
ATOM 5903 N N . LEU D 1 170 ? 33.556 30.238 2.284 1.00 14.98 170 LEU D N 1
ATOM 5904 C CA . LEU D 1 170 ? 34.878 30.839 2.443 1.00 15.87 170 LEU D CA 1
ATOM 5905 C C . LEU D 1 170 ? 35.992 29.917 1.967 1.00 16.68 170 LEU D C 1
ATOM 5906 O O . LEU D 1 170 ? 36.861 30.338 1.192 1.00 16.15 170 LEU D O 1
ATOM 5911 N N . ALA D 1 171 ? 35.968 28.672 2.432 1.00 17.76 171 ALA D N 1
ATOM 5912 C CA . ALA D 1 171 ? 36.976 27.685 2.037 1.00 19.38 171 ALA D CA 1
ATOM 5913 C C . ALA D 1 171 ? 36.987 27.489 0.515 1.00 20.71 171 ALA D C 1
ATOM 5914 O O . ALA D 1 171 ? 38.054 27.503 -0.108 1.00 21.39 171 ALA D O 1
ATOM 5916 N N . ALA D 1 172 ? 35.807 27.342 -0.089 1.00 21.45 172 ALA D N 1
ATOM 5917 C CA . ALA D 1 172 ? 35.715 27.177 -1.556 1.00 22.54 172 ALA D CA 1
ATOM 5918 C C . ALA D 1 172 ? 36.245 28.397 -2.330 1.00 23.44 172 ALA D C 1
ATOM 5919 O O . ALA D 1 172 ? 36.682 28.278 -3.492 1.00 23.34 172 ALA D O 1
ATOM 5921 N N . GLY D 1 173 ? 36.203 29.563 -1.696 1.00 22.87 173 GLY D N 1
ATOM 5922 C CA . GLY D 1 173 ? 36.594 30.805 -2.358 1.00 23.60 173 GLY D CA 1
ATOM 5923 C C . GLY D 1 173 ? 38.010 31.229 -2.041 1.00 23.85 173 GLY D C 1
ATOM 5924 O O . GLY D 1 173 ? 38.457 32.294 -2.461 1.00 23.91 173 GLY D O 1
ATOM 5925 N N . GLY D 1 174 ? 38.714 30.397 -1.279 1.00 24.71 174 GLY D N 1
ATOM 5926 C CA . GLY D 1 174 ? 40.075 30.673 -0.872 1.00 25.01 174 GLY D CA 1
ATOM 5927 C C . GLY D 1 174 ? 40.156 31.840 0.083 1.00 25.95 174 GLY D C 1
ATOM 5928 O O . GLY D 1 174 ? 41.104 32.587 0.035 1.00 26.46 174 GLY D O 1
ATOM 5945 N N . LEU D 1 176 ? 40.065 31.714 3.584 1.00 25.56 176 LEU D N 1
ATOM 5946 C CA . LEU D 1 176 ? 40.478 31.376 4.959 1.00 25.60 176 LEU D CA 1
ATOM 5947 C C . LEU D 1 176 ? 41.857 31.926 5.311 1.00 25.32 176 LEU D C 1
ATOM 5948 O O . LEU D 1 176 ? 42.278 31.853 6.451 1.00 24.77 176 LEU D O 1
ATOM 5953 N N . ASP D 1 177 ? 42.526 32.494 4.319 1.00 25.90 177 ASP D N 1
ATOM 5954 C CA . ASP D 1 177 ? 43.889 32.987 4.433 1.00 26.89 177 ASP D CA 1
ATOM 5955 C C . ASP D 1 177 ? 44.808 32.052 5.192 1.00 27.02 177 ASP D C 1
ATOM 5956 O O . ASP D 1 177 ? 45.482 32.471 6.118 1.00 26.95 177 ASP D O 1
ATOM 5961 N N . GLY D 1 178 ? 44.811 30.779 4.808 1.00 26.96 178 GLY D N 1
ATOM 5962 C CA . GLY D 1 178 ? 45.738 29.804 5.394 1.00 27.31 178 GLY D CA 1
ATOM 5963 C C . GLY D 1 178 ? 45.262 29.095 6.652 1.00 27.50 178 GLY D C 1
ATOM 5964 O O . GLY D 1 178 ? 45.951 28.182 7.139 1.00 27.41 178 GLY D O 1
ATOM 5965 N N . ALA D 1 179 ? 44.108 29.516 7.202 1.00 26.67 179 ALA D N 1
ATOM 5966 C CA . ALA D 1 179 ? 43.571 28.875 8.408 1.00 26.39 179 ALA D CA 1
ATOM 5967 C C . ALA D 1 179 ? 42.957 27.541 7.983 1.00 26.12 179 ALA D C 1
ATOM 5968 O O . ALA D 1 179 ? 42.112 27.520 7.082 1.00 26.00 179 ALA D O 1
ATOM 5970 N N . PRO D 1 180 ? 43.399 26.421 8.598 1.00 26.05 180 PRO D N 1
ATOM 5971 C CA . PRO D 1 180 ? 42.875 25.120 8.171 1.00 25.84 180 PRO D CA 1
ATOM 5972 C C . PRO D 1 180 ? 41.359 25.097 8.359 1.00 25.03 180 PRO D C 1
ATOM 5973 O O . PRO D 1 180 ? 40.856 25.552 9.385 1.00 24.92 180 PRO D O 1
ATOM 5977 N N . VAL D 1 181 ? 40.637 24.599 7.365 1.00 24.49 181 VAL D N 1
ATOM 5978 C CA . VAL D 1 181 ? 39.184 24.601 7.456 1.00 23.67 181 VAL D CA 1
ATOM 5979 C C . VAL D 1 181 ? 38.743 23.879 8.739 1.00 23.41 181 VAL D C 1
ATOM 5980 O O . VAL D 1 181 ? 37.863 24.353 9.466 1.00 22.15 181 VAL D O 1
ATOM 5984 N N . ASP D 1 182 ? 39.387 22.752 9.020 1.00 22.72 182 ASP D N 1
ATOM 5985 C CA . ASP D 1 182 ? 39.053 21.911 10.166 1.00 22.89 182 ASP D CA 1
ATOM 5986 C C . ASP D 1 182 ? 39.163 22.712 11.460 1.00 21.77 182 ASP D C 1
ATOM 5987 O O . ASP D 1 182 ? 38.335 22.552 12.345 1.00 22.09 182 ASP D O 1
ATOM 5992 N N . GLU D 1 183 ? 40.142 23.613 11.550 1.00 21.24 183 GLU D N 1
ATOM 5993 C CA . GLU D 1 183 ? 40.324 24.433 12.764 1.00 19.68 183 GLU D CA 1
ATOM 5994 C C . GLU D 1 183 ? 39.253 25.537 12.865 1.00 18.14 183 GLU D C 1
ATOM 5995 O O . GLU D 1 183 ? 38.831 25.910 13.964 1.00 17.51 183 GLU D O 1
ATOM 6001 N N . VAL D 1 184 ? 38.831 26.069 11.725 1.00 16.89 184 VAL D N 1
ATOM 6002 C CA . VAL D 1 184 ? 37.814 27.146 11.713 1.00 16.14 184 VAL D CA 1
ATOM 6003 C C . VAL D 1 184 ? 36.449 26.546 12.079 1.00 16.01 184 VAL D C 1
ATOM 6004 O O . VAL D 1 184 ? 35.693 27.124 12.872 1.00 16.00 184 VAL D O 1
ATOM 6008 N N . VAL D 1 185 ? 36.145 25.392 11.488 1.00 15.34 185 VAL D N 1
ATOM 6009 C CA . VAL D 1 185 ? 34.950 24.626 11.819 1.00 15.02 185 VAL D CA 1
ATOM 6010 C C . VAL D 1 185 ? 34.870 24.371 13.340 1.00 15.70 185 VAL D C 1
ATOM 6011 O O . VAL D 1 185 ? 33.854 24.671 13.960 1.00 15.58 185 VAL D O 1
ATOM 6015 N N . THR D 1 186 ? 35.961 23.880 13.938 1.00 16.20 186 THR D N 1
ATOM 6016 C CA . THR D 1 186 ? 36.038 23.616 15.385 1.00 16.84 186 THR D CA 1
ATOM 6017 C C . THR D 1 186 ? 35.836 24.862 16.243 1.00 16.46 186 THR D C 1
ATOM 6018 O O . THR D 1 186 ? 35.074 24.835 17.217 1.00 17.10 186 THR D O 1
ATOM 6022 N N . ALA D 1 187 ? 36.492 25.965 15.893 1.00 15.74 187 ALA D N 1
ATOM 6023 C CA . ALA D 1 187 ? 36.331 27.200 16.679 1.00 15.36 187 ALA D CA 1
ATOM 6024 C C . ALA D 1 187 ? 34.886 27.690 16.583 1.00 14.75 187 ALA D C 1
ATOM 6025 O O . ALA D 1 187 ? 34.319 28.100 17.588 1.00 14.49 187 ALA D O 1
ATOM 6027 N N . ALA D 1 188 ? 34.303 27.623 15.383 1.00 13.18 188 ALA D N 1
ATOM 6028 C CA . ALA D 1 188 ? 32.891 27.994 15.173 1.00 13.26 188 ALA D CA 1
ATOM 6029 C C . ALA D 1 188 ? 31.921 27.095 15.959 1.00 13.70 188 ALA D C 1
ATOM 6030 O O . ALA D 1 188 ? 30.964 27.607 16.572 1.00 12.96 188 ALA D O 1
ATOM 6032 N N . SER D 1 189 ? 32.179 25.781 15.943 1.00 13.60 189 SER D N 1
ATOM 6033 C CA . SER D 1 189 ? 31.376 24.812 16.721 1.00 15.02 189 SER D CA 1
ATOM 6034 C C . SER D 1 189 ? 31.472 25.076 18.218 1.00 15.18 189 SER D C 1
ATOM 6035 O O . SER D 1 189 ? 30.472 25.005 18.929 1.00 15.07 189 SER D O 1
ATOM 6038 N N . ASP D 1 190 ? 32.683 25.330 18.697 1.00 16.04 190 ASP D N 1
ATOM 6039 C CA . ASP D 1 190 ? 32.894 25.634 20.122 1.00 16.74 190 ASP D CA 1
ATOM 6040 C C . ASP D 1 190 ? 32.185 26.905 20.581 1.00 16.55 190 ASP D C 1
ATOM 6041 O O . ASP D 1 190 ? 31.542 26.922 21.639 1.00 15.65 190 ASP D O 1
ATOM 6046 N N . THR D 1 191 ? 32.269 27.955 19.764 1.00 16.05 191 THR D N 1
ATOM 6047 C CA . THR D 1 191 ? 31.629 29.221 20.093 1.00 16.53 191 THR D CA 1
ATOM 6048 C C . THR D 1 191 ? 30.099 29.116 20.064 1.00 16.10 191 THR D C 1
ATOM 6049 O O . THR D 1 191 ? 29.431 29.600 20.976 1.00 16.34 191 THR D O 1
ATOM 6053 N N . PHE D 1 192 ? 29.572 28.474 19.023 1.00 16.05 192 PHE D N 1
ATOM 6054 C CA . PHE D 1 192 ? 28.128 28.207 18.868 1.00 16.21 192 PHE D CA 1
ATOM 6055 C C . PHE D 1 192 ? 27.584 27.424 20.065 1.00 16.26 192 PHE D C 1
ATOM 6056 O O . PHE D 1 192 ? 26.578 27.820 20.692 1.00 16.11 192 PHE D O 1
ATOM 6064 N N . TRP D 1 193 ? 28.264 26.326 20.381 1.00 15.82 193 TRP D N 1
ATOM 6065 C CA . TRP D 1 193 ? 27.933 25.521 21.551 1.00 16.44 193 TRP D CA 1
ATOM 6066 C C . TRP D 1 193 ? 27.833 26.359 22.826 1.00 16.81 193 TRP D C 1
ATOM 6067 O O . TRP D 1 193 ? 26.791 26.339 23.503 1.00 16.71 193 TRP D O 1
ATOM 6078 N N A ARG D 1 194 ? 28.899 27.102 23.115 0.50 16.90 194 ARG D N 1
ATOM 6079 N N B ARG D 1 194 ? 28.894 27.093 23.165 0.50 17.05 194 ARG D N 1
ATOM 6080 C CA A ARG D 1 194 ? 28.976 27.943 24.297 0.50 17.57 194 ARG D CA 1
ATOM 6081 C CA B ARG D 1 194 ? 28.872 27.903 24.383 0.50 17.85 194 ARG D CA 1
ATOM 6082 C C A ARG D 1 194 ? 27.876 29.000 24.325 0.50 17.60 194 ARG D C 1
ATOM 6083 C C B ARG D 1 194 ? 27.778 28.962 24.330 0.50 17.78 194 ARG D C 1
ATOM 6084 O O A ARG D 1 194 ? 27.323 29.287 25.383 0.50 17.70 194 ARG D O 1
ATOM 6085 O O B ARG D 1 194 ? 27.121 29.209 25.338 0.50 17.92 194 ARG D O 1
ATOM 6100 N N . GLY D 1 195 ? 27.567 29.568 23.158 1.00 17.55 195 GLY D N 1
ATOM 6101 C CA . GLY D 1 195 ? 26.563 30.618 23.026 1.00 18.08 195 GLY D CA 1
ATOM 6102 C C . GLY D 1 195 ? 25.142 30.109 23.258 1.00 19.43 195 GLY D C 1
ATOM 6103 O O . GLY D 1 195 ? 24.254 30.875 23.622 1.00 18.91 195 GLY D O 1
ATOM 6104 N N . LEU D 1 196 ? 24.937 28.812 23.061 1.00 20.18 196 LEU D N 1
ATOM 6105 C CA . LEU D 1 196 ? 23.642 28.199 23.296 1.00 22.04 196 LEU D CA 1
ATOM 6106 C C . LEU D 1 196 ? 23.532 27.521 24.645 1.00 25.04 196 LEU D C 1
ATOM 6107 O O . LEU D 1 196 ? 22.422 27.417 25.164 1.00 25.55 196 LEU D O 1
ATOM 6112 N N . ALA D 1 197 ? 24.650 27.013 25.170 1.00 27.80 197 ALA D N 1
ATOM 6113 C CA . ALA D 1 197 ? 24.628 26.171 26.375 1.00 31.45 197 ALA D CA 1
ATOM 6114 C C . ALA D 1 197 ? 24.333 27.049 27.570 1.00 33.90 197 ALA D C 1
ATOM 6115 O O . ALA D 1 197 ? 23.816 26.582 28.576 1.00 35.90 197 ALA D O 1
ATOM 6117 N N . GLN D 1 198 ? 24.696 28.322 27.437 1.00 36.38 198 GLN D N 1
ATOM 6118 C CA . GLN D 1 198 ? 24.526 29.341 28.463 1.00 38.11 198 GLN D CA 1
ATOM 6119 C C . GLN D 1 198 ? 24.150 30.640 27.744 1.00 38.94 198 GLN D C 1
ATOM 6120 O O . GLN D 1 198 ? 24.395 30.777 26.537 1.00 39.98 198 GLN D O 1
#

Sequence (762 aa):
AEQQPYHHGSLRRRVLLARAESTLEKDGVDGLSLRQLAREAGPSKHFRDRQALLDALAESGFLRLTAALERRAVEEAESHARARFAALAGAYVSFALAHRRELLLALYGNKHAPGAASQVVEAGHHASDLLTTVRIVTEAQAAGDIGPGDASRIALVAFATFHGIATLAAGGLDGAPVDEVVTAASDTFWRGLAQAEEQPYHHGSLRRVVLLARAESTLEKDGVDGLSLRQQLARREAGVSHAAPSKHFRDRQALLDALLAESGFLRLTAALERRAVEEEAESHARARFAALAGAYVSFALAHRRELLALYGNKHAPGAASQVVEEAGHHASDLLTTVRRIVTEAQAAGDIGPGDASSRIALVAFATFHGIATLLAAGGLDGAPVDEVVTAASDTFWRGLAQEQPYHHGSLRRVVLLARAESTLEKDGVDGLSLRQLARREAGVSHAAPSKHFRDRRQALLDALAESGFLRLTAALERAVEEEAESHARARRFAALAGAYVSFALAHRELLALYGNKHAPGAASQVVEAGHHASDLTTVRIVTEAQAAGDIGPGDASSRIALVAFATFHGIATLAAGGLDGAPVDDEVVTAASDTFWRGLAQAEEQPYHHGSLRRVLLARAESTLEEKDGVDGLSLRQLAREAGVSHAAPSKHFRDRQALLDALAESGFLRLTAALERAVEEEAESHARARFAALAGAYVSFALAHRELLLALYGNKHAPGAASQVVEEAGHHASDLTVRRIVTEAQAAGDIGPGDASSRIALVAFATFHGIATLAAGGLDGAPVDEVVTAASDTFWRRGLAQ

Organism: Rhodococcus jostii (strain RHA1) (NCBI:txid101510)

Solvent-accessible surface area: 42239 Å² total

B-factor: mean 26.7, std 12.03, 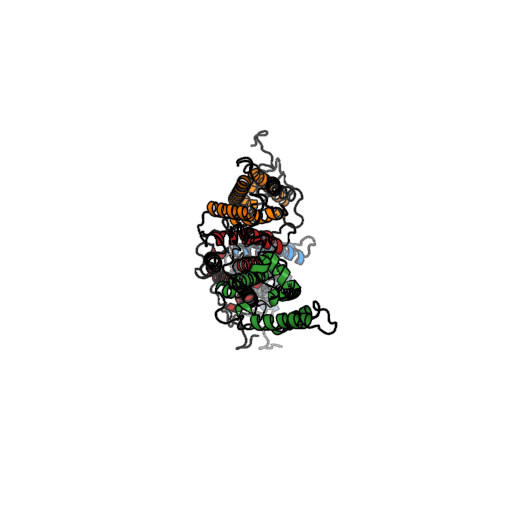range [7.45, 169.16]

Radius of gyration: 47.09 Å; Cα contacts (8 Å, |Δi|>4): 823; chains: 4; bounding box: 51×82×176 Å

InterPro domains:
  IPR001647 DNA-binding HTH domain, TetR-type [PF00440] (17-63)
  IPR001647 DNA-binding HTH domain, TetR-type [PS50977] (11-71)
  IPR009057 Homedomain-like superfamily [SSF46689] (7-80)
  IPR025996 HTH-type transcriptional regulator MT1864/Rv1816-like, C-terminal domain [PF13305] (91-185)
  IPR036271 Tetracyclin repressor-like, C-terminal domain superfamily [SSF48498] (89-194)
  IPR050109 HTH-type, TetR-like transcriptional regulator [PTHR30055] (1-198)

Nearest PDB structures (foldseek):
  3on2-assembly3_C  TM=1.002E+00  e=3.549E-25  Rhodococcus jostii RHA1
  3on2-assembly1_A  TM=9.837E-01  e=5.518E-24  Rhodococcus jostii RHA1
  4me9-assembly1_B  TM=7.258E-01  e=7.742E-06  Bacillus cereus ATCC 10987
  1jt0-assembly1_C  TM=7.449E-01  e=1.050E-03  Staphylococcus aureus
  2w53-assembly1_A  TM=6.952E-01  e=1.273E-03  Stenotrophomonas maltophilia

Foldseek 3Di:
DPCPPPDDDLLVQLLVQQLVQCVVPNPVSDDLVVSCVVSPPDSPAPHPLSSLLVLLLVLLLVLLVQLVVLQVVFDPALLGSLLSNLVSNLVSCLVRVRSVVSVCQLPDVPRDPSSVVSNVSVVVQLVSQVVNVVVQFFDDDRSVVLSVVSCCQSVVLSVCVVVPCPPDPSSVSSVVSSVVSSVVGGD/DDDVPPDDDLLVQLLVQQLVQCVVPNPVSDDLQVSCVVVVQDDVHNDSPAPGDLSSLLVLLLVLLQVLLVQLVVLCVPFDVALLRSLLSNLVSVLVSCLVRVRSVVSVCQCPPVPRDPSSVVSNVSVVVQLVSQVVCVVVLFFDDDRSVVLSVVSCCQSVVLSVCVVVPCVPDPSSNSSVVVSVVSSVVGGD/DPPPPDDDLLVQLLVVQLVQCVVPNPVSDDLQVSCVVVPADPVRNDNPAPGPLSSLLVLLLVLLLVLLVQLVVLCVVFDPALLRSLLSNLVSNLVSCQVRVRSVVSVCQLPDPPRDPSSVVSNVNVVVQLVSQVVCVVVLQFDDDRSVVLSVVSCCQSVVLSVCVVVDCPPDDSSVSSVVSSVVSSVVGRD/DDDPPDDDDLLVQLLVVQLVQCVVPNPVSDALVVSCVVVPQDPVHNDSPQPGPVSSLLVLLLVLLLVLLVQLVVQQVPFPPALLRSLLSNLVSNL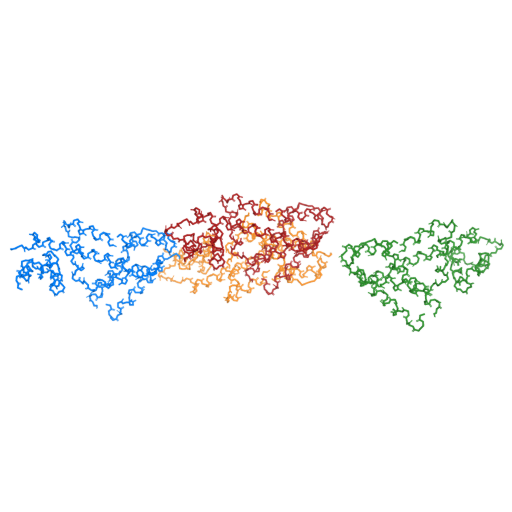VSCVVRVRSVVSVCQLPPPPRDPSSVVSNVSVVVQLVSQVVNVVVLQFDDDRSVVLSVVSCCQSVVLSVCVVVDCVPDPSSVSSVVSSVVSSVVGRD

CATH classification: 1.10.357.10